Protein 1UND (pdb70)

Structure (mmCIF, N/CA/C/O backbone):
data_1UND
#
_entry.id   1UND
#
_cell.length_a   1.000
_cell.length_b   1.000
_cell.length_c   1.000
_cell.angle_alpha   90.00
_cell.angle_beta   90.00
_cell.angle_gamma   90.00
#
_symmetry.space_group_name_H-M   'P 1'
#
loop_
_atom_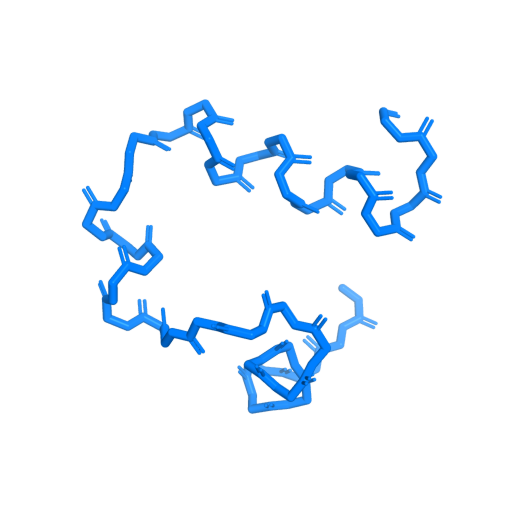site.group_PDB
_atom_site.id
_atom_site.type_symbol
_atom_site.label_atom_id
_atom_site.label_alt_id
_atom_site.label_comp_id
_atom_site.label_asym_id
_atom_site.label_entity_id
_atom_site.label_seq_id
_atom_site.pdbx_PDB_ins_code
_atom_site.Cartn_x
_atom_site.Cartn_y
_atom_site.Cartn_z
_atom_site.occupancy
_atom_site.B_iso_or_equiv
_atom_site.auth_seq_id
_atom_site.auth_comp_id
_atom_site.auth_asym_id
_atom_site.auth_atom_id
_atom_site.pdbx_PDB_model_num
ATOM 7 N N . TYR A 1 2 ? -0.770 -9.339 -3.157 1.00 0.00 1 TYR A N 1
ATOM 8 C CA . TYR A 1 2 ? -0.865 -10.747 -2.781 1.00 0.00 1 TYR A CA 1
ATOM 9 C C . TYR A 1 2 ? -1.684 -10.936 -1.494 1.00 0.00 1 TYR A C 1
ATOM 10 O O . TYR A 1 2 ? -1.349 -11.767 -0.652 1.00 0.00 1 TYR A O 1
ATOM 28 N N . LEU A 1 3 ? -2.773 -10.171 -1.350 1.00 0.00 2 LEU A N 1
ATOM 29 C CA . LEU A 1 3 ? -3.652 -10.145 -0.196 1.00 0.00 2 LEU A CA 1
ATOM 30 C C . LEU A 1 3 ? -4.858 -9.269 -0.537 1.00 0.00 2 LEU A C 1
ATOM 31 O O . LEU A 1 3 ? -4.694 -8.180 -1.090 1.00 0.00 2 LEU A O 1
ATOM 47 N N . SER A 1 4 ? -6.063 -9.796 -0.277 1.00 0.00 3 SER A N 1
ATOM 48 C CA . SER A 1 4 ? -7.359 -9.170 -0.540 1.00 0.00 3 SER A CA 1
ATOM 49 C C . SER A 1 4 ? -7.363 -7.707 -0.121 1.00 0.00 3 SER A C 1
ATOM 50 O O . SER A 1 4 ? -6.692 -7.348 0.835 1.00 0.00 3 SER A O 1
ATOM 58 N N . GLU A 1 5 ? -8.106 -6.863 -0.842 1.00 0.00 4 GLU A N 1
ATOM 59 C CA . GLU A 1 5 ? -8.132 -5.420 -0.628 1.00 0.00 4 GLU A CA 1
ATOM 60 C C . GLU A 1 5 ? -8.489 -5.061 0.821 1.00 0.00 4 GLU A C 1
ATOM 61 O O . GLU A 1 5 ? -8.077 -4.016 1.320 1.00 0.00 4 GLU A O 1
ATOM 74 N N . GLN A 1 6 ? -9.260 -5.917 1.497 1.00 0.00 5 GLN A N 1
ATOM 75 C CA . GLN A 1 6 ? -9.627 -5.737 2.891 1.00 0.00 5 GLN A CA 1
ATOM 76 C C . GLN A 1 6 ? -8.500 -6.187 3.835 1.00 0.00 5 GLN A C 1
ATOM 77 O O . GLN A 1 6 ? -8.154 -5.469 4.771 1.00 0.00 5 GLN A O 1
ATOM 91 N N . ASP A 1 7 ? -7.919 -7.369 3.586 1.00 0.00 6 ASP A N 1
ATOM 92 C CA . ASP A 1 7 ? -6.767 -7.895 4.324 1.00 0.00 6 ASP A CA 1
ATOM 93 C C . ASP A 1 7 ? -5.581 -6.929 4.217 1.00 0.00 6 ASP A C 1
ATOM 94 O O . ASP A 1 7 ? -4.839 -6.722 5.173 1.00 0.00 6 ASP A O 1
ATOM 104 N N . PHE A 1 8 ? -5.438 -6.324 3.038 1.00 0.00 7 PHE A N 1
ATOM 105 C CA . PHE A 1 8 ? -4.532 -5.246 2.705 1.00 0.00 7 PHE A CA 1
ATOM 106 C C . PHE A 1 8 ? -4.778 -4.127 3.691 1.00 0.00 7 PHE A C 1
ATOM 107 O O . PHE A 1 8 ? -3.880 -3.834 4.457 1.00 0.00 7 PHE A O 1
ATOM 124 N N . VAL A 1 9 ? -5.983 -3.559 3.747 1.00 0.00 8 VAL A N 1
ATOM 125 C CA . VAL A 1 9 ? -6.297 -2.508 4.708 1.00 0.00 8 VAL A CA 1
ATOM 126 C C . VAL A 1 9 ? -5.933 -2.898 6.143 1.00 0.00 8 VAL A C 1
ATOM 127 O O . VAL A 1 9 ? -5.411 -2.060 6.879 1.00 0.00 8 VAL A O 1
ATOM 140 N N . SER A 1 10 ? -6.155 -4.160 6.531 1.00 0.00 9 SER A N 1
ATOM 141 C CA . SER A 1 10 ? -5.815 -4.620 7.874 1.00 0.00 9 SER A CA 1
ATOM 142 C C . SER A 1 10 ? -4.304 -4.527 8.136 1.00 0.00 9 SER A C 1
ATOM 143 O O . SER A 1 10 ? -3.887 -4.124 9.219 1.00 0.00 9 SER A O 1
ATOM 151 N N . VAL A 1 11 ? -3.491 -4.905 7.144 1.00 0.00 10 VAL A N 1
ATOM 152 C CA . VAL A 1 11 ? -2.034 -4.974 7.222 1.00 0.00 10 VAL A CA 1
ATOM 153 C C . VAL A 1 11 ? -1.374 -3.614 6.941 1.00 0.00 10 VAL A C 1
ATOM 154 O O . VAL A 1 11 ? -0.298 -3.329 7.466 1.00 0.00 10 VAL A O 1
ATOM 167 N N . PHE A 1 12 ? -1.991 -2.791 6.086 1.00 0.00 11 PHE A N 1
ATOM 168 C CA . PHE A 1 12 ? -1.446 -1.556 5.549 1.00 0.00 11 PHE A CA 1
ATOM 169 C C . PHE A 1 12 ? -1.754 -0.402 6.498 1.00 0.00 11 PHE A C 1
ATOM 170 O O . PHE A 1 12 ? -0.960 0.532 6.597 1.00 0.00 11 PHE A O 1
ATOM 187 N N . GLY A 1 13 ? -2.891 -0.469 7.199 1.00 0.00 12 GLY A N 1
ATOM 188 C CA . GLY A 1 13 ? -3.242 0.503 8.217 1.00 0.00 12 GLY A CA 1
ATOM 189 C C . GLY A 1 13 ? -3.829 1.761 7.583 1.00 0.00 12 GLY A C 1
ATOM 190 O O . GLY A 1 13 ? -3.812 2.821 8.207 1.00 0.00 12 GLY A O 1
ATOM 194 N N . ILE A 1 14 ? -4.325 1.647 6.344 1.00 0.00 13 ILE A N 1
ATOM 195 C CA . ILE A 1 14 ? -4.950 2.749 5.620 1.00 0.00 13 ILE A CA 1
ATOM 196 C C . ILE A 1 14 ? -6.262 2.249 5.020 1.00 0.00 13 ILE A C 1
ATOM 197 O O . ILE A 1 14 ? -6.717 1.168 5.382 1.00 0.00 13 ILE A O 1
ATOM 213 N N . THR A 1 15 ? -6.872 3.024 4.118 1.00 0.00 14 THR A N 1
ATOM 214 C CA . THR A 1 15 ? -8.002 2.615 3.294 1.00 0.00 14 THR A CA 1
ATOM 215 C C . THR A 1 15 ? -7.651 2.566 1.825 1.00 0.00 14 THR A C 1
ATOM 216 O O . THR A 1 15 ? -6.729 3.227 1.360 1.00 0.00 14 THR A O 1
ATOM 227 N N . ARG A 1 16 ? -8.444 1.767 1.112 1.00 0.00 15 ARG A N 1
ATOM 228 C CA . ARG A 1 16 ? -8.443 1.655 -0.329 1.00 0.00 15 ARG A CA 1
ATOM 229 C C . ARG A 1 16 ? -8.626 3.037 -0.962 1.00 0.00 15 ARG A C 1
ATOM 230 O O . ARG A 1 16 ? -7.989 3.351 -1.967 1.00 0.00 15 ARG A O 1
ATOM 251 N N . GLY A 1 17 ? -9.488 3.858 -0.348 1.00 0.00 16 GLY A N 1
ATOM 252 C CA . GLY A 1 17 ? -9.772 5.207 -0.806 1.00 0.00 16 GLY A CA 1
ATOM 253 C C . GLY A 1 17 ? -8.543 6.101 -0.657 1.00 0.00 16 GLY A C 1
ATOM 254 O O . GLY A 1 17 ? -8.095 6.710 -1.626 1.00 0.00 16 GLY A O 1
ATOM 258 N N . GLN A 1 18 ? -7.993 6.166 0.563 1.00 0.00 17 GLN A N 1
ATOM 259 C CA . GLN A 1 18 ? -6.828 6.988 0.866 1.00 0.00 17 GLN A CA 1
ATOM 260 C C . GLN A 1 18 ? -5.609 6.531 0.064 1.00 0.00 17 GLN A C 1
ATOM 261 O O . GLN A 1 18 ? -4.828 7.360 -0.392 1.00 0.00 17 GLN A O 1
ATOM 275 N N . PHE A 1 19 ? -5.452 5.218 -0.125 1.00 0.00 18 PHE A N 1
ATOM 276 C CA . PHE A 1 19 ? -4.362 4.643 -0.890 1.00 0.00 18 PHE A CA 1
ATOM 277 C C . PHE A 1 19 ? -4.436 5.109 -2.342 1.00 0.00 18 PHE A C 1
ATOM 278 O O . PHE A 1 19 ? -3.435 5.562 -2.888 1.00 0.00 18 PHE A O 1
ATOM 295 N N . ALA A 1 20 ? -5.624 5.029 -2.955 1.00 0.00 19 ALA A N 1
ATOM 296 C CA . ALA A 1 20 ? -5.825 5.495 -4.320 1.00 0.00 19 ALA A CA 1
ATOM 297 C C . ALA A 1 20 ? -5.633 7.013 -4.451 1.00 0.00 19 ALA A C 1
ATOM 298 O O . ALA A 1 20 ? -5.372 7.493 -5.553 1.00 0.00 19 ALA A O 1
ATOM 305 N N . ALA A 1 21 ? -5.708 7.761 -3.340 1.00 0.00 20 ALA A N 1
ATOM 306 C CA . ALA A 1 21 ? -5.446 9.194 -3.306 1.00 0.00 20 ALA A CA 1
ATOM 307 C C . ALA A 1 21 ? -3.948 9.480 -3.143 1.00 0.00 20 ALA A C 1
ATOM 308 O O . ALA A 1 21 ? -3.451 10.453 -3.707 1.00 0.00 20 ALA A O 1
ATOM 315 N N . LEU A 1 22 ? -3.230 8.646 -2.375 1.00 0.00 21 LEU A N 1
ATOM 316 C CA . LEU A 1 22 ? -1.797 8.796 -2.144 1.00 0.00 21 LEU A CA 1
ATOM 317 C C . LEU A 1 22 ? -1.035 8.707 -3.474 1.00 0.00 21 LEU A C 1
ATOM 318 O O . LEU A 1 22 ? -1.509 8.036 -4.390 1.00 0.00 21 LEU A O 1
ATOM 334 N N . PRO A 1 23 ? 0.138 9.356 -3.603 1.00 0.00 22 PRO A N 1
ATOM 335 C CA . PRO A 1 23 ? 0.961 9.287 -4.804 1.00 0.00 22 PRO A CA 1
ATOM 336 C C . PRO A 1 23 ? 1.247 7.849 -5.236 1.00 0.00 22 PRO A C 1
ATOM 337 O O . PRO A 1 23 ? 1.451 6.982 -4.389 1.00 0.00 22 PRO A O 1
ATOM 348 N N . GLY A 1 24 ? 1.306 7.615 -6.552 1.00 0.00 23 GLY A N 1
ATOM 349 C CA . GLY A 1 24 ? 1.608 6.313 -7.132 1.00 0.00 23 GLY A CA 1
ATOM 350 C C . GLY A 1 24 ? 2.914 5.721 -6.598 1.00 0.00 23 GLY A C 1
ATOM 351 O O . GLY A 1 24 ? 3.030 4.504 -6.471 1.00 0.00 23 GLY A O 1
ATOM 355 N N . TRP A 1 25 ? 3.893 6.572 -6.261 1.00 0.00 24 TRP A N 1
ATOM 356 C CA . TRP A 1 25 ? 5.120 6.107 -5.642 1.00 0.00 24 TRP A CA 1
ATOM 357 C C . TRP A 1 25 ? 4.852 5.584 -4.241 1.00 0.00 24 TRP A C 1
ATOM 358 O O . TRP A 1 25 ? 5.319 4.503 -3.907 1.00 0.00 24 TRP A O 1
ATOM 379 N N . LYS A 1 26 ? 4.149 6.347 -3.401 1.00 0.00 25 LYS A N 1
ATOM 380 C CA . LYS A 1 26 ? 3.897 5.924 -2.037 1.00 0.00 25 LYS A CA 1
ATOM 381 C C . LYS A 1 26 ? 3.085 4.619 -2.100 1.00 0.00 25 LYS A C 1
ATOM 382 O O . LYS A 1 26 ? 3.284 3.727 -1.282 1.00 0.00 25 LYS A O 1
ATOM 401 N N . GLN A 1 27 ? 2.203 4.487 -3.103 1.00 0.00 26 GLN A N 1
ATOM 402 C CA . GLN A 1 27 ? 1.413 3.277 -3.304 1.00 0.00 26 GLN A CA 1
ATOM 403 C C . GLN A 1 27 ? 2.326 2.073 -3.535 1.00 0.00 26 GLN A C 1
ATOM 404 O O . GLN A 1 27 ? 2.253 1.088 -2.799 1.00 0.00 26 GLN A O 1
ATOM 418 N N . LEU A 1 28 ? 3.180 2.153 -4.563 1.00 0.00 27 LEU A N 1
ATOM 419 C CA . LEU A 1 28 ? 4.064 1.059 -4.944 1.00 0.00 27 LEU A CA 1
ATOM 420 C C . LEU A 1 28 ? 5.073 0.760 -3.834 1.00 0.00 27 LEU A C 1
ATOM 421 O O . LEU A 1 28 ? 5.382 -0.399 -3.573 1.00 0.00 27 LEU A O 1
ATOM 437 N N . GLN A 1 29 ? 5.543 1.810 -3.153 1.00 0.00 28 GLN A N 1
ATOM 438 C CA . GLN A 1 29 ? 6.424 1.725 -2.000 1.00 0.00 28 GLN A CA 1
ATOM 439 C C . GLN A 1 29 ? 5.788 0.828 -0.936 1.00 0.00 28 GLN A C 1
ATOM 440 O O . GLN A 1 29 ? 6.423 -0.132 -0.517 1.00 0.00 28 GLN A O 1
ATOM 454 N N . MET A 1 30 ? 4.545 1.104 -0.515 1.00 0.00 29 MET A N 1
ATOM 455 C CA . MET A 1 30 ? 3.857 0.291 0.481 1.00 0.00 29 MET A CA 1
ATOM 456 C C . MET A 1 30 ? 3.704 -1.165 0.035 1.00 0.00 29 MET A C 1
ATOM 457 O O . MET A 1 30 ? 3.981 -2.069 0.824 1.00 0.00 29 MET A O 1
ATOM 471 N N . LYS A 1 31 ? 3.279 -1.400 -1.215 1.00 0.00 30 LYS A N 1
ATOM 472 C CA . LYS A 1 31 ? 3.157 -2.748 -1.765 1.00 0.00 30 LYS A CA 1
ATOM 473 C C . LYS A 1 31 ? 4.468 -3.520 -1.592 1.00 0.00 30 LYS A C 1
ATOM 474 O O . LYS A 1 31 ? 4.473 -4.615 -1.033 1.00 0.00 30 LYS A O 1
ATOM 493 N N . LYS A 1 32 ? 5.581 -2.938 -2.053 1.00 0.00 31 LYS A N 1
ATOM 494 C CA . LYS A 1 32 ? 6.897 -3.541 -1.975 1.00 0.00 31 LYS A CA 1
ATOM 495 C C . LYS A 1 32 ? 7.393 -3.688 -0.536 1.00 0.00 31 LYS A C 1
ATOM 496 O O . LYS A 1 32 ? 8.043 -4.680 -0.227 1.00 0.00 31 LYS A O 1
ATOM 515 N N . GLU A 1 33 ? 7.111 -2.713 0.335 1.00 0.00 32 GLU A N 1
ATOM 516 C CA . GLU A 1 33 ? 7.573 -2.684 1.719 1.00 0.00 32 GLU A CA 1
ATOM 517 C C . GLU A 1 33 ? 7.065 -3.891 2.505 1.00 0.00 32 GLU A C 1
ATOM 518 O O . GLU A 1 33 ? 7.841 -4.501 3.240 1.00 0.00 32 GLU A O 1
ATOM 531 N N . LYS A 1 34 ? 5.786 -4.254 2.341 1.00 0.00 33 LYS A N 1
ATOM 532 C CA . LYS A 1 34 ? 5.243 -5.475 2.931 1.00 0.00 33 LYS A CA 1
ATOM 533 C C . LYS A 1 34 ? 6.000 -6.714 2.435 1.00 0.00 33 LYS A C 1
ATOM 534 O O . LYS A 1 34 ? 6.107 -7.696 3.166 1.00 0.00 33 LYS A O 1
ATOM 553 N N . GLY A 1 35 ? 6.540 -6.657 1.212 1.00 0.00 34 GLY A N 1
ATOM 554 C CA . GLY A 1 35 ? 7.462 -7.644 0.682 1.00 0.00 34 GLY A CA 1
ATOM 555 C C . GLY A 1 35 ? 8.829 -7.483 1.349 1.00 0.00 34 GLY A C 1
ATOM 556 O O . GLY A 1 35 ? 9.096 -8.107 2.374 1.00 0.00 34 GLY A O 1
ATOM 560 N N . LEU A 1 36 ? 9.705 -6.678 0.735 1.00 0.00 35 LEU A N 1
ATOM 561 C CA . LEU A 1 36 ? 11.082 -6.459 1.166 1.00 0.00 35 LEU A CA 1
ATOM 562 C C . LEU A 1 36 ? 11.686 -5.212 0.498 1.00 0.00 35 LEU A C 1
ATOM 563 O O . LEU A 1 36 ? 12.891 -5.176 0.251 1.00 0.00 35 LEU A O 1
ATOM 579 N N . PHE A 1 37 ? 10.849 -4.206 0.204 1.00 0.00 36 PHE A N 1
ATOM 580 C CA . PHE A 1 37 ? 11.157 -2.981 -0.531 1.00 0.00 36 PHE A CA 1
ATOM 581 C C . PHE A 1 37 ? 11.452 -3.245 -2.014 1.00 0.00 36 PHE A C 1
ATOM 582 O O . PHE A 1 37 ? 11.722 -4.410 -2.377 1.00 0.00 36 PHE A O 1
ATOM 606 N N . TYR A 1 2 ? -0.062 -9.314 -2.605 1.00 0.00 1 TYR A N 2
ATOM 607 C CA . TYR A 1 2 ? 0.000 -10.667 -2.056 1.00 0.00 1 TYR A CA 2
ATOM 608 C C . TYR A 1 2 ? -1.048 -10.890 -0.953 1.00 0.00 1 TYR A C 2
ATOM 609 O O . TYR A 1 2 ? -0.865 -11.747 -0.090 1.00 0.00 1 TYR A O 2
ATOM 627 N N . LEU A 1 3 ? -2.142 -10.120 -0.970 1.00 0.00 2 LEU A N 2
ATOM 628 C CA . LEU A 1 3 ? -3.131 -10.041 0.086 1.00 0.00 2 LEU A CA 2
ATOM 629 C C . LEU A 1 3 ? -4.340 -9.278 -0.451 1.00 0.00 2 LEU A C 2
ATOM 630 O O . LEU A 1 3 ? -4.178 -8.222 -1.063 1.00 0.00 2 LEU A O 2
ATOM 646 N N . SER A 1 4 ? -5.535 -9.857 -0.278 1.00 0.00 3 SER A N 2
ATOM 647 C CA . SER A 1 4 ? -6.812 -9.289 -0.707 1.00 0.00 3 SER A CA 2
ATOM 648 C C . SER A 1 4 ? -6.933 -7.831 -0.282 1.00 0.00 3 SER A C 2
ATOM 649 O O . SER A 1 4 ? -6.349 -7.429 0.720 1.00 0.00 3 SER A O 2
ATOM 657 N N . GLU A 1 5 ? -7.690 -7.036 -1.043 1.00 0.00 4 GLU A N 2
ATOM 658 C CA . GLU A 1 5 ? -7.850 -5.615 -0.781 1.00 0.00 4 GLU A CA 2
ATOM 659 C C . GLU A 1 5 ? -8.380 -5.327 0.629 1.00 0.00 4 GLU A C 2
ATOM 660 O O . GLU A 1 5 ? -8.199 -4.221 1.138 1.00 0.00 4 GLU A O 2
ATOM 673 N N . GLN A 1 6 ? -9.062 -6.300 1.243 1.00 0.00 5 GLN A N 2
ATOM 674 C CA . GLN A 1 6 ? -9.522 -6.232 2.618 1.00 0.00 5 GLN A CA 2
ATOM 675 C C . GLN A 1 6 ? -8.417 -6.619 3.613 1.00 0.00 5 GLN A C 2
ATOM 676 O O . GLN A 1 6 ? -8.194 -5.904 4.587 1.00 0.00 5 GLN A O 2
ATOM 690 N N . ASP A 1 7 ? -7.716 -7.740 3.381 1.00 0.00 6 ASP A N 2
ATOM 691 C CA . ASP A 1 7 ? -6.595 -8.182 4.221 1.00 0.00 6 ASP A CA 2
ATOM 692 C C . ASP A 1 7 ? -5.487 -7.120 4.226 1.00 0.00 6 ASP A C 2
ATOM 693 O O . ASP A 1 7 ? -4.793 -6.925 5.223 1.00 0.00 6 ASP A O 2
ATOM 703 N N . PHE A 1 8 ? -5.351 -6.423 3.097 1.00 0.00 7 PHE A N 2
ATOM 704 C CA . PHE A 1 8 ? -4.522 -5.260 2.872 1.00 0.00 7 PHE A CA 2
ATOM 705 C C . PHE A 1 8 ? -4.832 -4.246 3.949 1.00 0.00 7 PHE A C 2
ATOM 706 O O . PHE A 1 8 ? -3.925 -3.885 4.673 1.00 0.00 7 PHE A O 2
ATOM 723 N N . VAL A 1 9 ? -6.091 -3.825 4.104 1.00 0.00 8 VAL A N 2
ATOM 724 C CA . VAL A 1 9 ? -6.466 -2.843 5.114 1.00 0.00 8 VAL A CA 2
ATOM 725 C C . VAL A 1 9 ? -6.027 -3.277 6.516 1.00 0.00 8 VAL A C 2
ATOM 726 O O . VAL A 1 9 ? -5.700 -2.416 7.330 1.00 0.00 8 VAL A O 2
ATOM 739 N N . SER A 1 10 ? -5.966 -4.587 6.793 1.00 0.00 9 SER A N 2
ATOM 740 C CA . SER A 1 10 ? -5.486 -5.056 8.091 1.00 0.00 9 SER A CA 2
ATOM 741 C C . SER A 1 10 ? -3.985 -4.771 8.256 1.00 0.00 9 SER A C 2
ATOM 742 O O . SER A 1 10 ? -3.562 -4.248 9.284 1.00 0.00 9 SER A O 2
ATOM 750 N N . VAL A 1 11 ? -3.189 -5.109 7.235 1.00 0.00 10 VAL A N 2
ATOM 751 C CA . VAL A 1 11 ? -1.731 -4.999 7.234 1.00 0.00 10 VAL A CA 2
ATOM 752 C C . VAL A 1 11 ? -1.259 -3.550 7.022 1.00 0.00 10 VAL A C 2
ATOM 753 O O . VAL A 1 11 ? -0.210 -3.157 7.531 1.00 0.00 10 VAL A O 2
ATOM 766 N N . PHE A 1 12 ? -2.017 -2.770 6.247 1.00 0.00 11 PHE A N 2
ATOM 767 C CA . PHE A 1 12 ? -1.694 -1.429 5.798 1.00 0.00 11 PHE A CA 2
ATOM 768 C C . PHE A 1 12 ? -2.168 -0.438 6.849 1.00 0.00 11 PHE A C 2
ATOM 769 O O . PHE A 1 12 ? -1.461 0.521 7.153 1.00 0.00 11 PHE A O 2
ATOM 786 N N . GLY A 1 13 ? -3.373 -0.667 7.381 1.00 0.00 12 GLY A N 2
ATOM 787 C CA . GLY A 1 13 ? -3.991 0.221 8.344 1.00 0.00 12 GLY A CA 2
ATOM 788 C C . GLY A 1 13 ? -4.659 1.402 7.644 1.00 0.00 12 GLY A C 2
ATOM 789 O O . GLY A 1 13 ? -5.081 2.335 8.327 1.00 0.00 12 GLY A O 2
ATOM 793 N N . ILE A 1 14 ? -4.736 1.387 6.301 1.00 0.00 13 ILE A N 2
ATOM 794 C CA . ILE A 1 14 ? -5.292 2.491 5.529 1.00 0.00 13 ILE A CA 2
ATOM 795 C C . ILE A 1 14 ? -6.194 1.973 4.412 1.00 0.00 13 ILE A C 2
ATOM 796 O O . ILE A 1 14 ? -5.914 0.948 3.792 1.00 0.00 13 ILE A O 2
ATOM 812 N N . THR A 1 15 ? -7.282 2.713 4.185 1.00 0.00 14 THR A N 2
ATOM 813 C CA . THR A 1 15 ? -8.350 2.410 3.245 1.00 0.00 14 THR A CA 2
ATOM 814 C C . THR A 1 15 ? -7.960 2.534 1.783 1.00 0.00 14 THR A C 2
ATOM 815 O O . THR A 1 15 ? -6.970 3.164 1.426 1.00 0.00 14 THR A O 2
ATOM 826 N N . ARG A 1 16 ? -8.807 1.911 0.960 1.00 0.00 15 ARG A N 2
ATOM 827 C CA . ARG A 1 16 ? -8.864 2.005 -0.482 1.00 0.00 15 ARG A CA 2
ATOM 828 C C . ARG A 1 16 ? -8.883 3.474 -0.891 1.00 0.00 15 ARG A C 2
ATOM 829 O O . ARG A 1 16 ? -8.169 3.877 -1.808 1.00 0.00 15 ARG A O 2
ATOM 850 N N . GLY A 1 17 ? -9.707 4.262 -0.193 1.00 0.00 16 GLY A N 2
ATOM 851 C CA . GLY A 1 17 ? -9.871 5.682 -0.441 1.00 0.00 16 GLY A CA 2
ATOM 852 C C . GLY A 1 17 ? -8.558 6.420 -0.203 1.00 0.00 16 GLY A C 2
ATOM 853 O O . GLY A 1 17 ? -8.074 7.122 -1.091 1.00 0.00 16 GLY A O 2
ATOM 857 N N . GLN A 1 18 ? -7.976 6.255 0.991 1.00 0.00 17 GLN A N 2
ATOM 858 C CA . GLN A 1 18 ? -6.759 6.969 1.351 1.00 0.00 17 GLN A CA 2
ATOM 859 C C . GLN A 1 18 ? -5.563 6.494 0.522 1.00 0.00 17 GLN A C 2
ATOM 860 O O . GLN A 1 18 ? -4.704 7.299 0.169 1.00 0.00 17 GLN A O 2
ATOM 874 N N . PHE A 1 19 ? -5.508 5.200 0.180 1.00 0.00 18 PHE A N 2
ATOM 875 C CA . PHE A 1 19 ? -4.442 4.649 -0.639 1.00 0.00 18 PHE A CA 2
ATOM 876 C C . PHE A 1 19 ? -4.513 5.238 -2.046 1.00 0.00 18 PHE A C 2
ATOM 877 O O . PHE A 1 19 ? -3.497 5.673 -2.576 1.00 0.00 18 PHE A O 2
ATOM 894 N N . ALA A 1 20 ? -5.714 5.288 -2.638 1.00 0.00 19 ALA A N 2
ATOM 895 C CA . ALA A 1 20 ? -5.914 5.892 -3.948 1.00 0.00 19 ALA A CA 2
ATOM 896 C C . ALA A 1 20 ? -5.647 7.404 -3.937 1.00 0.00 19 ALA A C 2
ATOM 897 O O . ALA A 1 20 ? -5.376 7.973 -4.994 1.00 0.00 19 ALA A O 2
ATOM 904 N N . ALA A 1 21 ? -5.670 8.045 -2.759 1.00 0.00 20 ALA A N 2
ATOM 905 C CA . ALA A 1 21 ? -5.333 9.455 -2.601 1.00 0.00 20 ALA A CA 2
ATOM 906 C C . ALA A 1 21 ? -3.817 9.645 -2.500 1.00 0.00 20 ALA A C 2
ATOM 907 O O . ALA A 1 21 ? -3.290 10.627 -3.021 1.00 0.00 20 ALA A O 2
ATOM 914 N N . LEU A 1 22 ? -3.117 8.715 -1.835 1.00 0.00 21 LEU A N 2
ATOM 915 C CA . LEU A 1 22 ? -1.666 8.758 -1.684 1.00 0.00 21 LEU A CA 2
ATOM 916 C C . LEU A 1 22 ? -0.995 8.714 -3.066 1.00 0.00 21 LEU A C 2
ATOM 917 O O . LEU A 1 22 ? -1.544 8.095 -3.976 1.00 0.00 21 LEU A O 2
ATOM 933 N N . PRO A 1 23 ? 0.181 9.347 -3.251 1.00 0.00 22 PRO A N 2
ATOM 934 C CA . PRO A 1 23 ? 0.918 9.318 -4.509 1.00 0.00 22 PRO A CA 2
ATOM 935 C C . PRO A 1 23 ? 1.151 7.901 -5.030 1.00 0.00 22 PRO A C 2
ATOM 936 O O . PRO A 1 23 ? 1.361 6.982 -4.241 1.00 0.00 22 PRO A O 2
ATOM 947 N N . GLY A 1 24 ? 1.155 7.739 -6.358 1.00 0.00 23 GLY A N 2
ATOM 948 C CA . GLY A 1 24 ? 1.395 6.465 -7.024 1.00 0.00 23 GLY A CA 2
ATOM 949 C C . GLY A 1 24 ? 2.700 5.802 -6.577 1.00 0.00 23 GLY A C 2
ATOM 950 O O . GLY A 1 24 ? 2.767 4.577 -6.494 1.00 0.00 23 GLY A O 2
ATOM 954 N N . TRP A 1 25 ? 3.733 6.598 -6.262 1.00 0.00 24 TRP A N 2
ATOM 955 C CA . TRP A 1 25 ? 4.960 6.062 -5.696 1.00 0.00 24 TRP A CA 2
ATOM 956 C C . TRP A 1 25 ? 4.687 5.472 -4.331 1.00 0.00 24 TRP A C 2
ATOM 957 O O . TRP A 1 25 ? 5.061 4.334 -4.087 1.00 0.00 24 TRP A O 2
ATOM 978 N N . LYS A 1 26 ? 4.070 6.229 -3.424 1.00 0.00 25 LYS A N 2
ATOM 979 C CA . LYS A 1 26 ? 3.886 5.756 -2.070 1.00 0.00 25 LYS A CA 2
ATOM 980 C C . LYS A 1 26 ? 3.000 4.501 -2.137 1.00 0.00 25 LYS A C 2
ATOM 981 O O . LYS A 1 26 ? 3.192 3.576 -1.357 1.00 0.00 25 LYS A O 2
ATOM 1000 N N . GLN A 1 27 ? 2.074 4.438 -3.107 1.00 0.00 26 GLN A N 2
ATOM 1001 C CA . GLN A 1 27 ? 1.213 3.276 -3.309 1.00 0.00 26 GLN A CA 2
ATOM 1002 C C . GLN A 1 27 ? 2.037 2.039 -3.648 1.00 0.00 26 GLN A C 2
ATOM 1003 O O . GLN A 1 27 ? 1.953 1.024 -2.955 1.00 0.00 26 GLN A O 2
ATOM 1017 N N . LEU A 1 28 ? 2.819 2.122 -4.730 1.00 0.00 27 LEU A N 2
ATOM 1018 C CA . LEU A 1 28 ? 3.625 1.009 -5.209 1.00 0.00 27 LEU A CA 2
ATOM 1019 C C . LEU A 1 28 ? 4.655 0.607 -4.152 1.00 0.00 27 LEU A C 2
ATOM 1020 O O . LEU A 1 28 ? 4.935 -0.575 -3.957 1.00 0.00 27 LEU A O 2
ATOM 1036 N N . GLN A 1 29 ? 5.181 1.609 -3.447 1.00 0.00 28 GLN A N 2
ATOM 1037 C CA . GLN A 1 29 ? 6.192 1.483 -2.419 1.00 0.00 28 GLN A CA 2
ATOM 1038 C C . GLN A 1 29 ? 5.659 0.700 -1.221 1.00 0.00 28 GLN A C 2
ATOM 1039 O O . GLN A 1 29 ? 6.307 -0.261 -0.819 1.00 0.00 28 GLN A O 2
ATOM 1053 N N . MET A 1 30 ? 4.497 1.075 -0.662 1.00 0.00 29 MET A N 2
ATOM 1054 C CA . MET A 1 30 ? 3.864 0.337 0.425 1.00 0.00 29 MET A CA 2
ATOM 1055 C C . MET A 1 30 ? 3.764 -1.149 0.106 1.00 0.00 29 MET A C 2
ATOM 1056 O O . MET A 1 30 ? 4.149 -1.965 0.936 1.00 0.00 29 MET A O 2
ATOM 1070 N N . LYS A 1 31 ? 3.255 -1.507 -1.077 1.00 0.00 30 LYS A N 2
ATOM 1071 C CA . LYS A 1 31 ? 3.108 -2.909 -1.450 1.00 0.00 30 LYS A CA 2
ATOM 1072 C C . LYS A 1 31 ? 4.433 -3.668 -1.309 1.00 0.00 30 LYS A C 2
ATOM 1073 O O . LYS A 1 31 ? 4.468 -4.728 -0.686 1.00 0.00 30 LYS A O 2
ATOM 1092 N N . LYS A 1 32 ? 5.526 -3.107 -1.842 1.00 0.00 31 LYS A N 2
ATOM 1093 C CA . LYS A 1 32 ? 6.859 -3.669 -1.682 1.00 0.00 31 LYS A CA 2
ATOM 1094 C C . LYS A 1 32 ? 7.291 -3.709 -0.211 1.00 0.00 31 LYS A C 2
ATOM 1095 O O . LYS A 1 32 ? 7.861 -4.706 0.224 1.00 0.00 31 LYS A O 2
ATOM 1114 N N . GLU A 1 33 ? 7.064 -2.624 0.540 1.00 0.00 32 GLU A N 2
ATOM 1115 C CA . GLU A 1 33 ? 7.603 -2.437 1.882 1.00 0.00 32 GLU A CA 2
ATOM 1116 C C . GLU A 1 33 ? 6.941 -3.398 2.870 1.00 0.00 32 GLU A C 2
ATOM 1117 O O . GLU A 1 33 ? 7.639 -4.135 3.564 1.00 0.00 32 GLU A O 2
ATOM 1130 N N . LYS A 1 34 ? 5.603 -3.427 2.901 1.00 0.00 33 LYS A N 2
ATOM 1131 C CA . LYS A 1 34 ? 4.820 -4.418 3.621 1.00 0.00 33 LYS A CA 2
ATOM 1132 C C . LYS A 1 34 ? 5.260 -5.836 3.244 1.00 0.00 33 LYS A C 2
ATOM 1133 O O . LYS A 1 34 ? 5.318 -6.707 4.109 1.00 0.00 33 LYS A O 2
ATOM 1152 N N . GLY A 1 35 ? 5.586 -6.045 1.962 1.00 0.00 34 GLY A N 2
ATOM 1153 C CA . GLY A 1 35 ? 6.228 -7.249 1.458 1.00 0.00 34 GLY A CA 2
ATOM 1154 C C . GLY A 1 35 ? 7.551 -7.515 2.185 1.00 0.00 34 GLY A C 2
ATOM 1155 O O . GLY A 1 35 ? 7.572 -8.234 3.182 1.00 0.00 34 GLY A O 2
ATOM 1159 N N . LEU A 1 36 ? 8.663 -6.987 1.652 1.00 0.00 35 LEU A N 2
ATOM 1160 C CA . LEU A 1 36 ? 10.003 -7.219 2.178 1.00 0.00 35 LEU A CA 2
ATOM 1161 C C . LEU A 1 36 ? 11.005 -6.131 1.751 1.00 0.00 35 LEU A C 2
ATOM 1162 O O . LEU A 1 36 ? 12.197 -6.414 1.636 1.00 0.00 35 LEU A O 2
ATOM 1178 N N . PHE A 1 37 ? 10.534 -4.900 1.516 1.00 0.00 36 PHE A N 2
ATOM 1179 C CA . PHE A 1 37 ? 11.354 -3.758 1.101 1.00 0.00 36 PHE A CA 2
ATOM 1180 C C . PHE A 1 37 ? 11.314 -2.654 2.169 1.00 0.00 36 PHE A C 2
ATOM 1181 O O . PHE A 1 37 ? 11.797 -1.539 1.871 1.00 0.00 36 PHE A O 2
ATOM 1205 N N . TYR A 1 2 ? -2.153 -11.324 -3.650 1.00 0.00 1 TYR A N 3
ATOM 1206 C CA . TYR A 1 2 ? -1.107 -11.475 -2.641 1.00 0.00 1 TYR A CA 3
ATOM 1207 C C . TYR A 1 2 ? -1.636 -11.362 -1.213 1.00 0.00 1 TYR A C 3
ATOM 1208 O O . TYR A 1 2 ? -1.177 -12.036 -0.295 1.00 0.00 1 TYR A O 3
ATOM 1226 N N . LEU A 1 3 ? -2.645 -10.516 -1.089 1.00 0.00 2 LEU A N 3
ATOM 1227 C CA . LEU A 1 3 ? -3.491 -10.289 0.066 1.00 0.00 2 LEU A CA 3
ATOM 1228 C C . LEU A 1 3 ? -4.681 -9.447 -0.393 1.00 0.00 2 LEU A C 3
ATOM 1229 O O . LEU A 1 3 ? -4.495 -8.455 -1.099 1.00 0.00 2 LEU A O 3
ATOM 1245 N N . SER A 1 4 ? -5.901 -9.892 -0.058 1.00 0.00 3 SER A N 3
ATOM 1246 C CA . SER A 1 4 ? -7.155 -9.241 -0.432 1.00 0.00 3 SER A CA 3
ATOM 1247 C C . SER A 1 4 ? -7.127 -7.752 -0.110 1.00 0.00 3 SER A C 3
ATOM 1248 O O . SER A 1 4 ? -6.398 -7.327 0.778 1.00 0.00 3 SER A O 3
ATOM 1256 N N . GLU A 1 5 ? -7.930 -6.960 -0.824 1.00 0.00 4 GLU A N 3
ATOM 1257 C CA . GLU A 1 5 ? -7.988 -5.514 -0.649 1.00 0.00 4 GLU A CA 3
ATOM 1258 C C . GLU A 1 5 ? -8.346 -5.131 0.792 1.00 0.00 4 GLU A C 3
ATOM 1259 O O . GLU A 1 5 ? -8.026 -4.034 1.241 1.00 0.00 4 GLU A O 3
ATOM 1272 N N . GLN A 1 6 ? -9.030 -6.027 1.508 1.00 0.00 5 GLN A N 3
ATOM 1273 C CA . GLN A 1 6 ? -9.358 -5.873 2.913 1.00 0.00 5 GLN A CA 3
ATOM 1274 C C . GLN A 1 6 ? -8.175 -6.250 3.820 1.00 0.00 5 GLN A C 3
ATOM 1275 O O . GLN A 1 6 ? -7.821 -5.480 4.711 1.00 0.00 5 GLN A O 3
ATOM 1289 N N . ASP A 1 7 ? -7.558 -7.422 3.603 1.00 0.00 6 ASP A N 3
ATOM 1290 C CA . ASP A 1 7 ? -6.374 -7.864 4.350 1.00 0.00 6 ASP A CA 3
ATOM 1291 C C . ASP A 1 7 ? -5.239 -6.845 4.193 1.00 0.00 6 ASP A C 3
ATOM 1292 O O . ASP A 1 7 ? -4.482 -6.587 5.126 1.00 0.00 6 ASP A O 3
ATOM 1302 N N . PHE A 1 8 ? -5.152 -6.268 2.994 1.00 0.00 7 PHE A N 3
ATOM 1303 C CA . PHE A 1 8 ? -4.293 -5.172 2.601 1.00 0.00 7 PHE A CA 3
ATOM 1304 C C . PHE A 1 8 ? -4.488 -4.063 3.603 1.00 0.00 7 PHE A C 3
ATOM 1305 O O . PHE A 1 8 ? -3.527 -3.699 4.252 1.00 0.00 7 PHE A O 3
ATOM 1322 N N . VAL A 1 9 ? -5.710 -3.564 3.788 1.00 0.00 8 VAL A N 3
ATOM 1323 C CA . VAL A 1 9 ? -5.942 -2.445 4.689 1.00 0.00 8 VAL A CA 3
ATOM 1324 C C . VAL A 1 9 ? -5.499 -2.780 6.112 1.00 0.00 8 VAL A C 3
ATOM 1325 O O . VAL A 1 9 ? -5.039 -1.887 6.822 1.00 0.00 8 VAL A O 3
ATOM 1338 N N . SER A 1 10 ? -5.596 -4.052 6.521 1.00 0.00 9 SER A N 3
ATOM 1339 C CA . SER A 1 10 ? -5.140 -4.446 7.847 1.00 0.00 9 SER A CA 3
ATOM 1340 C C . SER A 1 10 ? -3.614 -4.307 7.955 1.00 0.00 9 SER A C 3
ATOM 1341 O O . SER A 1 10 ? -3.106 -3.714 8.905 1.00 0.00 9 SER A O 3
ATOM 1349 N N . VAL A 1 11 ? -2.891 -4.842 6.964 1.00 0.00 10 VAL A N 3
ATOM 1350 C CA . VAL A 1 11 ? -1.432 -4.872 6.904 1.00 0.00 10 VAL A CA 3
ATOM 1351 C C . VAL A 1 11 ? -0.838 -3.490 6.578 1.00 0.00 10 VAL A C 3
ATOM 1352 O O . VAL A 1 11 ? 0.259 -3.162 7.030 1.00 0.00 10 VAL A O 3
ATOM 1365 N N . PHE A 1 12 ? -1.547 -2.690 5.776 1.00 0.00 11 PHE A N 3
ATOM 1366 C CA . PHE A 1 12 ? -1.116 -1.404 5.258 1.00 0.00 11 PHE A CA 3
ATOM 1367 C C . PHE A 1 12 ? -1.399 -0.345 6.313 1.00 0.00 11 PHE A C 3
ATOM 1368 O O . PHE A 1 12 ? -0.591 0.562 6.510 1.00 0.00 11 PHE A O 3
ATOM 1385 N N . GLY A 1 13 ? -2.541 -0.480 6.996 1.00 0.00 12 GLY A N 3
ATOM 1386 C CA . GLY A 1 13 ? -2.962 0.422 8.047 1.00 0.00 12 GLY A CA 3
ATOM 1387 C C . GLY A 1 13 ? -3.623 1.660 7.452 1.00 0.00 12 GLY A C 3
ATOM 1388 O O . GLY A 1 13 ? -3.731 2.671 8.142 1.00 0.00 12 GLY A O 3
ATOM 1392 N N . ILE A 1 14 ? -4.048 1.595 6.180 1.00 0.00 13 ILE A N 3
ATOM 1393 C CA . ILE A 1 14 ? -4.677 2.712 5.498 1.00 0.00 13 ILE A CA 3
ATOM 1394 C C . ILE A 1 14 ? -5.638 2.129 4.482 1.00 0.00 13 ILE A C 3
ATOM 1395 O O . ILE A 1 14 ? -5.335 1.095 3.894 1.00 0.00 13 ILE A O 3
ATOM 1411 N N . THR A 1 15 ? -6.785 2.785 4.292 1.00 0.00 14 THR A N 3
ATOM 1412 C CA . THR A 1 15 ? -7.846 2.298 3.426 1.00 0.00 14 THR A CA 3
ATOM 1413 C C . THR A 1 15 ? -7.460 2.257 1.961 1.00 0.00 14 THR A C 3
ATOM 1414 O O . THR A 1 15 ? -6.541 2.933 1.512 1.00 0.00 14 THR A O 3
ATOM 1425 N N . ARG A 1 16 ? -8.214 1.428 1.238 1.00 0.00 15 ARG A N 3
ATOM 1426 C CA . ARG A 1 16 ? -8.241 1.317 -0.198 1.00 0.00 15 ARG A CA 3
ATOM 1427 C C . ARG A 1 16 ? -8.469 2.692 -0.827 1.00 0.00 15 ARG A C 3
ATOM 1428 O O . ARG A 1 16 ? -7.823 3.048 -1.811 1.00 0.00 15 ARG A O 3
ATOM 1449 N N . GLY A 1 17 ? -9.382 3.461 -0.223 1.00 0.00 16 GLY A N 3
ATOM 1450 C CA . GLY A 1 17 ? -9.712 4.811 -0.643 1.00 0.00 16 GLY A CA 3
ATOM 1451 C C . GLY A 1 17 ? -8.517 5.742 -0.464 1.00 0.00 16 GLY A C 3
ATOM 1452 O O . GLY A 1 17 ? -8.104 6.402 -1.416 1.00 0.00 16 GLY A O 3
ATOM 1456 N N . GLN A 1 18 ? -7.955 5.794 0.752 1.00 0.00 17 GLN A N 3
ATOM 1457 C CA . GLN A 1 18 ? -6.842 6.684 1.048 1.00 0.00 17 GLN A CA 3
ATOM 1458 C C . GLN A 1 18 ? -5.597 6.293 0.249 1.00 0.00 17 GLN A C 3
ATOM 1459 O O . GLN A 1 18 ? -4.863 7.167 -0.204 1.00 0.00 17 GLN A O 3
ATOM 1473 N N . PHE A 1 19 ? -5.369 4.991 0.047 1.00 0.00 18 PHE A N 3
ATOM 1474 C CA . PHE A 1 19 ? -4.254 4.495 -0.739 1.00 0.00 18 PHE A CA 3
ATOM 1475 C C . PHE A 1 19 ? -4.381 4.986 -2.179 1.00 0.00 18 PHE A C 3
ATOM 1476 O O . PHE A 1 19 ? -3.422 5.520 -2.727 1.00 0.00 18 PHE A O 3
ATOM 1493 N N . ALA A 1 20 ? -5.567 4.834 -2.782 1.00 0.00 19 ALA A N 3
ATOM 1494 C CA . ALA A 1 20 ? -5.811 5.296 -4.142 1.00 0.00 19 ALA A CA 3
ATOM 1495 C C . ALA A 1 20 ? -5.720 6.824 -4.264 1.00 0.00 19 ALA A C 3
ATOM 1496 O O . ALA A 1 20 ? -5.498 7.326 -5.365 1.00 0.00 19 ALA A O 3
ATOM 1503 N N . ALA A 1 21 ? -5.834 7.559 -3.148 1.00 0.00 20 ALA A N 3
ATOM 1504 C CA . ALA A 1 21 ? -5.665 9.005 -3.107 1.00 0.00 20 ALA A CA 3
ATOM 1505 C C . ALA A 1 21 ? -4.188 9.389 -2.972 1.00 0.00 20 ALA A C 3
ATOM 1506 O O . ALA A 1 21 ? -3.768 10.399 -3.535 1.00 0.00 20 ALA A O 3
ATOM 1513 N N . LEU A 1 22 ? -3.403 8.598 -2.225 1.00 0.00 21 LEU A N 3
ATOM 1514 C CA . LEU A 1 22 ? -1.982 8.850 -2.002 1.00 0.00 21 LEU A CA 3
ATOM 1515 C C . LEU A 1 22 ? -1.223 8.825 -3.337 1.00 0.00 21 LEU A C 3
ATOM 1516 O O . LEU A 1 22 ? -1.655 8.133 -4.257 1.00 0.00 21 LEU A O 3
ATOM 1532 N N . PRO A 1 23 ? -0.097 9.554 -3.468 1.00 0.00 22 PRO A N 3
ATOM 1533 C CA . PRO A 1 23 ? 0.718 9.554 -4.677 1.00 0.00 22 PRO A CA 3
ATOM 1534 C C . PRO A 1 23 ? 1.126 8.149 -5.118 1.00 0.00 22 PRO A C 3
ATOM 1535 O O . PRO A 1 23 ? 1.386 7.289 -4.279 1.00 0.00 22 PRO A O 3
ATOM 1546 N N . GLY A 1 24 ? 1.224 7.942 -6.436 1.00 0.00 23 GLY A N 3
ATOM 1547 C CA . GLY A 1 24 ? 1.648 6.687 -7.044 1.00 0.00 23 GLY A CA 3
ATOM 1548 C C . GLY A 1 24 ? 2.964 6.164 -6.465 1.00 0.00 23 GLY A C 3
ATOM 1549 O O . GLY A 1 24 ? 3.145 4.953 -6.346 1.00 0.00 23 GLY A O 3
ATOM 1553 N N . TRP A 1 25 ? 3.881 7.064 -6.088 1.00 0.00 24 TRP A N 3
ATOM 1554 C CA . TRP A 1 25 ? 5.133 6.676 -5.462 1.00 0.00 24 TRP A CA 3
ATOM 1555 C C . TRP A 1 25 ? 4.892 6.093 -4.077 1.00 0.00 24 TRP A C 3
ATOM 1556 O O . TRP A 1 25 ? 5.401 5.022 -3.769 1.00 0.00 24 TRP A O 3
ATOM 1577 N N . LYS A 1 26 ? 4.147 6.797 -3.222 1.00 0.00 25 LYS A N 3
ATOM 1578 C CA . LYS A 1 26 ? 3.895 6.334 -1.870 1.00 0.00 25 LYS A CA 3
ATOM 1579 C C . LYS A 1 26 ? 3.136 5.001 -1.958 1.00 0.00 25 LYS A C 3
ATOM 1580 O O . LYS A 1 26 ? 3.352 4.116 -1.132 1.00 0.00 25 LYS A O 3
ATOM 1599 N N . GLN A 1 27 ? 2.277 4.848 -2.977 1.00 0.00 26 GLN A N 3
ATOM 1600 C CA . GLN A 1 27 ? 1.525 3.619 -3.212 1.00 0.00 26 GLN A CA 3
ATOM 1601 C C . GLN A 1 27 ? 2.478 2.457 -3.482 1.00 0.00 26 GLN A C 3
ATOM 1602 O O . GLN A 1 27 ? 2.433 1.440 -2.791 1.00 0.00 26 GLN A O 3
ATOM 1616 N N . LEU A 1 28 ? 3.322 2.606 -4.509 1.00 0.00 27 LEU A N 3
ATOM 1617 C CA . LEU A 1 28 ? 4.230 1.554 -4.939 1.00 0.00 27 LEU A CA 3
ATOM 1618 C C . LEU A 1 28 ? 5.222 1.220 -3.828 1.00 0.00 27 LEU A C 3
ATOM 1619 O O . LEU A 1 28 ? 5.511 0.049 -3.592 1.00 0.00 27 LEU A O 3
ATOM 1635 N N . GLN A 1 29 ? 5.700 2.246 -3.114 1.00 0.00 28 GLN A N 3
ATOM 1636 C CA . GLN A 1 29 ? 6.596 2.074 -1.983 1.00 0.00 28 GLN A CA 3
ATOM 1637 C C . GLN A 1 29 ? 5.933 1.208 -0.912 1.00 0.00 28 GLN A C 3
ATOM 1638 O O . GLN A 1 29 ? 6.518 0.214 -0.498 1.00 0.00 28 GLN A O 3
ATOM 1652 N N . MET A 1 30 ? 4.717 1.569 -0.478 1.00 0.00 29 MET A N 3
ATOM 1653 C CA . MET A 1 30 ? 3.969 0.821 0.523 1.00 0.00 29 MET A CA 3
ATOM 1654 C C . MET A 1 30 ? 3.785 -0.645 0.134 1.00 0.00 29 MET A C 3
ATOM 1655 O O . MET A 1 30 ? 3.977 -1.515 0.978 1.00 0.00 29 MET A O 3
ATOM 1669 N N . LYS A 1 31 ? 3.436 -0.930 -1.128 1.00 0.00 30 LYS A N 3
ATOM 1670 C CA . LYS A 1 31 ? 3.297 -2.303 -1.600 1.00 0.00 30 LYS A CA 3
ATOM 1671 C C . LYS A 1 31 ? 4.586 -3.099 -1.368 1.00 0.00 30 LYS A C 3
ATOM 1672 O O . LYS A 1 31 ? 4.541 -4.171 -0.768 1.00 0.00 30 LYS A O 3
ATOM 1691 N N . LYS A 1 32 ? 5.730 -2.567 -1.816 1.00 0.00 31 LYS A N 3
ATOM 1692 C CA . LYS A 1 32 ? 7.026 -3.197 -1.614 1.00 0.00 31 LYS A CA 3
ATOM 1693 C C . LYS A 1 32 ? 7.349 -3.359 -0.126 1.00 0.00 31 LYS A C 3
ATOM 1694 O O . LYS A 1 32 ? 7.816 -4.416 0.284 1.00 0.00 31 LYS A O 3
ATOM 1713 N N . GLU A 1 33 ? 7.118 -2.311 0.670 1.00 0.00 32 GLU A N 3
ATOM 1714 C CA . GLU A 1 33 ? 7.501 -2.245 2.073 1.00 0.00 32 GLU A CA 3
ATOM 1715 C C . GLU A 1 33 ? 6.742 -3.286 2.893 1.00 0.00 32 GLU A C 3
ATOM 1716 O O . GLU A 1 33 ? 7.361 -4.119 3.554 1.00 0.00 32 GLU A O 3
ATOM 1729 N N . LYS A 1 34 ? 5.407 -3.259 2.822 1.00 0.00 33 LYS A N 3
ATOM 1730 C CA . LYS A 1 34 ? 4.545 -4.263 3.439 1.00 0.00 33 LYS A CA 3
ATOM 1731 C C . LYS A 1 34 ? 4.883 -5.660 2.906 1.00 0.00 33 LYS A C 3
ATOM 1732 O O . LYS A 1 34 ? 4.736 -6.641 3.632 1.00 0.00 33 LYS A O 3
ATOM 1751 N N . GLY A 1 35 ? 5.355 -5.735 1.655 1.00 0.00 34 GLY A N 3
ATOM 1752 C CA . GLY A 1 35 ? 5.939 -6.924 1.062 1.00 0.00 34 GLY A CA 3
ATOM 1753 C C . GLY A 1 35 ? 7.143 -7.391 1.885 1.00 0.00 34 GLY A C 3
ATOM 1754 O O . GLY A 1 35 ? 7.003 -8.254 2.749 1.00 0.00 34 GLY A O 3
ATOM 1758 N N . LEU A 1 36 ? 8.336 -6.874 1.561 1.00 0.00 35 LEU A N 3
ATOM 1759 C CA . LEU A 1 36 ? 9.594 -7.310 2.158 1.00 0.00 35 LEU A CA 3
ATOM 1760 C C . LEU A 1 36 ? 10.698 -6.252 2.005 1.00 0.00 35 LEU A C 3
ATOM 1761 O O . LEU A 1 36 ? 11.861 -6.606 1.809 1.00 0.00 35 LEU A O 3
ATOM 1777 N N . PHE A 1 37 ? 10.350 -4.962 2.091 1.00 0.00 36 PHE A N 3
ATOM 1778 C CA . PHE A 1 37 ? 11.293 -3.856 1.965 1.00 0.00 36 PHE A CA 3
ATOM 1779 C C . PHE A 1 37 ? 11.070 -2.841 3.095 1.00 0.00 36 PHE A C 3
ATOM 1780 O O . PHE A 1 37 ? 10.264 -3.140 4.003 1.00 0.00 36 PHE A O 3
ATOM 1804 N N . TYR A 1 2 ? -1.233 -8.467 -3.563 1.00 0.00 1 TYR A N 4
ATOM 1805 C CA . TYR A 1 2 ? -0.813 -9.811 -3.173 1.00 0.00 1 TYR A CA 4
ATOM 1806 C C . TYR A 1 2 ? -1.506 -10.269 -1.878 1.00 0.00 1 TYR A C 4
ATOM 1807 O O . TYR A 1 2 ? -0.975 -11.111 -1.156 1.00 0.00 1 TYR A O 4
ATOM 1825 N N . LEU A 1 3 ? -2.689 -9.710 -1.583 1.00 0.00 2 LEU A N 4
ATOM 1826 C CA . LEU A 1 3 ? -3.457 -9.884 -0.365 1.00 0.00 2 LEU A CA 4
ATOM 1827 C C . LEU A 1 3 ? -4.783 -9.145 -0.555 1.00 0.00 2 LEU A C 4
ATOM 1828 O O . LEU A 1 3 ? -4.780 -8.010 -1.034 1.00 0.00 2 LEU A O 4
ATOM 1844 N N . SER A 1 4 ? -5.907 -9.818 -0.266 1.00 0.00 3 SER A N 4
ATOM 1845 C CA . SER A 1 4 ? -7.267 -9.308 -0.439 1.00 0.00 3 SER A CA 4
ATOM 1846 C C . SER A 1 4 ? -7.390 -7.887 0.089 1.00 0.00 3 SER A C 4
ATOM 1847 O O . SER A 1 4 ? -6.785 -7.564 1.103 1.00 0.00 3 SER A O 4
ATOM 1855 N N . GLU A 1 5 ? -8.144 -7.041 -0.619 1.00 0.00 4 GLU A N 4
ATOM 1856 C CA . GLU A 1 5 ? -8.216 -5.602 -0.392 1.00 0.00 4 GLU A CA 4
ATOM 1857 C C . GLU A 1 5 ? -8.547 -5.243 1.058 1.00 0.00 4 GLU A C 4
ATOM 1858 O O . GLU A 1 5 ? -8.224 -4.152 1.520 1.00 0.00 4 GLU A O 4
ATOM 1871 N N . GLN A 1 6 ? -9.231 -6.141 1.766 1.00 0.00 5 GLN A N 4
ATOM 1872 C CA . GLN A 1 6 ? -9.531 -5.998 3.179 1.00 0.00 5 GLN A CA 4
ATOM 1873 C C . GLN A 1 6 ? -8.336 -6.402 4.058 1.00 0.00 5 GLN A C 4
ATOM 1874 O O . GLN A 1 6 ? -7.941 -5.647 4.947 1.00 0.00 5 GLN A O 4
ATOM 1888 N N . ASP A 1 7 ? -7.746 -7.578 3.799 1.00 0.00 6 ASP A N 4
ATOM 1889 C CA . ASP A 1 7 ? -6.507 -8.045 4.432 1.00 0.00 6 ASP A CA 4
ATOM 1890 C C . ASP A 1 7 ? -5.383 -7.013 4.309 1.00 0.00 6 ASP A C 4
ATOM 1891 O O . ASP A 1 7 ? -4.611 -6.784 5.235 1.00 0.00 6 ASP A O 4
ATOM 1901 N N . PHE A 1 8 ? -5.331 -6.396 3.130 1.00 0.00 7 PHE A N 4
ATOM 1902 C CA . PHE A 1 8 ? -4.472 -5.306 2.733 1.00 0.00 7 PHE A CA 4
ATOM 1903 C C . PHE A 1 8 ? -4.612 -4.211 3.756 1.00 0.00 7 PHE A C 4
ATOM 1904 O O . PHE A 1 8 ? -3.624 -3.872 4.378 1.00 0.00 7 PHE A O 4
ATOM 1921 N N . VAL A 1 9 ? -5.820 -3.694 3.978 1.00 0.00 8 VAL A N 4
ATOM 1922 C CA . VAL A 1 9 ? -6.020 -2.591 4.901 1.00 0.00 8 VAL A CA 4
ATOM 1923 C C . VAL A 1 9 ? -5.554 -2.963 6.308 1.00 0.00 8 VAL A C 4
ATOM 1924 O O . VAL A 1 9 ? -5.056 -2.097 7.025 1.00 0.00 8 VAL A O 4
ATOM 1937 N N . SER A 1 10 ? -5.672 -4.241 6.695 1.00 0.00 9 SER A N 4
ATOM 1938 C CA . SER A 1 10 ? -5.205 -4.674 8.005 1.00 0.00 9 SER A CA 4
ATOM 1939 C C . SER A 1 10 ? -3.676 -4.559 8.101 1.00 0.00 9 SER A C 4
ATOM 1940 O O . SER A 1 10 ? -3.152 -4.066 9.097 1.00 0.00 9 SER A O 4
ATOM 1948 N N . VAL A 1 11 ? -2.968 -5.011 7.060 1.00 0.00 10 VAL A N 4
ATOM 1949 C CA . VAL A 1 11 ? -1.510 -5.041 6.982 1.00 0.00 10 VAL A CA 4
ATOM 1950 C C . VAL A 1 11 ? -0.921 -3.654 6.670 1.00 0.00 10 VAL A C 4
ATOM 1951 O O . VAL A 1 11 ? 0.178 -3.329 7.117 1.00 0.00 10 VAL A O 4
ATOM 1964 N N . PHE A 1 12 ? -1.634 -2.844 5.881 1.00 0.00 11 PHE A N 4
ATOM 1965 C CA . PHE A 1 12 ? -1.192 -1.565 5.357 1.00 0.00 11 PHE A CA 4
ATOM 1966 C C . PHE A 1 12 ? -1.454 -0.493 6.405 1.00 0.00 11 PHE A C 4
ATOM 1967 O O . PHE A 1 12 ? -0.632 0.404 6.587 1.00 0.00 11 PHE A O 4
ATOM 1984 N N . GLY A 1 13 ? -2.590 -0.606 7.100 1.00 0.00 12 GLY A N 4
ATOM 1985 C CA . GLY A 1 13 ? -2.991 0.315 8.144 1.00 0.00 12 GLY A CA 4
ATOM 1986 C C . GLY A 1 13 ? -3.647 1.552 7.542 1.00 0.00 12 GLY A C 4
ATOM 1987 O O . GLY A 1 13 ? -3.748 2.569 8.226 1.00 0.00 12 GLY A O 4
ATOM 1991 N N . ILE A 1 14 ? -4.073 1.480 6.271 1.00 0.00 13 ILE A N 4
ATOM 1992 C CA . ILE A 1 14 ? -4.696 2.597 5.579 1.00 0.00 13 ILE A CA 4
ATOM 1993 C C . ILE A 1 14 ? -5.673 2.019 4.573 1.00 0.00 13 ILE A C 4
ATOM 1994 O O . ILE A 1 14 ? -5.384 0.983 3.982 1.00 0.00 13 ILE A O 4
ATOM 2010 N N . THR A 1 15 ? -6.819 2.683 4.398 1.00 0.00 14 THR A N 4
ATOM 2011 C CA . THR A 1 15 ? -7.903 2.195 3.560 1.00 0.00 14 THR A CA 4
ATOM 2012 C C . THR A 1 15 ? -7.542 2.114 2.090 1.00 0.00 14 THR A C 4
ATOM 2013 O O . THR A 1 15 ? -6.622 2.768 1.614 1.00 0.00 14 THR A O 4
ATOM 2024 N N . ARG A 1 16 ? -8.317 1.280 1.395 1.00 0.00 15 ARG A N 4
ATOM 2025 C CA . ARG A 1 16 ? -8.345 1.140 -0.040 1.00 0.00 15 ARG A CA 4
ATOM 2026 C C . ARG A 1 16 ? -8.571 2.503 -0.696 1.00 0.00 15 ARG A C 4
ATOM 2027 O O . ARG A 1 16 ? -7.938 2.831 -1.698 1.00 0.00 15 ARG A O 4
ATOM 2048 N N . GLY A 1 17 ? -9.469 3.295 -0.098 1.00 0.00 16 GLY A N 4
ATOM 2049 C CA . GLY A 1 17 ? -9.795 4.636 -0.548 1.00 0.00 16 GLY A CA 4
ATOM 2050 C C . GLY A 1 17 ? -8.599 5.572 -0.384 1.00 0.00 16 GLY A C 4
ATOM 2051 O O . GLY A 1 17 ? -8.187 6.219 -1.346 1.00 0.00 16 GLY A O 4
ATOM 2055 N N . GLN A 1 18 ? -8.036 5.637 0.831 1.00 0.00 17 GLN A N 4
ATOM 2056 C CA . GLN A 1 18 ? -6.902 6.504 1.120 1.00 0.00 17 GLN A CA 4
ATOM 2057 C C . GLN A 1 18 ? -5.680 6.103 0.292 1.00 0.00 17 GLN A C 4
ATOM 2058 O O . GLN A 1 18 ? -4.949 6.967 -0.184 1.00 0.00 17 GLN A O 4
ATOM 2072 N N . PHE A 1 19 ? -5.467 4.799 0.104 1.00 0.00 18 PHE A N 4
ATOM 2073 C CA . PHE A 1 19 ? -4.361 4.275 -0.672 1.00 0.00 18 PHE A CA 4
ATOM 2074 C C . PHE A 1 19 ? -4.476 4.743 -2.122 1.00 0.00 18 PHE A C 4
ATOM 2075 O O . PHE A 1 19 ? -3.500 5.229 -2.687 1.00 0.00 18 PHE A O 4
ATOM 2092 N N . ALA A 1 20 ? -5.670 4.622 -2.715 1.00 0.00 19 ALA A N 4
ATOM 2093 C CA . ALA A 1 20 ? -5.913 5.077 -4.077 1.00 0.00 19 ALA A CA 4
ATOM 2094 C C . ALA A 1 20 ? -5.794 6.602 -4.214 1.00 0.00 19 ALA A C 4
ATOM 2095 O O . ALA A 1 20 ? -5.570 7.089 -5.321 1.00 0.00 19 ALA A O 4
ATOM 2102 N N . ALA A 1 21 ? -5.889 7.349 -3.104 1.00 0.00 20 ALA A N 4
ATOM 2103 C CA . ALA A 1 21 ? -5.702 8.795 -3.082 1.00 0.00 20 ALA A CA 4
ATOM 2104 C C . ALA A 1 21 ? -4.218 9.159 -2.964 1.00 0.00 20 ALA A C 4
ATOM 2105 O O . ALA A 1 21 ? -3.785 10.148 -3.552 1.00 0.00 20 ALA A O 4
ATOM 2112 N N . LEU A 1 22 ? -3.440 8.367 -2.211 1.00 0.00 21 LEU A N 4
ATOM 2113 C CA . LEU A 1 22 ? -2.006 8.572 -2.028 1.00 0.00 21 LEU A CA 4
ATOM 2114 C C . LEU A 1 22 ? -1.287 8.483 -3.381 1.00 0.00 21 LEU A C 4
ATOM 2115 O O . LEU A 1 22 ? -1.784 7.816 -4.288 1.00 0.00 21 LEU A O 4
ATOM 2131 N N . PRO A 1 23 ? -0.131 9.149 -3.548 1.00 0.00 22 PRO A N 4
ATOM 2132 C CA . PRO A 1 23 ? 0.581 9.177 -4.814 1.00 0.00 22 PRO A CA 4
ATOM 2133 C C . PRO A 1 23 ? 1.096 7.790 -5.190 1.00 0.00 22 PRO A C 4
ATOM 2134 O O . PRO A 1 23 ? 1.411 6.984 -4.317 1.00 0.00 22 PRO A O 4
ATOM 2145 N N . GLY A 1 24 ? 1.196 7.540 -6.500 1.00 0.00 23 GLY A N 4
ATOM 2146 C CA . GLY A 1 24 ? 1.639 6.278 -7.077 1.00 0.00 23 GLY A CA 4
ATOM 2147 C C . GLY A 1 24 ? 2.953 5.780 -6.477 1.00 0.00 23 GLY A C 4
ATOM 2148 O O . GLY A 1 24 ? 3.138 4.574 -6.322 1.00 0.00 23 GLY A O 4
ATOM 2152 N N . TRP A 1 25 ? 3.863 6.696 -6.122 1.00 0.00 24 TRP A N 4
ATOM 2153 C CA . TRP A 1 25 ? 5.113 6.325 -5.485 1.00 0.00 24 TRP A CA 4
ATOM 2154 C C . TRP A 1 25 ? 4.876 5.804 -4.073 1.00 0.00 24 TRP A C 4
ATOM 2155 O O . TRP A 1 25 ? 5.406 4.753 -3.725 1.00 0.00 24 TRP A O 4
ATOM 2176 N N . LYS A 1 26 ? 4.112 6.523 -3.242 1.00 0.00 25 LYS A N 4
ATOM 2177 C CA . LYS A 1 26 ? 3.858 6.062 -1.884 1.00 0.00 25 LYS A CA 4
ATOM 2178 C C . LYS A 1 26 ? 3.123 4.716 -1.972 1.00 0.00 25 LYS A C 4
ATOM 2179 O O . LYS A 1 26 ? 3.363 3.828 -1.158 1.00 0.00 25 LYS A O 4
ATOM 2198 N N . GLN A 1 27 ? 2.250 4.556 -2.979 1.00 0.00 26 GLN A N 4
ATOM 2199 C CA . GLN A 1 27 ? 1.505 3.321 -3.190 1.00 0.00 26 GLN A CA 4
ATOM 2200 C C . GLN A 1 27 ? 2.466 2.161 -3.434 1.00 0.00 26 GLN A C 4
ATOM 2201 O O . GLN A 1 27 ? 2.436 1.169 -2.708 1.00 0.00 26 GLN A O 4
ATOM 2215 N N . LEU A 1 28 ? 3.306 2.284 -4.467 1.00 0.00 27 LEU A N 4
ATOM 2216 C CA . LEU A 1 28 ? 4.219 1.225 -4.871 1.00 0.00 27 LEU A CA 4
ATOM 2217 C C . LEU A 1 28 ? 5.213 0.918 -3.754 1.00 0.00 27 LEU A C 4
ATOM 2218 O O . LEU A 1 28 ? 5.500 -0.249 -3.493 1.00 0.00 27 LEU A O 4
ATOM 2234 N N . GLN A 1 29 ? 5.692 1.960 -3.064 1.00 0.00 28 GLN A N 4
ATOM 2235 C CA . GLN A 1 29 ? 6.571 1.811 -1.915 1.00 0.00 28 GLN A CA 4
ATOM 2236 C C . GLN A 1 29 ? 5.904 0.924 -0.863 1.00 0.00 28 GLN A C 4
ATOM 2237 O O . GLN A 1 29 ? 6.496 -0.065 -0.443 1.00 0.00 28 GLN A O 4
ATOM 2251 N N . MET A 1 30 ? 4.679 1.268 -0.448 1.00 0.00 29 MET A N 4
ATOM 2252 C CA . MET A 1 30 ? 3.933 0.534 0.563 1.00 0.00 29 MET A CA 4
ATOM 2253 C C . MET A 1 30 ? 3.746 -0.938 0.190 1.00 0.00 29 MET A C 4
ATOM 2254 O O . MET A 1 30 ? 3.903 -1.790 1.060 1.00 0.00 29 MET A O 4
ATOM 2268 N N . LYS A 1 31 ? 3.446 -1.251 -1.078 1.00 0.00 30 LYS A N 4
ATOM 2269 C CA . LYS A 1 31 ? 3.346 -2.640 -1.521 1.00 0.00 30 LYS A CA 4
ATOM 2270 C C . LYS A 1 31 ? 4.643 -3.401 -1.226 1.00 0.00 30 LYS A C 4
ATOM 2271 O O . LYS A 1 31 ? 4.608 -4.450 -0.586 1.00 0.00 30 LYS A O 4
ATOM 2290 N N . LYS A 1 32 ? 5.783 -2.865 -1.680 1.00 0.00 31 LYS A N 4
ATOM 2291 C CA . LYS A 1 32 ? 7.090 -3.464 -1.455 1.00 0.00 31 LYS A CA 4
ATOM 2292 C C . LYS A 1 32 ? 7.400 -3.590 0.041 1.00 0.00 31 LYS A C 4
ATOM 2293 O O . LYS A 1 32 ? 7.899 -4.623 0.475 1.00 0.00 31 LYS A O 4
ATOM 2312 N N . GLU A 1 33 ? 7.132 -2.532 0.813 1.00 0.00 32 GLU A N 4
ATOM 2313 C CA . GLU A 1 33 ? 7.512 -2.413 2.215 1.00 0.00 32 GLU A CA 4
ATOM 2314 C C . GLU A 1 33 ? 6.742 -3.421 3.069 1.00 0.00 32 GLU A C 4
ATOM 2315 O O . GLU A 1 33 ? 7.353 -4.199 3.799 1.00 0.00 32 GLU A O 4
ATOM 2328 N N . LYS A 1 34 ? 5.408 -3.427 2.958 1.00 0.00 33 LYS A N 4
ATOM 2329 C CA . LYS A 1 34 ? 4.559 -4.425 3.602 1.00 0.00 33 LYS A CA 4
ATOM 2330 C C . LYS A 1 34 ? 4.902 -5.829 3.096 1.00 0.00 33 LYS A C 4
ATOM 2331 O O . LYS A 1 34 ? 4.732 -6.800 3.830 1.00 0.00 33 LYS A O 4
ATOM 2350 N N . GLY A 1 35 ? 5.393 -5.926 1.854 1.00 0.00 34 GLY A N 4
ATOM 2351 C CA . GLY A 1 35 ? 5.972 -7.128 1.285 1.00 0.00 34 GLY A CA 4
ATOM 2352 C C . GLY A 1 35 ? 7.173 -7.587 2.116 1.00 0.00 34 GLY A C 4
ATOM 2353 O O . GLY A 1 35 ? 7.021 -8.414 3.012 1.00 0.00 34 GLY A O 4
ATOM 2357 N N . LEU A 1 36 ? 8.373 -7.100 1.770 1.00 0.00 35 LEU A N 4
ATOM 2358 C CA . LEU A 1 36 ? 9.629 -7.530 2.374 1.00 0.00 35 LEU A CA 4
ATOM 2359 C C . LEU A 1 36 ? 10.778 -6.562 2.053 1.00 0.00 35 LEU A C 4
ATOM 2360 O O . LEU A 1 36 ? 11.930 -6.984 1.964 1.00 0.00 35 LEU A O 4
ATOM 2376 N N . PHE A 1 37 ? 10.469 -5.273 1.863 1.00 0.00 36 PHE A N 4
ATOM 2377 C CA . PHE A 1 37 ? 11.426 -4.235 1.490 1.00 0.00 36 PHE A CA 4
ATOM 2378 C C . PHE A 1 37 ? 11.597 -3.236 2.638 1.00 0.00 36 PHE A C 4
ATOM 2379 O O . PHE A 1 37 ? 12.549 -2.430 2.557 1.00 0.00 36 PHE A O 4
ATOM 2403 N N . TYR A 1 2 ? -1.211 -8.776 -3.439 1.00 0.00 1 TYR A N 5
ATOM 2404 C CA . TYR A 1 2 ? -0.801 -10.089 -2.943 1.00 0.00 1 TYR A CA 5
ATOM 2405 C C . TYR A 1 2 ? -1.522 -10.456 -1.637 1.00 0.00 1 TYR A C 5
ATOM 2406 O O . TYR A 1 2 ? -1.019 -11.266 -0.859 1.00 0.00 1 TYR A O 5
ATOM 2424 N N . LEU A 1 3 ? -2.699 -9.861 -1.398 1.00 0.00 2 LEU A N 5
ATOM 2425 C CA . LEU A 1 3 ? -3.483 -9.952 -0.182 1.00 0.00 2 LEU A CA 5
ATOM 2426 C C . LEU A 1 3 ? -4.807 -9.227 -0.432 1.00 0.00 2 LEU A C 5
ATOM 2427 O O . LEU A 1 3 ? -4.803 -8.127 -0.986 1.00 0.00 2 LEU A O 5
ATOM 2443 N N . SER A 1 4 ? -5.930 -9.881 -0.101 1.00 0.00 3 SER A N 5
ATOM 2444 C CA . SER A 1 4 ? -7.291 -9.369 -0.276 1.00 0.00 3 SER A CA 5
ATOM 2445 C C . SER A 1 4 ? -7.390 -7.916 0.170 1.00 0.00 3 SER A C 5
ATOM 2446 O O . SER A 1 4 ? -6.750 -7.535 1.141 1.00 0.00 3 SER A O 5
ATOM 2454 N N . GLU A 1 5 ? -8.166 -7.104 -0.554 1.00 0.00 4 GLU A N 5
ATOM 2455 C CA . GLU A 1 5 ? -8.208 -5.652 -0.396 1.00 0.00 4 GLU A CA 5
ATOM 2456 C C . GLU A 1 5 ? -8.537 -5.215 1.034 1.00 0.00 4 GLU A C 5
ATOM 2457 O O . GLU A 1 5 ? -8.225 -4.094 1.430 1.00 0.00 4 GLU A O 5
ATOM 2470 N N . GLN A 1 6 ? -9.201 -6.083 1.797 1.00 0.00 5 GLN A N 5
ATOM 2471 C CA . GLN A 1 6 ? -9.478 -5.877 3.209 1.00 0.00 5 GLN A CA 5
ATOM 2472 C C . GLN A 1 6 ? -8.267 -6.240 4.085 1.00 0.00 5 GLN A C 5
ATOM 2473 O O . GLN A 1 6 ? -7.854 -5.449 4.930 1.00 0.00 5 GLN A O 5
ATOM 2487 N N . ASP A 1 7 ? -7.688 -7.431 3.875 1.00 0.00 6 ASP A N 5
ATOM 2488 C CA . ASP A 1 7 ? -6.460 -7.891 4.532 1.00 0.00 6 ASP A CA 5
ATOM 2489 C C . ASP A 1 7 ? -5.305 -6.911 4.283 1.00 0.00 6 ASP A C 5
ATOM 2490 O O . ASP A 1 7 ? -4.452 -6.702 5.141 1.00 0.00 6 ASP A O 5
ATOM 2500 N N . PHE A 1 8 ? -5.312 -6.298 3.097 1.00 0.00 7 PHE A N 5
ATOM 2501 C CA . PHE A 1 8 ? -4.445 -5.229 2.657 1.00 0.00 7 PHE A CA 5
ATOM 2502 C C . PHE A 1 8 ? -4.547 -4.112 3.661 1.00 0.00 7 PHE A C 5
ATOM 2503 O O . PHE A 1 8 ? -3.535 -3.766 4.238 1.00 0.00 7 PHE A O 5
ATOM 2520 N N . VAL A 1 9 ? -5.746 -3.586 3.918 1.00 0.00 8 VAL A N 5
ATOM 2521 C CA . VAL A 1 9 ? -5.913 -2.465 4.826 1.00 0.00 8 VAL A CA 5
ATOM 2522 C C . VAL A 1 9 ? -5.414 -2.823 6.225 1.00 0.00 8 VAL A C 5
ATOM 2523 O O . VAL A 1 9 ? -4.879 -1.956 6.912 1.00 0.00 8 VAL A O 5
ATOM 2536 N N . SER A 1 10 ? -5.554 -4.090 6.638 1.00 0.00 9 SER A N 5
ATOM 2537 C CA . SER A 1 10 ? -5.058 -4.515 7.941 1.00 0.00 9 SER A CA 5
ATOM 2538 C C . SER A 1 10 ? -3.530 -4.372 8.006 1.00 0.00 9 SER A C 5
ATOM 2539 O O . SER A 1 10 ? -3.000 -3.793 8.953 1.00 0.00 9 SER A O 5
ATOM 2547 N N . VAL A 1 11 ? -2.829 -4.879 6.985 1.00 0.00 10 VAL A N 5
ATOM 2548 C CA . VAL A 1 11 ? -1.371 -4.882 6.901 1.00 0.00 10 VAL A CA 5
ATOM 2549 C C . VAL A 1 11 ? -0.814 -3.491 6.545 1.00 0.00 10 VAL A C 5
ATOM 2550 O O . VAL A 1 11 ? 0.281 -3.129 6.976 1.00 0.00 10 VAL A O 5
ATOM 2563 N N . PHE A 1 12 ? -1.554 -2.718 5.745 1.00 0.00 11 PHE A N 5
ATOM 2564 C CA . PHE A 1 12 ? -1.156 -1.435 5.190 1.00 0.00 11 PHE A CA 5
ATOM 2565 C C . PHE A 1 12 ? -1.447 -0.326 6.197 1.00 0.00 11 PHE A C 5
ATOM 2566 O O . PHE A 1 12 ? -0.781 0.707 6.169 1.00 0.00 11 PHE A O 5
ATOM 2583 N N . GLY A 1 13 ? -2.408 -0.555 7.103 1.00 0.00 12 GLY A N 5
ATOM 2584 C CA . GLY A 1 13 ? -2.942 0.445 8.011 1.00 0.00 12 GLY A CA 5
ATOM 2585 C C . GLY A 1 13 ? -3.382 1.720 7.294 1.00 0.00 12 GLY A C 5
ATOM 2586 O O . GLY A 1 13 ? -3.354 2.789 7.900 1.00 0.00 12 GLY A O 5
ATOM 2590 N N . ILE A 1 14 ? -3.792 1.613 6.020 1.00 0.00 13 ILE A N 5
ATOM 2591 C CA . ILE A 1 14 ? -4.386 2.718 5.287 1.00 0.00 13 ILE A CA 5
ATOM 2592 C C . ILE A 1 14 ? -5.441 2.125 4.373 1.00 0.00 13 ILE A C 5
ATOM 2593 O O . ILE A 1 14 ? -5.231 1.043 3.834 1.00 0.00 13 ILE A O 5
ATOM 2609 N N . THR A 1 15 ? -6.568 2.827 4.220 1.00 0.00 14 THR A N 5
ATOM 2610 C CA . THR A 1 15 ? -7.698 2.348 3.440 1.00 0.00 14 THR A CA 5
ATOM 2611 C C . THR A 1 15 ? -7.400 2.237 1.956 1.00 0.00 14 THR A C 5
ATOM 2612 O O . THR A 1 15 ? -6.477 2.853 1.437 1.00 0.00 14 THR A O 5
ATOM 2623 N N . ARG A 1 16 ? -8.225 1.420 1.303 1.00 0.00 15 ARG A N 5
ATOM 2624 C CA . ARG A 1 16 ? -8.326 1.267 -0.127 1.00 0.00 15 ARG A CA 5
ATOM 2625 C C . ARG A 1 16 ? -8.559 2.626 -0.788 1.00 0.00 15 ARG A C 5
ATOM 2626 O O . ARG A 1 16 ? -7.953 2.939 -1.811 1.00 0.00 15 ARG A O 5
ATOM 2647 N N . GLY A 1 17 ? -9.429 3.433 -0.168 1.00 0.00 16 GLY A N 5
ATOM 2648 C CA . GLY A 1 17 ? -9.759 4.770 -0.628 1.00 0.00 16 GLY A CA 5
ATOM 2649 C C . GLY A 1 17 ? -8.548 5.692 -0.515 1.00 0.00 16 GLY A C 5
ATOM 2650 O O . GLY A 1 17 ? -8.167 6.332 -1.494 1.00 0.00 16 GLY A O 5
ATOM 2654 N N . GLN A 1 18 ? -7.940 5.753 0.677 1.00 0.00 17 GLN A N 5
ATOM 2655 C CA . GLN A 1 18 ? -6.786 6.607 0.923 1.00 0.00 17 GLN A CA 5
ATOM 2656 C C . GLN A 1 18 ? -5.604 6.192 0.049 1.00 0.00 17 GLN A C 5
ATOM 2657 O O . GLN A 1 18 ? -4.909 7.050 -0.485 1.00 0.00 17 GLN A O 5
ATOM 2671 N N . PHE A 1 19 ? -5.384 4.883 -0.115 1.00 0.00 18 PHE A N 5
ATOM 2672 C CA . PHE A 1 19 ? -4.303 4.351 -0.923 1.00 0.00 18 PHE A CA 5
ATOM 2673 C C . PHE A 1 19 ? -4.454 4.836 -2.364 1.00 0.00 18 PHE A C 5
ATOM 2674 O O . PHE A 1 19 ? -3.500 5.357 -2.935 1.00 0.00 18 PHE A O 5
ATOM 2691 N N . ALA A 1 20 ? -5.655 4.695 -2.938 1.00 0.00 19 ALA A N 5
ATOM 2692 C CA . ALA A 1 20 ? -5.922 5.131 -4.302 1.00 0.00 19 ALA A CA 5
ATOM 2693 C C . ALA A 1 20 ? -5.798 6.652 -4.468 1.00 0.00 19 ALA A C 5
ATOM 2694 O O . ALA A 1 20 ? -5.603 7.120 -5.588 1.00 0.00 19 ALA A O 5
ATOM 2701 N N . ALA A 1 21 ? -5.859 7.417 -3.369 1.00 0.00 20 ALA A N 5
ATOM 2702 C CA . ALA A 1 21 ? -5.668 8.863 -3.370 1.00 0.00 20 ALA A CA 5
ATOM 2703 C C . ALA A 1 21 ? -4.187 9.232 -3.237 1.00 0.00 20 ALA A C 5
ATOM 2704 O O . ALA A 1 21 ? -3.758 10.239 -3.798 1.00 0.00 20 ALA A O 5
ATOM 2711 N N . LEU A 1 22 ? -3.408 8.435 -2.490 1.00 0.00 21 LEU A N 5
ATOM 2712 C CA . LEU A 1 22 ? -1.992 8.689 -2.236 1.00 0.00 21 LEU A CA 5
ATOM 2713 C C . LEU A 1 22 ? -1.196 8.673 -3.551 1.00 0.00 21 LEU A C 5
ATOM 2714 O O . LEU A 1 22 ? -1.622 8.020 -4.502 1.00 0.00 21 LEU A O 5
ATOM 2730 N N . PRO A 1 23 ? -0.044 9.369 -3.625 1.00 0.00 22 PRO A N 5
ATOM 2731 C CA . PRO A 1 23 ? 0.818 9.368 -4.802 1.00 0.00 22 PRO A CA 5
ATOM 2732 C C . PRO A 1 23 ? 1.173 7.958 -5.270 1.00 0.00 22 PRO A C 5
ATOM 2733 O O . PRO A 1 23 ? 1.359 7.066 -4.446 1.00 0.00 22 PRO A O 5
ATOM 2744 N N . GLY A 1 24 ? 1.307 7.777 -6.589 1.00 0.00 23 GLY A N 5
ATOM 2745 C CA . GLY A 1 24 ? 1.681 6.511 -7.205 1.00 0.00 23 GLY A CA 5
ATOM 2746 C C . GLY A 1 24 ? 2.961 5.920 -6.608 1.00 0.00 23 GLY A C 5
ATOM 2747 O O . GLY A 1 24 ? 3.080 4.701 -6.496 1.00 0.00 23 GLY A O 5
ATOM 2751 N N . TRP A 1 25 ? 3.911 6.773 -6.202 1.00 0.00 24 TRP A N 5
ATOM 2752 C CA . TRP A 1 25 ? 5.116 6.313 -5.533 1.00 0.00 24 TRP A CA 5
ATOM 2753 C C . TRP A 1 25 ? 4.785 5.740 -4.166 1.00 0.00 24 TRP A C 5
ATOM 2754 O O . TRP A 1 25 ? 5.226 4.642 -3.857 1.00 0.00 24 TRP A O 5
ATOM 2775 N N . LYS A 1 26 ? 4.047 6.469 -3.328 1.00 0.00 25 LYS A N 5
ATOM 2776 C CA . LYS A 1 26 ? 3.727 5.994 -1.995 1.00 0.00 25 LYS A CA 5
ATOM 2777 C C . LYS A 1 26 ? 2.902 4.700 -2.131 1.00 0.00 25 LYS A C 5
ATOM 2778 O O . LYS A 1 26 ? 3.039 3.788 -1.319 1.00 0.00 25 LYS A O 5
ATOM 2797 N N . GLN A 1 27 ? 2.083 4.593 -3.186 1.00 0.00 26 GLN A N 5
ATOM 2798 C CA . GLN A 1 27 ? 1.308 3.387 -3.458 1.00 0.00 26 GLN A CA 5
ATOM 2799 C C . GLN A 1 27 ? 2.234 2.196 -3.689 1.00 0.00 26 GLN A C 5
ATOM 2800 O O . GLN A 1 27 ? 2.150 1.192 -2.981 1.00 0.00 26 GLN A O 5
ATOM 2814 N N . LEU A 1 28 ? 3.111 2.306 -4.693 1.00 0.00 27 LEU A N 5
ATOM 2815 C CA . LEU A 1 28 ? 4.013 1.226 -5.071 1.00 0.00 27 LEU A CA 5
ATOM 2816 C C . LEU A 1 28 ? 4.959 0.887 -3.919 1.00 0.00 27 LEU A C 5
ATOM 2817 O O . LEU A 1 28 ? 5.231 -0.283 -3.657 1.00 0.00 27 LEU A O 5
ATOM 2833 N N . GLN A 1 29 ? 5.411 1.923 -3.208 1.00 0.00 28 GLN A N 5
ATOM 2834 C CA . GLN A 1 29 ? 6.285 1.838 -2.055 1.00 0.00 28 GLN A CA 5
ATOM 2835 C C . GLN A 1 29 ? 5.657 0.968 -0.972 1.00 0.00 28 GLN A C 5
ATOM 2836 O O . GLN A 1 29 ? 6.278 -0.006 -0.566 1.00 0.00 28 GLN A O 5
ATOM 2850 N N . MET A 1 30 ? 4.436 1.285 -0.522 1.00 0.00 29 MET A N 5
ATOM 2851 C CA . MET A 1 30 ? 3.744 0.509 0.498 1.00 0.00 29 MET A CA 5
ATOM 2852 C C . MET A 1 30 ? 3.589 -0.954 0.093 1.00 0.00 29 MET A C 5
ATOM 2853 O O . MET A 1 30 ? 3.836 -1.831 0.917 1.00 0.00 29 MET A O 5
ATOM 2867 N N . LYS A 1 31 ? 3.203 -1.221 -1.162 1.00 0.00 30 LYS A N 5
ATOM 2868 C CA . LYS A 1 31 ? 3.068 -2.585 -1.654 1.00 0.00 30 LYS A CA 5
ATOM 2869 C C . LYS A 1 31 ? 4.371 -3.368 -1.490 1.00 0.00 30 LYS A C 5
ATOM 2870 O O . LYS A 1 31 ? 4.353 -4.451 -0.906 1.00 0.00 30 LYS A O 5
ATOM 2889 N N . LYS A 1 32 ? 5.496 -2.827 -1.975 1.00 0.00 31 LYS A N 5
ATOM 2890 C CA . LYS A 1 32 ? 6.774 -3.512 -1.837 1.00 0.00 31 LYS A CA 5
ATOM 2891 C C . LYS A 1 32 ? 7.190 -3.628 -0.372 1.00 0.00 31 LYS A C 5
ATOM 2892 O O . LYS A 1 32 ? 7.679 -4.672 0.038 1.00 0.00 31 LYS A O 5
ATOM 2911 N N . GLU A 1 33 ? 7.028 -2.554 0.407 1.00 0.00 32 GLU A N 5
ATOM 2912 C CA . GLU A 1 33 ? 7.581 -2.451 1.747 1.00 0.00 32 GLU A CA 5
ATOM 2913 C C . GLU A 1 33 ? 6.875 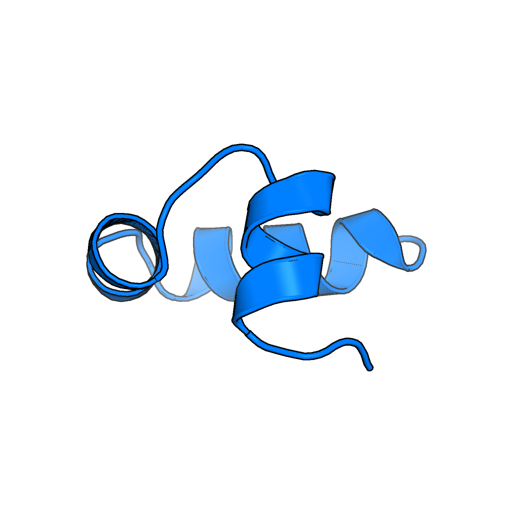-3.406 2.706 1.00 0.00 32 GLU A C 5
ATOM 2914 O O . GLU A 1 33 ? 7.543 -4.130 3.442 1.00 0.00 32 GLU A O 5
ATOM 2927 N N . LYS A 1 34 ? 5.536 -3.438 2.679 1.00 0.00 33 LYS A N 5
ATOM 2928 C CA . LYS A 1 34 ? 4.764 -4.405 3.450 1.00 0.00 33 LYS A CA 5
ATOM 2929 C C . LYS A 1 34 ? 5.027 -5.828 2.938 1.00 0.00 33 LYS A C 5
ATOM 2930 O O . LYS A 1 34 ? 4.944 -6.781 3.709 1.00 0.00 33 LYS A O 5
ATOM 2949 N N . GLY A 1 35 ? 5.377 -5.959 1.653 1.00 0.00 34 GLY A N 5
ATOM 2950 C CA . GLY A 1 35 ? 5.859 -7.185 1.041 1.00 0.00 34 GLY A CA 5
ATOM 2951 C C . GLY A 1 35 ? 7.195 -7.624 1.647 1.00 0.00 34 GLY A C 5
ATOM 2952 O O . GLY A 1 35 ? 7.223 -8.432 2.573 1.00 0.00 34 GLY A O 5
ATOM 2956 N N . LEU A 1 36 ? 8.301 -7.151 1.060 1.00 0.00 35 LEU A N 5
ATOM 2957 C CA . LEU A 1 36 ? 9.659 -7.597 1.338 1.00 0.00 35 LEU A CA 5
ATOM 2958 C C . LEU A 1 36 ? 10.674 -6.503 0.971 1.00 0.00 35 LEU A C 5
ATOM 2959 O O . LEU A 1 36 ? 11.721 -6.800 0.400 1.00 0.00 35 LEU A O 5
ATOM 2975 N N . PHE A 1 37 ? 10.343 -5.248 1.307 1.00 0.00 36 PHE A N 5
ATOM 2976 C CA . PHE A 1 37 ? 11.076 -4.014 1.068 1.00 0.00 36 PHE A CA 5
ATOM 2977 C C . PHE A 1 37 ? 10.825 -3.490 -0.350 1.00 0.00 36 PHE A C 5
ATOM 2978 O O . PHE A 1 37 ? 10.228 -2.396 -0.462 1.00 0.00 36 PHE A O 5
ATOM 3002 N N . TYR A 1 2 ? -1.508 -8.765 -3.825 1.00 0.00 1 TYR A N 6
ATOM 3003 C CA . TYR A 1 2 ? -1.246 -10.153 -3.447 1.00 0.00 1 TYR A CA 6
ATOM 3004 C C . TYR A 1 2 ? -1.818 -10.488 -2.059 1.00 0.00 1 TYR A C 6
ATOM 3005 O O . TYR A 1 2 ? -1.275 -11.328 -1.343 1.00 0.00 1 TYR A O 6
ATOM 3023 N N . LEU A 1 3 ? -2.926 -9.839 -1.685 1.00 0.00 2 LEU A N 6
ATOM 3024 C CA . LEU A 1 3 ? -3.610 -9.950 -0.413 1.00 0.00 2 LEU A CA 6
ATOM 3025 C C . LEU A 1 3 ? -4.939 -9.215 -0.569 1.00 0.00 2 LEU A C 6
ATOM 3026 O O . LEU A 1 3 ? -4.965 -8.117 -1.127 1.00 0.00 2 LEU A O 6
ATOM 3042 N N . SER A 1 4 ? -6.041 -9.870 -0.172 1.00 0.00 3 SER A N 6
ATOM 3043 C CA . SER A 1 4 ? -7.409 -9.375 -0.329 1.00 0.00 3 SER A CA 6
ATOM 3044 C C . SER A 1 4 ? -7.487 -7.911 0.077 1.00 0.00 3 SER A C 6
ATOM 3045 O O . SER A 1 4 ? -6.860 -7.510 1.049 1.00 0.00 3 SER A O 6
ATOM 3053 N N . GLU A 1 5 ? -8.219 -7.103 -0.694 1.00 0.00 4 GLU A N 6
ATOM 3054 C CA . GLU A 1 5 ? -8.213 -5.653 -0.566 1.00 0.00 4 GLU A CA 6
ATOM 3055 C C . GLU A 1 5 ? -8.643 -5.173 0.825 1.00 0.00 4 GLU A C 6
ATOM 3056 O O . GLU A 1 5 ? -8.356 -4.039 1.196 1.00 0.00 4 GLU A O 6
ATOM 3069 N N . GLN A 1 6 ? -9.344 -6.016 1.591 1.00 0.00 5 GLN A N 6
ATOM 3070 C CA . GLN A 1 6 ? -9.679 -5.759 2.981 1.00 0.00 5 GLN A CA 6
ATOM 3071 C C . GLN A 1 6 ? -8.508 -6.113 3.915 1.00 0.00 5 GLN A C 6
ATOM 3072 O O . GLN A 1 6 ? -8.123 -5.304 4.758 1.00 0.00 5 GLN A O 6
ATOM 3086 N N . ASP A 1 7 ? -7.930 -7.313 3.757 1.00 0.00 6 ASP A N 6
ATOM 3087 C CA . ASP A 1 7 ? -6.726 -7.768 4.463 1.00 0.00 6 ASP A CA 6
ATOM 3088 C C . ASP A 1 7 ? -5.570 -6.779 4.271 1.00 0.00 6 ASP A C 6
ATOM 3089 O O . ASP A 1 7 ? -4.798 -6.516 5.190 1.00 0.00 6 ASP A O 6
ATOM 3099 N N . PHE A 1 8 ? -5.485 -6.226 3.063 1.00 0.00 7 PHE A N 6
ATOM 3100 C CA . PHE A 1 8 ? -4.599 -5.163 2.644 1.00 0.00 7 PHE A CA 6
ATOM 3101 C C . PHE A 1 8 ? -4.752 -4.017 3.610 1.00 0.00 7 PHE A C 6
ATOM 3102 O O . PHE A 1 8 ? -3.775 -3.643 4.230 1.00 0.00 7 PHE A O 6
ATOM 3119 N N . VAL A 1 9 ? -5.964 -3.488 3.778 1.00 0.00 8 VAL A N 6
ATOM 3120 C CA . VAL A 1 9 ? -6.186 -2.335 4.632 1.00 0.00 8 VAL A CA 6
ATOM 3121 C C . VAL A 1 9 ? -5.792 -2.647 6.073 1.00 0.00 8 VAL A C 6
ATOM 3122 O O . VAL A 1 9 ? -5.324 -1.753 6.775 1.00 0.00 8 VAL A O 6
ATOM 3135 N N . SER A 1 10 ? -5.943 -3.905 6.507 1.00 0.00 9 SER A N 6
ATOM 3136 C CA . SER A 1 10 ? -5.543 -4.287 7.853 1.00 0.00 9 SER A CA 6
ATOM 3137 C C . SER A 1 10 ? -4.023 -4.153 8.025 1.00 0.00 9 SER A C 6
ATOM 3138 O O . SER A 1 10 ? -3.562 -3.622 9.033 1.00 0.00 9 SER A O 6
ATOM 3146 N N . VAL A 1 11 ? -3.250 -4.629 7.040 1.00 0.00 10 VAL A N 6
ATOM 3147 C CA . VAL A 1 11 ? -1.789 -4.640 7.067 1.00 0.00 10 VAL A CA 6
ATOM 3148 C C . VAL A 1 11 ? -1.201 -3.265 6.707 1.00 0.00 10 VAL A C 6
ATOM 3149 O O . VAL A 1 11 ? -0.160 -2.882 7.236 1.00 0.00 10 VAL A O 6
ATOM 3162 N N . PHE A 1 12 ? -1.851 -2.532 5.796 1.00 0.00 11 PHE A N 6
ATOM 3163 C CA . PHE A 1 12 ? -1.413 -1.251 5.264 1.00 0.00 11 PHE A CA 6
ATOM 3164 C C . PHE A 1 12 ? -1.756 -0.159 6.270 1.00 0.00 11 PHE A C 6
ATOM 3165 O O . PHE A 1 12 ? -1.020 0.819 6.390 1.00 0.00 11 PHE A O 6
ATOM 3182 N N . GLY A 1 13 ? -2.863 -0.339 6.998 1.00 0.00 12 GLY A N 6
ATOM 3183 C CA . GLY A 1 13 ? -3.290 0.558 8.052 1.00 0.00 12 GLY A CA 6
ATOM 3184 C C . GLY A 1 13 ? -4.025 1.759 7.469 1.00 0.00 12 GLY A C 6
ATOM 3185 O O . GLY A 1 13 ? -4.185 2.760 8.164 1.00 0.00 12 GLY A O 6
ATOM 3189 N N . ILE A 1 14 ? -4.445 1.679 6.198 1.00 0.00 13 ILE A N 6
ATOM 3190 C CA . ILE A 1 14 ? -5.070 2.786 5.496 1.00 0.00 13 ILE A CA 6
ATOM 3191 C C . ILE A 1 14 ? -5.989 2.175 4.459 1.00 0.00 13 ILE A C 6
ATOM 3192 O O . ILE A 1 14 ? -5.667 1.114 3.932 1.00 0.00 13 ILE A O 6
ATOM 3208 N N . THR A 1 15 ? -7.116 2.831 4.174 1.00 0.00 14 THR A N 6
ATOM 3209 C CA . THR A 1 15 ? -8.110 2.312 3.250 1.00 0.00 14 THR A CA 6
ATOM 3210 C C . THR A 1 15 ? -7.623 2.230 1.816 1.00 0.00 14 THR A C 6
ATOM 3211 O O . THR A 1 15 ? -6.689 2.911 1.406 1.00 0.00 14 THR A O 6
ATOM 3222 N N . ARG A 1 16 ? -8.315 1.361 1.077 1.00 0.00 15 ARG A N 6
ATOM 3223 C CA . ARG A 1 16 ? -8.224 1.192 -0.353 1.00 0.00 15 ARG A CA 6
ATOM 3224 C C . ARG A 1 16 ? -8.432 2.538 -1.050 1.00 0.00 15 ARG A C 6
ATOM 3225 O O . ARG A 1 16 ? -7.745 2.858 -2.018 1.00 0.00 15 ARG A O 6
ATOM 3246 N N . GLY A 1 17 ? -9.379 3.323 -0.523 1.00 0.00 16 GLY A N 6
ATOM 3247 C CA . GLY A 1 17 ? -9.693 4.657 -1.003 1.00 0.00 16 GLY A CA 6
ATOM 3248 C C . GLY A 1 17 ? -8.512 5.605 -0.803 1.00 0.00 16 GLY A C 6
ATOM 3249 O O . GLY A 1 17 ? -8.063 6.234 -1.760 1.00 0.00 16 GLY A O 6
ATOM 3253 N N . GLN A 1 18 ? -8.002 5.707 0.433 1.00 0.00 17 GLN A N 6
ATOM 3254 C CA . GLN A 1 18 ? -6.898 6.610 0.737 1.00 0.00 17 GLN A CA 6
ATOM 3255 C C . GLN A 1 18 ? -5.625 6.186 0.001 1.00 0.00 17 GLN A C 6
ATOM 3256 O O . GLN A 1 18 ? -4.868 7.037 -0.457 1.00 0.00 17 GLN A O 6
ATOM 3270 N N . PHE A 1 19 ? -5.403 4.876 -0.143 1.00 0.00 18 PHE A N 6
ATOM 3271 C CA . PHE A 1 19 ? -4.292 4.332 -0.903 1.00 0.00 18 PHE A CA 6
ATOM 3272 C C . PHE A 1 19 ? -4.380 4.783 -2.359 1.00 0.00 18 PHE A C 6
ATOM 3273 O O . PHE A 1 19 ? -3.396 5.276 -2.903 1.00 0.00 18 PHE A O 6
ATOM 3290 N N . ALA A 1 20 ? -5.556 4.644 -2.983 1.00 0.00 19 ALA A N 6
ATOM 3291 C CA . ALA A 1 20 ? -5.760 5.076 -4.359 1.00 0.00 19 ALA A CA 6
ATOM 3292 C C . ALA A 1 20 ? -5.626 6.598 -4.517 1.00 0.00 19 ALA A C 6
ATOM 3293 O O . ALA A 1 20 ? -5.369 7.065 -5.625 1.00 0.00 19 ALA A O 6
ATOM 3300 N N . ALA A 1 21 ? -5.744 7.362 -3.422 1.00 0.00 20 ALA A N 6
ATOM 3301 C CA . ALA A 1 21 ? -5.540 8.806 -3.413 1.00 0.00 20 ALA A CA 6
ATOM 3302 C C . ALA A 1 21 ? -4.058 9.159 -3.250 1.00 0.00 20 ALA A C 6
ATOM 3303 O O . ALA A 1 21 ? -3.604 10.148 -3.824 1.00 0.00 20 ALA A O 6
ATOM 3310 N N . LEU A 1 22 ? -3.304 8.366 -2.474 1.00 0.00 21 LEU A N 6
ATOM 3311 C CA . LEU A 1 22 ? -1.879 8.581 -2.243 1.00 0.00 21 LEU A CA 6
ATOM 3312 C C . LEU A 1 22 ? -1.107 8.521 -3.570 1.00 0.00 21 LEU A C 6
ATOM 3313 O O . LEU A 1 22 ? -1.558 7.845 -4.493 1.00 0.00 21 LEU A O 6
ATOM 3329 N N . PRO A 1 23 ? 0.051 9.200 -3.690 1.00 0.00 22 PRO A N 6
ATOM 3330 C CA . PRO A 1 23 ? 0.878 9.161 -4.887 1.00 0.00 22 PRO A CA 6
ATOM 3331 C C . PRO A 1 23 ? 1.213 7.737 -5.327 1.00 0.00 22 PRO A C 6
ATOM 3332 O O . PRO A 1 23 ? 1.433 6.869 -4.485 1.00 0.00 22 PRO A O 6
ATOM 3343 N N . GLY A 1 24 ? 1.289 7.517 -6.645 1.00 0.00 23 GLY A N 6
ATOM 3344 C CA . GLY A 1 24 ? 1.641 6.234 -7.240 1.00 0.00 23 GLY A CA 6
ATOM 3345 C C . GLY A 1 24 ? 2.948 5.665 -6.682 1.00 0.00 23 GLY A C 6
ATOM 3346 O O . GLY A 1 24 ? 3.084 4.449 -6.557 1.00 0.00 23 GLY A O 6
ATOM 3350 N N . TRP A 1 25 ? 3.903 6.532 -6.324 1.00 0.00 24 TRP A N 6
ATOM 3351 C CA . TRP A 1 25 ? 5.139 6.091 -5.703 1.00 0.00 24 TRP A CA 6
ATOM 3352 C C . TRP A 1 25 ? 4.879 5.546 -4.308 1.00 0.00 24 TRP A C 6
ATOM 3353 O O . TRP A 1 25 ? 5.353 4.465 -3.986 1.00 0.00 24 TRP A O 6
ATOM 3374 N N . LYS A 1 26 ? 4.164 6.290 -3.460 1.00 0.00 25 LYS A N 6
ATOM 3375 C CA . LYS A 1 26 ? 3.900 5.850 -2.103 1.00 0.00 25 LYS A CA 6
ATOM 3376 C C . LYS A 1 26 ? 3.112 4.533 -2.184 1.00 0.00 25 LYS A C 6
ATOM 3377 O O . LYS A 1 26 ? 3.326 3.634 -1.377 1.00 0.00 25 LYS A O 6
ATOM 3396 N N . GLN A 1 27 ? 2.236 4.402 -3.191 1.00 0.00 26 GLN A N 6
ATOM 3397 C CA . GLN A 1 27 ? 1.459 3.187 -3.406 1.00 0.00 26 GLN A CA 6
ATOM 3398 C C . GLN A 1 27 ? 2.382 1.995 -3.643 1.00 0.00 26 GLN A C 6
ATOM 3399 O O . GLN A 1 27 ? 2.318 1.001 -2.917 1.00 0.00 26 GLN A O 6
ATOM 3413 N N . LEU A 1 28 ? 3.232 2.095 -4.669 1.00 0.00 27 LEU A N 6
ATOM 3414 C CA . LEU A 1 28 ? 4.126 1.016 -5.063 1.00 0.00 27 LEU A CA 6
ATOM 3415 C C . LEU A 1 28 ? 5.126 0.710 -3.948 1.00 0.00 27 LEU A C 6
ATOM 3416 O O . LEU A 1 28 ? 5.438 -0.453 -3.703 1.00 0.00 27 LEU A O 6
ATOM 3432 N N . GLN A 1 29 ? 5.587 1.757 -3.254 1.00 0.00 28 GLN A N 6
ATOM 3433 C CA . GLN A 1 29 ? 6.504 1.676 -2.128 1.00 0.00 28 GLN A CA 6
ATOM 3434 C C . GLN A 1 29 ? 5.921 0.783 -1.033 1.00 0.00 28 GLN A C 6
ATOM 3435 O O . GLN A 1 29 ? 6.570 -0.178 -0.629 1.00 0.00 28 GLN A O 6
ATOM 3449 N N . MET A 1 30 ? 4.700 1.073 -0.564 1.00 0.00 29 MET A N 6
ATOM 3450 C CA . MET A 1 30 ? 4.027 0.250 0.432 1.00 0.00 29 MET A CA 6
ATOM 3451 C C . MET A 1 30 ? 3.917 -1.206 -0.022 1.00 0.00 29 MET A C 6
ATOM 3452 O O . MET A 1 30 ? 4.207 -2.106 0.762 1.00 0.00 29 MET A O 6
ATOM 3466 N N . LYS A 1 31 ? 3.517 -1.445 -1.277 1.00 0.00 30 LYS A N 6
ATOM 3467 C CA . LYS A 1 31 ? 3.396 -2.795 -1.809 1.00 0.00 30 LYS A CA 6
ATOM 3468 C C . LYS A 1 31 ? 4.727 -3.553 -1.735 1.00 0.00 30 LYS A C 6
ATOM 3469 O O . LYS A 1 31 ? 4.750 -4.681 -1.247 1.00 0.00 30 LYS A O 6
ATOM 3488 N N . LYS A 1 32 ? 5.833 -2.952 -2.197 1.00 0.00 31 LYS A N 6
ATOM 3489 C CA . LYS A 1 32 ? 7.132 -3.620 -2.181 1.00 0.00 31 LYS A CA 6
ATOM 3490 C C . LYS A 1 32 ? 7.685 -3.767 -0.756 1.00 0.00 31 LYS A C 6
ATOM 3491 O O . LYS A 1 32 ? 8.408 -4.722 -0.483 1.00 0.00 31 LYS A O 6
ATOM 3510 N N . GLU A 1 33 ? 7.334 -2.845 0.151 1.00 0.00 32 GLU A N 6
ATOM 3511 C CA . GLU A 1 33 ? 7.743 -2.882 1.548 1.00 0.00 32 GLU A CA 6
ATOM 3512 C C . GLU A 1 33 ? 7.071 -4.044 2.275 1.00 0.00 32 GLU A C 6
ATOM 3513 O O . GLU A 1 33 ? 7.758 -4.845 2.908 1.00 0.00 32 GLU A O 6
ATOM 3526 N N . LYS A 1 34 ? 5.742 -4.170 2.156 1.00 0.00 33 LYS A N 6
ATOM 3527 C CA . LYS A 1 34 ? 5.019 -5.350 2.620 1.00 0.00 33 LYS A CA 6
ATOM 3528 C C . LYS A 1 34 ? 5.549 -6.616 1.937 1.00 0.00 33 LYS A C 6
ATOM 3529 O O . LYS A 1 34 ? 5.512 -7.689 2.535 1.00 0.00 33 LYS A O 6
ATOM 3548 N N . GLY A 1 35 ? 6.060 -6.482 0.705 1.00 0.00 34 GLY A N 6
ATOM 3549 C CA . GLY A 1 35 ? 6.787 -7.522 0.002 1.00 0.00 34 GLY A CA 6
ATOM 3550 C C . GLY A 1 35 ? 8.045 -7.919 0.778 1.00 0.00 34 GLY A C 6
ATOM 3551 O O . GLY A 1 35 ? 7.997 -8.830 1.602 1.00 0.00 34 GLY A O 6
ATOM 3555 N N . LEU A 1 36 ? 9.179 -7.273 0.477 1.00 0.00 35 LEU A N 6
ATOM 3556 C CA . LEU A 1 36 ? 10.473 -7.610 1.057 1.00 0.00 35 LEU A CA 6
ATOM 3557 C C . LEU A 1 36 ? 11.528 -6.519 0.811 1.00 0.00 35 LEU A C 6
ATOM 3558 O O . LEU A 1 36 ? 12.721 -6.822 0.796 1.00 0.00 35 LEU A O 6
ATOM 3574 N N . PHE A 1 37 ? 11.117 -5.262 0.600 1.00 0.00 36 PHE A N 6
ATOM 3575 C CA . PHE A 1 37 ? 12.034 -4.182 0.257 1.00 0.00 36 PHE A CA 6
ATOM 3576 C C . PHE A 1 37 ? 11.391 -2.840 0.603 1.00 0.00 36 PHE A C 6
ATOM 3577 O O . PHE A 1 37 ? 11.767 -2.275 1.651 1.00 0.00 36 PHE A O 6
ATOM 3601 N N . TYR A 1 2 ? -3.264 -13.520 -2.531 1.00 0.00 1 TYR A N 7
ATOM 3602 C CA . TYR A 1 2 ? -2.246 -12.534 -2.203 1.00 0.00 1 TYR A CA 7
ATOM 3603 C C . TYR A 1 2 ? -2.926 -11.186 -1.966 1.00 0.00 1 TYR A C 7
ATOM 3604 O O . TYR A 1 2 ? -3.440 -10.587 -2.908 1.00 0.00 1 TYR A O 7
ATOM 3622 N N . LEU A 1 3 ? -2.910 -10.717 -0.710 1.00 0.00 2 LEU A N 7
ATOM 3623 C CA . LEU A 1 3 ? -3.362 -9.398 -0.291 1.00 0.00 2 LEU A CA 7
ATOM 3624 C C . LEU A 1 3 ? -4.783 -9.078 -0.759 1.00 0.00 2 LEU A C 7
ATOM 3625 O O . LEU A 1 3 ? -4.976 -8.417 -1.778 1.00 0.00 2 LEU A O 7
ATOM 3641 N N . SER A 1 4 ? -5.777 -9.507 0.028 1.00 0.00 3 SER A N 7
ATOM 3642 C CA . SER A 1 4 ? -7.151 -9.062 -0.173 1.00 0.00 3 SER A CA 7
ATOM 3643 C C . SER A 1 4 ? -7.189 -7.584 0.185 1.00 0.00 3 SER A C 7
ATOM 3644 O O . SER A 1 4 ? -6.408 -7.139 1.022 1.00 0.00 3 SER A O 7
ATOM 3652 N N . GLU A 1 5 ? -8.070 -6.815 -0.453 1.00 0.00 4 GLU A N 7
ATOM 3653 C CA . GLU A 1 5 ? -8.120 -5.373 -0.269 1.00 0.00 4 GLU A CA 7
ATOM 3654 C C . GLU A 1 5 ? -8.349 -5.001 1.202 1.00 0.00 4 GLU A C 7
ATOM 3655 O O . GLU A 1 5 ? -7.979 -3.909 1.623 1.00 0.00 4 GLU A O 7
ATOM 3668 N N . GLN A 1 6 ? -8.965 -5.899 1.977 1.00 0.00 5 GLN A N 7
ATOM 3669 C CA . GLN A 1 6 ? -9.190 -5.731 3.401 1.00 0.00 5 GLN A CA 7
ATOM 3670 C C . GLN A 1 6 ? -7.952 -6.091 4.239 1.00 0.00 5 GLN A C 7
ATOM 3671 O O . GLN A 1 6 ? -7.542 -5.298 5.086 1.00 0.00 5 GLN A O 7
ATOM 3685 N N . ASP A 1 7 ? -7.349 -7.271 4.023 1.00 0.00 6 ASP A N 7
ATOM 3686 C CA . ASP A 1 7 ? -6.120 -7.673 4.722 1.00 0.00 6 ASP A CA 7
ATOM 3687 C C . ASP A 1 7 ? -4.980 -6.692 4.458 1.00 0.00 6 ASP A C 7
ATOM 3688 O O . ASP A 1 7 ? -4.180 -6.389 5.337 1.00 0.00 6 ASP A O 7
ATOM 3698 N N . PHE A 1 8 ? -4.950 -6.200 3.221 1.00 0.00 7 PHE A N 7
ATOM 3699 C CA . PHE A 1 8 ? -4.127 -5.109 2.741 1.00 0.00 7 PHE A CA 7
ATOM 3700 C C . PHE A 1 8 ? -4.245 -3.970 3.725 1.00 0.00 7 PHE A C 7
ATOM 3701 O O . PHE A 1 8 ? -3.238 -3.585 4.286 1.00 0.00 7 PHE A O 7
ATOM 3718 N N . VAL A 1 9 ? -5.450 -3.466 3.995 1.00 0.00 8 VAL A N 7
ATOM 3719 C CA . VAL A 1 9 ? -5.611 -2.336 4.896 1.00 0.00 8 VAL A CA 7
ATOM 3720 C C . VAL A 1 9 ? -5.084 -2.666 6.292 1.00 0.00 8 VAL A C 7
ATOM 3721 O O . VAL A 1 9 ? -4.572 -1.774 6.967 1.00 0.00 8 VAL A O 7
ATOM 3734 N N . SER A 1 10 ? -5.168 -3.934 6.716 1.00 0.00 9 SER A N 7
ATOM 3735 C CA . SER A 1 10 ? -4.649 -4.320 8.024 1.00 0.00 9 SER A CA 7
ATOM 3736 C C . SER A 1 10 ? -3.118 -4.198 8.054 1.00 0.00 9 SER A C 7
ATOM 3737 O O . SER A 1 10 ? -2.557 -3.656 9.003 1.00 0.00 9 SER A O 7
ATOM 3745 N N . VAL A 1 11 ? -2.453 -4.699 7.008 1.00 0.00 10 VAL A N 7
ATOM 3746 C CA . VAL A 1 11 ? -1.000 -4.723 6.866 1.00 0.00 10 VAL A CA 7
ATOM 3747 C C . VAL A 1 11 ? -0.440 -3.338 6.502 1.00 0.00 10 VAL A C 7
ATOM 3748 O O . VAL A 1 11 ? 0.674 -2.994 6.898 1.00 0.00 10 VAL A O 7
ATOM 3761 N N . PHE A 1 12 ? -1.194 -2.552 5.727 1.00 0.00 11 PHE A N 7
ATOM 3762 C CA . PHE A 1 12 ? -0.787 -1.271 5.179 1.00 0.00 11 PHE A CA 7
ATOM 3763 C C . PHE A 1 12 ? -0.997 -0.201 6.240 1.00 0.00 11 PHE A C 7
ATOM 3764 O O . PHE A 1 12 ? -0.173 0.703 6.375 1.00 0.00 11 PHE A O 7
ATOM 3781 N N . GLY A 1 13 ? -2.089 -0.324 7.000 1.00 0.00 12 GLY A N 7
ATOM 3782 C CA . GLY A 1 13 ? -2.437 0.589 8.067 1.00 0.00 12 GLY A CA 7
ATOM 3783 C C . GLY A 1 13 ? -3.135 1.821 7.502 1.00 0.00 12 GLY A C 7
ATOM 3784 O O . GLY A 1 13 ? -3.187 2.845 8.180 1.00 0.00 12 GLY A O 7
ATOM 3788 N N . ILE A 1 14 ? -3.652 1.736 6.266 1.00 0.00 13 ILE A N 7
ATOM 3789 C CA . ILE A 1 14 ? -4.322 2.845 5.609 1.00 0.00 13 ILE A CA 7
ATOM 3790 C C . ILE A 1 14 ? -5.349 2.242 4.674 1.00 0.00 13 ILE A C 7
ATOM 3791 O O . ILE A 1 14 ? -5.085 1.196 4.091 1.00 0.00 13 ILE A O 7
ATOM 3807 N N . THR A 1 15 ? -6.510 2.893 4.548 1.00 0.00 14 THR A N 7
ATOM 3808 C CA . THR A 1 15 ? -7.621 2.381 3.765 1.00 0.00 14 THR A CA 7
ATOM 3809 C C . THR A 1 15 ? -7.333 2.319 2.278 1.00 0.00 14 THR A C 7
ATOM 3810 O O . THR A 1 15 ? -6.446 2.991 1.766 1.00 0.00 14 THR A O 7
ATOM 3821 N N . ARG A 1 16 ? -8.128 1.481 1.612 1.00 0.00 15 ARG A N 7
ATOM 3822 C CA . ARG A 1 16 ? -8.220 1.365 0.177 1.00 0.00 15 ARG A CA 7
ATOM 3823 C C . ARG A 1 16 ? -8.500 2.733 -0.445 1.00 0.00 15 ARG A C 7
ATOM 3824 O O . ARG A 1 16 ? -7.918 3.088 -1.468 1.00 0.00 15 ARG A O 7
ATOM 3845 N N . GLY A 1 17 ? -9.388 3.496 0.204 1.00 0.00 16 GLY A N 7
ATOM 3846 C CA . GLY A 1 17 ? -9.767 4.833 -0.219 1.00 0.00 16 GLY A CA 7
ATOM 3847 C C . GLY A 1 17 ? -8.583 5.790 -0.116 1.00 0.00 16 GLY A C 7
ATOM 3848 O O . GLY A 1 17 ? -8.233 6.447 -1.095 1.00 0.00 16 GLY A O 7
ATOM 3852 N N . GLN A 1 18 ? -7.959 5.861 1.067 1.00 0.00 17 GLN A N 7
ATOM 3853 C CA . GLN A 1 18 ? -6.823 6.741 1.304 1.00 0.00 17 GLN A CA 7
ATOM 3854 C C . GLN A 1 18 ? -5.642 6.361 0.410 1.00 0.00 17 GLN A C 7
ATOM 3855 O O . GLN A 1 18 ? -4.962 7.238 -0.115 1.00 0.00 17 GLN A O 7
ATOM 3869 N N . PHE A 1 19 ? -5.411 5.060 0.219 1.00 0.00 18 PHE A N 7
ATOM 3870 C CA . PHE A 1 19 ? -4.345 4.548 -0.620 1.00 0.00 18 PHE A CA 7
ATOM 3871 C C . PHE A 1 19 ? -4.547 5.018 -2.059 1.00 0.00 18 PHE A C 7
ATOM 3872 O O . PHE A 1 19 ? -3.619 5.543 -2.666 1.00 0.00 18 PHE A O 7
ATOM 3889 N N . ALA A 1 20 ? -5.763 4.855 -2.597 1.00 0.00 19 ALA A N 7
ATOM 3890 C CA . ALA A 1 20 ? -6.081 5.295 -3.948 1.00 0.00 19 ALA A CA 7
ATOM 3891 C C . ALA A 1 20 ? -6.002 6.820 -4.101 1.00 0.00 19 ALA A C 7
ATOM 3892 O O . ALA A 1 20 ? -5.842 7.304 -5.220 1.00 0.00 19 ALA A O 7
ATOM 3899 N N . ALA A 1 21 ? -6.061 7.574 -2.993 1.00 0.00 20 ALA A N 7
ATOM 3900 C CA . ALA A 1 21 ? -5.903 9.022 -2.987 1.00 0.00 20 ALA A CA 7
ATOM 3901 C C . ALA A 1 21 ? -4.425 9.422 -2.925 1.00 0.00 20 ALA A C 7
ATOM 3902 O O . ALA A 1 21 ? -4.043 10.430 -3.516 1.00 0.00 20 ALA A O 7
ATOM 3909 N N . LEU A 1 22 ? -3.597 8.644 -2.212 1.00 0.00 21 LEU A N 7
ATOM 3910 C CA . LEU A 1 22 ? -2.169 8.907 -2.060 1.00 0.00 21 LEU A CA 7
ATOM 3911 C C . LEU A 1 22 ? -1.474 8.884 -3.431 1.00 0.00 21 LEU A C 7
ATOM 3912 O O . LEU A 1 22 ? -1.949 8.194 -4.331 1.00 0.00 21 LEU A O 7
ATOM 3928 N N . PRO A 1 23 ? -0.354 9.611 -3.610 1.00 0.00 22 PRO A N 7
ATOM 3929 C CA . PRO A 1 23 ? 0.411 9.609 -4.851 1.00 0.00 22 PRO A CA 7
ATOM 3930 C C . PRO A 1 23 ? 0.773 8.199 -5.315 1.00 0.00 22 PRO A C 7
ATOM 3931 O O . PRO A 1 23 ? 1.070 7.339 -4.489 1.00 0.00 22 PRO A O 7
ATOM 3942 N N . GLY A 1 24 ? 0.787 7.982 -6.636 1.00 0.00 23 GLY A N 7
ATOM 3943 C CA . GLY A 1 24 ? 1.151 6.711 -7.249 1.00 0.00 23 GLY A CA 7
ATOM 3944 C C . GLY A 1 24 ? 2.506 6.190 -6.766 1.00 0.00 23 GLY A C 7
ATOM 3945 O O . GLY A 1 24 ? 2.694 4.980 -6.651 1.00 0.00 23 GLY A O 7
ATOM 3949 N N . TRP A 1 25 ? 3.447 7.093 -6.461 1.00 0.00 24 TRP A N 7
ATOM 3950 C CA . TRP A 1 25 ? 4.722 6.697 -5.894 1.00 0.00 24 TRP A CA 7
ATOM 3951 C C . TRP A 1 25 ? 4.540 6.152 -4.487 1.00 0.00 24 TRP A C 7
ATOM 3952 O O . TRP A 1 25 ? 5.068 5.091 -4.182 1.00 0.00 24 TRP A O 7
ATOM 3973 N N . LYS A 1 26 ? 3.843 6.876 -3.608 1.00 0.00 25 LYS A N 7
ATOM 3974 C CA . LYS A 1 26 ? 3.676 6.433 -2.237 1.00 0.00 25 LYS A CA 7
ATOM 3975 C C . LYS A 1 26 ? 2.915 5.095 -2.261 1.00 0.00 25 LYS A C 7
ATOM 3976 O O . LYS A 1 26 ? 3.171 4.224 -1.436 1.00 0.00 25 LYS A O 7
ATOM 3995 N N . GLN A 1 27 ? 2.012 4.913 -3.238 1.00 0.00 26 GLN A N 7
ATOM 3996 C CA . GLN A 1 27 ? 1.275 3.665 -3.415 1.00 0.00 26 GLN A CA 7
ATOM 3997 C C . GLN A 1 27 ? 2.235 2.510 -3.699 1.00 0.00 26 GLN A C 7
ATOM 3998 O O . GLN A 1 27 ? 2.224 1.504 -2.988 1.00 0.00 26 GLN A O 7
ATOM 4012 N N . LEU A 1 28 ? 3.051 2.648 -4.750 1.00 0.00 27 LEU A N 7
ATOM 4013 C CA . LEU A 1 28 ? 3.969 1.597 -5.170 1.00 0.00 27 LEU A CA 7
ATOM 4014 C C . LEU A 1 28 ? 5.022 1.338 -4.090 1.00 0.00 27 LEU A C 7
ATOM 4015 O O . LEU A 1 28 ? 5.346 0.188 -3.806 1.00 0.00 27 LEU A O 7
ATOM 4031 N N . GLN A 1 29 ? 5.510 2.408 -3.455 1.00 0.00 28 GLN A N 7
ATOM 4032 C CA . GLN A 1 29 ? 6.434 2.369 -2.332 1.00 0.00 28 GLN A CA 7
ATOM 4033 C C . GLN A 1 29 ? 5.864 1.484 -1.222 1.00 0.00 28 GLN A C 7
ATOM 4034 O O . GLN A 1 29 ? 6.551 0.582 -0.755 1.00 0.00 28 GLN A O 7
ATOM 4048 N N . MET A 1 30 ? 4.612 1.724 -0.808 1.00 0.00 29 MET A N 7
ATOM 4049 C CA . MET A 1 30 ? 3.958 0.944 0.231 1.00 0.00 29 MET A CA 7
ATOM 4050 C C . MET A 1 30 ? 3.815 -0.522 -0.171 1.00 0.00 29 MET A C 7
ATOM 4051 O O . MET A 1 30 ? 4.100 -1.390 0.648 1.00 0.00 29 MET A O 7
ATOM 4065 N N . LYS A 1 31 ? 3.406 -0.810 -1.413 1.00 0.00 30 LYS A N 7
ATOM 4066 C CA . LYS A 1 31 ? 3.326 -2.184 -1.902 1.00 0.00 30 LYS A CA 7
ATOM 4067 C C . LYS A 1 31 ? 4.667 -2.907 -1.739 1.00 0.00 30 LYS A C 7
ATOM 4068 O O . LYS A 1 31 ? 4.709 -3.985 -1.147 1.00 0.00 30 LYS A O 7
ATOM 4087 N N . LYS A 1 32 ? 5.759 -2.312 -2.236 1.00 0.00 31 LYS A N 7
ATOM 4088 C CA . LYS A 1 32 ? 7.094 -2.872 -2.103 1.00 0.00 31 LYS A CA 7
ATOM 4089 C C . LYS A 1 32 ? 7.483 -3.062 -0.635 1.00 0.00 31 LYS A C 7
ATOM 4090 O O . LYS A 1 32 ? 7.962 -4.130 -0.268 1.00 0.00 31 LYS A O 7
ATOM 4109 N N . GLU A 1 33 ? 7.289 -2.037 0.199 1.00 0.00 32 GLU A N 7
ATOM 4110 C CA . GLU A 1 33 ? 7.740 -2.036 1.582 1.00 0.00 32 GLU A CA 7
ATOM 4111 C C . GLU A 1 33 ? 6.999 -3.089 2.400 1.00 0.00 32 GLU A C 7
ATOM 4112 O O . GLU A 1 33 ? 7.644 -3.928 3.018 1.00 0.00 32 GLU A O 7
ATOM 4125 N N . LYS A 1 34 ? 5.661 -3.072 2.395 1.00 0.00 33 LYS A N 7
ATOM 4126 C CA . LYS A 1 34 ? 4.854 -4.093 3.058 1.00 0.00 33 LYS A CA 7
ATOM 4127 C C . LYS A 1 34 ? 5.181 -5.485 2.509 1.00 0.00 33 LYS A C 7
ATOM 4128 O O . LYS A 1 34 ? 5.117 -6.463 3.250 1.00 0.00 33 LYS A O 7
ATOM 4147 N N . GLY A 1 35 ? 5.562 -5.564 1.227 1.00 0.00 34 GLY A N 7
ATOM 4148 C CA . GLY A 1 35 ? 6.117 -6.750 0.600 1.00 0.00 34 GLY A CA 7
ATOM 4149 C C . GLY A 1 35 ? 7.405 -7.189 1.303 1.00 0.00 34 GLY A C 7
ATOM 4150 O O . GLY A 1 35 ? 7.369 -8.032 2.197 1.00 0.00 34 GLY A O 7
ATOM 4154 N N . LEU A 1 36 ? 8.548 -6.663 0.848 1.00 0.00 35 LEU A N 7
ATOM 4155 C CA . LEU A 1 36 ? 9.884 -7.093 1.248 1.00 0.00 35 LEU A CA 7
ATOM 4156 C C . LEU A 1 36 ? 10.448 -6.268 2.415 1.00 0.00 35 LEU A C 7
ATOM 4157 O O . LEU A 1 36 ? 11.628 -5.920 2.413 1.00 0.00 35 LEU A O 7
ATOM 4173 N N . PHE A 1 37 ? 9.612 -5.978 3.419 1.00 0.00 36 PHE A N 7
ATOM 4174 C CA . PHE A 1 37 ? 10.018 -5.395 4.695 1.00 0.00 36 PHE A CA 7
ATOM 4175 C C . PHE A 1 37 ? 11.222 -6.106 5.325 1.00 0.00 36 PHE A C 7
ATOM 4176 O O . PHE A 1 37 ? 11.331 -7.340 5.150 1.00 0.00 36 PHE A O 7
ATOM 4200 N N . TYR A 1 2 ? 0.138 -12.510 -2.582 1.00 0.00 1 TYR A N 8
ATOM 4201 C CA . TYR A 1 2 ? -0.425 -11.191 -2.311 1.00 0.00 1 TYR A CA 8
ATOM 4202 C C . TYR A 1 2 ? -1.429 -11.264 -1.144 1.00 0.00 1 TYR A C 8
ATOM 4203 O O . TYR A 1 2 ? -1.305 -12.131 -0.280 1.00 0.00 1 TYR A O 8
ATOM 4221 N N . LEU A 1 3 ? -2.399 -10.345 -1.093 1.00 0.00 2 LEU A N 8
ATOM 4222 C CA . LEU A 1 3 ? -3.366 -10.195 -0.025 1.00 0.00 2 LEU A CA 8
ATOM 4223 C C . LEU A 1 3 ? -4.495 -9.301 -0.539 1.00 0.00 2 LEU A C 8
ATOM 4224 O O . LEU A 1 3 ? -4.238 -8.234 -1.095 1.00 0.00 2 LEU A O 8
ATOM 4240 N N . SER A 1 4 ? -5.738 -9.778 -0.398 1.00 0.00 3 SER A N 8
ATOM 4241 C CA . SER A 1 4 ? -6.958 -9.089 -0.811 1.00 0.00 3 SER A CA 8
ATOM 4242 C C . SER A 1 4 ? -6.976 -7.664 -0.272 1.00 0.00 3 SER A C 8
ATOM 4243 O O . SER A 1 4 ? -6.432 -7.415 0.795 1.00 0.00 3 SER A O 8
ATOM 4251 N N . GLU A 1 5 ? -7.592 -6.727 -1.002 1.00 0.00 4 GLU A N 8
ATOM 4252 C CA . GLU A 1 5 ? -7.570 -5.309 -0.654 1.00 0.00 4 GLU A CA 8
ATOM 4253 C C . GLU A 1 5 ? -8.191 -5.015 0.719 1.00 0.00 4 GLU A C 8
ATOM 4254 O O . GLU A 1 5 ? -7.982 -3.936 1.270 1.00 0.00 4 GLU A O 8
ATOM 4267 N N . GLN A 1 6 ? -8.950 -5.962 1.273 1.00 0.00 5 GLN A N 8
ATOM 4268 C CA . GLN A 1 6 ? -9.441 -5.919 2.641 1.00 0.00 5 GLN A CA 8
ATOM 4269 C C . GLN A 1 6 ? -8.361 -6.368 3.640 1.00 0.00 5 GLN A C 8
ATOM 4270 O O . GLN A 1 6 ? -8.095 -5.675 4.618 1.00 0.00 5 GLN A O 8
ATOM 4284 N N . ASP A 1 7 ? -7.733 -7.526 3.399 1.00 0.00 6 ASP A N 8
ATOM 4285 C CA . ASP A 1 7 ? -6.629 -8.056 4.208 1.00 0.00 6 ASP A CA 8
ATOM 4286 C C . ASP A 1 7 ? -5.435 -7.088 4.200 1.00 0.00 6 ASP A C 8
ATOM 4287 O O . ASP A 1 7 ? -4.721 -6.946 5.190 1.00 0.00 6 ASP A O 8
ATOM 4297 N N . PHE A 1 8 ? -5.255 -6.411 3.067 1.00 0.00 7 PHE A N 8
ATOM 4298 C CA . PHE A 1 8 ? -4.341 -5.321 2.792 1.00 0.00 7 PHE A CA 8
ATOM 4299 C C . PHE A 1 8 ? -4.560 -4.250 3.833 1.00 0.00 7 PHE A C 8
ATOM 4300 O O . PHE A 1 8 ? -3.604 -3.881 4.489 1.00 0.00 7 PHE A O 8
ATOM 4317 N N . VAL A 1 9 ? -5.792 -3.779 4.039 1.00 0.00 8 VAL A N 8
ATOM 4318 C CA . VAL A 1 9 ? -6.056 -2.736 5.020 1.00 0.00 8 VAL A CA 8
ATOM 4319 C C . VAL A 1 9 ? -5.583 -3.159 6.413 1.00 0.00 8 VAL A C 8
ATOM 4320 O O . VAL A 1 9 ? -5.113 -2.313 7.172 1.00 0.00 8 VAL A O 8
ATOM 4333 N N . SER A 1 10 ? -5.656 -4.459 6.732 1.00 0.00 9 SER A N 8
ATOM 4334 C CA . SER A 1 10 ? -5.203 -4.950 8.031 1.00 0.00 9 SER A CA 8
ATOM 4335 C C . SER A 1 10 ? -3.676 -4.854 8.199 1.00 0.00 9 SER A C 8
ATOM 4336 O O . SER A 1 10 ? -3.194 -4.815 9.328 1.00 0.00 9 SER A O 8
ATOM 4344 N N . VAL A 1 11 ? -2.926 -4.838 7.089 1.00 0.00 10 VAL A N 8
ATOM 4345 C CA . VAL A 1 11 ? -1.465 -4.876 7.041 1.00 0.00 10 VAL A CA 8
ATOM 4346 C C . VAL A 1 11 ? -0.878 -3.497 6.692 1.00 0.00 10 VAL A C 8
ATOM 4347 O O . VAL A 1 11 ? 0.215 -3.158 7.142 1.00 0.00 10 VAL A O 8
ATOM 4360 N N . PHE A 1 12 ? -1.591 -2.712 5.878 1.00 0.00 11 PHE A N 8
ATOM 4361 C CA . PHE A 1 12 ? -1.197 -1.420 5.346 1.00 0.00 11 PHE A CA 8
ATOM 4362 C C . PHE A 1 12 ? -1.566 -0.342 6.356 1.00 0.00 11 PHE A C 8
ATOM 4363 O O . PHE A 1 12 ? -0.818 0.618 6.533 1.00 0.00 11 PHE A O 8
ATOM 4380 N N . GLY A 1 13 ? -2.728 -0.496 7.002 1.00 0.00 12 GLY A N 8
ATOM 4381 C CA . GLY A 1 13 ? -3.210 0.439 8.001 1.00 0.00 12 GLY A CA 8
ATOM 4382 C C . GLY A 1 13 ? -3.885 1.642 7.349 1.00 0.00 12 GLY A C 8
ATOM 4383 O O . GLY A 1 13 ? -4.143 2.628 8.037 1.00 0.00 12 GLY A O 8
ATOM 4387 N N . ILE A 1 14 ? -4.158 1.577 6.036 1.00 0.00 13 ILE A N 8
ATOM 4388 C CA . ILE A 1 14 ? -4.794 2.663 5.301 1.00 0.00 13 ILE A CA 8
ATOM 4389 C C . ILE A 1 14 ? -5.754 2.084 4.271 1.00 0.00 13 ILE A C 8
ATOM 4390 O O . ILE A 1 14 ? -5.458 1.058 3.661 1.00 0.00 13 ILE A O 8
ATOM 4406 N N . THR A 1 15 ? -6.897 2.755 4.090 1.00 0.00 14 THR A N 8
ATOM 4407 C CA . THR A 1 15 ? -7.962 2.309 3.205 1.00 0.00 14 THR A CA 8
ATOM 4408 C C . THR A 1 15 ? -7.561 2.313 1.744 1.00 0.00 14 THR A C 8
ATOM 4409 O O . THR A 1 15 ? -6.649 3.015 1.323 1.00 0.00 14 THR A O 8
ATOM 4420 N N . ARG A 1 16 ? -8.305 1.501 0.995 1.00 0.00 15 ARG A N 8
ATOM 4421 C CA . ARG A 1 16 ? -8.311 1.425 -0.445 1.00 0.00 15 ARG A CA 8
ATOM 4422 C C . ARG A 1 16 ? -8.534 2.813 -1.042 1.00 0.00 15 ARG A C 8
ATOM 4423 O O . ARG A 1 16 ? -7.894 3.183 -2.025 1.00 0.00 15 ARG A O 8
ATOM 4444 N N . GLY A 1 17 ? -9.432 3.581 -0.411 1.00 0.00 16 GLY A N 8
ATOM 4445 C CA . GLY A 1 17 ? -9.745 4.945 -0.799 1.00 0.00 16 GLY A CA 8
ATOM 4446 C C . GLY A 1 17 ? -8.527 5.855 -0.650 1.00 0.00 16 GLY A C 8
ATOM 4447 O O . GLY A 1 17 ? -8.130 6.513 -1.610 1.00 0.00 16 GLY A O 8
ATOM 4451 N N . GLN A 1 18 ? -7.932 5.894 0.551 1.00 0.00 17 GLN A N 8
ATOM 4452 C CA . GLN A 1 18 ? -6.799 6.765 0.827 1.00 0.00 17 GLN A CA 8
ATOM 4453 C C . GLN A 1 18 ? -5.578 6.337 0.014 1.00 0.00 17 GLN A C 8
ATOM 4454 O O . GLN A 1 18 ? -4.842 7.187 -0.479 1.00 0.00 17 GLN A O 8
ATOM 4468 N N . PHE A 1 19 ? -5.376 5.027 -0.155 1.00 0.00 18 PHE A N 8
ATOM 4469 C CA . PHE A 1 19 ? -4.288 4.477 -0.941 1.00 0.00 18 PHE A CA 8
ATOM 4470 C C . PHE A 1 19 ? -4.397 4.956 -2.388 1.00 0.00 18 PHE A C 8
ATOM 4471 O O . PHE A 1 19 ? -3.419 5.452 -2.941 1.00 0.00 18 PHE A O 8
ATOM 4488 N N . ALA A 1 20 ? -5.586 4.841 -2.992 1.00 0.00 19 ALA A N 8
ATOM 4489 C CA . ALA A 1 20 ? -5.812 5.292 -4.359 1.00 0.00 19 ALA A CA 8
ATOM 4490 C C . ALA A 1 20 ? -5.667 6.814 -4.504 1.00 0.00 19 ALA A C 8
ATOM 4491 O O . ALA A 1 20 ? -5.432 7.291 -5.614 1.00 0.00 19 ALA A O 8
ATOM 4498 N N . ALA A 1 21 ? -5.756 7.570 -3.400 1.00 0.00 20 ALA A N 8
ATOM 4499 C CA . ALA A 1 21 ? -5.549 9.012 -3.384 1.00 0.00 20 ALA A CA 8
ATOM 4500 C C . ALA A 1 21 ? -4.064 9.360 -3.236 1.00 0.00 20 ALA A C 8
ATOM 4501 O O . ALA A 1 21 ? -3.613 10.355 -3.800 1.00 0.00 20 ALA A O 8
ATOM 4508 N N . LEU A 1 22 ? -3.307 8.553 -2.478 1.00 0.00 21 LEU A N 8
ATOM 4509 C CA . LEU A 1 22 ? -1.884 8.767 -2.234 1.00 0.00 21 LEU A CA 8
ATOM 4510 C C . LEU A 1 22 ? -1.104 8.719 -3.558 1.00 0.00 21 LEU A C 8
ATOM 4511 O O . LEU A 1 22 ? -1.546 8.046 -4.488 1.00 0.00 21 LEU A O 8
ATOM 4527 N N . PRO A 1 23 ? 0.051 9.407 -3.665 1.00 0.00 22 PRO A N 8
ATOM 4528 C CA . PRO A 1 23 ? 0.895 9.375 -4.853 1.00 0.00 22 PRO A CA 8
ATOM 4529 C C . PRO A 1 23 ? 1.227 7.952 -5.300 1.00 0.00 22 PRO A C 8
ATOM 4530 O O . PRO A 1 23 ? 1.428 7.077 -4.462 1.00 0.00 22 PRO A O 8
ATOM 4541 N N . GLY A 1 24 ? 1.325 7.738 -6.618 1.00 0.00 23 GLY A N 8
ATOM 4542 C CA . GLY A 1 24 ? 1.680 6.454 -7.210 1.00 0.00 23 GLY A CA 8
ATOM 4543 C C . GLY A 1 24 ? 2.978 5.881 -6.636 1.00 0.00 23 GLY A C 8
ATOM 4544 O O . GLY A 1 24 ? 3.108 4.665 -6.505 1.00 0.00 23 GLY A O 8
ATOM 4548 N N . TRP A 1 25 ? 3.934 6.745 -6.274 1.00 0.00 24 TRP A N 8
ATOM 4549 C CA . TRP A 1 25 ? 5.157 6.302 -5.627 1.00 0.00 24 TRP A CA 8
ATOM 4550 C C . TRP A 1 25 ? 4.869 5.787 -4.225 1.00 0.00 24 TRP A C 8
ATOM 4551 O O . TRP A 1 25 ? 5.359 4.726 -3.864 1.00 0.00 24 TRP A O 8
ATOM 4572 N N . LYS A 1 26 ? 4.122 6.538 -3.410 1.00 0.00 25 LYS A N 8
ATOM 4573 C CA . LYS A 1 26 ? 3.826 6.118 -2.051 1.00 0.00 25 LYS A CA 8
ATOM 4574 C C . LYS A 1 26 ? 3.029 4.802 -2.116 1.00 0.00 25 LYS A C 8
ATOM 4575 O O . LYS A 1 26 ? 3.176 3.942 -1.251 1.00 0.00 25 LYS A O 8
ATOM 4594 N N . GLN A 1 27 ? 2.200 4.636 -3.158 1.00 0.00 26 GLN A N 8
ATOM 4595 C CA . GLN A 1 27 ? 1.433 3.415 -3.378 1.00 0.00 26 GLN A CA 8
ATOM 4596 C C . GLN A 1 27 ? 2.368 2.226 -3.591 1.00 0.00 26 GLN A C 8
ATOM 4597 O O . GLN A 1 27 ? 2.290 1.235 -2.865 1.00 0.00 26 GLN A O 8
ATOM 4611 N N . LEU A 1 28 ? 3.242 2.323 -4.600 1.00 0.00 27 LEU A N 8
ATOM 4612 C CA . LEU A 1 28 ? 4.153 1.243 -4.955 1.00 0.00 27 LEU A CA 8
ATOM 4613 C C . LEU A 1 28 ? 5.132 0.962 -3.812 1.00 0.00 27 LEU A C 8
ATOM 4614 O O . LEU A 1 28 ? 5.414 -0.196 -3.513 1.00 0.00 27 LEU A O 8
ATOM 4630 N N . GLN A 1 29 ? 5.597 2.026 -3.147 1.00 0.00 28 GLN A N 8
ATOM 4631 C CA . GLN A 1 29 ? 6.435 1.974 -1.958 1.00 0.00 28 GLN A CA 8
ATOM 4632 C C . GLN A 1 29 ? 5.789 1.062 -0.922 1.00 0.00 28 GLN A C 8
ATOM 4633 O O . GLN A 1 29 ? 6.421 0.103 -0.492 1.00 0.00 28 GLN A O 8
ATOM 4647 N N . MET A 1 30 ? 4.546 1.359 -0.524 1.00 0.00 29 MET A N 8
ATOM 4648 C CA . MET A 1 30 ? 3.818 0.582 0.465 1.00 0.00 29 MET A CA 8
ATOM 4649 C C . MET A 1 30 ? 3.649 -0.872 0.028 1.00 0.00 29 MET A C 8
ATOM 4650 O O . MET A 1 30 ? 3.913 -1.767 0.824 1.00 0.00 29 MET A O 8
ATOM 4664 N N . LYS A 1 31 ? 3.233 -1.119 -1.221 1.00 0.00 30 LYS A N 8
ATOM 4665 C CA . LYS A 1 31 ? 3.063 -2.478 -1.726 1.00 0.00 30 LYS A CA 8
ATOM 4666 C C . LYS A 1 31 ? 4.337 -3.306 -1.549 1.00 0.00 30 LYS A C 8
ATOM 4667 O O . LYS A 1 31 ? 4.278 -4.405 -0.998 1.00 0.00 30 LYS A O 8
ATOM 4686 N N . LYS A 1 32 ? 5.484 -2.772 -1.982 1.00 0.00 31 LYS A N 8
ATOM 4687 C CA . LYS A 1 32 ? 6.770 -3.419 -1.786 1.00 0.00 31 LYS A CA 8
ATOM 4688 C C . LYS A 1 32 ? 7.078 -3.602 -0.300 1.00 0.00 31 LYS A C 8
ATOM 4689 O O . LYS A 1 32 ? 7.364 -4.714 0.129 1.00 0.00 31 LYS A O 8
ATOM 4708 N N . GLU A 1 33 ? 7.032 -2.513 0.474 1.00 0.00 32 GLU A N 8
ATOM 4709 C CA . GLU A 1 33 ? 7.494 -2.450 1.854 1.00 0.00 32 GLU A CA 8
ATOM 4710 C C . GLU A 1 33 ? 6.734 -3.419 2.760 1.00 0.00 32 GLU A C 8
ATOM 4711 O O . GLU A 1 33 ? 7.360 -4.144 3.530 1.00 0.00 32 GLU A O 8
ATOM 4724 N N . LYS A 1 34 ? 5.397 -3.443 2.669 1.00 0.00 33 LYS A N 8
ATOM 4725 C CA . LYS A 1 34 ? 4.573 -4.395 3.410 1.00 0.00 33 LYS A CA 8
ATOM 4726 C C . LYS A 1 34 ? 4.930 -5.835 3.019 1.00 0.00 33 LYS A C 8
ATOM 4727 O O . LYS A 1 34 ? 4.823 -6.736 3.848 1.00 0.00 33 LYS A O 8
ATOM 4746 N N . GLY A 1 35 ? 5.380 -6.041 1.774 1.00 0.00 34 GLY A N 8
ATOM 4747 C CA . GLY A 1 35 ? 5.971 -7.287 1.318 1.00 0.00 34 GLY A CA 8
ATOM 4748 C C . GLY A 1 35 ? 7.318 -7.498 2.016 1.00 0.00 34 GLY A C 8
ATOM 4749 O O . GLY A 1 35 ? 7.384 -8.148 3.057 1.00 0.00 34 GLY A O 8
ATOM 4753 N N . LEU A 1 36 ? 8.394 -6.989 1.404 1.00 0.00 35 LEU A N 8
ATOM 4754 C CA . LEU A 1 36 ? 9.767 -7.127 1.877 1.00 0.00 35 LEU A CA 8
ATOM 4755 C C . LEU A 1 36 ? 10.664 -6.022 1.298 1.00 0.00 35 LEU A C 8
ATOM 4756 O O . LEU A 1 36 ? 11.873 -6.210 1.174 1.00 0.00 35 LEU A O 8
ATOM 4772 N N . PHE A 1 37 ? 10.066 -4.883 0.930 1.00 0.00 36 PHE A N 8
ATOM 4773 C CA . PHE A 1 37 ? 10.679 -3.804 0.171 1.00 0.00 36 PHE A CA 8
ATOM 4774 C C . PHE A 1 37 ? 11.229 -4.345 -1.157 1.00 0.00 36 PHE A C 8
ATOM 4775 O O . PHE A 1 37 ? 10.439 -5.012 -1.861 1.00 0.00 36 PHE A O 8
ATOM 4799 N N . TYR A 1 2 ? -0.821 -9.199 -3.965 1.00 0.00 1 TYR A N 9
ATOM 4800 C CA . TYR A 1 2 ? -0.516 -10.480 -3.330 1.00 0.00 1 TYR A CA 9
ATOM 4801 C C . TYR A 1 2 ? -1.324 -10.687 -2.038 1.00 0.00 1 TYR A C 9
ATOM 4802 O O . TYR A 1 2 ? -0.920 -11.464 -1.174 1.00 0.00 1 TYR A O 9
ATOM 4820 N N . LEU A 1 3 ? -2.465 -9.998 -1.912 1.00 0.00 2 LEU A N 9
ATOM 4821 C CA . LEU A 1 3 ? -3.330 -9.966 -0.750 1.00 0.00 2 LEU A CA 9
ATOM 4822 C C . LEU A 1 3 ? -4.598 -9.207 -1.140 1.00 0.00 2 LEU A C 9
ATOM 4823 O O . LEU A 1 3 ? -4.503 -8.140 -1.746 1.00 0.00 2 LEU A O 9
ATOM 4839 N N . SER A 1 4 ? -5.774 -9.787 -0.858 1.00 0.00 3 SER A N 9
ATOM 4840 C CA . SER A 1 4 ? -7.071 -9.178 -1.151 1.00 0.00 3 SER A CA 9
ATOM 4841 C C . SER A 1 4 ? -7.114 -7.743 -0.637 1.00 0.00 3 SER A C 9
ATOM 4842 O O . SER A 1 4 ? -6.464 -7.433 0.355 1.00 0.00 3 SER A O 9
ATOM 4850 N N . GLU A 1 5 ? -7.861 -6.861 -1.306 1.00 0.00 4 GLU A N 9
ATOM 4851 C CA . GLU A 1 5 ? -7.879 -5.443 -0.969 1.00 0.00 4 GLU A CA 9
ATOM 4852 C C . GLU A 1 5 ? -8.400 -5.183 0.454 1.00 0.00 4 GLU A C 9
ATOM 4853 O O . GLU A 1 5 ? -8.209 -4.091 0.988 1.00 0.00 4 GLU A O 9
ATOM 4866 N N . GLN A 1 6 ? -9.053 -6.171 1.078 1.00 0.00 5 GLN A N 9
ATOM 4867 C CA . GLN A 1 6 ? -9.415 -6.156 2.484 1.00 0.00 5 GLN A CA 9
ATOM 4868 C C . GLN A 1 6 ? -8.237 -6.573 3.381 1.00 0.00 5 GLN A C 9
ATOM 4869 O O . GLN A 1 6 ? -7.914 -5.867 4.335 1.00 0.00 5 GLN A O 9
ATOM 4883 N N . ASP A 1 7 ? -7.588 -7.709 3.083 1.00 0.00 6 ASP A N 9
ATOM 4884 C CA . ASP A 1 7 ? -6.389 -8.174 3.794 1.00 0.00 6 ASP A CA 9
ATOM 4885 C C . ASP A 1 7 ? -5.286 -7.107 3.726 1.00 0.00 6 ASP A C 9
ATOM 4886 O O . ASP A 1 7 ? -4.517 -6.921 4.665 1.00 0.00 6 ASP A O 9
ATOM 4896 N N . PHE A 1 8 ? -5.242 -6.407 2.594 1.00 0.00 7 PHE A N 9
ATOM 4897 C CA . PHE A 1 8 ? -4.411 -5.265 2.288 1.00 0.00 7 PHE A CA 9
ATOM 4898 C C . PHE A 1 8 ? -4.614 -4.239 3.375 1.00 0.00 7 PHE A C 9
ATOM 4899 O O . PHE A 1 8 ? -3.653 -3.916 4.046 1.00 0.00 7 PHE A O 9
ATOM 4916 N N . VAL A 1 9 ? -5.845 -3.771 3.594 1.00 0.00 8 VAL A N 9
ATOM 4917 C CA . VAL A 1 9 ? -6.136 -2.770 4.612 1.00 0.00 8 VAL A CA 9
ATOM 4918 C C . VAL A 1 9 ? -5.619 -3.192 5.989 1.00 0.00 8 VAL A C 9
ATOM 4919 O O . VAL A 1 9 ? -5.193 -2.329 6.757 1.00 0.00 8 VAL A O 9
ATOM 4932 N N . SER A 1 10 ? -5.607 -4.496 6.295 1.00 0.00 9 SER A N 9
ATOM 4933 C CA . SER A 1 10 ? -5.069 -4.965 7.569 1.00 0.00 9 SER A CA 9
ATOM 4934 C C . SER A 1 10 ? -3.554 -4.725 7.646 1.00 0.00 9 SER A C 9
ATOM 4935 O O . SER A 1 10 ? -3.052 -4.239 8.657 1.00 0.00 9 SER A O 9
ATOM 4943 N N . VAL A 1 11 ? -2.833 -5.061 6.570 1.00 0.00 10 VAL A N 9
ATOM 4944 C CA . VAL A 1 11 ? -1.376 -5.012 6.477 1.00 0.00 10 VAL A CA 9
ATOM 4945 C C . VAL A 1 11 ? -0.855 -3.591 6.189 1.00 0.00 10 VAL A C 9
ATOM 4946 O O . VAL A 1 11 ? 0.238 -3.233 6.626 1.00 0.00 10 VAL A O 9
ATOM 4959 N N . PHE A 1 12 ? -1.618 -2.794 5.435 1.00 0.00 11 PHE A N 9
ATOM 4960 C CA . PHE A 1 12 ? -1.267 -1.479 4.923 1.00 0.00 11 PHE A CA 9
ATOM 4961 C C . PHE A 1 12 ? -1.665 -0.428 5.951 1.00 0.00 11 PHE A C 9
ATOM 4962 O O . PHE A 1 12 ? -0.952 0.557 6.132 1.00 0.00 11 PHE A O 9
ATOM 4979 N N . GLY A 1 13 ? -2.811 -0.635 6.610 1.00 0.00 12 GLY A N 9
ATOM 4980 C CA . GLY A 1 13 ? -3.320 0.267 7.626 1.00 0.00 12 GLY A CA 9
ATOM 4981 C C . GLY A 1 13 ? -4.060 1.446 6.999 1.00 0.00 12 GLY A C 9
ATOM 4982 O O . GLY A 1 13 ? -4.392 2.389 7.716 1.00 0.00 12 GLY A O 9
ATOM 4986 N N . ILE A 1 14 ? -4.297 1.415 5.677 1.00 0.00 13 ILE A N 9
ATOM 4987 C CA . ILE A 1 14 ? -4.917 2.520 4.956 1.00 0.00 13 ILE A CA 9
ATOM 4988 C C . ILE A 1 14 ? -5.865 1.993 3.884 1.00 0.00 13 ILE A C 9
ATOM 4989 O O . ILE A 1 14 ? -5.589 0.976 3.249 1.00 0.00 13 ILE A O 9
ATOM 5005 N N . THR A 1 15 ? -6.985 2.704 3.708 1.00 0.00 14 THR A N 9
ATOM 5006 C CA . THR A 1 15 ? -8.087 2.333 2.833 1.00 0.00 14 THR A CA 9
ATOM 5007 C C . THR A 1 15 ? -7.732 2.344 1.357 1.00 0.00 14 THR A C 9
ATOM 5008 O O . THR A 1 15 ? -6.772 2.969 0.924 1.00 0.00 14 THR A O 9
ATOM 5019 N N . ARG A 1 16 ? -8.573 1.623 0.614 1.00 0.00 15 ARG A N 9
ATOM 5020 C CA . ARG A 1 16 ? -8.646 1.593 -0.837 1.00 0.00 15 ARG A CA 9
ATOM 5021 C C . ARG A 1 16 ? -8.732 3.026 -1.362 1.00 0.00 15 ARG A C 9
ATOM 5022 O O . ARG A 1 16 ? -8.051 3.386 -2.321 1.00 0.00 15 ARG A O 9
ATOM 5043 N N . GLY A 1 17 ? -9.573 3.836 -0.706 1.00 0.00 16 GLY A N 9
ATOM 5044 C CA . GLY A 1 17 ? -9.806 5.222 -1.070 1.00 0.00 16 GLY A CA 9
ATOM 5045 C C . GLY A 1 17 ? -8.541 6.052 -0.874 1.00 0.00 16 GLY A C 9
ATOM 5046 O O . GLY A 1 17 ? -8.093 6.724 -1.802 1.00 0.00 16 GLY A O 9
ATOM 5050 N N . GLN A 1 18 ? -7.960 5.996 0.332 1.00 0.00 17 GLN A N 9
ATOM 5051 C CA . GLN A 1 18 ? -6.766 6.760 0.656 1.00 0.00 17 GLN A CA 9
ATOM 5052 C C . GLN A 1 18 ? -5.579 6.311 -0.199 1.00 0.00 17 GLN A C 9
ATOM 5053 O O . GLN A 1 18 ? -4.778 7.142 -0.619 1.00 0.00 17 GLN A O 9
ATOM 5067 N N . PHE A 1 19 ? -5.466 5.008 -0.468 1.00 0.00 18 PHE A N 9
ATOM 5068 C CA . PHE A 1 19 ? -4.369 4.466 -1.247 1.00 0.00 18 PHE A CA 9
ATOM 5069 C C . PHE A 1 19 ? -4.455 4.957 -2.689 1.00 0.00 18 PHE A C 9
ATOM 5070 O O . PHE A 1 19 ? -3.455 5.405 -3.241 1.00 0.00 18 PHE A O 9
ATOM 5087 N N . ALA A 1 20 ? -5.652 4.905 -3.288 1.00 0.00 19 ALA A N 9
ATOM 5088 C CA . ALA A 1 20 ? -5.871 5.410 -4.636 1.00 0.00 19 ALA A CA 9
ATOM 5089 C C . ALA A 1 20 ? -5.679 6.930 -4.724 1.00 0.00 19 ALA A C 9
ATOM 5090 O O . ALA A 1 20 ? -5.426 7.441 -5.813 1.00 0.00 19 ALA A O 9
ATOM 5097 N N . ALA A 1 21 ? -5.744 7.644 -3.591 1.00 0.00 20 ALA A N 9
ATOM 5098 C CA . ALA A 1 21 ? -5.472 9.074 -3.521 1.00 0.00 20 ALA A CA 9
ATOM 5099 C C . ALA A 1 21 ? -3.969 9.342 -3.411 1.00 0.00 20 ALA A C 9
ATOM 5100 O O . ALA A 1 21 ? -3.482 10.317 -3.982 1.00 0.00 20 ALA A O 9
ATOM 5107 N N . LEU A 1 22 ? -3.233 8.491 -2.682 1.00 0.00 21 LEU A N 9
ATOM 5108 C CA . LEU A 1 22 ? -1.791 8.628 -2.502 1.00 0.00 21 LEU A CA 9
ATOM 5109 C C . LEU A 1 22 ? -1.080 8.536 -3.860 1.00 0.00 21 LEU A C 9
ATOM 5110 O O . LEU A 1 22 ? -1.568 7.828 -4.742 1.00 0.00 21 LEU A O 9
ATOM 5126 N N . PRO A 1 23 ? 0.063 9.221 -4.055 1.00 0.00 22 PRO A N 9
ATOM 5127 C CA . PRO A 1 23 ? 0.834 9.155 -5.290 1.00 0.00 22 PRO A CA 9
ATOM 5128 C C . PRO A 1 23 ? 1.182 7.724 -5.700 1.00 0.00 22 PRO A C 9
ATOM 5129 O O . PRO A 1 23 ? 1.461 6.888 -4.844 1.00 0.00 22 PRO A O 9
ATOM 5140 N N . GLY A 1 24 ? 1.209 7.468 -7.014 1.00 0.00 23 GLY A N 9
ATOM 5141 C CA . GLY A 1 24 ? 1.562 6.178 -7.592 1.00 0.00 23 GLY A CA 9
ATOM 5142 C C . GLY A 1 24 ? 2.892 5.631 -7.065 1.00 0.00 23 GLY A C 9
ATOM 5143 O O . GLY A 1 24 ? 3.045 4.420 -6.927 1.00 0.00 23 GLY A O 9
ATOM 5147 N N . TRP A 1 25 ? 3.851 6.512 -6.756 1.00 0.00 24 TRP A N 9
ATOM 5148 C CA . TRP A 1 25 ? 5.122 6.102 -6.184 1.00 0.00 24 TRP A CA 9
ATOM 5149 C C . TRP A 1 25 ? 4.938 5.569 -4.770 1.00 0.00 24 TRP A C 9
ATOM 5150 O O . TRP A 1 25 ? 5.444 4.498 -4.452 1.00 0.00 24 TRP A O 9
ATOM 5171 N N . LYS A 1 26 ? 4.235 6.308 -3.908 1.00 0.00 25 LYS A N 9
ATOM 5172 C CA . LYS A 1 26 ? 4.005 5.877 -2.542 1.00 0.00 25 LYS A CA 9
ATOM 5173 C C . LYS A 1 26 ? 3.238 4.549 -2.607 1.00 0.00 25 LYS A C 9
ATOM 5174 O O . LYS A 1 26 ? 3.509 3.645 -1.820 1.00 0.00 25 LYS A O 9
ATOM 5193 N N . GLN A 1 27 ? 2.312 4.419 -3.569 1.00 0.00 26 GLN A N 9
ATOM 5194 C CA . GLN A 1 27 ? 1.523 3.206 -3.739 1.00 0.00 26 GLN A CA 9
ATOM 5195 C C . GLN A 1 27 ? 2.439 2.015 -4.003 1.00 0.00 26 GLN A C 9
ATOM 5196 O O . GLN A 1 27 ? 2.413 1.033 -3.262 1.00 0.00 26 GLN A O 9
ATOM 5210 N N . LEU A 1 28 ? 3.243 2.104 -5.070 1.00 0.00 27 LEU A N 9
ATOM 5211 C CA . LEU A 1 28 ? 4.107 1.015 -5.498 1.00 0.00 27 LEU A CA 9
ATOM 5212 C C . LEU A 1 28 ? 5.126 0.678 -4.412 1.00 0.00 27 LEU A C 9
ATOM 5213 O O . LEU A 1 28 ? 5.405 -0.497 -4.179 1.00 0.00 27 LEU A O 9
ATOM 5229 N N . GLN A 1 29 ? 5.642 1.703 -3.723 1.00 0.00 28 GLN A N 9
ATOM 5230 C CA . GLN A 1 29 ? 6.588 1.530 -2.633 1.00 0.00 28 GLN A CA 9
ATOM 5231 C C . GLN A 1 29 ? 5.973 0.686 -1.515 1.00 0.00 28 GLN A C 9
ATOM 5232 O O . GLN A 1 29 ? 6.579 -0.298 -1.101 1.00 0.00 28 GLN A O 9
ATOM 5246 N N . MET A 1 30 ? 4.774 1.042 -1.033 1.00 0.00 29 MET A N 9
ATOM 5247 C CA . MET A 1 30 ? 4.079 0.252 -0.027 1.00 0.00 29 MET A CA 9
ATOM 5248 C C . MET A 1 30 ? 3.906 -1.206 -0.452 1.00 0.00 29 MET A C 9
ATOM 5249 O O . MET A 1 30 ? 4.114 -2.088 0.375 1.00 0.00 29 MET A O 9
ATOM 5263 N N . LYS A 1 31 ? 3.553 -1.477 -1.716 1.00 0.00 30 LYS A N 9
ATOM 5264 C CA . LYS A 1 31 ? 3.415 -2.851 -2.190 1.00 0.00 30 LYS A CA 9
ATOM 5265 C C . LYS A 1 31 ? 4.708 -3.644 -1.976 1.00 0.00 30 LYS A C 9
ATOM 5266 O O . LYS A 1 31 ? 4.668 -4.714 -1.371 1.00 0.00 30 LYS A O 9
ATOM 5285 N N . LYS A 1 32 ? 5.849 -3.125 -2.449 1.00 0.00 31 LYS A N 9
ATOM 5286 C CA . LYS A 1 32 ? 7.129 -3.818 -2.319 1.00 0.00 31 LYS A CA 9
ATOM 5287 C C . LYS A 1 32 ? 7.608 -3.885 -0.862 1.00 0.00 31 LYS A C 9
ATOM 5288 O O . LYS A 1 32 ? 8.255 -4.856 -0.480 1.00 0.00 31 LYS A O 9
ATOM 5307 N N . GLU A 1 33 ? 7.293 -2.867 -0.050 1.00 0.00 32 GLU A N 9
ATOM 5308 C CA . GLU A 1 33 ? 7.731 -2.768 1.336 1.00 0.00 32 GLU A CA 9
ATOM 5309 C C . GLU A 1 33 ? 6.986 -3.773 2.212 1.00 0.00 32 GLU A C 9
ATOM 5310 O O . GLU A 1 33 ? 7.618 -4.588 2.882 1.00 0.00 32 GLU A O 9
ATOM 5323 N N . LYS A 1 34 ? 5.648 -3.736 2.183 1.00 0.00 33 LYS A N 9
ATOM 5324 C CA . LYS A 1 34 ? 4.808 -4.735 2.836 1.00 0.00 33 LYS A CA 9
ATOM 5325 C C . LYS A 1 34 ? 5.100 -6.125 2.260 1.00 0.00 33 LYS A C 9
ATOM 5326 O O . LYS A 1 34 ? 4.963 -7.122 2.967 1.00 0.00 33 LYS A O 9
ATOM 5345 N N . GLY A 1 35 ? 5.528 -6.175 0.992 1.00 0.00 34 GLY A N 9
ATOM 5346 C CA . GLY A 1 35 ? 6.061 -7.350 0.331 1.00 0.00 34 GLY A CA 9
ATOM 5347 C C . GLY A 1 35 ? 7.260 -7.903 1.101 1.00 0.00 34 GLY A C 9
ATOM 5348 O O . GLY A 1 35 ? 7.094 -8.787 1.940 1.00 0.00 34 GLY A O 9
ATOM 5352 N N . LEU A 1 36 ? 8.472 -7.437 0.770 1.00 0.00 35 LEU A N 9
ATOM 5353 C CA . LEU A 1 36 ? 9.707 -7.981 1.322 1.00 0.00 35 LEU A CA 9
ATOM 5354 C C . LEU A 1 36 ? 10.907 -7.038 1.141 1.00 0.00 35 LEU A C 9
ATOM 5355 O O . LEU A 1 36 ? 12.039 -7.514 1.064 1.00 0.00 35 LEU A O 9
ATOM 5371 N N . PHE A 1 37 ? 10.677 -5.718 1.073 1.00 0.00 36 PHE A N 9
ATOM 5372 C CA . PHE A 1 37 ? 11.736 -4.725 0.916 1.00 0.00 36 PHE A CA 9
ATOM 5373 C C . PHE A 1 37 ? 11.906 -3.939 2.217 1.00 0.00 36 PHE A C 9
ATOM 5374 O O . PHE A 1 37 ? 12.988 -4.075 2.828 1.00 0.00 36 PHE A O 9
ATOM 5398 N N . TYR A 1 2 ? -1.841 -11.231 -4.347 1.00 0.00 1 TYR A N 10
ATOM 5399 C CA . TYR A 1 2 ? -0.837 -10.505 -3.582 1.00 0.00 1 TYR A CA 10
ATOM 5400 C C . TYR A 1 2 ? -1.395 -9.147 -3.158 1.00 0.00 1 TYR A C 10
ATOM 5401 O O . TYR A 1 2 ? -1.681 -8.305 -4.007 1.00 0.00 1 TYR A O 10
ATOM 5419 N N . LEU A 1 3 ? -1.558 -8.958 -1.844 1.00 0.00 2 LEU A N 10
ATOM 5420 C CA . LEU A 1 3 ? -2.168 -7.788 -1.238 1.00 0.00 2 LEU A CA 10
ATOM 5421 C C . LEU A 1 3 ? -3.520 -7.488 -1.879 1.00 0.00 2 LEU A C 10
ATOM 5422 O O . LEU A 1 3 ? -3.713 -6.482 -2.563 1.00 0.00 2 LEU A O 10
ATOM 5438 N N . SER A 1 4 ? -4.466 -8.387 -1.594 1.00 0.00 3 SER A N 10
ATOM 5439 C CA . SER A 1 4 ? -5.878 -8.204 -1.891 1.00 0.00 3 SER A CA 10
ATOM 5440 C C . SER A 1 4 ? -6.321 -6.974 -1.122 1.00 0.00 3 SER A C 10
ATOM 5441 O O . SER A 1 4 ? -5.935 -6.820 0.029 1.00 0.00 3 SER A O 10
ATOM 5449 N N . GLU A 1 5 ? -7.070 -6.082 -1.776 1.00 0.00 4 GLU A N 10
ATOM 5450 C CA . GLU A 1 5 ? -7.412 -4.752 -1.287 1.00 0.00 4 GLU A CA 10
ATOM 5451 C C . GLU A 1 5 ? -7.896 -4.763 0.167 1.00 0.00 4 GLU A C 10
ATOM 5452 O O . GLU A 1 5 ? -7.652 -3.815 0.911 1.00 0.00 4 GLU A O 10
ATOM 5465 N N . GLN A 1 6 ? -8.580 -5.835 0.573 1.00 0.00 5 GLN A N 10
ATOM 5466 C CA . GLN A 1 6 ? -9.085 -5.994 1.926 1.00 0.00 5 GLN A CA 10
ATOM 5467 C C . GLN A 1 6 ? -7.991 -6.450 2.901 1.00 0.00 5 GLN A C 10
ATOM 5468 O O . GLN A 1 6 ? -7.864 -5.887 3.986 1.00 0.00 5 GLN A O 10
ATOM 5482 N N . ASP A 1 7 ? -7.193 -7.457 2.519 1.00 0.00 6 ASP A N 10
ATOM 5483 C CA . ASP A 1 7 ? -6.026 -7.908 3.285 1.00 0.00 6 ASP A CA 10
ATOM 5484 C C . ASP A 1 7 ? -5.034 -6.766 3.501 1.00 0.00 6 ASP A C 10
ATOM 5485 O O . ASP A 1 7 ? -4.471 -6.599 4.578 1.00 0.00 6 ASP A O 10
ATOM 5495 N N . PHE A 1 8 ? -4.855 -5.979 2.443 1.00 0.00 7 PHE A N 10
ATOM 5496 C CA . PHE A 1 8 ? -4.117 -4.738 2.398 1.00 0.00 7 PHE A CA 10
ATOM 5497 C C . PHE A 1 8 ? -4.653 -3.839 3.496 1.00 0.00 7 PHE A C 10
ATOM 5498 O O . PHE A 1 8 ? -3.887 -3.490 4.377 1.00 0.00 7 PHE A O 10
ATOM 5515 N N . VAL A 1 9 ? -5.949 -3.515 3.509 1.00 0.00 8 VAL A N 10
ATOM 5516 C CA . VAL A 1 9 ? -6.510 -2.670 4.557 1.00 0.00 8 VAL A CA 10
ATOM 5517 C C . VAL A 1 9 ? -6.288 -3.272 5.949 1.00 0.00 8 VAL A C 10
ATOM 5518 O O . VAL A 1 9 ? -6.053 -2.523 6.895 1.00 0.00 8 VAL A O 10
ATOM 5531 N N . SER A 1 10 ? -6.321 -4.604 6.082 1.00 0.00 9 SER A N 10
ATOM 5532 C CA . SER A 1 10 ? -6.085 -5.254 7.367 1.00 0.00 9 SER A CA 10
ATOM 5533 C C . SER A 1 10 ? -4.652 -5.006 7.861 1.00 0.00 9 SER A C 10
ATOM 5534 O O . SER A 1 10 ? -4.440 -4.732 9.040 1.00 0.00 9 SER A O 10
ATOM 5542 N N . VAL A 1 11 ? -3.672 -5.093 6.953 1.00 0.00 10 VAL A N 10
ATOM 5543 C CA . VAL A 1 11 ? -2.247 -4.961 7.246 1.00 0.00 10 VAL A CA 10
ATOM 5544 C C . VAL A 1 11 ? -1.831 -3.489 7.353 1.00 0.00 10 VAL A C 10
ATOM 5545 O O . VAL A 1 11 ? -0.954 -3.152 8.146 1.00 0.00 10 VAL A O 10
ATOM 5558 N N . PHE A 1 12 ? -2.430 -2.617 6.535 1.00 0.00 11 PHE A N 10
ATOM 5559 C CA . PHE A 1 12 ? -2.061 -1.223 6.385 1.00 0.00 11 PHE A CA 10
ATOM 5560 C C . PHE A 1 12 ? -2.729 -0.396 7.473 1.00 0.00 11 PHE A C 10
ATOM 5561 O O . PHE A 1 12 ? -2.097 0.480 8.060 1.00 0.00 11 PHE A O 10
ATOM 5578 N N . GLY A 1 13 ? -4.020 -0.650 7.699 1.00 0.00 12 GLY A N 10
ATOM 5579 C CA . GLY A 1 13 ? -4.829 0.138 8.608 1.00 0.00 12 GLY A CA 10
ATOM 5580 C C . GLY A 1 13 ? -5.323 1.417 7.934 1.00 0.00 12 GLY A C 10
ATOM 5581 O O . GLY A 1 13 ? -5.771 2.322 8.636 1.00 0.00 12 GLY A O 10
ATOM 5585 N N . ILE A 1 14 ? -5.242 1.504 6.594 1.00 0.00 13 ILE A N 10
ATOM 5586 C CA . ILE A 1 14 ? -5.802 2.633 5.845 1.00 0.00 13 ILE A CA 10
ATOM 5587 C C . ILE A 1 14 ? -7.007 2.132 5.052 1.00 0.00 13 ILE A C 10
ATOM 5588 O O . ILE A 1 14 ? -7.587 1.109 5.405 1.00 0.00 13 ILE A O 10
ATOM 5604 N N . THR A 1 15 ? -7.407 2.868 4.014 1.00 0.00 14 THR A N 10
ATOM 5605 C CA . THR A 1 15 ? -8.470 2.505 3.087 1.00 0.00 14 THR A CA 10
ATOM 5606 C C . THR A 1 15 ? -8.003 2.457 1.645 1.00 0.00 14 THR A C 10
ATOM 5607 O O . THR A 1 15 ? -7.013 3.072 1.260 1.00 0.00 14 THR A O 10
ATOM 5618 N N . ARG A 1 16 ? -8.784 1.706 0.866 1.00 0.00 15 ARG A N 10
ATOM 5619 C CA . ARG A 1 16 ? -8.718 1.621 -0.572 1.00 0.00 15 ARG A CA 10
ATOM 5620 C C . ARG A 1 16 ? -8.839 3.008 -1.197 1.00 0.00 15 ARG A C 10
ATOM 5621 O O . ARG A 1 16 ? -8.161 3.315 -2.174 1.00 0.00 15 ARG A O 10
ATOM 5642 N N . GLY A 1 17 ? -9.713 3.836 -0.614 1.00 0.00 16 GLY A N 10
ATOM 5643 C CA . GLY A 1 17 ? -9.937 5.207 -1.039 1.00 0.00 16 GLY A CA 10
ATOM 5644 C C . GLY A 1 17 ? -8.664 6.035 -0.890 1.00 0.00 16 GLY A C 10
ATOM 5645 O O . GLY A 1 17 ? -8.198 6.631 -1.860 1.00 0.00 16 GLY A O 10
ATOM 5649 N N . GLN A 1 18 ? -8.092 6.061 0.322 1.00 0.00 17 GLN A N 10
ATOM 5650 C CA . GLN A 1 18 ? -6.877 6.818 0.594 1.00 0.00 17 GLN A CA 10
ATOM 5651 C C . GLN A 1 18 ? -5.709 6.282 -0.235 1.00 0.00 17 GLN A C 10
ATOM 5652 O O . GLN A 1 18 ? -4.949 7.061 -0.799 1.00 0.00 17 GLN A O 10
ATOM 5666 N N . PHE A 1 19 ? -5.581 4.954 -0.333 1.00 0.00 18 PHE A N 10
ATOM 5667 C CA . PHE A 1 19 ? -4.569 4.291 -1.140 1.00 0.00 18 PHE A CA 10
ATOM 5668 C C . PHE A 1 19 ? -4.659 4.729 -2.602 1.00 0.00 18 PHE A C 10
ATOM 5669 O O . PHE A 1 19 ? -3.638 5.042 -3.208 1.00 0.00 18 PHE A O 10
ATOM 5686 N N . ALA A 1 20 ? -5.869 4.772 -3.171 1.00 0.00 19 ALA A N 10
ATOM 5687 C CA . ALA A 1 20 ? -6.065 5.222 -4.542 1.00 0.00 19 ALA A CA 10
ATOM 5688 C C . ALA A 1 20 ? -5.763 6.718 -4.709 1.00 0.00 19 ALA A C 10
ATOM 5689 O O . ALA A 1 20 ? -5.490 7.155 -5.825 1.00 0.00 19 ALA A O 10
ATOM 5696 N N . ALA A 1 21 ? -5.756 7.487 -3.610 1.00 0.00 20 ALA A N 10
ATOM 5697 C CA . ALA A 1 21 ? -5.375 8.895 -3.604 1.00 0.00 20 ALA A CA 10
ATOM 5698 C C . ALA A 1 21 ? -3.863 9.065 -3.425 1.00 0.00 20 ALA A C 10
ATOM 5699 O O . ALA A 1 21 ? -3.308 10.054 -3.902 1.00 0.00 20 ALA A O 10
ATOM 5706 N N . LEU A 1 22 ? -3.189 8.118 -2.752 1.00 0.00 21 LEU A N 10
ATOM 5707 C CA . LEU A 1 22 ? -1.742 8.149 -2.568 1.00 0.00 21 LEU A CA 10
ATOM 5708 C C . LEU A 1 22 ? -1.084 8.102 -3.955 1.00 0.00 21 LEU A C 10
ATOM 5709 O O . LEU A 1 22 ? -1.617 7.433 -4.839 1.00 0.00 21 LEU A O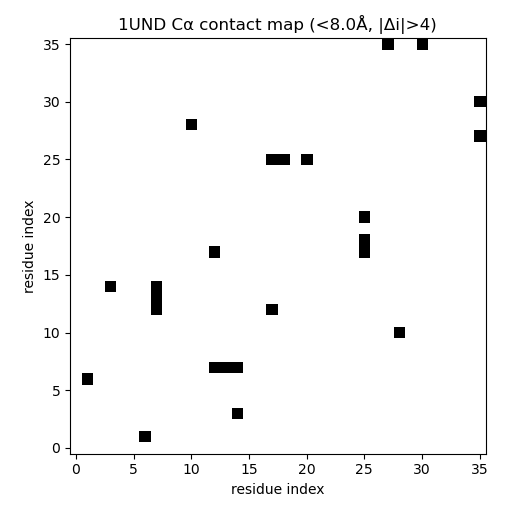 10
ATOM 5725 N N . PRO A 1 23 ? 0.056 8.783 -4.179 1.00 0.00 22 PRO A N 10
ATOM 5726 C CA . PRO A 1 23 ? 0.756 8.732 -5.458 1.00 0.00 22 PRO A CA 10
ATOM 5727 C C . PRO A 1 23 ? 1.056 7.294 -5.880 1.00 0.00 22 PRO A C 10
ATOM 5728 O O . PRO A 1 23 ? 1.378 6.467 -5.032 1.00 0.00 22 PRO A O 10
ATOM 5739 N N . GLY A 1 24 ? 0.983 7.003 -7.183 1.00 0.00 23 GLY A N 10
ATOM 5740 C CA . GLY A 1 24 ? 1.235 5.673 -7.723 1.00 0.00 23 GLY A CA 10
ATOM 5741 C C . GLY A 1 24 ? 2.596 5.114 -7.297 1.00 0.00 23 GLY A C 10
ATOM 5742 O O . GLY A 1 24 ? 2.732 3.906 -7.108 1.00 0.00 23 GLY A O 10
ATOM 5746 N N . TRP A 1 25 ? 3.596 5.985 -7.116 1.00 0.00 24 TRP A N 10
ATOM 5747 C CA . TRP A 1 25 ? 4.887 5.571 -6.596 1.00 0.00 24 TRP A CA 10
ATOM 5748 C C . TRP A 1 25 ? 4.759 5.096 -5.157 1.00 0.00 24 TRP A C 10
ATOM 5749 O O . TRP A 1 25 ? 5.255 4.030 -4.818 1.00 0.00 24 TRP A O 10
ATOM 5770 N N . LYS A 1 26 ? 4.123 5.890 -4.293 1.00 0.00 25 LYS A N 10
ATOM 5771 C CA . LYS A 1 26 ? 3.971 5.540 -2.895 1.00 0.00 25 LYS A CA 10
ATOM 5772 C C . LYS A 1 26 ? 3.175 4.230 -2.828 1.00 0.00 25 LYS A C 10
ATOM 5773 O O . LYS A 1 26 ? 3.441 3.395 -1.968 1.00 0.00 25 LYS A O 10
ATOM 5792 N N . GLN A 1 27 ? 2.216 4.039 -3.747 1.00 0.00 26 GLN A N 10
ATOM 5793 C CA . GLN A 1 27 ? 1.405 2.830 -3.804 1.00 0.00 26 GLN A CA 10
ATOM 5794 C C . GLN A 1 27 ? 2.283 1.607 -4.069 1.00 0.00 26 GLN A C 10
ATOM 5795 O O . GLN A 1 27 ? 2.217 0.625 -3.331 1.00 0.00 26 GLN A O 10
ATOM 5809 N N . LEU A 1 28 ? 3.076 1.650 -5.147 1.00 0.00 27 LEU A N 10
ATOM 5810 C CA . LEU A 1 28 ? 3.931 0.541 -5.549 1.00 0.00 27 LEU A CA 10
ATOM 5811 C C . LEU A 1 28 ? 5.001 0.273 -4.490 1.00 0.00 27 LEU A C 10
ATOM 5812 O O . LEU A 1 28 ? 5.262 -0.884 -4.162 1.00 0.00 27 LEU A O 10
ATOM 5828 N N . GLN A 1 29 ? 5.569 1.345 -3.927 1.00 0.00 28 GLN A N 10
ATOM 5829 C CA . GLN A 1 29 ? 6.572 1.296 -2.874 1.00 0.00 28 GLN A CA 10
ATOM 5830 C C . GLN A 1 29 ? 6.027 0.565 -1.648 1.00 0.00 28 GLN A C 10
ATOM 5831 O O . GLN A 1 29 ? 6.652 -0.375 -1.170 1.00 0.00 28 GLN A O 10
ATOM 5845 N N . MET A 1 30 ? 4.869 0.996 -1.135 1.00 0.00 29 MET A N 10
ATOM 5846 C CA . MET A 1 30 ? 4.269 0.423 0.061 1.00 0.00 29 MET A CA 10
ATOM 5847 C C . MET A 1 30 ? 3.990 -1.069 -0.120 1.00 0.00 29 MET A C 10
ATOM 5848 O O . MET A 1 30 ? 4.277 -1.852 0.782 1.00 0.00 29 MET A O 10
ATOM 5862 N N . LYS A 1 31 ? 3.451 -1.465 -1.280 1.00 0.00 30 LYS A N 10
ATOM 5863 C CA . LYS A 1 31 ? 3.207 -2.868 -1.579 1.00 0.00 30 LYS A CA 10
ATOM 5864 C C . LYS A 1 31 ? 4.499 -3.688 -1.485 1.00 0.00 30 LYS A C 10
ATOM 5865 O O . LYS A 1 31 ? 4.509 -4.717 -0.812 1.00 0.00 30 LYS A O 10
ATOM 5884 N N . LYS A 1 32 ? 5.585 -3.244 -2.133 1.00 0.00 31 LYS A N 10
ATOM 5885 C CA . LYS A 1 32 ? 6.843 -3.986 -2.104 1.00 0.00 31 LYS A CA 10
ATOM 5886 C C . LYS A 1 32 ? 7.526 -3.927 -0.730 1.00 0.00 31 LYS A C 10
ATOM 5887 O O . LYS A 1 32 ? 8.221 -4.871 -0.367 1.00 0.00 31 LYS A O 10
ATOM 5906 N N . GLU A 1 33 ? 7.319 -2.850 0.041 1.00 0.00 32 GLU A N 10
ATOM 5907 C CA . GLU A 1 33 ? 7.841 -2.714 1.396 1.00 0.00 32 GLU A CA 10
ATOM 5908 C C . GLU A 1 33 ? 7.192 -3.745 2.316 1.00 0.00 32 GLU A C 10
ATOM 5909 O O . GLU A 1 33 ? 7.900 -4.485 2.998 1.00 0.00 32 GLU A O 10
ATOM 5922 N N . LYS A 1 34 ? 5.853 -3.815 2.317 1.00 0.00 33 LYS A N 10
ATOM 5923 C CA . LYS A 1 34 ? 5.117 -4.855 3.029 1.00 0.00 33 LYS A CA 10
ATOM 5924 C C . LYS A 1 34 ? 5.532 -6.245 2.531 1.00 0.00 33 LYS A C 10
ATOM 5925 O O . LYS A 1 34 ? 5.490 -7.202 3.300 1.00 0.00 33 LYS A O 10
ATOM 5944 N N . GLY A 1 35 ? 5.955 -6.342 1.263 1.00 0.00 34 GLY A N 10
ATOM 5945 C CA . GLY A 1 35 ? 6.594 -7.518 0.702 1.00 0.00 34 GLY A CA 10
ATOM 5946 C C . GLY A 1 35 ? 7.899 -7.811 1.446 1.00 0.00 34 GLY A C 10
ATOM 5947 O O . GLY A 1 35 ? 7.898 -8.563 2.419 1.00 0.00 34 GLY A O 10
ATOM 5951 N N . LEU A 1 36 ? 9.017 -7.256 0.957 1.00 0.00 35 LEU A N 10
ATOM 5952 C CA . LEU A 1 36 ? 10.345 -7.497 1.510 1.00 0.00 35 LEU A CA 10
ATOM 5953 C C . LEU A 1 36 ? 11.377 -6.467 1.023 1.00 0.00 35 LEU A C 10
ATOM 5954 O O . LEU A 1 36 ? 12.570 -6.765 1.006 1.00 0.00 35 LEU A O 10
ATOM 5970 N N . PHE A 1 37 ? 10.938 -5.265 0.623 1.00 0.00 36 PHE A N 10
ATOM 5971 C CA . PHE A 1 37 ? 11.820 -4.218 0.119 1.00 0.00 36 PHE A CA 10
ATOM 5972 C C . PHE A 1 37 ? 12.328 -3.343 1.267 1.00 0.00 36 PHE A C 10
ATOM 5973 O O . PHE A 1 37 ? 13.413 -2.748 1.090 1.00 0.00 36 PHE A O 10
ATOM 5997 N N . TYR A 1 2 ? -1.186 -7.904 -3.711 1.00 0.00 1 TYR A N 11
ATOM 5998 C CA . TYR A 1 2 ? -0.782 -9.285 -3.447 1.00 0.00 1 TYR A CA 11
ATOM 5999 C C . TYR A 1 2 ? -1.487 -9.851 -2.202 1.00 0.00 1 TYR A C 11
ATOM 6000 O O . TYR A 1 2 ? -0.976 -10.766 -1.561 1.00 0.00 1 TYR A O 11
ATOM 6018 N N . LEU A 1 3 ? -2.662 -9.301 -1.864 1.00 0.00 2 LEU A N 11
ATOM 6019 C CA . LEU A 1 3 ? -3.451 -9.575 -0.678 1.00 0.00 2 LEU A CA 11
ATOM 6020 C C . LEU A 1 3 ? -4.758 -8.798 -0.825 1.00 0.00 2 LEU A C 11
ATOM 6021 O O . LEU A 1 3 ? -4.727 -7.624 -1.196 1.00 0.00 2 LEU A O 11
ATOM 6037 N N . SER A 1 4 ? -5.897 -9.475 -0.623 1.00 0.00 3 SER A N 11
ATOM 6038 C CA . SER A 1 4 ? -7.238 -8.915 -0.779 1.00 0.00 3 SER A CA 11
ATOM 6039 C C . SER A 1 4 ? -7.328 -7.569 -0.073 1.00 0.00 3 SER A C 11
ATOM 6040 O O . SER A 1 4 ? -6.794 -7.427 1.019 1.00 0.00 3 SER A O 11
ATOM 6048 N N . GLU A 1 5 ? -7.969 -6.576 -0.697 1.00 0.00 4 GLU A N 11
ATOM 6049 C CA . GLU A 1 5 ? -7.935 -5.193 -0.235 1.00 0.00 4 GLU A CA 11
ATOM 6050 C C . GLU A 1 5 ? -8.491 -4.995 1.179 1.00 0.00 4 GLU A C 11
ATOM 6051 O O . GLU A 1 5 ? -8.249 -3.963 1.802 1.00 0.00 4 GLU A O 11
ATOM 6064 N N . GLN A 1 6 ? -9.236 -5.974 1.691 1.00 0.00 5 GLN A N 11
ATOM 6065 C CA . GLN A 1 6 ? -9.667 -6.012 3.078 1.00 0.00 5 GLN A CA 11
ATOM 6066 C C . GLN A 1 6 ? -8.544 -6.538 3.992 1.00 0.00 5 GLN A C 11
ATOM 6067 O O . GLN A 1 6 ? -8.225 -5.917 5.003 1.00 0.00 5 GLN A O 11
ATOM 6081 N N . ASP A 1 7 ? -7.927 -7.669 3.625 1.00 0.00 6 ASP A N 11
ATOM 6082 C CA . ASP A 1 7 ? -6.747 -8.238 4.289 1.00 0.00 6 ASP A CA 11
ATOM 6083 C C . ASP A 1 7 ? -5.573 -7.246 4.282 1.00 0.00 6 ASP A C 11
ATOM 6084 O O . ASP A 1 7 ? -4.769 -7.201 5.209 1.00 0.00 6 ASP A O 11
ATOM 6094 N N . PHE A 1 8 ? -5.501 -6.448 3.219 1.00 0.00 7 PHE A N 11
ATOM 6095 C CA . PHE A 1 8 ? -4.565 -5.374 2.961 1.00 0.00 7 PHE A CA 11
ATOM 6096 C C . PHE A 1 8 ? -4.694 -4.360 4.070 1.00 0.00 7 PHE A C 11
ATOM 6097 O O . PHE A 1 8 ? -3.696 -4.070 4.703 1.00 0.00 7 PHE A O 11
ATOM 6114 N N . VAL A 1 9 ? -5.900 -3.860 4.347 1.00 0.00 8 VAL A N 11
ATOM 6115 C CA . VAL A 1 9 ? -6.123 -2.889 5.408 1.00 0.00 8 VAL A CA 11
ATOM 6116 C C . VAL A 1 9 ? -5.569 -3.385 6.748 1.00 0.00 8 VAL A C 11
ATOM 6117 O O . VAL A 1 9 ? -5.058 -2.578 7.523 1.00 0.00 8 VAL A O 11
ATOM 6130 N N . SER A 1 10 ? -5.622 -4.700 7.003 1.00 0.00 9 SER A N 11
ATOM 6131 C CA . SER A 1 10 ? -5.091 -5.259 8.244 1.00 0.00 9 SER A CA 11
ATOM 6132 C C . SER A 1 10 ? -3.564 -5.104 8.339 1.00 0.00 9 SER A C 11
ATOM 6133 O O . SER A 1 10 ? -3.032 -4.963 9.438 1.00 0.00 9 SER A O 11
ATOM 6141 N N . VAL A 1 11 ? -2.867 -5.147 7.196 1.00 0.00 10 VAL A N 11
ATOM 6142 C CA . VAL A 1 11 ? -1.412 -5.129 7.086 1.00 0.00 10 VAL A CA 11
ATOM 6143 C C . VAL A 1 11 ? -0.885 -3.711 6.797 1.00 0.00 10 VAL A C 11
ATOM 6144 O O . VAL A 1 11 ? 0.216 -3.359 7.219 1.00 0.00 10 VAL A O 11
ATOM 6157 N N . PHE A 1 12 ? -1.656 -2.905 6.059 1.00 0.00 11 PHE A N 11
ATOM 6158 C CA . PHE A 1 12 ? -1.289 -1.594 5.561 1.00 0.00 11 PHE A CA 11
ATOM 6159 C C . PHE A 1 12 ? -1.617 -0.549 6.616 1.00 0.00 11 PHE A C 11
ATOM 6160 O O . PHE A 1 12 ? -0.834 0.375 6.828 1.00 0.00 11 PHE A O 11
ATOM 6177 N N . GLY A 1 13 ? -2.774 -0.701 7.272 1.00 0.00 12 GLY A N 11
ATOM 6178 C CA . GLY A 1 13 ? -3.244 0.227 8.281 1.00 0.00 12 GLY A CA 11
ATOM 6179 C C . GLY A 1 13 ? -3.933 1.432 7.644 1.00 0.00 12 GLY A C 11
ATOM 6180 O O . GLY A 1 13 ? -4.224 2.396 8.351 1.00 0.00 12 GLY A O 11
ATOM 6184 N N . ILE A 1 14 ? -4.184 1.393 6.324 1.00 0.00 13 ILE A N 11
ATOM 6185 C CA . ILE A 1 14 ? -4.843 2.476 5.606 1.00 0.00 13 ILE A CA 11
ATOM 6186 C C . ILE A 1 14 ? -5.829 1.907 4.592 1.00 0.00 13 ILE A C 11
ATOM 6187 O O . ILE A 1 14 ? -5.573 0.864 3.992 1.00 0.00 13 ILE A O 11
ATOM 6203 N N . THR A 1 15 ? -6.957 2.608 4.416 1.00 0.00 14 THR A N 11
ATOM 6204 C CA . THR A 1 15 ? -8.041 2.202 3.536 1.00 0.00 14 THR A CA 11
ATOM 6205 C C . THR A 1 15 ? -7.660 2.202 2.068 1.00 0.00 14 THR A C 11
ATOM 6206 O O . THR A 1 15 ? -6.718 2.858 1.635 1.00 0.00 14 THR A O 11
ATOM 6217 N N . ARG A 1 16 ? -8.457 1.433 1.326 1.00 0.00 15 ARG A N 11
ATOM 6218 C CA . ARG A 1 16 ? -8.508 1.363 -0.113 1.00 0.00 15 ARG A CA 11
ATOM 6219 C C . ARG A 1 16 ? -8.671 2.765 -0.700 1.00 0.00 15 ARG A C 11
ATOM 6220 O O . ARG A 1 16 ? -8.033 3.106 -1.694 1.00 0.00 15 ARG A O 11
ATOM 6241 N N . GLY A 1 17 ? -9.517 3.575 -0.050 1.00 0.00 16 GLY A N 11
ATOM 6242 C CA . GLY A 1 17 ? -9.772 4.957 -0.420 1.00 0.00 16 GLY A CA 11
ATOM 6243 C C . GLY A 1 17 ? -8.513 5.808 -0.272 1.00 0.00 16 GLY A C 11
ATOM 6244 O O . GLY A 1 17 ? -8.097 6.459 -1.230 1.00 0.00 16 GLY A O 11
ATOM 6248 N N . GLN A 1 18 ? -7.898 5.792 0.920 1.00 0.00 17 GLN A N 11
ATOM 6249 C CA . GLN A 1 18 ? -6.675 6.542 1.180 1.00 0.00 17 GLN A CA 11
ATOM 6250 C C . GLN A 1 18 ? -5.562 6.109 0.230 1.00 0.00 17 GLN A C 11
ATOM 6251 O O . GLN A 1 18 ? -4.870 6.951 -0.333 1.00 0.00 17 GLN A O 11
ATOM 6265 N N . PHE A 1 19 ? -5.384 4.797 0.060 1.00 0.00 18 PHE A N 11
ATOM 6266 C CA . PHE A 1 19 ? -4.321 4.243 -0.752 1.00 0.00 18 PHE A CA 11
ATOM 6267 C C . PHE A 1 19 ? -4.469 4.695 -2.204 1.00 0.00 18 PHE A C 11
ATOM 6268 O O . PHE A 1 19 ? -3.499 5.149 -2.801 1.00 0.00 18 PHE A O 11
ATOM 6285 N N . ALA A 1 20 ? -5.685 4.607 -2.759 1.00 0.00 19 ALA A N 11
ATOM 6286 C CA . ALA A 1 20 ? -5.951 5.049 -4.122 1.00 0.00 19 ALA A CA 11
ATOM 6287 C C . ALA A 1 20 ? -5.793 6.567 -4.286 1.00 0.00 19 ALA A C 11
ATOM 6288 O O . ALA A 1 20 ? -5.590 7.031 -5.407 1.00 0.00 19 ALA A O 11
ATOM 6295 N N . ALA A 1 21 ? -5.837 7.335 -3.188 1.00 0.00 20 ALA A N 11
ATOM 6296 C CA . ALA A 1 21 ? -5.620 8.776 -3.195 1.00 0.00 20 ALA A CA 11
ATOM 6297 C C . ALA A 1 21 ? -4.128 9.113 -3.091 1.00 0.00 20 ALA A C 11
ATOM 6298 O O . ALA A 1 21 ? -3.684 10.096 -3.681 1.00 0.00 20 ALA A O 11
ATOM 6305 N N . LEU A 1 22 ? -3.357 8.311 -2.341 1.00 0.00 21 LEU A N 11
ATOM 6306 C CA . LEU A 1 22 ? -1.927 8.516 -2.142 1.00 0.00 21 LEU A CA 11
ATOM 6307 C C . LEU A 1 22 ? -1.194 8.436 -3.491 1.00 0.00 21 LEU A C 11
ATOM 6308 O O . LEU A 1 22 ? -1.655 7.718 -4.378 1.00 0.00 21 LEU A O 11
ATOM 6324 N N . PRO A 1 23 ? -0.062 9.145 -3.670 1.00 0.00 22 PRO A N 11
ATOM 6325 C CA . PRO A 1 23 ? 0.735 9.087 -4.889 1.00 0.00 22 PRO A CA 11
ATOM 6326 C C . PRO A 1 23 ? 1.088 7.656 -5.293 1.00 0.00 22 PRO A C 11
ATOM 6327 O O . PRO A 1 23 ? 1.347 6.823 -4.428 1.00 0.00 22 PRO A O 11
ATOM 6338 N N . GLY A 1 24 ? 1.138 7.388 -6.604 1.00 0.00 23 GLY A N 11
ATOM 6339 C CA . GLY A 1 24 ? 1.498 6.088 -7.154 1.00 0.00 23 GLY A CA 11
ATOM 6340 C C . GLY A 1 24 ? 2.833 5.568 -6.616 1.00 0.00 23 GLY A C 11
ATOM 6341 O O . GLY A 1 24 ? 3.000 4.362 -6.443 1.00 0.00 23 GLY A O 11
ATOM 6345 N N . TRP A 1 25 ? 3.781 6.470 -6.331 1.00 0.00 24 TRP A N 11
ATOM 6346 C CA . TRP A 1 25 ? 5.034 6.080 -5.710 1.00 0.00 24 TRP A CA 11
ATOM 6347 C C . TRP A 1 25 ? 4.802 5.607 -4.285 1.00 0.00 24 TRP A C 11
ATOM 6348 O O . TRP A 1 25 ? 5.308 4.557 -3.910 1.00 0.00 24 TRP A O 11
ATOM 6369 N N . LYS A 1 26 ? 4.086 6.383 -3.469 1.00 0.00 25 LYS A N 11
ATOM 6370 C CA . LYS A 1 26 ? 3.877 6.020 -2.081 1.00 0.00 25 LYS A CA 11
ATOM 6371 C C . LYS A 1 26 ? 3.104 4.689 -2.063 1.00 0.00 25 LYS A C 11
ATOM 6372 O O . LYS A 1 26 ? 3.333 3.854 -1.194 1.00 0.00 25 LYS A O 11
ATOM 6391 N N . GLN A 1 27 ? 2.223 4.468 -3.052 1.00 0.00 26 GLN A N 11
ATOM 6392 C CA . GLN A 1 27 ? 1.476 3.223 -3.186 1.00 0.00 26 GLN A CA 11
ATOM 6393 C C . GLN A 1 27 ? 2.432 2.046 -3.372 1.00 0.00 26 GLN A C 11
ATOM 6394 O O . GLN A 1 27 ? 2.403 1.092 -2.594 1.00 0.00 26 GLN A O 11
ATOM 6408 N N . LEU A 1 28 ? 3.269 2.111 -4.416 1.00 0.00 27 LEU A N 11
ATOM 6409 C CA . LEU A 1 28 ? 4.186 1.029 -4.755 1.00 0.00 27 LEU A CA 11
ATOM 6410 C C . LEU A 1 28 ? 5.205 0.807 -3.634 1.00 0.00 27 LEU A C 11
ATOM 6411 O O . LEU A 1 28 ? 5.519 -0.333 -3.301 1.00 0.00 27 LEU A O 11
ATOM 6427 N N . GLN A 1 29 ? 5.672 1.900 -3.023 1.00 0.00 28 GLN A N 11
ATOM 6428 C CA . GLN A 1 29 ? 6.555 1.903 -1.867 1.00 0.00 28 GLN A CA 11
ATOM 6429 C C . GLN A 1 29 ? 5.941 1.069 -0.740 1.00 0.00 28 GLN A C 11
ATOM 6430 O O . GLN A 1 29 ? 6.583 0.139 -0.259 1.00 0.00 28 GLN A O 11
ATOM 6444 N N . MET A 1 30 ? 4.699 1.373 -0.331 1.00 0.00 29 MET A N 11
ATOM 6445 C CA . MET A 1 30 ? 4.006 0.624 0.705 1.00 0.00 29 MET A CA 11
ATOM 6446 C C . MET A 1 30 ? 3.838 -0.848 0.340 1.00 0.00 29 MET A C 11
ATOM 6447 O O . MET A 1 30 ? 4.036 -1.696 1.202 1.00 0.00 29 MET A O 11
ATOM 6461 N N . LYS A 1 31 ? 3.495 -1.170 -0.914 1.00 0.00 30 LYS A N 11
ATOM 6462 C CA . LYS A 1 31 ? 3.373 -2.560 -1.340 1.00 0.00 30 LYS A CA 11
ATOM 6463 C C . LYS A 1 31 ? 4.681 -3.323 -1.107 1.00 0.00 30 LYS A C 11
ATOM 6464 O O . LYS A 1 31 ? 4.666 -4.384 -0.483 1.00 0.00 30 LYS A O 11
ATOM 6483 N N . LYS A 1 32 ? 5.809 -2.778 -1.574 1.00 0.00 31 LYS A N 11
ATOM 6484 C CA . LYS A 1 32 ? 7.121 -3.363 -1.347 1.00 0.00 31 LYS A CA 11
ATOM 6485 C C . LYS A 1 32 ? 7.449 -3.475 0.145 1.00 0.00 31 LYS A C 11
ATOM 6486 O O . LYS A 1 32 ? 7.952 -4.508 0.575 1.00 0.00 31 LYS A O 11
ATOM 6505 N N . GLU A 1 33 ? 7.172 -2.428 0.930 1.00 0.00 32 GLU A N 11
ATOM 6506 C CA . GLU A 1 33 ? 7.543 -2.348 2.338 1.00 0.00 32 GLU A CA 11
ATOM 6507 C C . GLU A 1 33 ? 6.772 -3.364 3.180 1.00 0.00 32 GLU A C 11
ATOM 6508 O O . GLU A 1 33 ? 7.385 -4.166 3.883 1.00 0.00 32 GLU A O 11
ATOM 6521 N N . LYS A 1 34 ? 5.438 -3.347 3.094 1.00 0.00 33 LYS A N 11
ATOM 6522 C CA . LYS A 1 34 ? 4.576 -4.350 3.711 1.00 0.00 33 LYS A CA 11
ATOM 6523 C C . LYS A 1 34 ? 4.935 -5.751 3.202 1.00 0.00 33 LYS A C 11
ATOM 6524 O O . LYS A 1 34 ? 4.755 -6.726 3.928 1.00 0.00 33 LYS A O 11
ATOM 6543 N N . GLY A 1 35 ? 5.453 -5.842 1.971 1.00 0.00 34 GLY A N 11
ATOM 6544 C CA . GLY A 1 35 ? 6.052 -7.043 1.420 1.00 0.00 34 GLY A CA 11
ATOM 6545 C C . GLY A 1 35 ? 7.284 -7.433 2.241 1.00 0.00 34 GLY A C 11
ATOM 6546 O O . GLY A 1 35 ? 7.168 -8.205 3.192 1.00 0.00 34 GLY A O 11
ATOM 6550 N N . LEU A 1 36 ? 8.465 -6.943 1.842 1.00 0.00 35 LEU A N 11
ATOM 6551 C CA . LEU A 1 36 ? 9.739 -7.281 2.465 1.00 0.00 35 LEU A CA 11
ATOM 6552 C C . LEU A 1 36 ? 10.872 -6.337 2.024 1.00 0.00 35 LEU A C 11
ATOM 6553 O O . LEU A 1 36 ? 12.034 -6.744 2.019 1.00 0.00 35 LEU A O 11
ATOM 6569 N N . PHE A 1 37 ? 10.560 -5.092 1.640 1.00 0.00 36 PHE A N 11
ATOM 6570 C CA . PHE A 1 37 ? 11.550 -4.150 1.129 1.00 0.00 36 PHE A CA 11
ATOM 6571 C C . PHE A 1 37 ? 11.049 -2.718 1.318 1.00 0.00 36 PHE A C 11
ATOM 6572 O O . PHE A 1 37 ? 11.421 -2.119 2.351 1.00 0.00 36 PHE A O 11
ATOM 6596 N N . TYR A 1 2 ? -2.448 -12.498 -4.849 1.00 0.00 1 TYR A N 12
ATOM 6597 C CA . TYR A 1 2 ? -2.350 -12.309 -3.407 1.00 0.00 1 TYR A CA 12
ATOM 6598 C C . TYR A 1 2 ? -2.851 -10.923 -2.976 1.00 0.00 1 TYR A C 12
ATOM 6599 O O . TYR A 1 2 ? -3.205 -10.099 -3.819 1.00 0.00 1 TYR A O 12
ATOM 6617 N N . LEU A 1 3 ? -2.879 -10.673 -1.659 1.00 0.00 2 LEU A N 12
ATOM 6618 C CA . LEU A 1 3 ? -3.311 -9.423 -1.050 1.00 0.00 2 LEU A CA 12
ATOM 6619 C C . LEU A 1 3 ? -4.721 -9.024 -1.487 1.00 0.00 2 LEU A C 12
ATOM 6620 O O . LEU A 1 3 ? -4.895 -8.214 -2.398 1.00 0.00 2 LEU A O 12
ATOM 6636 N N . SER A 1 4 ? -5.735 -9.558 -0.793 1.00 0.00 3 SER A N 12
ATOM 6637 C CA . SER A 1 4 ? -7.103 -9.081 -0.949 1.00 0.00 3 SER A CA 12
ATOM 6638 C C . SER A 1 4 ? -7.139 -7.643 -0.455 1.00 0.00 3 SER A C 12
ATOM 6639 O O . SER A 1 4 ? -6.385 -7.284 0.444 1.00 0.00 3 SER A O 12
ATOM 6647 N N . GLU A 1 5 ? -7.981 -6.812 -1.071 1.00 0.00 4 GLU A N 12
ATOM 6648 C CA . GLU A 1 5 ? -8.028 -5.379 -0.817 1.00 0.00 4 GLU A CA 12
ATOM 6649 C C . GLU A 1 5 ? -8.242 -5.076 0.671 1.00 0.00 4 GLU A C 12
ATOM 6650 O O . GLU A 1 5 ? -7.814 -4.032 1.159 1.00 0.00 4 GLU A O 12
ATOM 6663 N N . GLN A 1 6 ? -8.908 -5.985 1.389 1.00 0.00 5 GLN A N 12
ATOM 6664 C CA . GLN A 1 6 ? -9.169 -5.862 2.811 1.00 0.00 5 GLN A CA 12
ATOM 6665 C C . GLN A 1 6 ? -7.961 -6.279 3.669 1.00 0.00 5 GLN A C 12
ATOM 6666 O O . GLN A 1 6 ? -7.581 -5.545 4.580 1.00 0.00 5 GLN A O 12
ATOM 6680 N N . ASP A 1 7 ? -7.347 -7.440 3.391 1.00 0.00 6 ASP A N 12
ATOM 6681 C CA . ASP A 1 7 ? -6.122 -7.869 4.079 1.00 0.00 6 ASP A CA 12
ATOM 6682 C C . ASP A 1 7 ? -4.983 -6.875 3.866 1.00 0.00 6 ASP A C 12
ATOM 6683 O O . ASP A 1 7 ? -4.207 -6.591 4.771 1.00 0.00 6 ASP A O 12
ATOM 6693 N N . PHE A 1 8 ? -4.927 -6.350 2.645 1.00 0.00 7 PHE A N 12
ATOM 6694 C CA . PHE A 1 8 ? -4.099 -5.239 2.217 1.00 0.00 7 PHE A CA 12
ATOM 6695 C C . PHE A 1 8 ? -4.294 -4.118 3.212 1.00 0.00 7 PHE A C 12
ATOM 6696 O O . PHE A 1 8 ? -3.338 -3.768 3.878 1.00 0.00 7 PHE A O 12
ATOM 6713 N N . VAL A 1 9 ? -5.515 -3.612 3.394 1.00 0.00 8 VAL A N 12
ATOM 6714 C CA . VAL A 1 9 ? -5.776 -2.570 4.375 1.00 0.00 8 VAL A CA 12
ATOM 6715 C C . VAL A 1 9 ? -5.297 -2.949 5.780 1.00 0.00 8 VAL A C 12
ATOM 6716 O O . VAL A 1 9 ? -4.761 -2.091 6.481 1.00 0.00 8 VAL A O 12
ATOM 6729 N N . SER A 1 10 ? -5.441 -4.219 6.177 1.00 0.00 9 SER A N 12
ATOM 6730 C CA . SER A 1 10 ? -4.997 -4.659 7.497 1.00 0.00 9 SER A CA 12
ATOM 6731 C C . SER A 1 10 ? -3.473 -4.531 7.649 1.00 0.00 9 SER A C 12
ATOM 6732 O O . SER A 1 10 ? -2.986 -4.101 8.692 1.00 0.00 9 SER A O 12
ATOM 6740 N N . VAL A 1 11 ? -2.731 -4.897 6.599 1.00 0.00 10 VAL A N 12
ATOM 6741 C CA . VAL A 1 11 ? -1.272 -4.934 6.555 1.00 0.00 10 VAL A CA 12
ATOM 6742 C C . VAL A 1 11 ? -0.683 -3.552 6.235 1.00 0.00 10 VAL A C 12
ATOM 6743 O O . VAL A 1 11 ? 0.425 -3.231 6.666 1.00 0.00 10 VAL A O 12
ATOM 6756 N N . PHE A 1 12 ? -1.402 -2.743 5.450 1.00 0.00 11 PHE A N 12
ATOM 6757 C CA . PHE A 1 12 ? -0.928 -1.492 4.895 1.00 0.00 11 PHE A CA 12
ATOM 6758 C C . PHE A 1 12 ? -1.131 -0.388 5.923 1.00 0.00 11 PHE A C 12
ATOM 6759 O O . PHE A 1 12 ? -0.268 0.477 6.071 1.00 0.00 11 PHE A O 12
ATOM 6776 N N . GLY A 1 13 ? -2.257 -0.437 6.641 1.00 0.00 12 GLY A N 12
ATOM 6777 C CA . GLY A 1 13 ? -2.581 0.532 7.672 1.00 0.00 12 GLY A CA 12
ATOM 6778 C C . GLY A 1 13 ? -3.179 1.789 7.049 1.00 0.00 12 GLY A C 12
ATOM 6779 O O . GLY A 1 13 ? -3.105 2.860 7.649 1.00 0.00 12 GLY A O 12
ATOM 6783 N N . ILE A 1 14 ? -3.763 1.660 5.849 1.00 0.00 13 ILE A N 12
ATOM 6784 C CA . ILE A 1 14 ? -4.482 2.743 5.184 1.00 0.00 13 ILE A CA 12
ATOM 6785 C C . ILE A 1 14 ? -5.801 2.178 4.662 1.00 0.00 13 ILE A C 12
ATOM 6786 O O . ILE A 1 14 ? -6.153 1.056 5.011 1.00 0.00 13 ILE A O 12
ATOM 6802 N N . THR A 1 15 ? -6.529 2.940 3.839 1.00 0.00 14 THR A N 12
ATOM 6803 C CA . THR A 1 15 ? -7.691 2.476 3.093 1.00 0.00 14 THR A CA 12
ATOM 6804 C C . THR A 1 15 ? -7.453 2.459 1.599 1.00 0.00 14 THR A C 12
ATOM 6805 O O . THR A 1 15 ? -6.595 3.158 1.074 1.00 0.00 14 THR A O 12
ATOM 6816 N N . ARG A 1 16 ? -8.274 1.639 0.942 1.00 0.00 15 ARG A N 12
ATOM 6817 C CA . ARG A 1 16 ? -8.411 1.549 -0.493 1.00 0.00 15 ARG A CA 12
ATOM 6818 C C . ARG A 1 16 ? -8.650 2.940 -1.087 1.00 0.00 15 ARG A C 12
ATOM 6819 O O . ARG A 1 16 ? -8.103 3.274 -2.138 1.00 0.00 15 ARG A O 12
ATOM 6840 N N . GLY A 1 17 ? -9.456 3.749 -0.387 1.00 0.00 16 GLY A N 12
ATOM 6841 C CA . GLY A 1 17 ? -9.783 5.110 -0.784 1.00 0.00 16 GLY A CA 12
ATOM 6842 C C . GLY A 1 17 ? -8.544 6.003 -0.751 1.00 0.00 16 GLY A C 12
ATOM 6843 O O . GLY A 1 17 ? -8.213 6.637 -1.752 1.00 0.00 16 GLY A O 12
ATOM 6847 N N . GLN A 1 18 ? -7.857 6.040 0.398 1.00 0.00 17 GLN A N 12
ATOM 6848 C CA . GLN A 1 18 ? -6.631 6.815 0.568 1.00 0.00 17 GLN A CA 12
ATOM 6849 C C . GLN A 1 18 ? -5.574 6.383 -0.444 1.00 0.00 17 GLN A C 12
ATOM 6850 O O . GLN A 1 18 ? -4.926 7.226 -1.055 1.00 0.00 17 GLN A O 12
ATOM 6864 N N . PHE A 1 19 ? -5.395 5.070 -0.614 1.00 0.00 18 PHE A N 12
ATOM 6865 C CA . PHE A 1 19 ? -4.380 4.504 -1.480 1.00 0.00 18 PHE A CA 12
ATOM 6866 C C . PHE A 1 19 ? -4.578 4.981 -2.915 1.00 0.00 18 PHE A C 12
ATOM 6867 O O . PHE A 1 19 ? -3.623 5.420 -3.551 1.00 0.00 18 PHE A O 12
ATOM 6884 N N . ALA A 1 20 ? -5.821 4.924 -3.411 1.00 0.00 19 ALA A N 12
ATOM 6885 C CA . ALA A 1 20 ? -6.150 5.371 -4.757 1.00 0.00 19 ALA A CA 12
ATOM 6886 C C . ALA A 1 20 ? -5.955 6.883 -4.939 1.00 0.00 19 ALA A C 12
ATOM 6887 O O . ALA A 1 20 ? -5.819 7.338 -6.072 1.00 0.00 19 ALA A O 12
ATOM 6894 N N . ALA A 1 21 ? -5.899 7.653 -3.841 1.00 0.00 20 ALA A N 12
ATOM 6895 C CA . ALA A 1 21 ? -5.634 9.086 -3.864 1.00 0.00 20 ALA A CA 12
ATOM 6896 C C . ALA A 1 21 ? -4.130 9.374 -3.778 1.00 0.00 20 ALA A C 12
ATOM 6897 O O . ALA A 1 21 ? -3.663 10.348 -4.366 1.00 0.00 20 ALA A O 12
ATOM 6904 N N . LEU A 1 22 ? -3.375 8.544 -3.044 1.00 0.00 21 LEU A N 12
ATOM 6905 C CA . LEU A 1 22 ? -1.943 8.729 -2.832 1.00 0.00 21 LEU A CA 12
ATOM 6906 C C . LEU A 1 22 ? -1.196 8.633 -4.171 1.00 0.00 21 LEU A C 12
ATOM 6907 O O . LEU A 1 22 ? -1.659 7.926 -5.064 1.00 0.00 21 LEU A O 12
ATOM 6923 N N . PRO A 1 23 ? -0.044 9.314 -4.328 1.00 0.00 22 PRO A N 12
ATOM 6924 C CA . PRO A 1 23 ? 0.776 9.228 -5.529 1.00 0.00 22 PRO A CA 12
ATOM 6925 C C . PRO A 1 23 ? 1.113 7.786 -5.907 1.00 0.00 22 PRO A C 12
ATOM 6926 O O . PRO A 1 23 ? 1.352 6.960 -5.028 1.00 0.00 22 PRO A O 12
ATOM 6937 N N . GLY A 1 24 ? 1.176 7.503 -7.213 1.00 0.00 23 GLY A N 12
ATOM 6938 C CA . GLY A 1 24 ? 1.529 6.194 -7.747 1.00 0.00 23 GLY A CA 12
ATOM 6939 C C . GLY A 1 24 ? 2.854 5.670 -7.192 1.00 0.00 23 GLY A C 12
ATOM 6940 O O . GLY A 1 24 ? 3.015 4.462 -7.021 1.00 0.00 23 GLY A O 12
ATOM 6944 N N . TRP A 1 25 ? 3.801 6.567 -6.886 1.00 0.00 24 TRP A N 12
ATOM 6945 C CA . TRP A 1 25 ? 5.046 6.172 -6.256 1.00 0.00 24 TRP A CA 12
ATOM 6946 C C . TRP A 1 25 ? 4.799 5.696 -4.832 1.00 0.00 24 TRP A C 12
ATOM 6947 O O . TRP A 1 25 ? 5.299 4.644 -4.459 1.00 0.00 24 TRP A O 12
ATOM 6968 N N . LYS A 1 26 ? 4.079 6.469 -4.016 1.00 0.00 25 LYS A N 12
ATOM 6969 C CA . LYS A 1 26 ? 3.852 6.095 -2.632 1.00 0.00 25 LYS A CA 12
ATOM 6970 C C . LYS A 1 26 ? 3.074 4.766 -2.623 1.00 0.00 25 LYS A C 12
ATOM 6971 O O . LYS A 1 26 ? 3.287 3.929 -1.749 1.00 0.00 25 LYS A O 12
ATOM 6990 N N . GLN A 1 27 ? 2.201 4.556 -3.622 1.00 0.00 26 GLN A N 12
ATOM 6991 C CA . GLN A 1 27 ? 1.448 3.316 -3.772 1.00 0.00 26 GLN A CA 12
ATOM 6992 C C . GLN A 1 27 ? 2.401 2.136 -3.963 1.00 0.00 26 GLN A C 12
ATOM 6993 O O . GLN A 1 27 ? 2.359 1.174 -3.195 1.00 0.00 26 GLN A O 12
ATOM 7007 N N . LEU A 1 28 ? 3.250 2.208 -4.997 1.00 0.00 27 LEU A N 12
ATOM 7008 C CA . LEU A 1 28 ? 4.164 1.128 -5.344 1.00 0.00 27 LEU A CA 12
ATOM 7009 C C . LEU A 1 28 ? 5.190 0.902 -4.232 1.00 0.00 27 LEU A C 12
ATOM 7010 O O . LEU A 1 28 ? 5.520 -0.238 -3.919 1.00 0.00 27 LEU A O 12
ATOM 7026 N N . GLN A 1 29 ? 5.648 1.992 -3.608 1.00 0.00 28 GLN A N 12
ATOM 7027 C CA . GLN A 1 29 ? 6.543 1.989 -2.462 1.00 0.00 28 GLN A CA 12
ATOM 7028 C C . GLN A 1 29 ? 5.946 1.127 -1.349 1.00 0.00 28 GLN A C 12
ATOM 7029 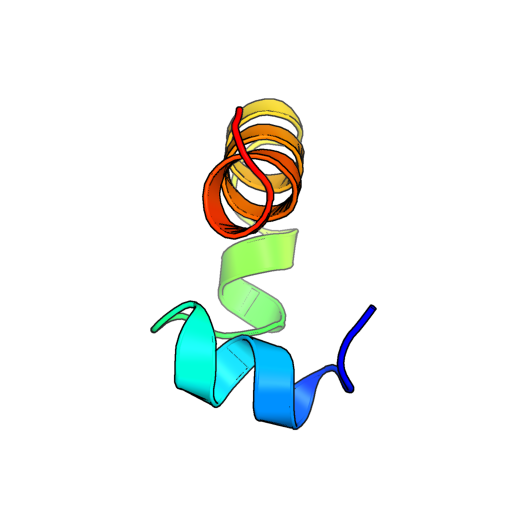O O . GLN A 1 29 ? 6.609 0.207 -0.883 1.00 0.00 28 GLN A O 12
ATOM 7043 N N . MET A 1 30 ? 4.699 1.396 -0.934 1.00 0.00 29 MET A N 12
ATOM 7044 C CA . MET A 1 30 ? 4.043 0.608 0.099 1.00 0.00 29 MET A CA 12
ATOM 7045 C C . MET A 1 30 ? 3.860 -0.852 -0.317 1.00 0.00 29 MET A C 12
ATOM 7046 O O . MET A 1 30 ? 4.070 -1.733 0.512 1.00 0.00 29 MET A O 12
ATOM 7060 N N . LYS A 1 31 ? 3.503 -1.126 -1.580 1.00 0.00 30 LYS A N 12
ATOM 7061 C CA . LYS A 1 31 ? 3.394 -2.499 -2.063 1.00 0.00 30 LYS A CA 12
ATOM 7062 C C . LYS A 1 31 ? 4.709 -3.259 -1.863 1.00 0.00 30 LYS A C 12
ATOM 7063 O O . LYS A 1 31 ? 4.704 -4.330 -1.256 1.00 0.00 30 LYS A O 12
ATOM 7082 N N . LYS A 1 32 ? 5.831 -2.702 -2.335 1.00 0.00 31 LYS A N 12
ATOM 7083 C CA . LYS A 1 32 ? 7.143 -3.286 -2.114 1.00 0.00 31 LYS A CA 12
ATOM 7084 C C . LYS A 1 32 ? 7.455 -3.438 -0.626 1.00 0.00 31 LYS A C 12
ATOM 7085 O O . LYS A 1 32 ? 7.931 -4.488 -0.214 1.00 0.00 31 LYS A O 12
ATOM 7104 N N . GLU A 1 33 ? 7.224 -2.392 0.169 1.00 0.00 32 GLU A N 12
ATOM 7105 C CA . GLU A 1 33 ? 7.669 -2.327 1.552 1.00 0.00 32 GLU A CA 12
ATOM 7106 C C . GLU A 1 33 ? 6.950 -3.367 2.411 1.00 0.00 32 GLU A C 12
ATOM 7107 O O . GLU A 1 33 ? 7.606 -4.158 3.087 1.00 0.00 32 GLU A O 12
ATOM 7120 N N . LYS A 1 34 ? 5.613 -3.379 2.366 1.00 0.00 33 LYS A N 12
ATOM 7121 C CA . LYS A 1 34 ? 4.797 -4.390 3.033 1.00 0.00 33 LYS A CA 12
ATOM 7122 C C . LYS A 1 34 ? 5.122 -5.784 2.483 1.00 0.00 33 LYS A C 12
ATOM 7123 O O . LYS A 1 34 ? 5.069 -6.760 3.229 1.00 0.00 33 LYS A O 12
ATOM 7142 N N . GLY A 1 35 ? 5.482 -5.864 1.196 1.00 0.00 34 GLY A N 12
ATOM 7143 C CA . GLY A 1 35 ? 6.021 -7.051 0.556 1.00 0.00 34 GLY A CA 12
ATOM 7144 C C . GLY A 1 35 ? 7.301 -7.535 1.244 1.00 0.00 34 GLY A C 12
ATOM 7145 O O . GLY A 1 35 ? 7.254 -8.417 2.099 1.00 0.00 34 GLY A O 12
ATOM 7149 N N . LEU A 1 36 ? 8.451 -7.020 0.793 1.00 0.00 35 LEU A N 12
ATOM 7150 C CA . LEU A 1 36 ? 9.779 -7.492 1.158 1.00 0.00 35 LEU A CA 12
ATOM 7151 C C . LEU A 1 36 ? 10.827 -6.404 0.880 1.00 0.00 35 LEU A C 12
ATOM 7152 O O . LEU A 1 36 ? 11.903 -6.703 0.366 1.00 0.00 35 LEU A O 12
ATOM 7168 N N . PHE A 1 37 ? 10.485 -5.156 1.226 1.00 0.00 36 PHE A N 12
ATOM 7169 C CA . PHE A 1 37 ? 11.232 -3.916 1.056 1.00 0.00 36 PHE A CA 12
ATOM 7170 C C . PHE A 1 37 ? 11.037 -3.346 -0.353 1.00 0.00 36 PHE A C 12
ATOM 7171 O O . PHE A 1 37 ? 10.634 -2.164 -0.444 1.00 0.00 36 PHE A O 12
ATOM 7195 N N . TYR A 1 2 ? -1.166 -10.035 -5.327 1.00 0.00 1 TYR A N 13
ATOM 7196 C CA . TYR A 1 2 ? -0.329 -9.617 -4.212 1.00 0.00 1 TYR A CA 13
ATOM 7197 C C . TYR A 1 2 ? -1.099 -8.625 -3.336 1.00 0.00 1 TYR A C 13
ATOM 7198 O O . TYR A 1 2 ? -1.296 -7.476 -3.734 1.00 0.00 1 TYR A O 13
ATOM 7216 N N . LEU A 1 3 ? -1.521 -9.079 -2.147 1.00 0.00 2 LEU A N 13
ATOM 7217 C CA . LEU A 1 3 ? -2.239 -8.307 -1.149 1.00 0.00 2 LEU A CA 13
ATOM 7218 C C . LEU A 1 3 ? -3.558 -7.758 -1.696 1.00 0.00 2 LEU A C 13
ATOM 7219 O O . LEU A 1 3 ? -3.593 -6.669 -2.271 1.00 0.00 2 LEU A O 13
ATOM 7235 N N . SER A 1 4 ? -4.653 -8.499 -1.464 1.00 0.00 3 SER A N 13
ATOM 7236 C CA . SER A 1 4 ? -5.999 -7.999 -1.725 1.00 0.00 3 SER A CA 13
ATOM 7237 C C . SER A 1 4 ? -6.207 -6.740 -0.895 1.00 0.00 3 SER A C 13
ATOM 7238 O O . SER A 1 4 ? -5.645 -6.624 0.190 1.00 0.00 3 SER A O 13
ATOM 7246 N N . GLU A 1 5 ? -6.988 -5.789 -1.409 1.00 0.00 4 GLU A N 13
ATOM 7247 C CA . GLU A 1 5 ? -7.188 -4.507 -0.753 1.00 0.00 4 GLU A CA 13
ATOM 7248 C C . GLU A 1 5 ? -7.766 -4.667 0.658 1.00 0.00 4 GLU A C 13
ATOM 7249 O O . GLU A 1 5 ? -7.565 -3.802 1.508 1.00 0.00 4 GLU A O 13
ATOM 7262 N N . GLN A 1 6 ? -8.473 -5.770 0.918 1.00 0.00 5 GLN A N 13
ATOM 7263 C CA . GLN A 1 6 ? -9.035 -6.065 2.224 1.00 0.00 5 GLN A CA 13
ATOM 7264 C C . GLN A 1 6 ? -7.967 -6.625 3.174 1.00 0.00 5 GLN A C 13
ATOM 7265 O O . GLN A 1 6 ? -7.840 -6.144 4.300 1.00 0.00 5 GLN A O 13
ATOM 7279 N N . ASP A 1 7 ? -7.184 -7.619 2.726 1.00 0.00 6 ASP A N 13
ATOM 7280 C CA . ASP A 1 7 ? -6.060 -8.170 3.492 1.00 0.00 6 ASP A CA 13
ATOM 7281 C C . ASP A 1 7 ? -5.061 -7.054 3.814 1.00 0.00 6 ASP A C 13
ATOM 7282 O O . ASP A 1 7 ? -4.491 -6.999 4.900 1.00 0.00 6 ASP A O 13
ATOM 7292 N N . PHE A 1 8 ? -4.872 -6.163 2.838 1.00 0.00 7 PHE A N 13
ATOM 7293 C CA . PHE A 1 8 ? -4.089 -4.950 2.911 1.00 0.00 7 PHE A CA 13
ATOM 7294 C C . PHE A 1 8 ? -4.653 -4.111 4.042 1.00 0.00 7 PHE A C 13
ATOM 7295 O O . PHE A 1 8 ? -3.945 -3.916 5.012 1.00 0.00 7 PHE A O 13
ATOM 7312 N N . VAL A 1 9 ? -5.919 -3.686 3.994 1.00 0.00 8 VAL A N 13
ATOM 7313 C CA . VAL A 1 9 ? -6.517 -2.883 5.060 1.00 0.00 8 VAL A CA 13
ATOM 7314 C C . VAL A 1 9 ? -6.302 -3.506 6.441 1.00 0.00 8 VAL A C 13
ATOM 7315 O O . VAL A 1 9 ? -6.041 -2.775 7.397 1.00 0.00 8 VAL A O 13
ATOM 7328 N N . SER A 1 10 ? -6.375 -4.839 6.544 1.00 0.00 9 SER A N 13
ATOM 7329 C CA . SER A 1 10 ? -6.187 -5.528 7.818 1.00 0.00 9 SER A CA 13
ATOM 7330 C C . SER A 1 10 ? -4.789 -5.272 8.410 1.00 0.00 9 SER A C 13
ATOM 7331 O O . SER A 1 10 ? -4.641 -5.178 9.627 1.00 0.00 9 SER A O 13
ATOM 7339 N N . VAL A 1 11 ? -3.774 -5.158 7.546 1.00 0.00 10 VAL A N 13
ATOM 7340 C CA . VAL A 1 11 ? -2.360 -5.051 7.894 1.00 0.00 10 VAL A CA 13
ATOM 7341 C C . VAL A 1 11 ? -1.867 -3.594 7.860 1.00 0.00 10 VAL A C 13
ATOM 7342 O O . VAL A 1 11 ? -0.974 -3.228 8.623 1.00 0.00 10 VAL A O 13
ATOM 7355 N N . PHE A 1 12 ? -2.418 -2.774 6.960 1.00 0.00 11 PHE A N 13
ATOM 7356 C CA . PHE A 1 12 ? -1.963 -1.440 6.613 1.00 0.00 11 PHE A CA 13
ATOM 7357 C C . PHE A 1 12 ? -2.664 -0.422 7.499 1.00 0.00 11 PHE A C 13
ATOM 7358 O O . PHE A 1 12 ? -2.049 0.560 7.912 1.00 0.00 11 PHE A O 13
ATOM 7375 N N . GLY A 1 13 ? -3.955 -0.646 7.770 1.00 0.00 12 GLY A N 13
ATOM 7376 C CA . GLY A 1 13 ? -4.737 0.239 8.608 1.00 0.00 12 GLY A CA 13
ATOM 7377 C C . GLY A 1 13 ? -5.236 1.451 7.825 1.00 0.00 12 GLY A C 13
ATOM 7378 O O . GLY A 1 13 ? -5.808 2.351 8.437 1.00 0.00 12 GLY A O 13
ATOM 7382 N N . ILE A 1 14 ? -5.018 1.488 6.498 1.00 0.00 13 ILE A N 13
ATOM 7383 C CA . ILE A 1 14 ? -5.510 2.577 5.655 1.00 0.00 13 ILE A CA 13
ATOM 7384 C C . ILE A 1 14 ? -6.379 2.027 4.534 1.00 0.00 13 ILE A C 13
ATOM 7385 O O . ILE A 1 14 ? -6.079 0.978 3.969 1.00 0.00 13 ILE A O 13
ATOM 7401 N N . THR A 1 15 ? -7.460 2.755 4.236 1.00 0.00 14 THR A N 13
ATOM 7402 C CA . THR A 1 15 ? -8.477 2.370 3.273 1.00 0.00 14 THR A CA 13
ATOM 7403 C C . THR A 1 15 ? -7.975 2.349 1.839 1.00 0.00 14 THR A C 13
ATOM 7404 O O . THR A 1 15 ? -6.982 2.979 1.485 1.00 0.00 14 THR A O 13
ATOM 7415 N N . ARG A 1 16 ? -8.725 1.597 1.031 1.00 0.00 15 ARG A N 13
ATOM 7416 C CA . ARG A 1 16 ? -8.644 1.537 -0.408 1.00 0.00 15 ARG A CA 13
ATOM 7417 C C . ARG A 1 16 ? -8.759 2.935 -1.007 1.00 0.00 15 ARG A C 13
ATOM 7418 O O . ARG A 1 16 ? -8.060 3.267 -1.961 1.00 0.00 15 ARG A O 13
ATOM 7439 N N . GLY A 1 17 ? -9.650 3.744 -0.423 1.00 0.00 16 GLY A N 13
ATOM 7440 C CA . GLY A 1 17 ? -9.856 5.132 -0.793 1.00 0.00 16 GLY A CA 13
ATOM 7441 C C . GLY A 1 17 ? -8.581 5.947 -0.583 1.00 0.00 16 GLY A C 13
ATOM 7442 O O . GLY A 1 17 ? -8.107 6.590 -1.517 1.00 0.00 16 GLY A O 13
ATOM 7446 N N . GLN A 1 18 ? -8.021 5.917 0.636 1.00 0.00 17 GLN A N 13
ATOM 7447 C CA . GLN A 1 18 ? -6.830 6.697 0.947 1.00 0.00 17 GLN A CA 13
ATOM 7448 C C . GLN A 1 18 ? -5.630 6.204 0.136 1.00 0.00 17 GLN A C 13
ATOM 7449 O O . GLN A 1 18 ? -4.859 7.015 -0.366 1.00 0.00 17 GLN A O 13
ATOM 7463 N N . PHE A 1 19 ? -5.486 4.885 -0.022 1.00 0.00 18 PHE A N 13
ATOM 7464 C CA . PHE A 1 19 ? -4.459 4.280 -0.855 1.00 0.00 18 PHE A CA 13
ATOM 7465 C C . PHE A 1 19 ? -4.557 4.789 -2.293 1.00 0.00 18 PHE A C 13
ATOM 7466 O O . PHE A 1 19 ? -3.556 5.223 -2.853 1.00 0.00 18 PHE A O 13
ATOM 7483 N N . ALA A 1 20 ? -5.759 4.772 -2.882 1.00 0.00 19 ALA A N 13
ATOM 7484 C CA . ALA A 1 20 ? -5.969 5.260 -4.239 1.00 0.00 19 ALA A CA 13
ATOM 7485 C C . ALA A 1 20 ? -5.756 6.776 -4.355 1.00 0.00 19 ALA A C 13
ATOM 7486 O O . ALA A 1 20 ? -5.494 7.263 -5.453 1.00 0.00 19 ALA A O 13
ATOM 7493 N N . ALA A 1 21 ? -5.816 7.513 -3.235 1.00 0.00 20 ALA A N 13
ATOM 7494 C CA . ALA A 1 21 ? -5.526 8.941 -3.192 1.00 0.00 20 ALA A CA 13
ATOM 7495 C C . ALA A 1 21 ? -4.019 9.192 -3.078 1.00 0.00 20 ALA A C 13
ATOM 7496 O O . ALA A 1 21 ? -3.517 10.156 -3.653 1.00 0.00 20 ALA A O 13
ATOM 7503 N N . LEU A 1 22 ? -3.298 8.331 -2.345 1.00 0.00 21 LEU A N 13
ATOM 7504 C CA . LEU A 1 22 ? -1.851 8.419 -2.188 1.00 0.00 21 LEU A CA 13
ATOM 7505 C C . LEU A 1 22 ? -1.197 8.256 -3.569 1.00 0.00 21 LEU A C 13
ATOM 7506 O O . LEU A 1 22 ? -1.737 7.525 -4.398 1.00 0.00 21 LEU A O 13
ATOM 7522 N N . PRO A 1 23 ? -0.051 8.907 -3.845 1.00 0.00 22 PRO A N 13
ATOM 7523 C CA . PRO A 1 23 ? 0.650 8.765 -5.116 1.00 0.00 22 PRO A CA 13
ATOM 7524 C C . PRO A 1 23 ? 0.943 7.307 -5.467 1.00 0.00 22 PRO A C 13
ATOM 7525 O O . PRO A 1 23 ? 1.247 6.511 -4.583 1.00 0.00 22 PRO A O 13
ATOM 7536 N N . GLY A 1 24 ? 0.894 6.976 -6.764 1.00 0.00 23 GLY A N 13
ATOM 7537 C CA . GLY A 1 24 ? 1.192 5.647 -7.281 1.00 0.00 23 GLY A CA 13
ATOM 7538 C C . GLY A 1 24 ? 2.542 5.111 -6.793 1.00 0.00 23 GLY A C 13
ATOM 7539 O O . GLY A 1 24 ? 2.687 3.909 -6.578 1.00 0.00 23 GLY A O 13
ATOM 7543 N N . TRP A 1 25 ? 3.527 5.996 -6.593 1.00 0.00 24 TRP A N 13
ATOM 7544 C CA . TRP A 1 25 ? 4.813 5.607 -6.044 1.00 0.00 24 TRP A CA 13
ATOM 7545 C C . TRP A 1 25 ? 4.677 5.176 -4.589 1.00 0.00 24 TRP A C 13
ATOM 7546 O O . TRP A 1 25 ? 5.178 4.123 -4.213 1.00 0.00 24 TRP A O 13
ATOM 7567 N N . LYS A 1 26 ? 4.031 5.993 -3.755 1.00 0.00 25 LYS A N 13
ATOM 7568 C CA . LYS A 1 26 ? 3.891 5.692 -2.343 1.00 0.00 25 LYS A CA 13
ATOM 7569 C C . LYS A 1 26 ? 3.087 4.388 -2.221 1.00 0.00 25 LYS A C 13
ATOM 7570 O O . LYS A 1 26 ? 3.346 3.589 -1.325 1.00 0.00 25 LYS A O 13
ATOM 7589 N N . GLN A 1 27 ? 2.130 4.169 -3.139 1.00 0.00 26 GLN A N 13
ATOM 7590 C CA . GLN A 1 27 ? 1.310 2.964 -3.175 1.00 0.00 26 GLN A CA 13
ATOM 7591 C C . GLN A 1 27 ? 2.190 1.734 -3.386 1.00 0.00 26 GLN A C 13
ATOM 7592 O O . GLN A 1 27 ? 2.173 0.805 -2.579 1.00 0.00 26 GLN A O 13
ATOM 7606 N N . LEU A 1 28 ? 2.938 1.731 -4.496 1.00 0.00 27 LEU A N 13
ATOM 7607 C CA . LEU A 1 28 ? 3.767 0.606 -4.899 1.00 0.00 27 LEU A CA 13
ATOM 7608 C C . LEU A 1 28 ? 4.854 0.341 -3.862 1.00 0.00 27 LEU A C 13
ATOM 7609 O O . LEU A 1 28 ? 5.132 -0.812 -3.543 1.00 0.00 27 LEU A O 13
ATOM 7625 N N . GLN A 1 29 ? 5.427 1.410 -3.298 1.00 0.00 28 GLN A N 13
ATOM 7626 C CA . GLN A 1 29 ? 6.414 1.306 -2.237 1.00 0.00 28 GLN A CA 13
ATOM 7627 C C . GLN A 1 29 ? 5.814 0.576 -1.034 1.00 0.00 28 GLN A C 13
ATOM 7628 O O . GLN A 1 29 ? 6.371 -0.423 -0.592 1.00 0.00 28 GLN A O 13
ATOM 7642 N N . MET A 1 30 ? 4.680 1.064 -0.518 1.00 0.00 29 MET A N 13
ATOM 7643 C CA . MET A 1 30 ? 4.020 0.510 0.658 1.00 0.00 29 MET A CA 13
ATOM 7644 C C . MET A 1 30 ? 3.697 -0.977 0.499 1.00 0.00 29 MET A C 13
ATOM 7645 O O . MET A 1 30 ? 3.924 -1.748 1.431 1.00 0.00 29 MET A O 13
ATOM 7659 N N . LYS A 1 31 ? 3.196 -1.385 -0.675 1.00 0.00 30 LYS A N 13
ATOM 7660 C CA . LYS A 1 31 ? 2.968 -2.791 -0.985 1.00 0.00 30 LYS A CA 13
ATOM 7661 C C . LYS A 1 31 ? 4.248 -3.612 -0.777 1.00 0.00 30 LYS A C 13
ATOM 7662 O O . LYS A 1 31 ? 4.241 -4.582 -0.018 1.00 0.00 30 LYS A O 13
ATOM 7681 N N . LYS A 1 32 ? 5.346 -3.218 -1.428 1.00 0.00 31 LYS A N 13
ATOM 7682 C CA . LYS A 1 32 ? 6.627 -3.901 -1.340 1.00 0.00 31 LYS A CA 13
ATOM 7683 C C . LYS A 1 32 ? 7.227 -3.866 0.071 1.00 0.00 31 LYS A C 13
ATOM 7684 O O . LYS A 1 32 ? 7.905 -4.813 0.463 1.00 0.00 31 LYS A O 13
ATOM 7703 N N . GLU A 1 33 ? 7.003 -2.781 0.823 1.00 0.00 32 GLU A N 13
ATOM 7704 C CA . GLU A 1 33 ? 7.576 -2.569 2.145 1.00 0.00 32 GLU A CA 13
ATOM 7705 C C . GLU A 1 33 ? 7.038 -3.585 3.152 1.00 0.00 32 GLU A C 13
ATOM 7706 O O . GLU A 1 33 ? 7.830 -4.209 3.855 1.00 0.00 32 GLU A O 13
ATOM 7719 N N . LYS A 1 34 ? 5.713 -3.787 3.204 1.00 0.00 33 LYS A N 13
ATOM 7720 C CA . LYS A 1 34 ? 5.134 -4.875 3.994 1.00 0.00 33 LYS A CA 13
ATOM 7721 C C . LYS A 1 34 ? 5.667 -6.236 3.539 1.00 0.00 33 LYS A C 13
ATOM 7722 O O . LYS A 1 34 ? 5.761 -7.152 4.354 1.00 0.00 33 LYS A O 13
ATOM 7741 N N . GLY A 1 35 ? 6.029 -6.360 2.256 1.00 0.00 34 GLY A N 13
ATOM 7742 C CA . GLY A 1 35 ? 6.753 -7.504 1.730 1.00 0.00 34 GLY A CA 13
ATOM 7743 C C . GLY A 1 35 ? 8.126 -7.598 2.397 1.00 0.00 34 GLY A C 13
ATOM 7744 O O . GLY A 1 35 ? 8.266 -8.250 3.431 1.00 0.00 34 GLY A O 13
ATOM 7748 N N . LEU A 1 36 ? 9.143 -6.981 1.782 1.00 0.00 35 LEU A N 13
ATOM 7749 C CA . LEU A 1 36 ? 10.518 -7.006 2.268 1.00 0.00 35 LEU A CA 13
ATOM 7750 C C . LEU A 1 36 ? 11.403 -5.973 1.552 1.00 0.00 35 LEU A C 13
ATOM 7751 O O . LEU A 1 36 ? 12.616 -6.166 1.476 1.00 0.00 35 LEU A O 13
ATOM 7767 N N . PHE A 1 37 ? 10.824 -4.894 1.005 1.00 0.00 36 PHE A N 13
ATOM 7768 C CA . PHE A 1 37 ? 11.563 -3.946 0.179 1.00 0.00 36 PHE A CA 13
ATOM 7769 C C . PHE A 1 37 ? 10.819 -2.609 0.146 1.00 0.00 36 PHE A C 13
ATOM 7770 O O . PHE A 1 37 ? 10.036 -2.395 -0.806 1.00 0.00 36 PHE A O 13
ATOM 7794 N N . TYR A 1 2 ? -1.882 -11.827 -4.497 1.00 0.00 1 TYR A N 14
ATOM 7795 C CA . TYR A 1 2 ? -1.004 -10.949 -3.738 1.00 0.00 1 TYR A CA 14
ATOM 7796 C C . TYR A 1 2 ? -1.836 -9.860 -3.057 1.00 0.00 1 TYR A C 14
ATOM 7797 O O . TYR A 1 2 ? -2.272 -8.922 -3.720 1.00 0.00 1 TYR A O 14
ATOM 7815 N N . LEU A 1 3 ? -2.031 -9.988 -1.738 1.00 0.00 2 LEU A N 14
ATOM 7816 C CA . LEU A 1 3 ? -2.654 -8.997 -0.875 1.00 0.00 2 LEU A CA 14
ATOM 7817 C C . LEU A 1 3 ? -4.082 -8.653 -1.305 1.00 0.00 2 LEU A C 14
ATOM 7818 O O . LEU A 1 3 ? -4.292 -7.738 -2.100 1.00 0.00 2 LEU A O 14
ATOM 7834 N N . SER A 1 4 ? -5.069 -9.349 -0.728 1.00 0.00 3 SER A N 14
ATOM 7835 C CA . SER A 1 4 ? -6.467 -8.964 -0.873 1.00 0.00 3 SER A CA 14
ATOM 7836 C C . SER A 1 4 ? -6.637 -7.610 -0.194 1.00 0.00 3 SER A C 14
ATOM 7837 O O . SER A 1 4 ? -6.017 -7.362 0.836 1.00 0.00 3 SER A O 14
ATOM 7845 N N . GLU A 1 5 ? -7.431 -6.718 -0.789 1.00 0.00 4 GLU A N 14
ATOM 7846 C CA . GLU A 1 5 ? -7.513 -5.324 -0.370 1.00 0.00 4 GLU A CA 14
ATOM 7847 C C . GLU A 1 5 ? -7.968 -5.162 1.086 1.00 0.00 4 GLU A C 14
ATOM 7848 O O . GLU A 1 5 ? -7.748 -4.112 1.690 1.00 0.00 4 GLU A O 14
ATOM 7861 N N . GLN A 1 6 ? -8.601 -6.192 1.647 1.00 0.00 5 GLN A N 14
ATOM 7862 C CA . GLN A 1 6 ? -8.997 -6.225 3.043 1.00 0.00 5 GLN A CA 14
ATOM 7863 C C . GLN A 1 6 ? -7.810 -6.585 3.952 1.00 0.00 5 GLN A C 14
ATOM 7864 O O . GLN A 1 6 ? -7.574 -5.909 4.951 1.00 0.00 5 GLN A O 14
ATOM 7878 N N . ASP A 1 7 ? -7.053 -7.637 3.606 1.00 0.00 6 ASP A N 14
ATOM 7879 C CA . ASP A 1 7 ? -5.840 -8.039 4.327 1.00 0.00 6 ASP A CA 14
ATOM 7880 C C . ASP A 1 7 ? -4.808 -6.909 4.272 1.00 0.00 6 ASP A C 14
ATOM 7881 O O . ASP A 1 7 ? -4.135 -6.609 5.254 1.00 0.00 6 ASP A O 14
ATOM 7891 N N . PHE A 1 8 ? -4.723 -6.280 3.101 1.00 0.00 7 PHE A N 14
ATOM 7892 C CA . PHE A 1 8 ? -3.990 -5.069 2.797 1.00 0.00 7 PHE A CA 14
ATOM 7893 C C . PHE A 1 8 ? -4.373 -4.036 3.834 1.00 0.00 7 PHE A C 14
ATOM 7894 O O . PHE A 1 8 ? -3.513 -3.666 4.610 1.00 0.00 7 PHE A O 14
ATOM 7911 N N . VAL A 1 9 ? -5.644 -3.631 3.924 1.00 0.00 8 VAL A N 14
ATOM 7912 C CA . VAL A 1 9 ? -6.091 -2.672 4.930 1.00 0.00 8 VAL A CA 14
ATOM 7913 C C . VAL A 1 9 ? -5.651 -3.067 6.341 1.00 0.00 8 VAL A C 14
ATOM 7914 O O . VAL A 1 9 ? -5.246 -2.196 7.111 1.00 0.00 8 VAL A O 14
ATOM 7927 N N . SER A 1 10 ? -5.692 -4.365 6.671 1.00 0.00 9 SER A N 14
ATOM 7928 C CA . SER A 1 10 ? -5.322 -4.830 8.005 1.00 0.00 9 SER A CA 14
ATOM 7929 C C . SER A 1 10 ? -3.836 -4.587 8.316 1.00 0.00 9 SER A C 14
ATOM 7930 O O . SER A 1 10 ? -3.481 -4.378 9.474 1.00 0.00 9 SER A O 14
ATOM 7938 N N . VAL A 1 11 ? -2.977 -4.630 7.291 1.00 0.00 10 VAL A N 14
ATOM 7939 C CA . VAL A 1 11 ? -1.520 -4.559 7.392 1.00 0.00 10 VAL A CA 14
ATOM 7940 C C . VAL A 1 11 ? -0.997 -3.152 7.047 1.00 0.00 10 VAL A C 14
ATOM 7941 O O . VAL A 1 11 ? 0.069 -2.747 7.514 1.00 0.00 10 VAL A O 14
ATOM 7954 N N . PHE A 1 12 ? -1.732 -2.417 6.208 1.00 0.00 11 PHE A N 14
ATOM 7955 C CA . PHE A 1 12 ? -1.383 -1.115 5.669 1.00 0.00 11 PHE A CA 14
ATOM 7956 C C . PHE A 1 12 ? -1.805 -0.053 6.670 1.00 0.00 11 PHE A C 14
ATOM 7957 O O . PHE A 1 12 ? -1.049 0.880 6.937 1.00 0.00 11 PHE A O 14
ATOM 7974 N N . GLY A 1 13 ? -3.028 -0.189 7.194 1.00 0.00 12 GLY A N 14
ATOM 7975 C CA . GLY A 1 13 ? -3.622 0.789 8.082 1.00 0.00 12 GLY A CA 14
ATOM 7976 C C . GLY A 1 13 ? -4.225 1.942 7.283 1.00 0.00 12 GLY A C 14
ATOM 7977 O O . GLY A 1 13 ? -4.534 2.976 7.871 1.00 0.00 12 GLY A O 14
ATOM 7981 N N . ILE A 1 14 ? -4.379 1.782 5.956 1.00 0.00 13 ILE A N 14
ATOM 7982 C CA . ILE A 1 14 ? -4.963 2.803 5.099 1.00 0.00 13 ILE A CA 14
ATOM 7983 C C . ILE A 1 14 ? -5.909 2.158 4.093 1.00 0.00 13 ILE A C 14
ATOM 7984 O O . ILE A 1 14 ? -5.642 1.069 3.587 1.00 0.00 13 ILE A O 14
ATOM 8000 N N . THR A 1 15 ? -7.022 2.850 3.827 1.00 0.00 14 THR A N 14
ATOM 8001 C CA . THR A 1 15 ? -8.090 2.402 2.948 1.00 0.00 14 THR A CA 14
ATOM 8002 C C . THR A 1 15 ? -7.686 2.354 1.487 1.00 0.00 14 THR A C 14
ATOM 8003 O O . THR A 1 15 ? -6.706 2.957 1.063 1.00 0.00 14 THR A O 14
ATOM 8014 N N . ARG A 1 16 ? -8.497 1.602 0.741 1.00 0.00 15 ARG A N 14
ATOM 8015 C CA . ARG A 1 16 ? -8.475 1.479 -0.703 1.00 0.00 15 ARG A CA 14
ATOM 8016 C C . ARG A 1 16 ? -8.624 2.880 -1.303 1.00 0.00 15 ARG A C 14
ATOM 8017 O O . ARG A 1 16 ? -7.942 3.223 -2.267 1.00 0.00 15 ARG A O 14
ATOM 8038 N N . GLY A 1 17 ? -9.521 3.679 -0.711 1.00 0.00 16 GLY A N 14
ATOM 8039 C CA . GLY A 1 17 ? -9.809 5.032 -1.153 1.00 0.00 16 GLY A CA 14
ATOM 8040 C C . GLY A 1 17 ? -8.599 5.936 -0.940 1.00 0.00 16 GLY A C 14
ATOM 8041 O O . GLY A 1 17 ? -8.142 6.590 -1.876 1.00 0.00 16 GLY A O 14
ATOM 8045 N N . GLN A 1 18 ? -8.075 5.963 0.292 1.00 0.00 17 GLN A N 14
ATOM 8046 C CA . GLN A 1 18 ? -6.927 6.789 0.636 1.00 0.00 17 GLN A CA 14
ATOM 8047 C C . GLN A 1 18 ? -5.689 6.359 -0.151 1.00 0.00 17 GLN A C 14
ATOM 8048 O O . GLN A 1 18 ? -4.918 7.206 -0.592 1.00 0.00 17 GLN A O 14
ATOM 8062 N N . PHE A 1 19 ? -5.502 5.049 -0.344 1.00 0.00 18 PHE A N 14
ATOM 8063 C CA . PHE A 1 19 ? -4.386 4.515 -1.099 1.00 0.00 18 PHE A CA 14
ATOM 8064 C C . PHE A 1 19 ? -4.465 5.000 -2.547 1.00 0.00 18 PHE A C 14
ATOM 8065 O O . PHE A 1 19 ? -3.477 5.495 -3.079 1.00 0.00 18 PHE A O 14
ATOM 8082 N N . ALA A 1 20 ? -5.643 4.886 -3.175 1.00 0.00 19 ALA A N 14
ATOM 8083 C CA . ALA A 1 20 ? -5.845 5.349 -4.541 1.00 0.00 19 ALA A CA 14
ATOM 8084 C C . ALA A 1 20 ? -5.699 6.872 -4.669 1.00 0.00 19 ALA A C 14
ATOM 8085 O O . ALA A 1 20 ? -5.433 7.360 -5.765 1.00 0.00 19 ALA A O 14
ATOM 8092 N N . ALA A 1 21 ? -5.817 7.616 -3.559 1.00 0.00 20 ALA A N 14
ATOM 8093 C CA . ALA A 1 21 ? -5.598 9.056 -3.520 1.00 0.00 20 ALA A CA 14
ATOM 8094 C C . ALA A 1 21 ? -4.110 9.384 -3.363 1.00 0.00 20 ALA A C 14
ATOM 8095 O O . ALA A 1 21 ? -3.644 10.372 -3.928 1.00 0.00 20 ALA A O 14
ATOM 8102 N N . LEU A 1 22 ? -3.366 8.570 -2.600 1.00 0.00 21 LEU A N 14
ATOM 8103 C CA . LEU A 1 22 ? -1.937 8.759 -2.373 1.00 0.00 21 LEU A CA 14
ATOM 8104 C C . LEU A 1 22 ? -1.180 8.678 -3.708 1.00 0.00 21 LEU A C 14
ATOM 8105 O O . LEU A 1 22 ? -1.639 7.985 -4.615 1.00 0.00 21 LEU A O 14
ATOM 8121 N N . PRO A 1 23 ? -0.026 9.358 -3.854 1.00 0.00 22 PRO A N 14
ATOM 8122 C CA . PRO A 1 23 ? 0.785 9.301 -5.065 1.00 0.00 22 PRO A CA 14
ATOM 8123 C C . PRO A 1 23 ? 1.136 7.873 -5.480 1.00 0.00 22 PRO A C 14
ATOM 8124 O O . PRO A 1 23 ? 1.369 7.021 -4.625 1.00 0.00 22 PRO A O 14
ATOM 8135 N N . GLY A 1 24 ? 1.215 7.635 -6.794 1.00 0.00 23 GLY A N 14
ATOM 8136 C CA . GLY A 1 24 ? 1.586 6.353 -7.379 1.00 0.00 23 GLY A CA 14
ATOM 8137 C C . GLY A 1 24 ? 2.884 5.788 -6.798 1.00 0.00 23 GLY A C 14
ATOM 8138 O O . GLY A 1 24 ? 3.020 4.573 -6.660 1.00 0.00 23 GLY A O 14
ATOM 8142 N N . TRP A 1 25 ? 3.835 6.659 -6.439 1.00 0.00 24 TRP A N 14
ATOM 8143 C CA . TRP A 1 25 ? 5.078 6.237 -5.817 1.00 0.00 24 TRP A CA 14
ATOM 8144 C C . TRP A 1 25 ? 4.832 5.697 -4.414 1.00 0.00 24 TRP A C 14
ATOM 8145 O O . TRP A 1 25 ? 5.314 4.621 -4.081 1.00 0.00 24 TRP A O 14
ATOM 8166 N N . LYS A 1 26 ? 4.113 6.442 -3.574 1.00 0.00 25 LYS A N 14
ATOM 8167 C CA . LYS A 1 26 ? 3.844 6.018 -2.213 1.00 0.00 25 LYS A CA 14
ATOM 8168 C C . LYS A 1 26 ? 3.042 4.709 -2.271 1.00 0.00 25 LYS A C 14
ATOM 8169 O O . LYS A 1 26 ? 3.232 3.832 -1.432 1.00 0.00 25 LYS A O 14
ATOM 8188 N N . GLN A 1 27 ? 2.168 4.572 -3.281 1.00 0.00 26 GLN A N 14
ATOM 8189 C CA . GLN A 1 27 ? 1.365 3.371 -3.487 1.00 0.00 26 GLN A CA 14
ATOM 8190 C C . GLN A 1 27 ? 2.266 2.164 -3.728 1.00 0.00 26 GLN A C 14
ATOM 8191 O O . GLN A 1 27 ? 2.177 1.165 -3.014 1.00 0.00 26 GLN A O 14
ATOM 8205 N N . LEU A 1 28 ? 3.116 2.255 -4.757 1.00 0.00 27 LEU A N 14
ATOM 8206 C CA . LEU A 1 28 ? 3.983 1.159 -5.160 1.00 0.00 27 LEU A CA 14
ATOM 8207 C C . LEU A 1 28 ? 4.960 0.823 -4.035 1.00 0.00 27 LEU A C 14
ATOM 8208 O O . LEU A 1 28 ? 5.195 -0.351 -3.759 1.00 0.00 27 LEU A O 14
ATOM 8224 N N . GLN A 1 29 ? 5.482 1.852 -3.356 1.00 0.00 28 GLN A N 14
ATOM 8225 C CA . GLN A 1 29 ? 6.373 1.680 -2.220 1.00 0.00 28 GLN A CA 14
ATOM 8226 C C . GLN A 1 29 ? 5.691 0.839 -1.143 1.00 0.00 28 GLN A C 14
ATOM 8227 O O . GLN A 1 29 ? 6.248 -0.173 -0.736 1.00 0.00 28 GLN A O 14
ATOM 8241 N N . MET A 1 30 ? 4.495 1.243 -0.690 1.00 0.00 29 MET A N 14
ATOM 8242 C CA . MET A 1 30 ? 3.745 0.528 0.334 1.00 0.00 29 MET A CA 14
ATOM 8243 C C . MET A 1 30 ? 3.527 -0.941 -0.031 1.00 0.00 29 MET A C 14
ATOM 8244 O O . MET A 1 30 ? 3.722 -1.805 0.821 1.00 0.00 29 MET A O 14
ATOM 8258 N N . LYS A 1 31 ? 3.150 -1.231 -1.283 1.00 0.00 30 LYS A N 14
ATOM 8259 C CA . LYS A 1 31 ? 2.986 -2.605 -1.743 1.00 0.00 30 LYS A CA 14
ATOM 8260 C C . LYS A 1 31 ? 4.260 -3.426 -1.543 1.00 0.00 30 LYS A C 14
ATOM 8261 O O . LYS A 1 31 ? 4.193 -4.508 -0.962 1.00 0.00 30 LYS A O 14
ATOM 8280 N N . LYS A 1 32 ? 5.415 -2.921 -1.995 1.00 0.00 31 LYS A N 14
ATOM 8281 C CA . LYS A 1 32 ? 6.676 -3.614 -1.789 1.00 0.00 31 LYS A CA 14
ATOM 8282 C C . LYS A 1 32 ? 7.022 -3.743 -0.306 1.00 0.00 31 LYS A C 14
ATOM 8283 O O . LYS A 1 32 ? 7.460 -4.801 0.127 1.00 0.00 31 LYS A O 14
ATOM 8302 N N . GLU A 1 33 ? 6.861 -2.661 0.459 1.00 0.00 32 GLU A N 14
ATOM 8303 C CA . GLU A 1 33 ? 7.353 -2.557 1.822 1.00 0.00 32 GLU A CA 14
ATOM 8304 C C . GLU A 1 33 ? 6.598 -3.496 2.760 1.00 0.00 32 GLU A C 14
ATOM 8305 O O . GLU A 1 33 ? 7.227 -4.251 3.497 1.00 0.00 32 GLU A O 14
ATOM 8318 N N . LYS A 1 34 ? 5.261 -3.472 2.715 1.00 0.00 33 LYS A N 14
ATOM 8319 C CA . LYS A 1 34 ? 4.441 -4.420 3.459 1.00 0.00 33 LYS A CA 14
ATOM 8320 C C . LYS A 1 34 ? 4.677 -5.848 2.951 1.00 0.00 33 LYS A C 14
ATOM 8321 O O . LYS A 1 34 ? 4.579 -6.796 3.726 1.00 0.00 33 LYS A O 14
ATOM 8340 N N . GLY A 1 35 ? 5.017 -5.989 1.664 1.00 0.00 34 GLY A N 14
ATOM 8341 C CA . GLY A 1 35 ? 5.483 -7.224 1.059 1.00 0.00 34 GLY A CA 14
ATOM 8342 C C . GLY A 1 35 ? 6.761 -7.735 1.732 1.00 0.00 34 GLY A C 14
ATOM 8343 O O . GLY A 1 35 ? 6.701 -8.567 2.635 1.00 0.00 34 GLY A O 14
ATOM 8347 N N . LEU A 1 36 ? 7.918 -7.298 1.221 1.00 0.00 35 LEU A N 14
ATOM 8348 C CA . LEU A 1 36 ? 9.237 -7.810 1.566 1.00 0.00 35 LEU A CA 14
ATOM 8349 C C . LEU A 1 36 ? 10.321 -6.769 1.245 1.00 0.00 35 LEU A C 14
ATOM 8350 O O . LEU A 1 36 ? 11.381 -7.123 0.734 1.00 0.00 35 LEU A O 14
ATOM 8366 N N . PHE A 1 37 ? 10.032 -5.496 1.550 1.00 0.00 36 PHE A N 14
ATOM 8367 C CA . PHE A 1 37 ? 10.831 -4.301 1.316 1.00 0.00 36 PHE A CA 14
ATOM 8368 C C . PHE A 1 37 ? 10.704 -3.834 -0.138 1.00 0.00 36 PHE A C 14
ATOM 8369 O O . PHE A 1 37 ? 10.170 -2.722 -0.340 1.00 0.00 36 PHE A O 14
ATOM 8393 N N . TYR A 1 2 ? -0.805 -8.451 -3.578 1.00 0.00 1 TYR A N 15
ATOM 8394 C CA . TYR A 1 2 ? -0.420 -9.800 -3.165 1.00 0.00 1 TYR A CA 15
ATOM 8395 C C . TYR A 1 2 ? -1.166 -10.240 -1.894 1.00 0.00 1 TYR A C 15
ATOM 8396 O O . TYR A 1 2 ? -0.685 -11.101 -1.160 1.00 0.00 1 TYR A O 15
ATOM 8414 N N . LEU A 1 3 ? -2.340 -9.647 -1.638 1.00 0.00 2 LEU A N 15
ATOM 8415 C CA . LEU A 1 3 ? -3.155 -9.802 -0.450 1.00 0.00 2 LEU A CA 15
ATOM 8416 C C . LEU A 1 3 ? -4.456 -9.039 -0.699 1.00 0.00 2 LEU A C 15
ATOM 8417 O O . LEU A 1 3 ? -4.411 -7.905 -1.177 1.00 0.00 2 LEU A O 15
ATOM 8433 N N . SER A 1 4 ? -5.608 -9.686 -0.464 1.00 0.00 3 SER A N 15
ATOM 8434 C CA . SER A 1 4 ? -6.930 -9.118 -0.719 1.00 0.00 3 SER A CA 15
ATOM 8435 C C . SER A 1 4 ? -7.062 -7.743 -0.081 1.00 0.00 3 SER A C 15
ATOM 8436 O O . SER A 1 4 ? -6.445 -7.478 0.942 1.00 0.00 3 SER A O 15
ATOM 8444 N N . GLU A 1 5 ? -7.852 -6.867 -0.705 1.00 0.00 4 GLU A N 15
ATOM 8445 C CA . GLU A 1 5 ? -8.000 -5.457 -0.356 1.00 0.00 4 GLU A CA 15
ATOM 8446 C C . GLU A 1 5 ? -8.365 -5.266 1.120 1.00 0.00 4 GLU A C 15
ATOM 8447 O O . GLU A 1 5 ? -8.085 -4.227 1.715 1.00 0.00 4 GLU A O 15
ATOM 8460 N N . GLN A 1 6 ? -9.027 -6.269 1.690 1.00 0.00 5 GLN A N 15
ATOM 8461 C CA . GLN A 1 6 ? -9.398 -6.303 3.094 1.00 0.00 5 GLN A CA 15
ATOM 8462 C C . GLN A 1 6 ? -8.223 -6.725 3.995 1.00 0.00 5 GLN A C 15
ATOM 8463 O O . GLN A 1 6 ? -7.929 -6.043 4.975 1.00 0.00 5 GLN A O 15
ATOM 8477 N N . ASP A 1 7 ? -7.537 -7.832 3.671 1.00 0.00 6 ASP A N 15
ATOM 8478 C CA . ASP A 1 7 ? -6.316 -8.260 4.368 1.00 0.00 6 ASP A CA 15
ATOM 8479 C C . ASP A 1 7 ? -5.235 -7.176 4.328 1.00 0.00 6 ASP A C 15
ATOM 8480 O O . ASP A 1 7 ? -4.511 -6.945 5.293 1.00 0.00 6 ASP A O 15
ATOM 8490 N N . PHE A 1 8 ? -5.164 -6.516 3.175 1.00 0.00 7 PHE A N 15
ATOM 8491 C CA . PHE A 1 8 ? -4.362 -5.357 2.856 1.00 0.00 7 PHE A CA 15
ATOM 8492 C C . PHE A 1 8 ? -4.610 -4.318 3.922 1.00 0.00 7 PHE A C 15
ATOM 8493 O O . PHE A 1 8 ? -3.665 -3.947 4.590 1.00 0.00 7 PHE A O 15
ATOM 8510 N N . VAL A 1 9 ? -5.857 -3.896 4.140 1.00 0.00 8 VAL A N 15
ATOM 8511 C CA . VAL A 1 9 ? -6.175 -2.914 5.168 1.00 0.00 8 VAL A CA 15
ATOM 8512 C C . VAL A 1 9 ? -5.642 -3.324 6.544 1.00 0.00 8 VAL A C 15
ATOM 8513 O O . VAL A 1 9 ? -5.225 -2.454 7.307 1.00 0.00 8 VAL A O 15
ATOM 8526 N N . SER A 1 10 ? -5.605 -4.627 6.854 1.00 0.00 9 SER A N 15
ATOM 8527 C CA . SER A 1 10 ? -5.060 -5.082 8.131 1.00 0.00 9 SER A CA 15
ATOM 8528 C C . SER A 1 10 ? -3.544 -4.838 8.206 1.00 0.00 9 SER A C 15
ATOM 8529 O O . SER A 1 10 ? -3.035 -4.402 9.236 1.00 0.00 9 SER A O 15
ATOM 8537 N N . VAL A 1 11 ? -2.830 -5.127 7.112 1.00 0.00 10 VAL A N 15
ATOM 8538 C CA . VAL A 1 11 ? -1.374 -5.060 7.006 1.00 0.00 10 VAL A CA 15
ATOM 8539 C C . VAL A 1 11 ? -0.875 -3.629 6.734 1.00 0.00 10 VAL A C 15
ATOM 8540 O O . VAL A 1 11 ? 0.228 -3.266 7.142 1.00 0.00 10 VAL A O 15
ATOM 8553 N N . PHE A 1 12 ? -1.670 -2.827 6.020 1.00 0.00 11 PHE A N 15
ATOM 8554 C CA . PHE A 1 12 ? -1.341 -1.500 5.529 1.00 0.00 11 PHE A CA 15
ATOM 8555 C C . PHE A 1 12 ? -1.722 -0.478 6.590 1.00 0.00 11 PHE A C 15
ATOM 8556 O O . PHE A 1 12 ? -0.978 0.474 6.820 1.00 0.00 11 PHE A O 15
ATOM 8573 N N . GLY A 1 13 ? -2.879 -0.683 7.229 1.00 0.00 12 GLY A N 15
ATOM 8574 C CA . GLY A 1 13 ? -3.396 0.207 8.251 1.00 0.00 12 GLY A CA 15
ATOM 8575 C C . GLY A 1 13 ? -4.121 1.396 7.628 1.00 0.00 12 GLY A C 15
ATOM 8576 O O . GLY A 1 13 ? -4.437 2.344 8.345 1.00 0.00 12 GLY A O 15
ATOM 8580 N N . ILE A 1 14 ? -4.374 1.364 6.308 1.00 0.00 13 ILE A N 15
ATOM 8581 C CA . ILE A 1 14 ? -5.037 2.447 5.597 1.00 0.00 13 ILE A CA 15
ATOM 8582 C C . ILE A 1 14 ? -5.978 1.882 4.539 1.00 0.00 13 ILE A C 15
ATOM 8583 O O . ILE A 1 14 ? -5.684 0.855 3.927 1.00 0.00 13 ILE A O 15
ATOM 8599 N N . THR A 1 15 ? -7.108 2.570 4.344 1.00 0.00 14 THR A N 15
ATOM 8600 C CA . THR A 1 15 ? -8.184 2.165 3.455 1.00 0.00 14 THR A CA 15
ATOM 8601 C C . THR A 1 15 ? -7.797 2.166 1.988 1.00 0.00 14 THR A C 15
ATOM 8602 O O . THR A 1 15 ? -6.846 2.815 1.564 1.00 0.00 14 THR A O 15
ATOM 8613 N N . ARG A 1 16 ? -8.600 1.410 1.235 1.00 0.00 15 ARG A N 15
ATOM 8614 C CA . ARG A 1 16 ? -8.618 1.369 -0.216 1.00 0.00 15 ARG A CA 15
ATOM 8615 C C . ARG A 1 16 ? -8.772 2.790 -0.759 1.00 0.00 15 ARG A C 15
ATOM 8616 O O . ARG A 1 16 ? -8.109 3.168 -1.723 1.00 0.00 15 ARG A O 15
ATOM 8637 N N . GLY A 1 17 ? -9.655 3.566 -0.118 1.00 0.00 16 GLY A N 15
ATOM 8638 C CA . GLY A 1 17 ? -9.939 4.942 -0.478 1.00 0.00 16 GLY A CA 15
ATOM 8639 C C . GLY A 1 17 ? -8.703 5.815 -0.292 1.00 0.00 16 GLY A C 15
ATOM 8640 O O . GLY A 1 17 ? -8.277 6.485 -1.231 1.00 0.00 16 GLY A O 15
ATOM 8644 N N . GLN A 1 18 ? -8.119 5.803 0.915 1.00 0.00 17 GLN A N 15
ATOM 8645 C CA . GLN A 1 18 ? -6.963 6.637 1.212 1.00 0.00 17 GLN A CA 15
ATOM 8646 C C . GLN A 1 18 ? -5.751 6.207 0.384 1.00 0.00 17 GLN A C 15
ATOM 8647 O O . GLN A 1 18 ? -4.986 7.057 -0.063 1.00 0.00 17 GLN A O 15
ATOM 8661 N N . PHE A 1 19 ? -5.584 4.902 0.148 1.00 0.00 18 PHE A N 15
ATOM 8662 C CA . PHE A 1 19 ? -4.498 4.382 -0.664 1.00 0.00 18 PHE A CA 15
ATOM 8663 C C . PHE A 1 19 ? -4.621 4.891 -2.099 1.00 0.00 18 PHE A C 15
ATOM 8664 O O . PHE A 1 19 ? -3.646 5.386 -2.655 1.00 0.00 18 PHE A O 15
ATOM 8681 N N . ALA A 1 20 ? -5.821 4.800 -2.687 1.00 0.00 19 ALA A N 15
ATOM 8682 C CA . ALA A 1 20 ? -6.067 5.299 -4.034 1.00 0.00 19 ALA A CA 15
ATOM 8683 C C . ALA A 1 20 ? -5.929 6.825 -4.125 1.00 0.00 19 ALA A C 15
ATOM 8684 O O . ALA A 1 20 ? -5.701 7.344 -5.216 1.00 0.00 19 ALA A O 15
ATOM 8691 N N . ALA A 1 21 ? -6.013 7.538 -2.991 1.00 0.00 20 ALA A N 15
ATOM 8692 C CA . ALA A 1 21 ? -5.799 8.977 -2.924 1.00 0.00 20 ALA A CA 15
ATOM 8693 C C . ALA A 1 21 ? -4.306 9.307 -2.822 1.00 0.00 20 ALA A C 15
ATOM 8694 O O . ALA A 1 21 ? -3.861 10.300 -3.396 1.00 0.00 20 ALA A O 15
ATOM 8701 N N . LEU A 1 22 ? -3.534 8.486 -2.095 1.00 0.00 21 LEU A N 15
ATOM 8702 C CA . LEU A 1 22 ? -2.098 8.675 -1.917 1.00 0.00 21 LEU A CA 15
ATOM 8703 C C . LEU A 1 22 ? -1.396 8.610 -3.282 1.00 0.00 21 LEU A C 15
ATOM 8704 O O . LEU A 1 22 ? -1.863 7.885 -4.159 1.00 0.00 21 LEU A O 15
ATOM 8720 N N . PRO A 1 23 ? -0.283 9.342 -3.489 1.00 0.00 22 PRO A N 15
ATOM 8721 C CA . PRO A 1 23 ? 0.476 9.307 -4.734 1.00 0.00 22 PRO A CA 15
ATOM 8722 C C . PRO A 1 23 ? 0.864 7.889 -5.154 1.00 0.00 22 PRO A C 15
ATOM 8723 O O . PRO A 1 23 ? 1.164 7.055 -4.303 1.00 0.00 22 PRO A O 15
ATOM 8734 N N . GLY A 1 24 ? 0.899 7.641 -6.469 1.00 0.00 23 GLY A N 15
ATOM 8735 C CA . GLY A 1 24 ? 1.286 6.363 -7.054 1.00 0.00 23 GLY A CA 15
ATOM 8736 C C . GLY A 1 24 ? 2.631 5.853 -6.528 1.00 0.00 23 GLY A C 15
ATOM 8737 O O . GLY A 1 24 ? 2.816 4.646 -6.381 1.00 0.00 23 GLY A O 15
ATOM 8741 N N . TRP A 1 25 ? 3.567 6.760 -6.228 1.00 0.00 24 TRP A N 15
ATOM 8742 C CA . TRP A 1 25 ? 4.849 6.386 -5.655 1.00 0.00 24 TRP A CA 15
ATOM 8743 C C . TRP A 1 25 ? 4.680 5.865 -4.234 1.00 0.00 24 TRP A C 15
ATOM 8744 O O . TRP A 1 25 ? 5.220 4.816 -3.900 1.00 0.00 24 TRP A O 15
ATOM 8765 N N . LYS A 1 26 ? 3.959 6.598 -3.383 1.00 0.00 25 LYS A N 15
ATOM 8766 C CA . LYS A 1 26 ? 3.755 6.183 -2.009 1.00 0.00 25 LYS A CA 15
ATOM 8767 C C . LYS A 1 26 ? 3.022 4.834 -2.040 1.00 0.00 25 LYS A C 15
ATOM 8768 O O . LYS A 1 26 ? 3.322 3.955 -1.237 1.00 0.00 25 LYS A O 15
ATOM 8787 N N . GLN A 1 27 ? 2.097 4.658 -2.995 1.00 0.00 26 GLN A N 15
ATOM 8788 C CA . GLN A 1 27 ? 1.339 3.421 -3.148 1.00 0.00 26 GLN A CA 15
ATOM 8789 C C . GLN A 1 27 ? 2.287 2.252 -3.396 1.00 0.00 26 GLN A C 15
ATOM 8790 O O . GLN A 1 27 ? 2.280 1.276 -2.646 1.00 0.00 26 GLN A O 15
ATOM 8804 N N . LEU A 1 28 ? 3.091 2.351 -4.460 1.00 0.00 27 LEU A N 15
ATOM 8805 C CA . LEU A 1 28 ? 3.987 1.284 -4.875 1.00 0.00 27 LEU A CA 15
ATOM 8806 C C . LEU A 1 28 ? 5.021 1.001 -3.788 1.00 0.00 27 LEU A C 15
ATOM 8807 O O . LEU A 1 28 ? 5.338 -0.159 -3.530 1.00 0.00 27 LEU A O 15
ATOM 8823 N N . GLN A 1 29 ? 5.509 2.053 -3.119 1.00 0.00 28 GLN A N 15
ATOM 8824 C CA . GLN A 1 29 ? 6.444 1.916 -2.014 1.00 0.00 28 GLN A CA 15
ATOM 8825 C C . GLN A 1 29 ? 5.834 1.054 -0.905 1.00 0.00 28 GLN A C 15
ATOM 8826 O O . GLN A 1 29 ? 6.458 0.080 -0.492 1.00 0.00 28 GLN A O 15
ATOM 8840 N N . MET A 1 30 ? 4.625 1.393 -0.434 1.00 0.00 29 MET A N 15
ATOM 8841 C CA . MET A 1 30 ? 3.927 0.624 0.587 1.00 0.00 29 MET A CA 15
ATOM 8842 C C . MET A 1 30 ? 3.771 -0.850 0.212 1.00 0.00 29 MET A C 15
ATOM 8843 O O . MET A 1 30 ? 3.961 -1.695 1.082 1.00 0.00 29 MET A O 15
ATOM 8857 N N . LYS A 1 31 ? 3.454 -1.176 -1.049 1.00 0.00 30 LYS A N 15
ATOM 8858 C CA . LYS A 1 31 ? 3.374 -2.573 -1.476 1.00 0.00 30 LYS A CA 15
ATOM 8859 C C . LYS A 1 31 ? 4.686 -3.305 -1.179 1.00 0.00 30 LYS A C 15
ATOM 8860 O O . LYS A 1 31 ? 4.679 -4.339 -0.514 1.00 0.00 30 LYS A O 15
ATOM 8879 N N . LYS A 1 32 ? 5.811 -2.756 -1.654 1.00 0.00 31 LYS A N 15
ATOM 8880 C CA . LYS A 1 32 ? 7.131 -3.323 -1.431 1.00 0.00 31 LYS A CA 15
ATOM 8881 C C . LYS A 1 32 ? 7.451 -3.436 0.063 1.00 0.00 31 LYS A C 15
ATOM 8882 O O . LYS A 1 32 ? 7.919 -4.478 0.510 1.00 0.00 31 LYS A O 15
ATOM 8901 N N . GLU A 1 33 ? 7.214 -2.360 0.821 1.00 0.00 32 GLU A N 15
ATOM 8902 C CA . GLU A 1 33 ? 7.587 -2.220 2.224 1.00 0.00 32 GLU A CA 15
ATOM 8903 C C . GLU A 1 33 ? 6.833 -3.222 3.097 1.00 0.00 32 GLU A C 15
ATOM 8904 O O . GLU A 1 33 ? 7.459 -3.964 3.852 1.00 0.00 32 GLU A O 15
ATOM 8917 N N . LYS A 1 34 ? 5.498 -3.255 2.988 1.00 0.00 33 LYS A N 15
ATOM 8918 C CA . LYS A 1 34 ? 4.664 -4.243 3.666 1.00 0.00 33 LYS A CA 15
ATOM 8919 C C . LYS A 1 34 ? 5.058 -5.660 3.244 1.00 0.00 33 LYS A C 15
ATOM 8920 O O . LYS A 1 34 ? 4.893 -6.596 4.025 1.00 0.00 33 LYS A O 15
ATOM 8939 N N . GLY A 1 35 ? 5.588 -5.812 2.024 1.00 0.00 34 GLY A N 15
ATOM 8940 C CA . GLY A 1 35 ? 6.222 -7.032 1.560 1.00 0.00 34 GLY A CA 15
ATOM 8941 C C . GLY A 1 35 ? 7.468 -7.300 2.405 1.00 0.00 34 GLY A C 15
ATOM 8942 O O . GLY A 1 35 ? 7.384 -7.982 3.425 1.00 0.00 34 GLY A O 15
ATOM 8946 N N . LEU A 1 36 ? 8.625 -6.789 1.961 1.00 0.00 35 LEU A N 15
ATOM 8947 C CA . LEU A 1 36 ? 9.912 -6.943 2.636 1.00 0.00 35 LEU A CA 15
ATOM 8948 C C . LEU A 1 36 ? 10.996 -6.052 2.006 1.00 0.00 35 LEU A C 15
ATOM 8949 O O . LEU A 1 36 ? 12.175 -6.401 2.054 1.00 0.00 35 LEU A O 15
ATOM 8965 N N . PHE A 1 37 ? 10.616 -4.917 1.401 1.00 0.00 36 PHE A N 15
ATOM 8966 C CA . PHE A 1 37 ? 11.518 -4.063 0.651 1.00 0.00 36 PHE A CA 15
ATOM 8967 C C . PHE A 1 37 ? 11.072 -2.610 0.841 1.00 0.00 36 PHE A C 15
ATOM 8968 O O . PHE A 1 37 ? 11.277 -2.106 1.964 1.00 0.00 36 PHE A O 15
ATOM 8992 N N . TYR A 1 2 ? 0.056 -9.554 -5.474 1.00 0.00 1 TYR A N 16
ATOM 8993 C CA . TYR A 1 2 ? -0.368 -9.902 -4.123 1.00 0.00 1 TYR A CA 16
ATOM 8994 C C . TYR A 1 2 ? -0.999 -8.707 -3.395 1.00 0.00 1 TYR A C 16
ATOM 8995 O O . TYR A 1 2 ? -1.206 -7.651 -3.994 1.00 0.00 1 TYR A O 16
ATOM 9013 N N . LEU A 1 3 ? -1.310 -8.875 -2.101 1.00 0.00 2 LEU A N 16
ATOM 9014 C CA . LEU A 1 3 ? -1.987 -7.892 -1.275 1.00 0.00 2 LEU A CA 16
ATOM 9015 C C . LEU A 1 3 ? -3.313 -7.460 -1.903 1.00 0.00 2 LEU A C 16
ATOM 9016 O O . LEU A 1 3 ? -3.429 -6.373 -2.470 1.00 0.00 2 LEU A O 16
ATOM 9032 N N . SER A 1 4 ? -4.328 -8.321 -1.750 1.00 0.00 3 SER A N 16
ATOM 9033 C CA . SER A 1 4 ? -5.714 -7.995 -2.071 1.00 0.00 3 SER A CA 16
ATOM 9034 C C . SER A 1 4 ? -6.092 -6.774 -1.247 1.00 0.00 3 SER A C 16
ATOM 9035 O O . SER A 1 4 ? -5.698 -6.683 -0.090 1.00 0.00 3 SER A O 16
ATOM 9043 N N . GLU A 1 5 ? -6.806 -5.818 -1.846 1.00 0.00 4 GLU A N 16
ATOM 9044 C CA . GLU A 1 5 ? -7.039 -4.515 -1.240 1.00 0.00 4 GLU A CA 16
ATOM 9045 C C . GLU A 1 5 ? -7.737 -4.608 0.126 1.00 0.00 4 GLU A C 16
ATOM 9046 O O . GLU A 1 5 ? -7.614 -3.701 0.948 1.00 0.00 4 GLU A O 16
ATOM 9059 N N . GLN A 1 6 ? -8.450 -5.710 0.384 1.00 0.00 5 GLN A N 16
ATOM 9060 C CA . GLN A 1 6 ? -9.077 -5.991 1.664 1.00 0.00 5 GLN A CA 16
ATOM 9061 C C . GLN A 1 6 ? -8.064 -6.523 2.690 1.00 0.00 5 GLN A C 16
ATOM 9062 O O . GLN A 1 6 ? -8.015 -6.032 3.817 1.00 0.00 5 GLN A O 16
ATOM 9076 N N . ASP A 1 7 ? -7.249 -7.515 2.305 1.00 0.00 6 ASP A N 16
ATOM 9077 C CA . ASP A 1 7 ? -6.159 -8.046 3.132 1.00 0.00 6 ASP A CA 16
ATOM 9078 C C . ASP A 1 7 ? -5.182 -6.923 3.489 1.00 0.00 6 ASP A C 16
ATOM 9079 O O . ASP A 1 7 ? -4.674 -6.842 4.603 1.00 0.00 6 ASP A O 16
ATOM 9089 N N . PHE A 1 8 ? -4.947 -6.049 2.513 1.00 0.00 7 PHE A N 16
ATOM 9090 C CA . PHE A 1 8 ? -4.200 -4.816 2.612 1.00 0.00 7 PHE A CA 16
ATOM 9091 C C . PHE A 1 8 ? -4.820 -3.984 3.721 1.00 0.00 7 PHE A C 16
ATOM 9092 O O . PHE A 1 8 ? -4.123 -3.722 4.683 1.00 0.00 7 PHE A O 16
ATOM 9109 N N . VAL A 1 9 ? -6.111 -3.635 3.665 1.00 0.00 8 VAL A N 16
ATOM 9110 C CA . VAL A 1 9 ? -6.748 -2.876 4.744 1.00 0.00 8 VAL A CA 16
ATOM 9111 C C . VAL A 1 9 ? -6.542 -3.547 6.107 1.00 0.00 8 VAL A C 16
ATOM 9112 O O . VAL A 1 9 ? -6.349 -2.843 7.097 1.00 0.00 8 VAL A O 16
ATOM 9125 N N . SER A 1 10 ? -6.545 -4.885 6.169 1.00 0.00 9 SER A N 16
ATOM 9126 C CA . SER A 1 10 ? -6.331 -5.591 7.430 1.00 0.00 9 SER A CA 16
ATOM 9127 C C . SER A 1 10 ? -4.916 -5.350 7.982 1.00 0.00 9 SER A C 16
ATOM 9128 O O . SER A 1 10 ? -4.743 -5.187 9.189 1.00 0.00 9 SER A O 16
ATOM 9136 N N . VAL A 1 11 ? -3.911 -5.321 7.099 1.00 0.00 10 VAL A N 16
ATOM 9137 C CA . VAL A 1 11 ? -2.494 -5.183 7.429 1.00 0.00 10 VAL A CA 16
ATOM 9138 C C . VAL A 1 11 ? -2.087 -3.709 7.596 1.00 0.00 10 VAL A C 16
ATOM 9139 O O . VAL A 1 11 ? -1.188 -3.399 8.375 1.00 0.00 10 VAL A O 16
ATOM 9152 N N . PHE A 1 12 ? -2.719 -2.809 6.836 1.00 0.00 11 PHE A N 16
ATOM 9153 C CA . PHE A 1 12 ? -2.360 -1.412 6.677 1.00 0.00 11 PHE A CA 16
ATOM 9154 C C . PHE A 1 12 ? -3.137 -0.566 7.671 1.00 0.00 11 PHE A C 16
ATOM 9155 O O . PHE A 1 12 ? -2.566 0.298 8.332 1.00 0.00 11 PHE A O 16
ATOM 9172 N N . GLY A 1 13 ? -4.454 -0.780 7.715 1.00 0.00 12 GLY A N 16
ATOM 9173 C CA . GLY A 1 13 ? -5.364 0.071 8.454 1.00 0.00 12 GLY A CA 16
ATOM 9174 C C . GLY A 1 13 ? -5.735 1.317 7.648 1.00 0.00 12 GLY A C 16
ATOM 9175 O O . GLY A 1 13 ? -6.355 2.215 8.215 1.00 0.00 12 GLY A O 16
ATOM 9179 N N . ILE A 1 14 ? -5.370 1.385 6.352 1.00 0.00 13 ILE A N 16
ATOM 9180 C CA . ILE A 1 14 ? -5.767 2.492 5.481 1.00 0.00 13 ILE A CA 16
ATOM 9181 C C . ILE A 1 14 ? -6.626 1.981 4.339 1.00 0.00 13 ILE A C 16
ATOM 9182 O O . ILE A 1 14 ? -6.358 0.918 3.783 1.00 0.00 13 ILE A O 16
ATOM 9198 N N . THR A 1 15 ? -7.647 2.770 3.998 1.00 0.00 14 THR A N 16
ATOM 9199 C CA . THR A 1 15 ? -8.649 2.442 3.002 1.00 0.00 14 THR A CA 16
ATOM 9200 C C . THR A 1 15 ? -8.111 2.418 1.581 1.00 0.00 14 THR A C 16
ATOM 9201 O O . THR A 1 15 ? -7.093 3.023 1.249 1.00 0.00 14 THR A O 16
ATOM 9212 N N . ARG A 1 16 ? -8.871 1.693 0.758 1.00 0.00 15 ARG A N 16
ATOM 9213 C CA . ARG A 1 16 ? -8.784 1.618 -0.679 1.00 0.00 15 ARG A CA 16
ATOM 9214 C C . ARG A 1 16 ? -8.825 3.018 -1.286 1.00 0.00 15 ARG A C 16
ATOM 9215 O O . ARG A 1 16 ? -8.095 3.313 -2.229 1.00 0.00 15 ARG A O 16
ATOM 9236 N N . GLY A 1 17 ? -9.681 3.873 -0.715 1.00 0.00 16 GLY A N 16
ATOM 9237 C CA . GLY A 1 17 ? -9.811 5.268 -1.090 1.00 0.00 16 GLY A CA 16
ATOM 9238 C C . GLY A 1 17 ? -8.503 6.017 -0.855 1.00 0.00 16 GLY A C 16
ATOM 9239 O O . GLY A 1 17 ? -8.000 6.666 -1.771 1.00 0.00 16 GLY A O 16
ATOM 9243 N N . GLN A 1 18 ? -7.945 5.929 0.362 1.00 0.00 17 GLN A N 16
ATOM 9244 C CA . GLN A 1 18 ? -6.721 6.649 0.688 1.00 0.00 17 GLN A CA 16
ATOM 9245 C C . GLN A 1 18 ? -5.548 6.129 -0.146 1.00 0.00 17 GLN A C 16
ATOM 9246 O O . GLN A 1 18 ? -4.782 6.926 -0.675 1.00 0.00 17 GLN A O 16
ATOM 9260 N N . PHE A 1 19 ? -5.425 4.805 -0.298 1.00 0.00 18 PHE A N 16
ATOM 9261 C CA . PHE A 1 19 ? -4.430 4.195 -1.170 1.00 0.00 18 PHE A CA 16
ATOM 9262 C C . PHE A 1 19 ? -4.536 4.734 -2.597 1.00 0.00 18 PHE A C 16
ATOM 9263 O O . PHE A 1 19 ? -3.527 5.129 -3.173 1.00 0.00 18 PHE A O 16
ATOM 9280 N N . ALA A 1 20 ? -5.748 4.773 -3.164 1.00 0.00 19 ALA A N 16
ATOM 9281 C CA . ALA A 1 20 ? -5.958 5.284 -4.513 1.00 0.00 19 ALA A CA 16
ATOM 9282 C C . ALA A 1 20 ? -5.693 6.793 -4.612 1.00 0.00 19 ALA A C 16
ATOM 9283 O O . ALA A 1 20 ? -5.428 7.286 -5.707 1.00 0.00 19 ALA A O 16
ATOM 9290 N N . ALA A 1 21 ? -5.710 7.516 -3.483 1.00 0.00 20 ALA A N 16
ATOM 9291 C CA . ALA A 1 21 ? -5.371 8.932 -3.422 1.00 0.00 20 ALA A CA 16
ATOM 9292 C C . ALA A 1 21 ? -3.857 9.132 -3.305 1.00 0.00 20 ALA A C 16
ATOM 9293 O O . ALA A 1 21 ? -3.327 10.101 -3.846 1.00 0.00 20 ALA A O 16
ATOM 9300 N N . LEU A 1 22 ? -3.158 8.223 -2.607 1.00 0.00 21 LEU A N 16
ATOM 9301 C CA . LEU A 1 22 ? -1.711 8.272 -2.449 1.00 0.00 21 LEU A CA 16
ATOM 9302 C C . LEU A 1 22 ? -1.066 8.159 -3.839 1.00 0.00 21 LEU A C 16
ATOM 9303 O O . LEU A 1 22 ? -1.601 7.441 -4.682 1.00 0.00 21 LEU A O 16
ATOM 9319 N N . PRO A 1 23 ? 0.063 8.841 -4.110 1.00 0.00 22 PRO A N 16
ATOM 9320 C CA . PRO A 1 23 ? 0.754 8.748 -5.390 1.00 0.00 22 PRO A CA 16
ATOM 9321 C C . PRO A 1 23 ? 1.066 7.305 -5.782 1.00 0.00 22 PRO A C 16
ATOM 9322 O O . PRO A 1 23 ? 1.383 6.491 -4.918 1.00 0.00 22 PRO A O 16
ATOM 9333 N N . GLY A 1 24 ? 1.012 7.001 -7.084 1.00 0.00 23 GLY A N 16
ATOM 9334 C CA . GLY A 1 24 ? 1.312 5.681 -7.626 1.00 0.00 23 GLY A CA 16
ATOM 9335 C C . GLY A 1 24 ? 2.665 5.140 -7.157 1.00 0.00 23 GLY A C 16
ATOM 9336 O O . GLY A 1 24 ? 2.813 3.936 -6.960 1.00 0.00 23 GLY A O 16
ATOM 9340 N N . TRP A 1 25 ? 3.651 6.025 -6.957 1.00 0.00 24 TRP A N 16
ATOM 9341 C CA . TRP A 1 25 ? 4.943 5.631 -6.426 1.00 0.00 24 TRP A CA 16
ATOM 9342 C C . TRP A 1 25 ? 4.820 5.176 -4.979 1.00 0.00 24 TRP A C 16
ATOM 9343 O O . TRP A 1 25 ? 5.342 4.124 -4.624 1.00 0.00 24 TRP A O 16
ATOM 9364 N N . LYS A 1 26 ? 4.158 5.964 -4.130 1.00 0.00 25 LYS A N 16
ATOM 9365 C CA . LYS A 1 26 ? 4.001 5.612 -2.734 1.00 0.00 25 LYS A CA 16
ATOM 9366 C C . LYS A 1 26 ? 3.234 4.283 -2.683 1.00 0.00 25 LYS A C 16
ATOM 9367 O O . LYS A 1 26 ? 3.555 3.423 -1.870 1.00 0.00 25 LYS A O 16
ATOM 9386 N N . GLN A 1 27 ? 2.251 4.101 -3.580 1.00 0.00 26 GLN A N 16
ATOM 9387 C CA . GLN A 1 27 ? 1.434 2.892 -3.634 1.00 0.00 26 GLN A CA 16
ATOM 9388 C C . GLN A 1 27 ? 2.313 1.665 -3.869 1.00 0.00 26 GLN A C 16
ATOM 9389 O O . GLN A 1 27 ? 2.271 0.707 -3.095 1.00 0.00 26 GLN A O 16
ATOM 9403 N N . LEU A 1 28 ? 3.095 1.699 -4.955 1.00 0.00 27 LEU A N 16
ATOM 9404 C CA . LEU A 1 28 ? 3.942 0.589 -5.358 1.00 0.00 27 LEU A CA 16
ATOM 9405 C C . LEU A 1 28 ? 5.016 0.330 -4.305 1.00 0.00 27 LEU A C 16
ATOM 9406 O O . LEU A 1 28 ? 5.337 -0.823 -4.023 1.00 0.00 27 LEU A O 16
ATOM 9422 N N . GLN A 1 29 ? 5.545 1.396 -3.695 1.00 0.00 28 GLN A N 16
ATOM 9423 C CA . GLN A 1 29 ? 6.557 1.269 -2.662 1.00 0.00 28 GLN A CA 16
ATOM 9424 C C . GLN A 1 29 ? 5.996 0.513 -1.455 1.00 0.00 28 GLN A C 16
ATOM 9425 O O . GLN A 1 29 ? 6.611 -0.452 -1.017 1.00 0.00 28 GLN A O 16
ATOM 9439 N N . MET A 1 30 ? 4.843 0.930 -0.913 1.00 0.00 29 MET A N 16
ATOM 9440 C CA . MET A 1 30 ? 4.205 0.263 0.216 1.00 0.00 29 MET A CA 16
ATOM 9441 C C . MET A 1 30 ? 3.965 -1.226 -0.036 1.00 0.00 29 MET A C 16
ATOM 9442 O O . MET A 1 30 ? 4.247 -2.038 0.845 1.00 0.00 29 MET A O 16
ATOM 9456 N N . LYS A 1 31 ? 3.447 -1.580 -1.220 1.00 0.00 30 LYS A N 16
ATOM 9457 C CA . LYS A 1 31 ? 3.246 -2.969 -1.617 1.00 0.00 30 LYS A CA 16
ATOM 9458 C C . LYS A 1 31 ? 4.535 -3.771 -1.411 1.00 0.00 30 LYS A C 16
ATOM 9459 O O . LYS A 1 31 ? 4.528 -4.777 -0.706 1.00 0.00 30 LYS A O 16
ATOM 9478 N N . LYS A 1 32 ? 5.642 -3.315 -2.009 1.00 0.00 31 LYS A N 16
ATOM 9479 C CA . LYS A 1 32 ? 6.936 -3.978 -1.931 1.00 0.00 31 LYS A CA 16
ATOM 9480 C C . LYS A 1 32 ? 7.520 -3.970 -0.513 1.00 0.00 31 LYS A C 16
ATOM 9481 O O . LYS A 1 32 ? 8.151 -4.945 -0.115 1.00 0.00 31 LYS A O 16
ATOM 9500 N N . GLU A 1 33 ? 7.319 -2.883 0.243 1.00 0.00 32 GLU A N 16
ATOM 9501 C CA . GLU A 1 33 ? 7.866 -2.696 1.582 1.00 0.00 32 GLU A CA 16
ATOM 9502 C C . GLU A 1 33 ? 7.247 -3.687 2.565 1.00 0.00 32 GLU A C 16
ATOM 9503 O O . GLU A 1 33 ? 7.976 -4.315 3.330 1.00 0.00 32 GLU A O 16
ATOM 9516 N N . LYS A 1 34 ? 5.918 -3.858 2.527 1.00 0.00 33 LYS A N 16
ATOM 9517 C CA . LYS A 1 34 ? 5.247 -4.907 3.291 1.00 0.00 33 LYS A CA 16
ATOM 9518 C C . LYS A 1 34 ? 5.775 -6.292 2.898 1.00 0.00 33 LYS A C 16
ATOM 9519 O O . LYS A 1 34 ? 5.771 -7.200 3.727 1.00 0.00 33 LYS A O 16
ATOM 9538 N N . GLY A 1 35 ? 6.250 -6.446 1.655 1.00 0.00 34 GLY A N 16
ATOM 9539 C CA . GLY A 1 35 ? 6.984 -7.618 1.215 1.00 0.00 34 GLY A CA 16
ATOM 9540 C C . GLY A 1 35 ? 8.347 -7.657 1.907 1.00 0.00 34 GLY A C 16
ATOM 9541 O O . GLY A 1 35 ? 8.474 -8.230 2.988 1.00 0.00 34 GLY A O 16
ATOM 9545 N N . LEU A 1 36 ? 9.369 -7.080 1.260 1.00 0.00 35 LEU A N 16
ATOM 9546 C CA . LEU A 1 36 ? 10.745 -7.094 1.740 1.00 0.00 35 LEU A CA 16
ATOM 9547 C C . LEU A 1 36 ? 11.630 -6.086 0.986 1.00 0.00 35 LEU A C 16
ATOM 9548 O O . LEU A 1 36 ? 12.831 -6.316 0.851 1.00 0.00 35 LEU A O 16
ATOM 9564 N N . PHE A 1 37 ? 11.060 -4.980 0.485 1.00 0.00 36 PHE A N 16
ATOM 9565 C CA . PHE A 1 37 ? 11.808 -3.991 -0.284 1.00 0.00 36 PHE A CA 16
ATOM 9566 C C . PHE A 1 37 ? 11.128 -2.627 -0.177 1.00 0.00 36 PHE A C 16
ATOM 9567 O O . PHE A 1 37 ? 10.123 -2.422 -0.891 1.00 0.00 36 PHE A O 16
ATOM 9591 N N . TYR A 1 2 ? -2.247 -12.520 -4.721 1.00 0.00 1 TYR A N 17
ATOM 9592 C CA . TYR A 1 2 ? -1.760 -11.341 -4.022 1.00 0.00 1 TYR A CA 17
ATOM 9593 C C . TYR A 1 2 ? -2.077 -11.457 -2.530 1.00 0.00 1 TYR A C 17
ATOM 9594 O O . TYR A 1 2 ? -1.591 -12.358 -1.850 1.00 0.00 1 TYR A O 17
ATOM 9612 N N . LEU A 1 3 ? -2.889 -10.533 -2.033 1.00 0.00 2 LEU A N 17
ATOM 9613 C CA . LEU A 1 3 ? -3.173 -10.276 -0.648 1.00 0.00 2 LEU A CA 17
ATOM 9614 C C . LEU A 1 3 ? -4.482 -9.482 -0.694 1.00 0.00 2 LEU A C 17
ATOM 9615 O O . LEU A 1 3 ? -4.537 -8.426 -1.324 1.00 0.00 2 LEU A O 17
ATOM 9631 N N . SER A 1 4 ? -5.549 -10.041 -0.105 1.00 0.00 3 SER A N 17
ATOM 9632 C CA . SER A 1 4 ? -6.919 -9.540 -0.228 1.00 0.00 3 SER A CA 17
ATOM 9633 C C . SER A 1 4 ? -6.996 -8.066 0.138 1.00 0.00 3 SER A C 17
ATOM 9634 O O . SER A 1 4 ? -6.331 -7.628 1.068 1.00 0.00 3 SER A O 17
ATOM 9642 N N . GLU A 1 5 ? -7.786 -7.307 -0.624 1.00 0.00 4 GLU A N 17
ATOM 9643 C CA . GLU A 1 5 ? -7.913 -5.863 -0.510 1.00 0.00 4 GLU A CA 17
ATOM 9644 C C . GLU A 1 5 ? -8.208 -5.388 0.915 1.00 0.00 4 GLU A C 17
ATOM 9645 O O . GLU A 1 5 ? -7.848 -4.267 1.268 1.00 0.00 4 GLU A O 17
ATOM 9658 N N . GLN A 1 6 ? -8.901 -6.198 1.721 1.00 0.00 5 GLN A N 17
ATOM 9659 C CA . GLN A 1 6 ? -9.161 -5.882 3.120 1.00 0.00 5 GLN A CA 17
ATOM 9660 C C . GLN A 1 6 ? -8.001 -6.279 4.041 1.00 0.00 5 GLN A C 17
ATOM 9661 O O . GLN A 1 6 ? -7.607 -5.504 4.910 1.00 0.00 5 GLN A O 17
ATOM 9675 N N . ASP A 1 7 ? -7.452 -7.486 3.859 1.00 0.00 6 ASP A N 17
ATOM 9676 C CA . ASP A 1 7 ? -6.253 -7.955 4.560 1.00 0.00 6 ASP A CA 17
ATOM 9677 C C . ASP A 1 7 ? -5.093 -6.971 4.356 1.00 0.00 6 ASP A C 17
ATOM 9678 O O . ASP A 1 7 ? -4.313 -6.711 5.268 1.00 0.00 6 ASP A O 17
ATOM 9688 N N . PHE A 1 8 ? -5.021 -6.414 3.147 1.00 0.00 7 PHE A N 17
ATOM 9689 C CA . PHE A 1 8 ? -4.163 -5.325 2.732 1.00 0.00 7 PHE A CA 17
ATOM 9690 C C . PHE A 1 8 ? -4.383 -4.188 3.698 1.00 0.00 7 PHE A C 17
ATOM 9691 O O . PHE A 1 8 ? -3.439 -3.808 4.361 1.00 0.00 7 PHE A O 17
ATOM 9708 N N . VAL A 1 9 ? -5.611 -3.682 3.843 1.00 0.00 8 VAL A N 17
ATOM 9709 C CA . VAL A 1 9 ? -5.871 -2.543 4.711 1.00 0.00 8 VAL A CA 17
ATOM 9710 C C . VAL A 1 9 ? -5.453 -2.841 6.152 1.00 0.00 8 VAL A C 17
ATOM 9711 O O . VAL A 1 9 ? -4.995 -1.934 6.843 1.00 0.00 8 VAL A O 17
ATOM 9724 N N . SER A 1 10 ? -5.573 -4.098 6.595 1.00 0.00 9 SER A N 17
ATOM 9725 C CA . SER A 1 10 ? -5.151 -4.470 7.939 1.00 0.00 9 SER A CA 17
ATOM 9726 C C . SER A 1 10 ? -3.629 -4.322 8.089 1.00 0.00 9 SER A C 17
ATOM 9727 O O . SER A 1 10 ? -3.155 -3.728 9.055 1.00 0.00 9 SER A O 17
ATOM 9735 N N . VAL A 1 11 ? -2.872 -4.858 7.125 1.00 0.00 10 VAL A N 17
ATOM 9736 C CA . VAL A 1 11 ? -1.411 -4.871 7.112 1.00 0.00 10 VAL A CA 17
ATOM 9737 C C . VAL A 1 11 ? -0.829 -3.490 6.763 1.00 0.00 10 VAL A C 17
ATOM 9738 O O . VAL A 1 11 ? 0.252 -3.133 7.233 1.00 0.00 10 VAL A O 17
ATOM 9751 N N . PHE A 1 12 ? -1.527 -2.723 5.920 1.00 0.00 11 PHE A N 17
ATOM 9752 C CA . PHE A 1 12 ? -1.098 -1.450 5.372 1.00 0.00 11 PHE A CA 17
ATOM 9753 C C . PHE A 1 12 ? -1.402 -0.362 6.390 1.00 0.00 11 PHE A C 17
ATOM 9754 O O . PHE A 1 12 ? -0.608 0.561 6.566 1.00 0.00 11 PHE A O 17
ATOM 9771 N N . GLY A 1 13 ? -2.545 -0.495 7.069 1.00 0.00 12 GLY A N 17
ATOM 9772 C CA . GLY A 1 13 ? -2.996 0.424 8.091 1.00 0.00 12 GLY A CA 17
ATOM 9773 C C . GLY A 1 13 ? -3.685 1.626 7.458 1.00 0.00 12 GLY A C 17
ATOM 9774 O O . GLY A 1 13 ? -3.832 2.648 8.126 1.00 0.00 12 GLY A O 17
ATOM 9778 N N . ILE A 1 14 ? -4.090 1.525 6.181 1.00 0.00 13 ILE A N 17
ATOM 9779 C CA . ILE A 1 14 ? -4.725 2.620 5.470 1.00 0.00 13 ILE A CA 17
ATOM 9780 C C . ILE A 1 14 ? -5.654 2.013 4.436 1.00 0.00 13 ILE A C 17
ATOM 9781 O O . ILE A 1 14 ? -5.316 0.995 3.839 1.00 0.00 13 ILE A O 17
ATOM 9797 N N . THR A 1 15 ? -6.814 2.644 4.242 1.00 0.00 14 THR A N 17
ATOM 9798 C CA . THR A 1 15 ? -7.855 2.165 3.344 1.00 0.00 14 THR A CA 17
ATOM 9799 C C . THR A 1 15 ? -7.449 2.189 1.882 1.00 0.00 14 THR A C 17
ATOM 9800 O O . THR A 1 15 ? -6.519 2.879 1.479 1.00 0.00 14 THR A O 17
ATOM 9811 N N . ARG A 1 16 ? -8.198 1.403 1.106 1.00 0.00 15 ARG A N 17
ATOM 9812 C CA . ARG A 1 16 ? -8.178 1.381 -0.346 1.00 0.00 15 ARG A CA 17
ATOM 9813 C C . ARG A 1 16 ? -8.382 2.796 -0.890 1.00 0.00 15 ARG A C 17
ATOM 9814 O O . ARG A 1 16 ? -7.740 3.186 -1.862 1.00 0.00 15 ARG A O 17
ATOM 9835 N N . GLY A 1 17 ? -9.278 3.554 -0.245 1.00 0.00 16 GLY A N 17
ATOM 9836 C CA . GLY A 1 17 ? -9.586 4.928 -0.604 1.00 0.00 16 GLY A CA 17
ATOM 9837 C C . GLY A 1 17 ? -8.370 5.830 -0.408 1.00 0.00 16 GLY A C 17
ATOM 9838 O O . GLY A 1 17 ? -7.939 6.497 -1.348 1.00 0.00 16 GLY A O 17
ATOM 9842 N N . GLN A 1 18 ? -7.808 5.836 0.809 1.00 0.00 17 GLN A N 17
ATOM 9843 C CA . GLN A 1 18 ? -6.622 6.625 1.127 1.00 0.00 17 GLN A CA 17
ATOM 9844 C C . GLN A 1 18 ? -5.452 6.241 0.224 1.00 0.00 17 GLN A C 17
ATOM 9845 O O . GLN A 1 18 ? -4.758 7.110 -0.294 1.00 0.00 17 GLN A O 17
ATOM 9859 N N . PHE A 1 19 ? -5.233 4.937 0.041 1.00 0.00 18 PHE A N 17
ATOM 9860 C CA . PHE A 1 19 ? -4.145 4.407 -0.755 1.00 0.00 18 PHE A CA 17
ATOM 9861 C C . PHE A 1 19 ? -4.262 4.891 -2.199 1.00 0.00 18 PHE A C 17
ATOM 9862 O O . PHE A 1 19 ? -3.286 5.385 -2.756 1.00 0.00 18 PHE A O 17
ATOM 9879 N N . ALA A 1 20 ? -5.454 4.781 -2.797 1.00 0.00 19 ALA A N 17
ATOM 9880 C CA . ALA A 1 20 ? -5.688 5.240 -4.160 1.00 0.00 19 ALA A CA 17
ATOM 9881 C C . ALA A 1 20 ? -5.563 6.763 -4.295 1.00 0.00 19 ALA A C 17
ATOM 9882 O O . ALA A 1 20 ? -5.328 7.250 -5.399 1.00 0.00 19 ALA A O 17
ATOM 9889 N N . ALA A 1 21 ? -5.665 7.509 -3.186 1.00 0.00 20 ALA A N 17
ATOM 9890 C CA . ALA A 1 21 ? -5.468 8.953 -3.161 1.00 0.00 20 ALA A CA 17
ATOM 9891 C C . ALA A 1 21 ? -3.985 9.307 -3.021 1.00 0.00 20 ALA A C 17
ATOM 9892 O O . ALA A 1 21 ? -3.541 10.305 -3.586 1.00 0.00 20 ALA A O 17
ATOM 9899 N N . LEU A 1 22 ? -3.218 8.499 -2.273 1.00 0.00 21 LEU A N 17
ATOM 9900 C CA . LEU A 1 22 ? -1.790 8.711 -2.061 1.00 0.00 21 LEU A CA 17
ATOM 9901 C C . LEU A 1 22 ? -1.048 8.642 -3.405 1.00 0.00 21 LEU A C 17
ATOM 9902 O O . LEU A 1 22 ? -1.501 7.932 -4.300 1.00 0.00 21 LEU A O 17
ATOM 9918 N N . PRO A 1 23 ? 0.085 9.352 -3.569 1.00 0.00 22 PRO A N 17
ATOM 9919 C CA . PRO A 1 23 ? 0.885 9.304 -4.787 1.00 0.00 22 PRO A CA 17
ATOM 9920 C C . PRO A 1 23 ? 1.266 7.880 -5.192 1.00 0.00 22 PRO A C 17
ATOM 9921 O O . PRO A 1 23 ? 1.528 7.043 -4.330 1.00 0.00 22 PRO A O 17
ATOM 9932 N N . GLY A 1 24 ? 1.339 7.631 -6.505 1.00 0.00 23 GLY A N 17
ATOM 9933 C CA . GLY A 1 24 ? 1.734 6.351 -7.079 1.00 0.00 23 GLY A CA 17
ATOM 9934 C C . GLY A 1 24 ? 3.055 5.827 -6.506 1.00 0.00 23 GLY A C 17
ATOM 9935 O O . GLY A 1 24 ? 3.225 4.619 -6.358 1.00 0.00 23 GLY A O 17
ATOM 9939 N N . TRP A 1 25 ? 3.985 6.727 -6.167 1.00 0.00 24 TRP A N 17
ATOM 9940 C CA . TRP A 1 25 ? 5.241 6.343 -5.546 1.00 0.00 24 TRP A CA 17
ATOM 9941 C C . TRP A 1 25 ? 5.013 5.809 -4.139 1.00 0.00 24 TRP A C 17
ATOM 9942 O O . TRP A 1 25 ? 5.516 4.742 -3.803 1.00 0.00 24 TRP A O 17
ATOM 9963 N N . LYS A 1 26 ? 4.283 6.545 -3.299 1.00 0.00 25 LYS A N 17
ATOM 9964 C CA . LYS A 1 26 ? 4.041 6.127 -1.932 1.00 0.00 25 LYS A CA 17
ATOM 9965 C C . LYS A 1 26 ? 3.269 4.799 -1.969 1.00 0.00 25 LYS A C 17
ATOM 9966 O O . LYS A 1 26 ? 3.485 3.938 -1.120 1.00 0.00 25 LYS A O 17
ATOM 9985 N N . GLN A 1 27 ? 2.393 4.624 -2.972 1.00 0.00 26 GLN A N 17
ATOM 9986 C CA . GLN A 1 27 ? 1.627 3.396 -3.162 1.00 0.00 26 GLN A CA 17
ATOM 9987 C C . GLN A 1 27 ? 2.565 2.217 -3.401 1.00 0.00 26 GLN A C 17
ATOM 9988 O O . GLN A 1 27 ? 2.516 1.222 -2.678 1.00 0.00 26 GLN A O 17
ATOM 10002 N N . LEU A 1 28 ? 3.405 2.323 -4.438 1.00 0.00 27 LEU A N 17
ATOM 10003 C CA . LEU A 1 28 ? 4.297 1.247 -4.838 1.00 0.00 27 LEU A CA 17
ATOM 10004 C C . LEU A 1 28 ? 5.291 0.939 -3.721 1.00 0.00 27 LEU A C 17
ATOM 10005 O O . LEU A 1 28 ? 5.562 -0.229 -3.445 1.00 0.00 27 LEU A O 17
ATOM 10021 N N . GLN A 1 29 ? 5.789 1.982 -3.046 1.00 0.00 28 GLN A N 17
ATOM 10022 C CA . GLN A 1 29 ? 6.691 1.838 -1.917 1.00 0.00 28 GLN A CA 17
ATOM 10023 C C . GLN A 1 29 ? 6.028 1.021 -0.808 1.00 0.00 28 GLN A C 17
ATOM 10024 O O . GLN A 1 29 ? 6.610 0.044 -0.351 1.00 0.00 28 GLN A O 17
ATOM 10038 N N . MET A 1 30 ? 4.813 1.403 -0.387 1.00 0.00 29 MET A N 17
ATOM 10039 C CA . MET A 1 30 ? 4.064 0.697 0.644 1.00 0.00 29 MET A CA 17
ATOM 10040 C C . MET A 1 30 ? 3.882 -0.783 0.314 1.00 0.00 29 MET A C 17
ATOM 10041 O O . MET A 1 30 ? 4.079 -1.619 1.191 1.00 0.00 29 MET A O 17
ATOM 10055 N N . LYS A 1 31 ? 3.532 -1.119 -0.935 1.00 0.00 30 LYS A N 17
ATOM 10056 C CA . LYS A 1 31 ? 3.393 -2.510 -1.353 1.00 0.00 30 LYS A CA 17
ATOM 10057 C C . LYS A 1 31 ? 4.687 -3.290 -1.095 1.00 0.00 30 LYS A C 17
ATOM 10058 O O . LYS A 1 31 ? 4.649 -4.345 -0.462 1.00 0.00 30 LYS A O 17
ATOM 10077 N N . LYS A 1 32 ? 5.830 -2.765 -1.557 1.00 0.00 31 LYS A N 17
ATOM 10078 C CA . LYS A 1 32 ? 7.133 -3.369 -1.320 1.00 0.00 31 LYS A CA 17
ATOM 10079 C C . LYS A 1 32 ? 7.451 -3.475 0.175 1.00 0.00 31 LYS A C 17
ATOM 10080 O O . LYS A 1 32 ? 7.960 -4.500 0.617 1.00 0.00 31 LYS A O 17
ATOM 10099 N N . GLU A 1 33 ? 7.187 -2.411 0.941 1.00 0.00 32 GLU A N 17
ATOM 10100 C CA . GLU A 1 33 ? 7.586 -2.278 2.336 1.00 0.00 32 GLU A CA 17
ATOM 10101 C C . GLU A 1 33 ? 6.839 -3.276 3.216 1.00 0.00 32 GLU A C 17
ATOM 10102 O O . GLU A 1 33 ? 7.465 -4.045 3.945 1.00 0.00 32 GLU A O 17
ATOM 10115 N N . LYS A 1 34 ? 5.505 -3.286 3.122 1.00 0.00 33 LYS A N 17
ATOM 10116 C CA . LYS A 1 34 ? 4.658 -4.278 3.772 1.00 0.00 33 LYS A CA 17
ATOM 10117 C C . LYS A 1 34 ? 5.043 -5.691 3.321 1.00 0.00 33 LYS A C 17
ATOM 10118 O O . LYS A 1 34 ? 4.901 -6.636 4.095 1.00 0.00 33 LYS A O 17
ATOM 10137 N N . GLY A 1 35 ? 5.550 -5.823 2.089 1.00 0.00 34 GLY A N 17
ATOM 10138 C CA . GLY A 1 35 ? 6.176 -7.031 1.583 1.00 0.00 34 GLY A CA 17
ATOM 10139 C C . GLY A 1 35 ? 7.410 -7.371 2.427 1.00 0.00 34 GLY A C 17
ATOM 10140 O O . GLY A 1 35 ? 7.309 -8.134 3.386 1.00 0.00 34 GLY A O 17
ATOM 10144 N N . LEU A 1 36 ? 8.581 -6.850 2.034 1.00 0.00 35 LEU A N 17
ATOM 10145 C CA . LEU A 1 36 ? 9.855 -7.130 2.687 1.00 0.00 35 LEU A CA 17
ATOM 10146 C C . LEU A 1 36 ? 10.920 -6.066 2.368 1.00 0.00 35 LEU A C 17
ATOM 10147 O O . LEU A 1 36 ? 12.108 -6.381 2.351 1.00 0.00 35 LEU A O 17
ATOM 10163 N N . PHE A 1 37 ? 10.503 -4.820 2.112 1.00 0.00 36 PHE A N 17
ATOM 10164 C CA . PHE A 1 37 ? 11.382 -3.703 1.767 1.00 0.00 36 PHE A CA 17
ATOM 10165 C C . PHE A 1 37 ? 11.328 -2.620 2.855 1.00 0.00 36 PHE A C 17
ATOM 10166 O O . PHE A 1 37 ? 10.730 -2.894 3.920 1.00 0.00 36 PHE A O 17
ATOM 10190 N N . TYR A 1 2 ? 0.066 -12.007 -3.873 1.00 0.00 1 TYR A N 18
ATOM 10191 C CA . TYR A 1 2 ? -0.583 -10.757 -3.501 1.00 0.00 1 TYR A CA 18
ATOM 10192 C C . TYR A 1 2 ? -1.543 -11.025 -2.332 1.00 0.00 1 TYR A C 18
ATOM 10193 O O . TYR A 1 2 ? -1.393 -12.025 -1.631 1.00 0.00 1 TYR A O 18
ATOM 10211 N N . LEU A 1 3 ? -2.512 -10.133 -2.101 1.00 0.00 2 LEU A N 18
ATOM 10212 C CA . LEU A 1 3 ? -3.390 -10.122 -0.951 1.00 0.00 2 LEU A CA 18
ATOM 10213 C C . LEU A 1 3 ? -4.577 -9.211 -1.273 1.00 0.00 2 LEU A C 18
ATOM 10214 O O . LEU A 1 3 ? -4.392 -8.087 -1.738 1.00 0.00 2 LEU A O 18
ATOM 10230 N N . SER A 1 4 ? -5.790 -9.741 -1.083 1.00 0.00 3 SER A N 18
ATOM 10231 C CA . SER A 1 4 ? -7.062 -9.073 -1.353 1.00 0.00 3 SER A CA 18
ATOM 10232 C C . SER A 1 4 ? -7.093 -7.705 -0.686 1.00 0.00 3 SER A C 18
ATOM 10233 O O . SER A 1 4 ? -6.537 -7.550 0.394 1.00 0.00 3 SER A O 18
ATOM 10241 N N . GLU A 1 5 ? -7.729 -6.720 -1.330 1.00 0.00 4 GLU A N 18
ATOM 10242 C CA . GLU A 1 5 ? -7.704 -5.326 -0.899 1.00 0.00 4 GLU A CA 18
ATOM 10243 C C . GLU A 1 5 ? -8.215 -5.120 0.532 1.00 0.00 4 GLU A C 18
ATOM 10244 O O . GLU A 1 5 ? -7.923 -4.100 1.152 1.00 0.00 4 GLU A O 18
ATOM 10257 N N . GLN A 1 6 ? -8.982 -6.075 1.056 1.00 0.00 5 GLN A N 18
ATOM 10258 C CA . GLN A 1 6 ? -9.429 -6.073 2.439 1.00 0.00 5 GLN A CA 18
ATOM 10259 C C . GLN A 1 6 ? -8.323 -6.578 3.381 1.00 0.00 5 GLN A C 18
ATOM 10260 O O . GLN A 1 6 ? -8.031 -5.944 4.392 1.00 0.00 5 GLN A O 18
ATOM 10274 N N . ASP A 1 7 ? -7.691 -7.711 3.042 1.00 0.00 6 ASP A N 18
ATOM 10275 C CA . ASP A 1 7 ? -6.524 -8.252 3.746 1.00 0.00 6 ASP A CA 18
ATOM 10276 C C . ASP A 1 7 ? -5.355 -7.260 3.752 1.00 0.00 6 ASP A C 18
ATOM 10277 O O . ASP A 1 7 ? -4.638 -7.103 4.736 1.00 0.00 6 ASP A O 18
ATOM 10287 N N . PHE A 1 8 ? -5.200 -6.594 2.611 1.00 0.00 7 PHE A N 18
ATOM 10288 C CA . PHE A 1 8 ? -4.285 -5.518 2.299 1.00 0.00 7 PHE A CA 18
ATOM 10289 C C . PHE A 1 8 ? -4.468 -4.440 3.338 1.00 0.00 7 PHE A C 18
ATOM 10290 O O . PHE A 1 8 ? -3.496 -4.085 3.974 1.00 0.00 7 PHE A O 18
ATOM 10307 N N . VAL A 1 9 ? -5.691 -3.952 3.561 1.00 0.00 8 VAL A N 18
ATOM 10308 C CA . VAL A 1 9 ? -5.935 -2.912 4.551 1.00 0.00 8 VAL A CA 18
ATOM 10309 C C . VAL A 1 9 ? -5.397 -3.298 5.931 1.00 0.00 8 VAL A C 18
ATOM 10310 O O . VAL A 1 9 ? -4.934 -2.420 6.658 1.00 0.00 8 VAL A O 18
ATOM 10323 N N . SER A 1 10 ? -5.400 -4.593 6.275 1.00 0.00 9 SER A N 18
ATOM 10324 C CA . SER A 1 10 ? -4.830 -5.025 7.550 1.00 0.00 9 SER A CA 18
ATOM 10325 C C . SER A 1 10 ? -3.307 -4.823 7.568 1.00 0.00 9 SER A C 18
ATOM 10326 O O . SER A 1 10 ? -2.754 -4.338 8.553 1.00 0.00 9 SER A O 18
ATOM 10334 N N . VAL A 1 11 ? -2.640 -5.191 6.470 1.00 0.00 10 VAL A N 18
ATOM 10335 C CA . VAL A 1 11 ? -1.188 -5.186 6.309 1.00 0.00 10 VAL A CA 18
ATOM 10336 C C . VAL A 1 11 ? -0.638 -3.783 5.987 1.00 0.00 10 VAL A C 18
ATOM 10337 O O . VAL A 1 11 ? 0.482 -3.451 6.374 1.00 0.00 10 VAL A O 18
ATOM 10350 N N . PHE A 1 12 ? -1.409 -2.968 5.261 1.00 0.00 11 PHE A N 18
ATOM 10351 C CA . PHE A 1 12 ? -1.037 -1.673 4.720 1.00 0.00 11 PHE A CA 18
ATOM 10352 C C . PHE A 1 12 ? -1.338 -0.602 5.756 1.00 0.00 11 PHE A C 18
ATOM 10353 O O . PHE A 1 12 ? -0.535 0.312 5.938 1.00 0.00 11 PHE A O 18
ATOM 10370 N N . GLY A 1 13 ? -2.487 -0.726 6.431 1.00 0.00 12 GLY A N 18
ATOM 10371 C CA . GLY A 1 13 ? -2.927 0.219 7.439 1.00 0.00 12 GLY A CA 18
ATOM 10372 C C . GLY A 1 13 ? -3.606 1.428 6.800 1.00 0.00 12 GLY A C 18
ATOM 10373 O O . GLY A 1 13 ? -3.836 2.419 7.491 1.00 0.00 12 GLY A O 18
ATOM 10377 N N . ILE A 1 14 ? -3.916 1.359 5.495 1.00 0.00 13 ILE A N 18
ATOM 10378 C CA . ILE A 1 14 ? -4.557 2.446 4.768 1.00 0.00 13 ILE A CA 18
ATOM 10379 C C . ILE A 1 14 ? -5.551 1.878 3.762 1.00 0.00 13 ILE A C 18
ATOM 10380 O O . ILE A 1 14 ? -5.297 0.836 3.159 1.00 0.00 13 ILE A O 18
ATOM 10396 N N . THR A 1 15 ? -6.684 2.574 3.602 1.00 0.00 14 THR A N 18
ATOM 10397 C CA . THR A 1 15 ? -7.794 2.153 2.759 1.00 0.00 14 THR A CA 18
ATOM 10398 C C . THR A 1 15 ? -7.445 2.086 1.286 1.00 0.00 14 THR A C 18
ATOM 10399 O O . THR A 1 15 ? -6.498 2.704 0.817 1.00 0.00 14 THR A O 18
ATOM 10410 N N . ARG A 1 16 ? -8.264 1.305 0.581 1.00 0.00 15 ARG A N 18
ATOM 10411 C CA . ARG A 1 16 ? -8.314 1.201 -0.856 1.00 0.00 15 ARG A CA 18
ATOM 10412 C C . ARG A 1 16 ? -8.505 2.584 -1.478 1.00 0.00 15 ARG A C 18
ATOM 10413 O O . ARG A 1 16 ? -7.865 2.918 -2.473 1.00 0.00 15 ARG A O 18
ATOM 10434 N N . GLY A 1 17 ? -9.381 3.383 -0.858 1.00 0.00 16 GLY A N 18
ATOM 10435 C CA . GLY A 1 17 ? -9.667 4.745 -1.271 1.00 0.00 16 GLY A CA 18
ATOM 10436 C C . GLY A 1 17 ? -8.437 5.632 -1.100 1.00 0.00 16 GLY A C 18
ATOM 10437 O O . GLY A 1 17 ? -8.014 6.285 -2.054 1.00 0.00 16 GLY A O 18
ATOM 10441 N N . GLN A 1 18 ? -7.856 5.650 0.108 1.00 0.00 17 GLN A N 18
ATOM 10442 C CA . GLN A 1 18 ? -6.695 6.480 0.399 1.00 0.00 17 GLN A CA 18
ATOM 10443 C C . GLN A 1 18 ? -5.496 6.060 -0.450 1.00 0.00 17 GLN A C 18
ATOM 10444 O O . GLN A 1 18 ? -4.761 6.913 -0.936 1.00 0.00 17 GLN A O 18
ATOM 10458 N N . PHE A 1 19 ? -5.304 4.753 -0.645 1.00 0.00 18 PHE A N 18
ATOM 10459 C CA . PHE A 1 19 ? -4.210 4.217 -1.431 1.00 0.00 18 PHE A CA 18
ATOM 10460 C C . PHE A 1 19 ? -4.338 4.680 -2.881 1.00 0.00 18 PHE A C 18
ATOM 10461 O O . PHE A 1 19 ? -3.371 5.180 -3.447 1.00 0.00 18 PHE A O 18
ATOM 10478 N N . ALA A 1 20 ? -5.534 4.549 -3.470 1.00 0.00 19 ALA A N 18
ATOM 10479 C CA . ALA A 1 20 ? -5.783 5.002 -4.831 1.00 0.00 19 ALA A CA 18
ATOM 10480 C C . ALA A 1 20 ? -5.666 6.527 -4.972 1.00 0.00 19 ALA A C 18
ATOM 10481 O O . ALA A 1 20 ? -5.443 7.011 -6.080 1.00 0.00 19 ALA A O 18
ATOM 10488 N N . ALA A 1 21 ? -5.761 7.276 -3.864 1.00 0.00 20 ALA A N 18
ATOM 10489 C CA . ALA A 1 21 ? -5.573 8.721 -3.844 1.00 0.00 20 ALA A CA 18
ATOM 10490 C C . ALA A 1 21 ? -4.089 9.086 -3.727 1.00 0.00 20 ALA A C 18
ATOM 10491 O O . ALA A 1 21 ? -3.659 10.077 -4.313 1.00 0.00 20 ALA A O 18
ATOM 10498 N N . LEU A 1 22 ? -3.310 8.295 -2.974 1.00 0.00 21 LEU A N 18
ATOM 10499 C CA . LEU A 1 22 ? -1.881 8.517 -2.780 1.00 0.00 21 LEU A CA 18
ATOM 10500 C C . LEU A 1 22 ? -1.156 8.444 -4.131 1.00 0.00 21 LEU A C 18
ATOM 10501 O O . LEU A 1 22 ? -1.611 7.717 -5.014 1.00 0.00 21 LEU A O 18
ATOM 10517 N N . PRO A 1 23 ? -0.034 9.165 -4.319 1.00 0.00 22 PRO A N 18
ATOM 10518 C CA . PRO A 1 23 ? 0.752 9.113 -5.544 1.00 0.00 22 PRO A CA 18
ATOM 10519 C C . PRO A 1 23 ? 1.140 7.688 -5.939 1.00 0.00 22 PRO A C 18
ATOM 10520 O O . PRO A 1 23 ? 1.423 6.863 -5.073 1.00 0.00 22 PRO A O 18
ATOM 10531 N N . GLY A 1 24 ? 1.193 7.424 -7.251 1.00 0.00 23 GLY A N 18
ATOM 10532 C CA . GLY A 1 24 ? 1.590 6.141 -7.814 1.00 0.00 23 GLY A CA 18
ATOM 10533 C C . GLY A 1 24 ? 2.925 5.637 -7.259 1.00 0.00 23 GLY A C 18
ATOM 10534 O O . GLY A 1 24 ? 3.108 4.432 -7.099 1.00 0.00 23 GLY A O 18
ATOM 10538 N N . TRP A 1 25 ? 3.853 6.549 -6.946 1.00 0.00 24 TRP A N 18
ATOM 10539 C CA . TRP A 1 25 ? 5.122 6.185 -6.342 1.00 0.00 24 TRP A CA 18
ATOM 10540 C C . TRP A 1 25 ? 4.921 5.658 -4.927 1.00 0.00 24 TRP A C 18
ATOM 10541 O O . TRP A 1 25 ? 5.442 4.600 -4.591 1.00 0.00 24 TRP A O 18
ATOM 10562 N N . LYS A 1 26 ? 4.198 6.393 -4.082 1.00 0.00 25 LYS A N 18
ATOM 10563 C CA . LYS A 1 26 ? 3.981 5.984 -2.707 1.00 0.00 25 LYS A CA 18
ATOM 10564 C C . LYS A 1 26 ? 3.220 4.650 -2.722 1.00 0.00 25 LYS A C 18
ATOM 10565 O O . LYS A 1 26 ? 3.457 3.798 -1.870 1.00 0.00 25 LYS A O 18
ATOM 10584 N N . GLN A 1 27 ? 2.331 4.461 -3.711 1.00 0.00 26 GLN A N 18
ATOM 10585 C CA . GLN A 1 27 ? 1.576 3.225 -3.875 1.00 0.00 26 GLN A CA 18
ATOM 10586 C C . GLN A 1 27 ? 2.529 2.058 -4.117 1.00 0.00 26 GLN A C 18
ATOM 10587 O O . GLN A 1 27 ? 2.519 1.082 -3.369 1.00 0.00 26 GLN A O 18
ATOM 10601 N N . LEU A 1 28 ? 3.336 2.155 -5.180 1.00 0.00 27 LEU A N 18
ATOM 10602 C CA . LEU A 1 28 ? 4.231 1.086 -5.595 1.00 0.00 27 LEU A CA 18
ATOM 10603 C C . LEU A 1 28 ? 5.259 0.796 -4.503 1.00 0.00 27 LEU A C 18
ATOM 10604 O O . LEU A 1 28 ? 5.561 -0.366 -4.234 1.00 0.00 27 LEU A O 18
ATOM 10620 N N . GLN A 1 29 ? 5.750 1.849 -3.839 1.00 0.00 28 GLN A N 18
ATOM 10621 C CA . GLN A 1 29 ? 6.667 1.718 -2.720 1.00 0.00 28 GLN A CA 18
ATOM 10622 C C . GLN A 1 29 ? 6.023 0.896 -1.603 1.00 0.00 28 GLN A C 18
ATOM 10623 O O . GLN A 1 29 ? 6.628 -0.063 -1.137 1.00 0.00 28 GLN A O 18
ATOM 10637 N N . MET A 1 30 ? 4.801 1.252 -1.183 1.00 0.00 29 MET A N 18
ATOM 10638 C CA . MET A 1 30 ? 4.079 0.528 -0.149 1.00 0.00 29 MET A CA 18
ATOM 10639 C C . MET A 1 30 ? 3.882 -0.949 -0.484 1.00 0.00 29 MET A C 18
ATOM 10640 O O . MET A 1 30 ? 4.013 -1.775 0.415 1.00 0.00 29 MET A O 18
ATOM 10654 N N . LYS A 1 31 ? 3.598 -1.301 -1.747 1.00 0.00 30 LYS A N 18
ATOM 10655 C CA . LYS A 1 31 ? 3.505 -2.704 -2.143 1.00 0.00 30 LYS A CA 18
ATOM 10656 C C . LYS A 1 31 ? 4.814 -3.437 -1.833 1.00 0.00 30 LYS A C 18
ATOM 10657 O O . LYS A 1 31 ? 4.800 -4.455 -1.143 1.00 0.00 30 LYS A O 18
ATOM 10676 N N . LYS A 1 32 ? 5.942 -2.907 -2.322 1.00 0.00 31 LYS A N 18
ATOM 10677 C CA . LYS A 1 32 ? 7.264 -3.462 -2.077 1.00 0.00 31 LYS A CA 18
ATOM 10678 C C . LYS A 1 32 ? 7.566 -3.565 -0.579 1.00 0.00 31 LYS A C 18
ATOM 10679 O O . LYS A 1 32 ? 8.076 -4.586 -0.128 1.00 0.00 31 LYS A O 18
ATOM 10698 N N . GLU A 1 33 ? 7.278 -2.502 0.177 1.00 0.00 32 GLU A N 18
ATOM 10699 C CA . GLU A 1 33 ? 7.651 -2.360 1.577 1.00 0.00 32 GLU A CA 18
ATOM 10700 C C . GLU A 1 33 ? 6.878 -3.345 2.449 1.00 0.00 32 GLU A C 18
ATOM 10701 O O . GLU A 1 33 ? 7.486 -4.085 3.222 1.00 0.00 32 GLU A O 18
ATOM 10714 N N . LYS A 1 34 ? 5.548 -3.378 2.308 1.00 0.00 33 LYS A N 18
ATOM 10715 C CA . LYS A 1 34 ? 4.704 -4.362 2.976 1.00 0.00 33 LYS A CA 18
ATOM 10716 C C . LYS A 1 34 ? 5.099 -5.779 2.547 1.00 0.00 33 LYS A C 18
ATOM 10717 O O . LYS A 1 34 ? 4.952 -6.714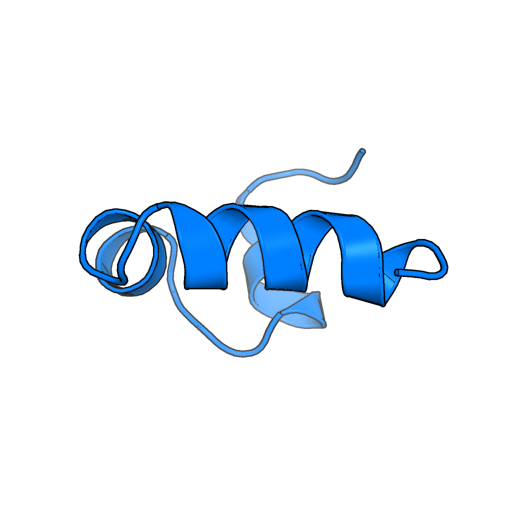 3.330 1.00 0.00 33 LYS A O 18
ATOM 10736 N N . GLY A 1 35 ? 5.624 -5.924 1.322 1.00 0.00 34 GLY A N 18
ATOM 10737 C CA . GLY A 1 35 ? 6.260 -7.136 0.839 1.00 0.00 34 GLY A CA 18
ATOM 10738 C C . GLY A 1 35 ? 7.478 -7.465 1.706 1.00 0.00 34 GLY A C 18
ATOM 10739 O O . GLY A 1 35 ? 7.365 -8.221 2.669 1.00 0.00 34 GLY A O 18
ATOM 10743 N N . LEU A 1 36 ? 8.654 -6.943 1.329 1.00 0.00 35 LEU A N 18
ATOM 10744 C CA . LEU A 1 36 ? 9.917 -7.219 2.005 1.00 0.00 35 LEU A CA 18
ATOM 10745 C C . LEU A 1 36 ? 10.988 -6.160 1.689 1.00 0.00 35 LEU A C 18
ATOM 10746 O O . LEU A 1 36 ? 12.176 -6.477 1.690 1.00 0.00 35 LEU A O 18
ATOM 10762 N N . PHE A 1 37 ? 10.575 -4.917 1.409 1.00 0.00 36 PHE A N 18
ATOM 10763 C CA . PHE A 1 37 ? 11.461 -3.813 1.041 1.00 0.00 36 PHE A CA 18
ATOM 10764 C C . PHE A 1 37 ? 11.452 -2.727 2.126 1.00 0.00 36 PHE A C 18
ATOM 10765 O O . PHE A 1 37 ? 12.106 -1.687 1.900 1.00 0.00 36 PHE A O 18
ATOM 10789 N N . TYR A 1 2 ? -1.214 -8.632 -3.668 1.00 0.00 1 TYR A N 19
ATOM 10790 C CA . TYR A 1 2 ? -0.743 -9.940 -3.220 1.00 0.00 1 TYR A CA 19
ATOM 10791 C C . TYR A 1 2 ? -1.422 -10.346 -1.902 1.00 0.00 1 TYR A C 19
ATOM 10792 O O . TYR A 1 2 ? -0.883 -11.158 -1.153 1.00 0.00 1 TYR A O 19
ATOM 10810 N N . LEU A 1 3 ? -2.606 -9.781 -1.628 1.00 0.00 2 LEU A N 19
ATOM 10811 C CA . LEU A 1 3 ? -3.392 -9.934 -0.418 1.00 0.00 2 LEU A CA 19
ATOM 10812 C C . LEU A 1 3 ? -4.709 -9.190 -0.651 1.00 0.00 2 LEU A C 19
ATOM 10813 O O . LEU A 1 3 ? -4.686 -8.068 -1.159 1.00 0.00 2 LEU A O 19
ATOM 10829 N N . SER A 1 4 ? -5.846 -9.843 -0.375 1.00 0.00 3 SER A N 19
ATOM 10830 C CA . SER A 1 4 ? -7.179 -9.292 -0.614 1.00 0.00 3 SER A CA 19
ATOM 10831 C C . SER A 1 4 ? -7.289 -7.901 -0.008 1.00 0.00 3 SER A C 19
ATOM 10832 O O . SER A 1 4 ? -6.730 -7.651 1.053 1.00 0.00 3 SER A O 19
ATOM 10840 N N . GLU A 1 5 ? -7.977 -6.996 -0.711 1.00 0.00 4 GLU A N 19
ATOM 10841 C CA . GLU A 1 5 ? -8.018 -5.569 -0.424 1.00 0.00 4 GLU A CA 19
ATOM 10842 C C . GLU A 1 5 ? -8.461 -5.242 1.004 1.00 0.00 4 GLU A C 19
ATOM 10843 O O . GLU A 1 5 ? -8.220 -4.137 1.483 1.00 0.00 4 GLU A O 19
ATOM 10856 N N . GLN A 1 6 ? -9.125 -6.178 1.685 1.00 0.00 5 GLN A N 19
ATOM 10857 C CA . GLN A 1 6 ? -9.462 -6.047 3.091 1.00 0.00 5 GLN A CA 19
ATOM 10858 C C . GLN A 1 6 ? -8.276 -6.429 3.993 1.00 0.00 5 GLN A C 19
ATOM 10859 O O . GLN A 1 6 ? -7.930 -5.683 4.908 1.00 0.00 5 GLN A O 19
ATOM 10873 N N . ASP A 1 7 ? -7.639 -7.579 3.723 1.00 0.00 6 ASP A N 19
ATOM 10874 C CA . ASP A 1 7 ? -6.402 -8.012 4.382 1.00 0.00 6 ASP A CA 19
ATOM 10875 C C . ASP A 1 7 ? -5.295 -6.967 4.236 1.00 0.00 6 ASP A C 19
ATOM 10876 O O . ASP A 1 7 ? -4.528 -6.708 5.158 1.00 0.00 6 ASP A O 19
ATOM 10886 N N . PHE A 1 8 ? -5.250 -6.375 3.043 1.00 0.00 7 PHE A N 19
ATOM 10887 C CA . PHE A 1 8 ? -4.418 -5.264 2.642 1.00 0.00 7 PHE A CA 19
ATOM 10888 C C . PHE A 1 8 ? -4.577 -4.176 3.670 1.00 0.00 7 PHE A C 19
ATOM 10889 O O . PHE A 1 8 ? -3.596 -3.829 4.298 1.00 0.00 7 PHE A O 19
ATOM 10906 N N . VAL A 1 9 ? -5.793 -3.678 3.894 1.00 0.00 8 VAL A N 19
ATOM 10907 C CA . VAL A 1 9 ? -6.010 -2.584 4.824 1.00 0.00 8 VAL A CA 19
ATOM 10908 C C . VAL A 1 9 ? -5.541 -2.953 6.230 1.00 0.00 8 VAL A C 19
ATOM 10909 O O . VAL A 1 9 ? -5.060 -2.080 6.950 1.00 0.00 8 VAL A O 19
ATOM 10922 N N . SER A 1 10 ? -5.640 -4.234 6.611 1.00 0.00 9 SER A N 19
ATOM 10923 C CA . SER A 1 10 ? -5.168 -4.662 7.923 1.00 0.00 9 SER A CA 19
ATOM 10924 C C . SER A 1 10 ? -3.641 -4.525 8.018 1.00 0.00 9 SER A C 19
ATOM 10925 O O . SER A 1 10 ? -3.122 -3.993 8.998 1.00 0.00 9 SER A O 19
ATOM 10933 N N . VAL A 1 11 ? -2.929 -4.991 6.986 1.00 0.00 10 VAL A N 19
ATOM 10934 C CA . VAL A 1 11 ? -1.471 -5.019 6.911 1.00 0.00 10 VAL A CA 19
ATOM 10935 C C . VAL A 1 11 ? -0.884 -3.633 6.591 1.00 0.00 10 VAL A C 19
ATOM 10936 O O . VAL A 1 11 ? 0.221 -3.310 7.025 1.00 0.00 10 VAL A O 19
ATOM 10949 N N . PHE A 1 12 ? -1.607 -2.822 5.812 1.00 0.00 11 PHE A N 19
ATOM 10950 C CA . PHE A 1 12 ? -1.177 -1.539 5.287 1.00 0.00 11 PHE A CA 19
ATOM 10951 C C . PHE A 1 12 ? -1.444 -0.474 6.340 1.00 0.00 11 PHE A C 19
ATOM 10952 O O . PHE A 1 12 ? -0.625 0.425 6.530 1.00 0.00 11 PHE A O 19
ATOM 10969 N N . GLY A 1 13 ? -2.585 -0.593 7.026 1.00 0.00 12 GLY A N 19
ATOM 10970 C CA . GLY A 1 13 ? -2.996 0.327 8.068 1.00 0.00 12 GLY A CA 19
ATOM 10971 C C . GLY A 1 13 ? -3.648 1.564 7.462 1.00 0.00 12 GLY A C 19
ATOM 10972 O O . GLY A 1 13 ? -3.762 2.578 8.149 1.00 0.00 12 GLY A O 19
ATOM 10976 N N . ILE A 1 14 ? -4.063 1.496 6.187 1.00 0.00 13 ILE A N 19
ATOM 10977 C CA . ILE A 1 14 ? -4.696 2.610 5.500 1.00 0.00 13 ILE A CA 19
ATOM 10978 C C . ILE A 1 14 ? -5.671 2.030 4.492 1.00 0.00 13 ILE A C 19
ATOM 10979 O O . ILE A 1 14 ? -5.377 0.999 3.895 1.00 0.00 13 ILE A O 19
ATOM 10995 N N . THR A 1 15 ? -6.819 2.692 4.321 1.00 0.00 14 THR A N 19
ATOM 10996 C CA . THR A 1 15 ? -7.897 2.213 3.471 1.00 0.00 14 THR A CA 19
ATOM 10997 C C . THR A 1 15 ? -7.524 2.146 2.003 1.00 0.00 14 THR A C 19
ATOM 10998 O O . THR A 1 15 ? -6.607 2.811 1.536 1.00 0.00 14 THR A O 19
ATOM 11009 N N . ARG A 1 16 ? -8.292 1.311 1.302 1.00 0.00 15 ARG A N 19
ATOM 11010 C CA . ARG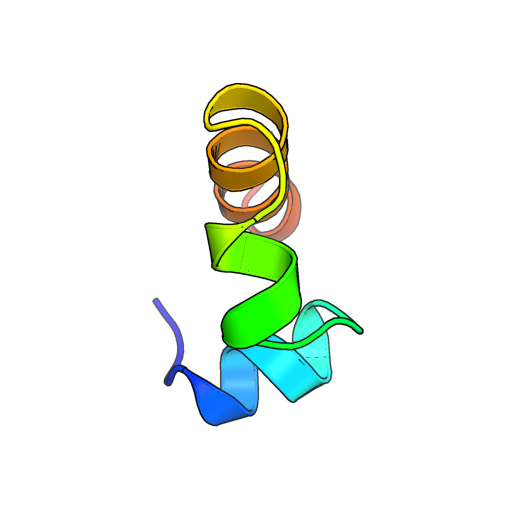 A 1 16 ? -8.323 1.184 -0.135 1.00 0.00 15 ARG A CA 19
ATOM 11011 C C . ARG A 1 16 ? -8.546 2.554 -0.777 1.00 0.00 15 ARG A C 19
ATOM 11012 O O . ARG A 1 16 ? -7.906 2.895 -1.771 1.00 0.00 15 ARG A O 19
ATOM 11033 N N . GLY A 1 17 ? -9.449 3.337 -0.175 1.00 0.00 16 GLY A N 19
ATOM 11034 C CA . GLY A 1 17 ? -9.777 4.683 -0.607 1.00 0.00 16 GLY A CA 19
ATOM 11035 C C . GLY A 1 17 ? -8.575 5.611 -0.455 1.00 0.00 16 GLY A C 19
ATOM 11036 O O . GLY A 1 17 ? -8.176 6.259 -1.422 1.00 0.00 16 GLY A O 19
ATOM 11040 N N . GLN A 1 18 ? -7.992 5.675 0.751 1.00 0.00 17 GLN A N 19
ATOM 11041 C CA . GLN A 1 18 ? -6.865 6.560 1.010 1.00 0.00 17 GLN A CA 19
ATOM 11042 C C . GLN A 1 18 ? -5.641 6.142 0.192 1.00 0.00 17 GLN A C 19
ATOM 11043 O O . GLN A 1 18 ? -4.906 6.998 -0.291 1.00 0.00 17 GLN A O 19
ATOM 11057 N N . PHE A 1 19 ? -5.435 4.834 0.007 1.00 0.00 18 PHE A N 19
ATOM 11058 C CA . PHE A 1 19 ? -4.344 4.308 -0.790 1.00 0.00 18 PHE A CA 19
ATOM 11059 C C . PHE A 1 19 ? -4.478 4.783 -2.237 1.00 0.00 18 PHE A C 19
ATOM 11060 O O . PHE A 1 19 ? -3.509 5.269 -2.814 1.00 0.00 18 PHE A O 19
ATOM 11077 N N . ALA A 1 20 ? -5.681 4.669 -2.815 1.00 0.00 19 ALA A N 19
ATOM 11078 C CA . ALA A 1 20 ? -5.937 5.124 -4.174 1.00 0.00 19 ALA A CA 19
ATOM 11079 C C . ALA A 1 20 ? -5.814 6.649 -4.313 1.00 0.00 19 ALA A C 19
ATOM 11080 O O . ALA A 1 20 ? -5.601 7.134 -5.423 1.00 0.00 19 ALA A O 19
ATOM 11087 N N . ALA A 1 21 ? -5.890 7.397 -3.202 1.00 0.00 20 ALA A N 19
ATOM 11088 C CA . ALA A 1 21 ? -5.690 8.841 -3.183 1.00 0.00 20 ALA A CA 19
ATOM 11089 C C . ALA A 1 21 ? -4.201 9.190 -3.091 1.00 0.00 20 ALA A C 19
ATOM 11090 O O . ALA A 1 21 ? -3.767 10.171 -3.692 1.00 0.00 20 ALA A O 19
ATOM 11097 N N . LEU A 1 22 ? -3.422 8.395 -2.344 1.00 0.00 21 LEU A N 19
ATOM 11098 C CA . LEU A 1 22 ? -1.984 8.590 -2.174 1.00 0.00 21 LEU A CA 19
ATOM 11099 C C . LEU A 1 22 ? -1.280 8.483 -3.535 1.00 0.00 21 LEU A C 19
ATOM 11100 O O . LEU A 1 22 ? -1.792 7.813 -4.430 1.00 0.00 21 LEU A O 19
ATOM 11116 N N . PRO A 1 23 ? -0.119 9.137 -3.720 1.00 0.00 22 PRO A N 19
ATOM 11117 C CA . PRO A 1 23 ? 0.580 9.147 -4.994 1.00 0.00 22 PRO A CA 19
ATOM 11118 C C . PRO A 1 23 ? 1.070 7.749 -5.366 1.00 0.00 22 PRO A C 19
ATOM 11119 O O . PRO A 1 23 ? 1.370 6.940 -4.490 1.00 0.00 22 PRO A O 19
ATOM 11130 N N . GLY A 1 24 ? 1.163 7.490 -6.675 1.00 0.00 23 GLY A N 19
ATOM 11131 C CA . GLY A 1 24 ? 1.587 6.219 -7.245 1.00 0.00 23 GLY A CA 19
ATOM 11132 C C . GLY A 1 24 ? 2.897 5.708 -6.645 1.00 0.00 23 GLY A C 19
ATOM 11133 O O . GLY A 1 24 ? 3.069 4.500 -6.487 1.00 0.00 23 GLY A O 19
ATOM 11137 N N . TRP A 1 25 ? 3.816 6.616 -6.291 1.00 0.00 24 TRP A N 19
ATOM 11138 C CA . TRP A 1 25 ? 5.051 6.227 -5.638 1.00 0.00 24 TRP A CA 19
ATOM 11139 C C . TRP A 1 25 ? 4.779 5.714 -4.233 1.00 0.00 24 TRP A C 19
ATOM 11140 O O . TRP A 1 25 ? 5.271 4.650 -3.881 1.00 0.00 24 TRP A O 19
ATOM 11161 N N . LYS A 1 26 ? 4.038 6.461 -3.407 1.00 0.00 25 LYS A N 19
ATOM 11162 C CA . LYS A 1 26 ? 3.803 6.038 -2.035 1.00 0.00 25 LYS A CA 19
ATOM 11163 C C . LYS A 1 26 ? 3.036 4.706 -2.074 1.00 0.00 25 LYS A C 19
ATOM 11164 O O . LYS A 1 26 ? 3.240 3.852 -1.215 1.00 0.00 25 LYS A O 19
ATOM 11183 N N . GLN A 1 27 ? 2.183 4.521 -3.093 1.00 0.00 26 GLN A N 19
ATOM 11184 C CA . GLN A 1 27 ? 1.433 3.288 -3.295 1.00 0.00 26 GLN A CA 19
ATOM 11185 C C . GLN A 1 27 ? 2.381 2.110 -3.514 1.00 0.00 26 GLN A C 19
ATOM 11186 O O . GLN A 1 27 ? 2.318 1.116 -2.790 1.00 0.00 26 GLN A O 19
ATOM 11200 N N . LEU A 1 28 ? 3.246 2.216 -4.530 1.00 0.00 27 LEU A N 19
ATOM 11201 C CA . LEU A 1 28 ? 4.164 1.146 -4.897 1.00 0.00 27 LEU A CA 19
ATOM 11202 C C . LEU A 1 28 ? 5.161 0.880 -3.769 1.00 0.00 27 LEU A C 19
ATOM 11203 O O . LEU A 1 28 ? 5.476 -0.271 -3.477 1.00 0.00 27 LEU A O 19
ATOM 11219 N N . GLN A 1 29 ? 5.618 1.950 -3.110 1.00 0.00 28 GLN A N 19
ATOM 11220 C CA . GLN A 1 29 ? 6.505 1.901 -1.960 1.00 0.00 28 GLN A CA 19
ATOM 11221 C C . GLN A 1 29 ? 5.877 1.054 -0.852 1.00 0.00 28 GLN A C 19
ATOM 11222 O O . GLN A 1 29 ? 6.520 0.135 -0.355 1.00 0.00 28 GLN A O 19
ATOM 11236 N N . MET A 1 30 ? 4.625 1.347 -0.473 1.00 0.00 29 MET A N 19
ATOM 11237 C CA . MET A 1 30 ? 3.896 0.590 0.536 1.00 0.00 29 MET A CA 19
ATOM 11238 C C . MET A 1 30 ? 3.750 -0.877 0.142 1.00 0.00 29 MET A C 19
ATOM 11239 O O . MET A 1 30 ? 4.012 -1.745 0.970 1.00 0.00 29 MET A O 19
ATOM 11253 N N . LYS A 1 31 ? 3.353 -1.168 -1.105 1.00 0.00 30 LYS A N 19
ATOM 11254 C CA . LYS A 1 31 ? 3.246 -2.541 -1.588 1.00 0.00 30 LYS A CA 19
ATOM 11255 C C . LYS A 1 31 ? 4.560 -3.303 -1.397 1.00 0.00 30 LYS A C 19
ATOM 11256 O O . LYS A 1 31 ? 4.551 -4.402 -0.845 1.00 0.00 30 LYS A O 19
ATOM 11275 N N . LYS A 1 32 ? 5.687 -2.723 -1.826 1.00 0.00 31 LYS A N 19
ATOM 11276 C CA . LYS A 1 32 ? 6.992 -3.335 -1.629 1.00 0.00 31 LYS A CA 19
ATOM 11277 C C . LYS A 1 32 ? 7.307 -3.516 -0.142 1.00 0.00 31 LYS A C 19
ATOM 11278 O O . LYS A 1 32 ? 7.765 -4.582 0.252 1.00 0.00 31 LYS A O 19
ATOM 11297 N N . GLU A 1 33 ? 7.096 -2.478 0.673 1.00 0.00 32 GLU A N 19
ATOM 11298 C CA . GLU A 1 33 ? 7.491 -2.461 2.076 1.00 0.00 32 GLU A CA 19
ATOM 11299 C C . GLU A 1 33 ? 6.733 -3.513 2.883 1.00 0.00 32 GLU A C 19
ATOM 11300 O O . GLU A 1 33 ? 7.351 -4.359 3.526 1.00 0.00 32 GLU A O 19
ATOM 11313 N N . LYS A 1 34 ? 5.397 -3.475 2.826 1.00 0.00 33 LYS A N 19
ATOM 11314 C CA . LYS A 1 34 ? 4.537 -4.485 3.432 1.00 0.00 33 LYS A CA 19
ATOM 11315 C C . LYS A 1 34 ? 4.860 -5.873 2.866 1.00 0.00 33 LYS A C 19
ATOM 11316 O O . LYS A 1 34 ? 4.696 -6.871 3.563 1.00 0.00 33 LYS A O 19
ATOM 11335 N N . GLY A 1 35 ? 5.332 -5.923 1.614 1.00 0.00 34 GLY A N 19
ATOM 11336 C CA . GLY A 1 35 ? 5.902 -7.102 0.988 1.00 0.00 34 GLY A CA 19
ATOM 11337 C C . GLY A 1 35 ? 7.132 -7.573 1.769 1.00 0.00 34 GLY A C 19
ATOM 11338 O O . GLY A 1 35 ? 7.016 -8.435 2.638 1.00 0.00 34 GLY A O 19
ATOM 11342 N N . LEU A 1 36 ? 8.318 -7.060 1.410 1.00 0.00 35 LEU A N 19
ATOM 11343 C CA . LEU A 1 36 ? 9.593 -7.502 1.961 1.00 0.00 35 LEU A CA 19
ATOM 11344 C C . LEU A 1 36 ? 10.703 -6.448 1.804 1.00 0.00 35 LEU A C 19
ATOM 11345 O O . LEU A 1 36 ? 11.875 -6.813 1.722 1.00 0.00 35 LEU A O 19
ATOM 11361 N N . PHE A 1 37 ? 10.351 -5.156 1.761 1.00 0.00 36 PHE A N 19
ATOM 11362 C CA . PHE A 1 37 ? 11.305 -4.053 1.638 1.00 0.00 36 PHE A CA 19
ATOM 11363 C C . PHE A 1 37 ? 11.227 -3.150 2.876 1.00 0.00 36 PHE A C 19
ATOM 11364 O O . PHE A 1 37 ? 10.406 -3.447 3.772 1.00 0.00 36 PHE A O 19
ATOM 11388 N N . TYR A 1 2 ? -3.080 -13.285 -3.593 1.00 0.00 1 TYR A N 20
ATOM 11389 C CA . TYR A 1 2 ? -2.059 -12.341 -3.164 1.00 0.00 1 TYR A CA 20
ATOM 11390 C C . TYR A 1 2 ? -2.712 -11.004 -2.812 1.00 0.00 1 TYR A C 20
ATOM 11391 O O . TYR A 1 2 ? -3.186 -10.298 -3.700 1.00 0.00 1 TYR A O 20
ATOM 11409 N N . LEU A 1 3 ? -2.714 -10.664 -1.517 1.00 0.00 2 LEU A N 20
ATOM 11410 C CA . LEU A 1 3 ? -3.184 -9.399 -0.976 1.00 0.00 2 LEU A CA 20
ATOM 11411 C C . LEU A 1 3 ? -4.617 -9.079 -1.398 1.00 0.00 2 LEU A C 20
ATOM 11412 O O . LEU A 1 3 ? -4.854 -8.290 -2.312 1.00 0.00 2 LEU A O 20
ATOM 11428 N N . SER A 1 4 ? -5.572 -9.669 -0.672 1.00 0.00 3 SER A N 20
ATOM 11429 C CA . SER A 1 4 ? -6.980 -9.305 -0.767 1.00 0.00 3 SER A CA 20
ATOM 11430 C C . SER A 1 4 ? -7.089 -7.851 -0.335 1.00 0.00 3 SER A C 20
ATOM 11431 O O . SER A 1 4 ? -6.422 -7.449 0.611 1.00 0.00 3 SER A O 20
ATOM 11439 N N . GLU A 1 5 ? -7.889 -7.056 -1.051 1.00 0.00 4 GLU A N 20
ATOM 11440 C CA . GLU A 1 5 ? -7.934 -5.608 -0.898 1.00 0.00 4 GLU A CA 20
ATOM 11441 C C . GLU A 1 5 ? -8.235 -5.176 0.543 1.00 0.00 4 GLU A C 20
ATOM 11442 O O . GLU A 1 5 ? -7.884 -4.067 0.938 1.00 0.00 4 GLU A O 20
ATOM 11455 N N . GLN A 1 6 ? -8.896 -6.036 1.322 1.00 0.00 5 GLN A N 20
ATOM 11456 C CA . GLN A 1 6 ? -9.171 -5.805 2.730 1.00 0.00 5 GLN A CA 20
ATOM 11457 C C . GLN A 1 6 ? -7.961 -6.152 3.614 1.00 0.00 5 GLN A C 20
ATOM 11458 O O . GLN A 1 6 ? -7.577 -5.356 4.469 1.00 0.00 5 GLN A O 20
ATOM 11472 N N . ASP A 1 7 ? -7.351 -7.330 3.412 1.00 0.00 6 ASP A N 20
ATOM 11473 C CA . ASP A 1 7 ? -6.122 -7.744 4.101 1.00 0.00 6 ASP A CA 20
ATOM 11474 C C . ASP A 1 7 ? -4.987 -6.748 3.873 1.00 0.00 6 ASP A C 20
ATOM 11475 O O . ASP A 1 7 ? -4.211 -6.440 4.773 1.00 0.00 6 ASP A O 20
ATOM 11485 N N . PHE A 1 8 ? -4.930 -6.248 2.640 1.00 0.00 7 PHE A N 20
ATOM 11486 C CA . PHE A 1 8 ? -4.093 -5.166 2.171 1.00 0.00 7 PHE A CA 20
ATOM 11487 C C . PHE A 1 8 ? -4.256 -4.010 3.128 1.00 0.00 7 PHE A C 20
ATOM 11488 O O . PHE A 1 8 ? -3.269 -3.588 3.696 1.00 0.00 7 PHE A O 20
ATOM 11505 N N . VAL A 1 9 ? -5.477 -3.527 3.363 1.00 0.00 8 VAL A N 20
ATOM 11506 C CA . VAL A 1 9 ? -5.676 -2.384 4.240 1.00 0.00 8 VAL A CA 20
ATOM 11507 C C . VAL A 1 9 ? -5.188 -2.683 5.658 1.00 0.00 8 VAL A C 20
ATOM 11508 O O . VAL A 1 9 ? -4.720 -1.768 6.333 1.00 0.00 8 VAL A O 20
ATOM 11521 N N . SER A 1 10 ? -5.257 -3.943 6.103 1.00 0.00 9 SER A N 20
ATOM 11522 C CA . SER A 1 10 ? -4.751 -4.290 7.426 1.00 0.00 9 SER A CA 20
ATOM 11523 C C . SER A 1 10 ? -3.225 -4.125 7.471 1.00 0.00 9 SER A C 20
ATOM 11524 O O . SER A 1 10 ? -2.694 -3.491 8.380 1.00 0.00 9 SER A O 20
ATOM 11532 N N . VAL A 1 11 ? -2.531 -4.681 6.472 1.00 0.00 10 VAL A N 20
ATOM 11533 C CA . VAL A 1 11 ? -1.075 -4.689 6.358 1.00 0.00 10 VAL A CA 20
ATOM 11534 C C . VAL A 1 11 ? -0.518 -3.305 5.973 1.00 0.00 10 VAL A C 20
ATOM 11535 O O . VAL A 1 11 ? 0.592 -2.950 6.369 1.00 0.00 10 VAL A O 20
ATOM 11548 N N . PHE A 1 12 ? -1.278 -2.532 5.191 1.00 0.00 11 PHE A N 20
ATOM 11549 C CA . PHE A 1 12 ? -0.915 -1.226 4.661 1.00 0.00 11 PHE A CA 20
ATOM 11550 C C . PHE A 1 12 ? -1.267 -0.144 5.679 1.00 0.00 11 PHE A C 20
ATOM 11551 O O . PHE A 1 12 ? -0.663 0.926 5.659 1.00 0.00 11 PHE A O 20
ATOM 11568 N N . GLY A 1 13 ? -2.216 -0.433 6.581 1.00 0.00 12 GLY A N 20
ATOM 11569 C CA . GLY A 1 13 ? -2.777 0.518 7.524 1.00 0.00 12 GLY A CA 20
ATOM 11570 C C . GLY A 1 13 ? -3.260 1.801 6.854 1.00 0.00 12 GLY A C 20
ATOM 11571 O O . GLY A 1 13 ? -3.268 2.850 7.496 1.00 0.00 12 GLY A O 20
ATOM 11575 N N . ILE A 1 14 ? -3.666 1.724 5.576 1.00 0.00 13 ILE A N 20
ATOM 11576 C CA . ILE A 1 14 ? -4.301 2.828 4.879 1.00 0.00 13 ILE A CA 20
ATOM 11577 C C . ILE A 1 14 ? -5.321 2.210 3.942 1.00 0.00 13 ILE A C 20
ATOM 11578 O O . ILE A 1 14 ? -5.065 1.137 3.403 1.00 0.00 13 ILE A O 20
ATOM 11594 N N . THR A 1 15 ? -6.465 2.875 3.766 1.00 0.00 14 THR A N 20
ATOM 11595 C CA . THR A 1 15 ? -7.554 2.359 2.954 1.00 0.00 14 THR A CA 20
ATOM 11596 C C . THR A 1 15 ? -7.209 2.262 1.481 1.00 0.00 14 THR A C 20
ATOM 11597 O O . THR A 1 15 ? -6.301 2.920 0.983 1.00 0.00 14 THR A O 20
ATOM 11608 N N . ARG A 1 16 ? -7.982 1.408 0.809 1.00 0.00 15 ARG A N 20
ATOM 11609 C CA . ARG A 1 16 ? -8.019 1.247 -0.623 1.00 0.00 15 ARG A CA 20
ATOM 11610 C C . ARG A 1 16 ? -8.293 2.596 -1.292 1.00 0.00 15 ARG A C 20
ATOM 11611 O O . ARG A 1 16 ? -7.689 2.927 -2.310 1.00 0.00 15 ARG A O 20
ATOM 11632 N N . GLY A 1 17 ? -9.200 3.370 -0.686 1.00 0.00 16 GLY A N 20
ATOM 11633 C CA . GLY A 1 17 ? -9.568 4.699 -1.137 1.00 0.00 16 GLY A CA 20
ATOM 11634 C C . GLY A 1 17 ? -8.385 5.657 -1.032 1.00 0.00 16 GLY A C 20
ATOM 11635 O O . GLY A 1 17 ? -8.016 6.289 -2.022 1.00 0.00 16 GLY A O 20
ATOM 11639 N N . GLN A 1 18 ? -7.781 5.762 0.161 1.00 0.00 17 GLN A N 20
ATOM 11640 C CA . GLN A 1 18 ? -6.664 6.671 0.380 1.00 0.00 17 GLN A CA 20
ATOM 11641 C C . GLN A 1 18 ? -5.456 6.262 -0.463 1.00 0.00 17 GLN A C 20
ATOM 11642 O O . GLN A 1 18 ? -4.769 7.121 -1.005 1.00 0.00 17 GLN A O 20
ATOM 11656 N N . PHE A 1 19 ? -5.212 4.955 -0.603 1.00 0.00 18 PHE A N 20
ATOM 11657 C CA . PHE A 1 19 ? -4.147 4.421 -1.431 1.00 0.00 18 PHE A CA 20
ATOM 11658 C C . PHE A 1 19 ? -4.335 4.874 -2.878 1.00 0.00 18 PHE A C 20
ATOM 11659 O O . PHE A 1 19 ? -3.399 5.392 -3.480 1.00 0.00 18 PHE A O 20
ATOM 11676 N N . ALA A 1 20 ? -5.543 4.705 -3.429 1.00 0.00 19 ALA A N 20
ATOM 11677 C CA . ALA A 1 20 ? -5.837 5.117 -4.796 1.00 0.00 19 ALA A CA 20
ATOM 11678 C C . ALA A 1 20 ? -5.745 6.638 -4.982 1.00 0.00 19 ALA A C 20
ATOM 11679 O O . ALA A 1 20 ? -5.568 7.095 -6.110 1.00 0.00 19 ALA A O 20
ATOM 11686 N N . ALA A 1 21 ? -5.812 7.416 -3.892 1.00 0.00 20 ALA A N 20
ATOM 11687 C CA . ALA A 1 21 ? -5.643 8.863 -3.914 1.00 0.00 20 ALA A CA 20
ATOM 11688 C C . ALA A 1 21 ? -4.164 9.255 -3.827 1.00 0.00 20 ALA A C 20
ATOM 11689 O O . ALA A 1 21 ? -3.766 10.258 -4.418 1.00 0.00 20 ALA A O 20
ATOM 11696 N N . LEU A 1 22 ? -3.353 8.481 -3.091 1.00 0.00 21 LEU A N 20
ATOM 11697 C CA . LEU A 1 22 ? -1.931 8.750 -2.900 1.00 0.00 21 LEU A CA 20
ATOM 11698 C C . LEU A 1 22 ? -1.192 8.714 -4.247 1.00 0.00 21 LEU A C 20
ATOM 11699 O O . LEU A 1 22 ? -1.651 8.035 -5.164 1.00 0.00 21 LEU A O 20
ATOM 11715 N N . PRO A 1 23 ? -0.053 9.421 -4.388 1.00 0.00 22 PRO A N 20
ATOM 11716 C CA . PRO A 1 23 ? 0.752 9.408 -5.603 1.00 0.00 22 PRO A CA 20
ATOM 11717 C C . PRO A 1 23 ? 1.098 7.994 -6.063 1.00 0.00 22 PRO A C 20
ATOM 11718 O O . PRO A 1 23 ? 1.349 7.120 -5.234 1.00 0.00 22 PRO A O 20
ATOM 11729 N N . GLY A 1 24 ? 1.152 7.786 -7.384 1.00 0.00 23 GLY A N 20
ATOM 11730 C CA . GLY A 1 24 ? 1.514 6.515 -7.994 1.00 0.00 23 GLY A CA 20
ATOM 11731 C C . GLY A 1 24 ? 2.842 5.967 -7.467 1.00 0.00 23 GLY A C 20
ATOM 11732 O O . GLY A 1 24 ? 3.004 4.753 -7.352 1.00 0.00 23 GLY A O 20
ATOM 11736 N N . TRP A 1 25 ? 3.788 6.851 -7.122 1.00 0.00 24 TRP A N 20
ATOM 11737 C CA . TRP A 1 25 ? 5.045 6.433 -6.527 1.00 0.00 24 TRP A CA 20
ATOM 11738 C C . TRP A 1 25 ? 4.822 5.874 -5.129 1.00 0.00 24 TRP A C 20
ATOM 11739 O O . TRP A 1 25 ? 5.312 4.796 -4.822 1.00 0.00 24 TRP A O 20
ATOM 11760 N N . LYS A 1 26 ? 4.123 6.608 -4.263 1.00 0.00 25 LYS A N 20
ATOM 11761 C CA . LYS A 1 26 ? 3.900 6.176 -2.896 1.00 0.00 25 LYS A CA 20
ATOM 11762 C C . LYS A 1 26 ? 3.112 4.858 -2.934 1.00 0.00 25 LYS A C 20
ATOM 11763 O O . LYS A 1 26 ? 3.322 3.991 -2.089 1.00 0.00 25 LYS A O 20
ATOM 11782 N N . GLN A 1 27 ? 2.233 4.695 -3.934 1.00 0.00 26 GLN A N 20
ATOM 11783 C CA . GLN A 1 27 ? 1.480 3.464 -4.140 1.00 0.00 26 GLN A CA 20
ATOM 11784 C C . GLN A 1 27 ? 2.426 2.298 -4.414 1.00 0.00 26 GLN A C 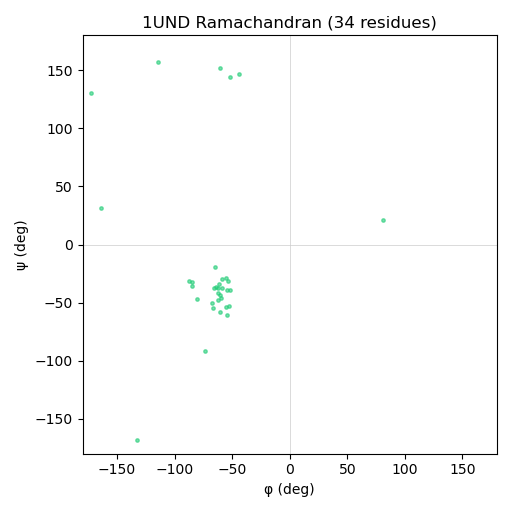20
ATOM 11785 O O . GLN A 1 27 ? 2.407 1.300 -3.696 1.00 0.00 26 GLN A O 20
ATOM 11799 N N . LEU A 1 28 ? 3.238 2.417 -5.472 1.00 0.00 27 LEU A N 20
ATOM 11800 C CA . LEU A 1 28 ? 4.137 1.352 -5.899 1.00 0.00 27 LEU A CA 20
ATOM 11801 C C . LEU A 1 28 ? 5.168 1.036 -4.816 1.00 0.00 27 LEU A C 20
ATOM 11802 O O . LEU A 1 28 ? 5.487 -0.130 -4.587 1.00 0.00 27 LEU A O 20
ATOM 11818 N N . GLN A 1 29 ? 5.640 2.077 -4.122 1.00 0.00 28 GLN A N 20
ATOM 11819 C CA . GLN A 1 29 ? 6.545 1.981 -2.990 1.00 0.00 28 GLN A CA 20
ATOM 11820 C C . GLN A 1 29 ? 5.917 1.124 -1.890 1.00 0.00 28 GLN A C 20
ATOM 11821 O O . GLN A 1 29 ? 6.527 0.149 -1.459 1.00 0.00 28 GLN A O 20
ATOM 11835 N N . MET A 1 30 ? 4.700 1.466 -1.442 1.00 0.00 29 MET A N 20
ATOM 11836 C CA . MET A 1 30 ? 3.988 0.700 -0.429 1.00 0.00 29 MET A CA 20
ATOM 11837 C C . MET A 1 30 ? 3.809 -0.757 -0.850 1.00 0.00 29 MET A C 20
ATOM 11838 O O . MET A 1 30 ? 4.025 -1.647 -0.032 1.00 0.00 29 MET A O 20
ATOM 11852 N N . LYS A 1 31 ? 3.441 -1.011 -2.112 1.00 0.00 30 LYS A N 20
ATOM 11853 C CA . LYS A 1 31 ? 3.279 -2.372 -2.607 1.00 0.00 30 LYS A CA 20
ATOM 11854 C C . LYS A 1 31 ? 4.575 -3.176 -2.497 1.00 0.00 30 LYS A C 20
ATOM 11855 O O . LYS A 1 31 ? 4.540 -4.293 -1.986 1.00 0.00 30 LYS A O 20
ATOM 11874 N N . LYS A 1 32 ? 5.714 -2.631 -2.946 1.00 0.00 31 LYS A N 20
ATOM 11875 C CA . LYS A 1 32 ? 6.980 -3.354 -2.850 1.00 0.00 31 LYS A CA 20
ATOM 11876 C C . LYS A 1 32 ? 7.450 -3.485 -1.396 1.00 0.00 31 LYS A C 20
ATOM 11877 O O . LYS A 1 32 ? 8.094 -4.474 -1.056 1.00 0.00 31 LYS A O 20
ATOM 11896 N N . GLU A 1 33 ? 7.133 -2.502 -0.544 1.00 0.00 32 GLU A N 20
ATOM 11897 C CA . GLU A 1 33 ? 7.566 -2.478 0.843 1.00 0.00 32 GLU A CA 20
ATOM 11898 C C . GLU A 1 33 ? 6.803 -3.537 1.639 1.00 0.00 32 GLU A C 20
ATOM 11899 O O . GLU A 1 33 ? 7.405 -4.489 2.126 1.00 0.00 32 GLU A O 20
ATOM 11912 N N . LYS A 1 34 ? 5.477 -3.397 1.742 1.00 0.00 33 LYS A N 20
ATOM 11913 C CA . LYS A 1 34 ? 4.619 -4.386 2.388 1.00 0.00 33 LYS A CA 20
ATOM 11914 C C . LYS A 1 34 ? 4.800 -5.762 1.734 1.00 0.00 33 LYS A C 20
ATOM 11915 O O . LYS A 1 34 ? 4.672 -6.784 2.405 1.00 0.00 33 LYS A O 20
ATOM 11934 N N . GLY A 1 35 ? 5.128 -5.769 0.437 1.00 0.00 34 GLY A N 20
ATOM 11935 C CA . GLY A 1 35 ? 5.561 -6.927 -0.321 1.00 0.00 34 GLY A CA 20
ATOM 11936 C C . GLY A 1 35 ? 6.751 -7.626 0.340 1.00 0.00 34 GLY A C 20
ATOM 11937 O O . GLY A 1 35 ? 6.568 -8.604 1.063 1.00 0.00 34 GLY A O 20
ATOM 11941 N N . LEU A 1 36 ? 7.971 -7.176 0.011 1.00 0.00 35 LEU A N 20
ATOM 11942 C CA . LEU A 1 36 ? 9.223 -7.849 0.347 1.00 0.00 35 LEU A CA 20
ATOM 11943 C C . LEU A 1 36 ? 10.159 -6.998 1.216 1.00 0.00 35 LEU A C 20
ATOM 11944 O O . LEU A 1 36 ? 11.375 -7.032 1.025 1.00 0.00 35 LEU A O 20
ATOM 11960 N N . PHE A 1 37 ? 9.614 -6.255 2.185 1.00 0.00 36 PHE A N 20
ATOM 11961 C CA . PHE A 1 37 ? 10.399 -5.514 3.167 1.00 0.00 36 PHE A CA 20
ATOM 11962 C C . PHE A 1 37 ? 9.670 -5.511 4.513 1.00 0.00 36 PHE A C 20
ATOM 11963 O O . PHE A 1 37 ? 8.783 -4.648 4.696 1.00 0.00 36 PHE A O 20
ATOM 11987 N N . TYR A 1 2 ? -0.920 -11.322 -5.261 1.00 0.00 1 TYR A N 21
ATOM 11988 C CA . TYR A 1 2 ? -0.757 -11.195 -3.819 1.00 0.00 1 TYR A CA 21
ATOM 11989 C C . TYR A 1 2 ? -1.536 -9.994 -3.268 1.00 0.00 1 TYR A C 21
ATOM 11990 O O . TYR A 1 2 ? -1.907 -9.096 -4.025 1.00 0.00 1 TYR A O 21
ATOM 12008 N N . LEU A 1 3 ? -1.766 -9.971 -1.948 1.00 0.00 2 LEU A N 21
ATOM 12009 C CA . LEU A 1 3 ? -2.392 -8.870 -1.235 1.00 0.00 2 LEU A CA 21
ATOM 12010 C C . LEU A 1 3 ? -3.748 -8.481 -1.826 1.00 0.00 2 LEU A C 21
ATOM 12011 O O . LEU A 1 3 ? -3.857 -7.521 -2.589 1.00 0.00 2 LEU A O 21
ATOM 12027 N N . SER A 1 4 ? -4.791 -9.209 -1.409 1.00 0.00 3 SER A N 21
ATOM 12028 C CA . SER A 1 4 ? -6.173 -8.850 -1.688 1.00 0.00 3 SER A CA 21
ATOM 12029 C C . SER A 1 4 ? -6.436 -7.524 -0.992 1.00 0.00 3 SER A C 21
ATOM 12030 O O . SER A 1 4 ? -6.038 -7.364 0.156 1.00 0.00 3 SER A O 21
ATOM 12038 N N . GLU A 1 5 ? -7.061 -6.571 -1.691 1.00 0.00 4 GLU A N 21
ATOM 12039 C CA . GLU A 1 5 ? -7.191 -5.190 -1.242 1.00 0.00 4 GLU A CA 21
ATOM 12040 C C . GLU A 1 5 ? -7.844 -5.065 0.142 1.00 0.00 4 GLU A C 21
ATOM 12041 O O . GLU A 1 5 ? -7.621 -4.079 0.842 1.00 0.00 4 GLU A O 21
ATOM 12054 N N . GLN A 1 6 ? -8.626 -6.067 0.548 1.00 0.00 5 GLN A N 21
ATOM 12055 C CA . GLN A 1 6 ? -9.231 -6.136 1.869 1.00 0.00 5 GLN A CA 21
ATOM 12056 C C . GLN A 1 6 ? -8.219 -6.602 2.931 1.00 0.00 5 GLN A C 21
ATOM 12057 O O . GLN A 1 6 ? -8.111 -5.983 3.988 1.00 0.00 5 GLN A O 21
ATOM 12071 N N . ASP A 1 7 ? -7.467 -7.676 2.654 1.00 0.00 6 ASP A N 21
ATOM 12072 C CA . ASP A 1 7 ? -6.381 -8.156 3.518 1.00 0.00 6 ASP A CA 21
ATOM 12073 C C . ASP A 1 7 ? -5.305 -7.081 3.700 1.00 0.00 6 ASP A C 21
ATOM 12074 O O . ASP A 1 7 ? -4.775 -6.863 4.785 1.00 0.00 6 ASP A O 21
ATOM 12084 N N . PHE A 1 8 ? -5.017 -6.412 2.588 1.00 0.00 7 PHE A N 21
ATOM 12085 C CA . PHE A 1 8 ? -4.148 -5.273 2.404 1.00 0.00 7 PHE A CA 21
ATOM 12086 C C . PHE A 1 8 ? -4.576 -4.188 3.369 1.00 0.00 7 PHE A C 21
ATOM 12087 O O . PHE A 1 8 ? -3.739 -3.750 4.134 1.00 0.00 7 PHE A O 21
ATOM 12104 N N . VAL A 1 9 ? -5.855 -3.796 3.407 1.00 0.00 8 VAL A N 21
ATOM 12105 C CA . VAL A 1 9 ? -6.321 -2.787 4.355 1.00 0.00 8 VAL A CA 21
ATOM 12106 C C . VAL A 1 9 ? -5.939 -3.134 5.799 1.00 0.00 8 VAL A C 21
ATOM 12107 O O . VAL A 1 9 ? -5.677 -2.222 6.581 1.00 0.00 8 VAL A O 21
ATOM 12120 N N . SER A 1 10 ? -5.850 -4.425 6.152 1.00 0.00 9 SER A N 21
ATOM 12121 C CA . SER A 1 10 ? -5.418 -4.797 7.499 1.00 0.00 9 SER A CA 21
ATOM 12122 C C . SER A 1 10 ? -3.933 -4.461 7.710 1.00 0.00 9 SER A C 21
ATOM 12123 O O . SER A 1 10 ? -3.562 -3.879 8.727 1.00 0.00 9 SER A O 21
ATOM 12131 N N . VAL A 1 11 ? -3.093 -4.829 6.737 1.00 0.00 10 VAL A N 21
ATOM 12132 C CA . VAL A 1 11 ? -1.638 -4.707 6.774 1.00 0.00 10 VAL A CA 21
ATOM 12133 C C . VAL A 1 11 ? -1.160 -3.267 6.497 1.00 0.00 10 VAL A C 21
ATOM 12134 O O . VAL A 1 11 ? -0.089 -2.868 6.955 1.00 0.00 10 VAL A O 21
ATOM 12147 N N . PHE A 1 12 ? -1.937 -2.501 5.724 1.00 0.00 11 PHE A N 21
ATOM 12148 C CA . PHE A 1 12 ? -1.630 -1.169 5.223 1.00 0.00 11 PHE A CA 21
ATOM 12149 C C . PHE A 1 12 ? -2.206 -0.112 6.156 1.00 0.00 11 PHE A C 21
ATOM 12150 O O . PHE A 1 12 ? -1.646 0.979 6.255 1.00 0.00 11 PHE A O 21
ATOM 12167 N N . GLY A 1 13 ? -3.321 -0.428 6.830 1.00 0.00 12 GLY A N 21
ATOM 12168 C CA . GLY A 1 13 ? -4.111 0.528 7.586 1.00 0.00 12 GLY A CA 21
ATOM 12169 C C . GLY A 1 13 ? -4.460 1.782 6.781 1.00 0.00 12 GLY A C 21
ATOM 12170 O O . GLY A 1 13 ? -4.682 2.834 7.377 1.00 0.00 12 GLY A O 21
ATOM 12174 N N . ILE A 1 14 ? -4.530 1.670 5.444 1.00 0.00 13 ILE A N 21
ATOM 12175 C CA . ILE A 1 14 ? -5.054 2.720 4.583 1.00 0.00 13 ILE A CA 21
ATOM 12176 C C . ILE A 1 14 ? -5.971 2.102 3.532 1.00 0.00 13 ILE A C 21
ATOM 12177 O O . ILE A 1 14 ? -5.704 1.013 3.023 1.00 0.00 13 ILE A O 21
ATOM 12193 N N . THR A 1 15 ? -7.066 2.810 3.237 1.00 0.00 14 THR A N 21
ATOM 12194 C CA . THR A 1 15 ? -8.112 2.386 2.318 1.00 0.00 14 THR A CA 21
ATOM 12195 C C . THR A 1 15 ? -7.667 2.364 0.866 1.00 0.00 14 THR A C 21
ATOM 12196 O O . THR A 1 15 ? -6.682 2.987 0.484 1.00 0.00 14 THR A O 21
ATOM 12207 N N . ARG A 1 16 ? -8.447 1.625 0.076 1.00 0.00 15 ARG A N 21
ATOM 12208 C CA . ARG A 1 16 ? -8.394 1.584 -1.374 1.00 0.00 15 ARG A CA 21
ATOM 12209 C C . ARG A 1 16 ? -8.519 3.000 -1.936 1.00 0.00 15 ARG A C 21
ATOM 12210 O O . ARG A 1 16 ? -7.816 3.359 -2.878 1.00 0.00 15 ARG A O 21
ATOM 12231 N N . GLY A 1 17 ? -9.416 3.796 -1.340 1.00 0.00 16 GLY A N 21
ATOM 12232 C CA . GLY A 1 17 ? -9.668 5.167 -1.747 1.00 0.00 16 GLY A CA 21
ATOM 12233 C C . GLY A 1 17 ? -8.442 6.039 -1.494 1.00 0.00 16 GLY A C 21
ATOM 12234 O O . GLY A 1 17 ? -7.949 6.695 -2.409 1.00 0.00 16 GLY A O 21
ATOM 12238 N N . GLN A 1 18 ? -7.945 6.035 -0.251 1.00 0.00 17 GLN A N 21
ATOM 12239 C CA . GLN A 1 18 ? -6.791 6.831 0.140 1.00 0.00 17 GLN A CA 21
ATOM 12240 C C . GLN A 1 18 ? -5.538 6.392 -0.619 1.00 0.00 17 GLN A C 21
ATOM 12241 O O . GLN A 1 18 ? -4.739 7.231 -1.025 1.00 0.00 17 GLN A O 21
ATOM 12255 N N . PHE A 1 19 ? -5.371 5.083 -0.829 1.00 0.00 18 PHE A N 21
ATOM 12256 C CA . PHE A 1 19 ? -4.254 4.532 -1.573 1.00 0.00 18 PHE A CA 21
ATOM 12257 C C . PHE A 1 19 ? -4.298 5.030 -3.017 1.00 0.00 18 PHE A C 21
ATOM 12258 O O . PHE A 1 19 ? -3.290 5.505 -3.528 1.00 0.00 18 PHE A O 21
ATOM 12275 N N . ALA A 1 20 ? -5.467 4.956 -3.665 1.00 0.00 19 ALA A N 21
ATOM 12276 C CA . ALA A 1 20 ? -5.635 5.450 -5.026 1.00 0.00 19 ALA A CA 21
ATOM 12277 C C . ALA A 1 20 ? -5.462 6.974 -5.118 1.00 0.00 19 ALA A C 21
ATOM 12278 O O . ALA A 1 20 ? -5.171 7.480 -6.201 1.00 0.00 19 ALA A O 21
ATOM 12285 N N . ALA A 1 21 ? -5.587 7.697 -3.996 1.00 0.00 20 ALA A N 21
ATOM 12286 C CA . ALA A 1 21 ? -5.353 9.135 -3.927 1.00 0.00 20 ALA A CA 21
ATOM 12287 C C . ALA A 1 21 ? -3.863 9.440 -3.748 1.00 0.00 20 ALA A C 21
ATOM 12288 O O . ALA A 1 21 ? -3.375 10.430 -4.292 1.00 0.00 20 ALA A O 21
ATOM 12295 N N . LEU A 1 22 ? -3.139 8.600 -2.994 1.00 0.00 21 LEU A N 21
ATOM 12296 C CA . LEU A 1 22 ? -1.703 8.744 -2.776 1.00 0.00 21 LEU A CA 21
ATOM 12297 C C . LEU A 1 22 ? -0.964 8.658 -4.121 1.00 0.00 21 LEU A C 21
ATOM 12298 O O . LEU A 1 22 ? -1.459 7.997 -5.032 1.00 0.00 21 LEU A O 21
ATOM 12314 N N . PRO A 1 23 ? 0.213 9.296 -4.268 1.00 0.00 22 PRO A N 21
ATOM 12315 C CA . PRO A 1 23 ? 1.011 9.218 -5.485 1.00 0.00 22 PRO A CA 21
ATOM 12316 C C . PRO A 1 23 ? 1.282 7.775 -5.913 1.00 0.00 22 PRO A C 21
ATOM 12317 O O . PRO A 1 23 ? 1.504 6.914 -5.065 1.00 0.00 22 PRO A O 21
ATOM 12328 N N . GLY A 1 24 ? 1.308 7.531 -7.229 1.00 0.00 23 GLY A N 21
ATOM 12329 C CA . GLY A 1 24 ? 1.596 6.225 -7.807 1.00 0.00 23 GLY A CA 21
ATOM 12330 C C . GLY A 1 24 ? 2.915 5.638 -7.300 1.00 0.00 23 GLY A C 21
ATOM 12331 O O . GLY A 1 24 ? 3.036 4.422 -7.168 1.00 0.00 23 GLY A O 21
ATOM 12335 N N . TRP A 1 25 ? 3.898 6.493 -6.991 1.00 0.00 24 TRP A N 21
ATOM 12336 C CA . TRP A 1 25 ? 5.143 6.038 -6.400 1.00 0.00 24 TRP A CA 21
ATOM 12337 C C . TRP A 1 25 ? 4.909 5.526 -4.987 1.00 0.00 24 TRP A C 21
ATOM 12338 O O . TRP A 1 25 ? 5.365 4.439 -4.658 1.00 0.00 24 TRP A O 21
ATOM 12359 N N . LYS A 1 26 ? 4.241 6.304 -4.131 1.00 0.00 25 LYS A N 21
ATOM 12360 C CA . LYS A 1 26 ? 4.037 5.916 -2.747 1.00 0.00 25 LYS A CA 21
ATOM 12361 C C . LYS A 1 26 ? 3.200 4.624 -2.738 1.00 0.00 25 LYS A C 21
ATOM 12362 O O . LYS A 1 26 ? 3.382 3.778 -1.867 1.00 0.00 25 LYS A O 21
ATOM 12381 N N . GLN A 1 27 ? 2.310 4.460 -3.731 1.00 0.00 26 GLN A N 21
ATOM 12382 C CA . GLN A 1 27 ? 1.507 3.252 -3.897 1.00 0.00 26 GLN A CA 21
ATOM 12383 C C . GLN A 1 27 ? 2.404 2.041 -4.146 1.00 0.00 26 GLN A C 21
ATOM 12384 O O . GLN A 1 27 ? 2.341 1.058 -3.407 1.00 0.00 26 GLN A O 21
ATOM 12398 N N . LEU A 1 28 ? 3.220 2.108 -5.205 1.00 0.00 27 LEU A N 21
ATOM 12399 C CA . LEU A 1 28 ? 4.075 1.001 -5.617 1.00 0.00 27 LEU A CA 21
ATOM 12400 C C . LEU A 1 28 ? 5.117 0.698 -4.540 1.00 0.00 27 LEU A C 21
ATOM 12401 O O . LEU A 1 28 ? 5.428 -0.463 -4.286 1.00 0.00 27 LEU A O 21
ATOM 12417 N N . GLN A 1 29 ? 5.617 1.748 -3.882 1.00 0.00 28 GLN A N 21
ATOM 12418 C CA . GLN A 1 29 ? 6.539 1.660 -2.764 1.00 0.00 28 GLN A CA 21
ATOM 12419 C C . GLN A 1 29 ? 5.906 0.841 -1.639 1.00 0.00 28 GLN A C 21
ATOM 12420 O O . GLN A 1 29 ? 6.512 -0.120 -1.182 1.00 0.00 28 GLN A O 21
ATOM 12434 N N . MET A 1 30 ? 4.691 1.200 -1.200 1.00 0.00 29 MET A N 21
ATOM 12435 C CA . MET A 1 30 ? 3.984 0.473 -0.153 1.00 0.00 29 MET A CA 21
ATOM 12436 C C . MET A 1 30 ? 3.756 -0.995 -0.529 1.00 0.00 29 MET A C 21
ATOM 12437 O O . MET A 1 30 ? 4.005 -1.868 0.298 1.00 0.00 29 MET A O 21
ATOM 12451 N N . LYS A 1 31 ? 3.312 -1.277 -1.762 1.00 0.00 30 LYS A N 21
ATOM 12452 C CA . LYS A 1 31 ? 3.168 -2.644 -2.260 1.00 0.00 30 LYS A CA 21
ATOM 12453 C C . LYS A 1 31 ? 4.472 -3.432 -2.096 1.00 0.00 30 LYS A C 21
ATOM 12454 O O . LYS A 1 31 ? 4.466 -4.517 -1.514 1.00 0.00 30 LYS A O 21
ATOM 12473 N N . LYS A 1 32 ? 5.585 -2.883 -2.591 1.00 0.00 31 LYS A N 21
ATOM 12474 C CA . LYS A 1 32 ? 6.899 -3.498 -2.490 1.00 0.00 31 LYS A CA 21
ATOM 12475 C C . LYS A 1 32 ? 7.318 -3.698 -1.029 1.00 0.00 31 LYS A C 21
ATOM 12476 O O . LYS A 1 32 ? 7.862 -4.745 -0.691 1.00 0.00 31 LYS A O 21
ATOM 12495 N N . GLU A 1 33 ? 7.083 -2.696 -0.173 1.00 0.00 32 GLU A N 21
ATOM 12496 C CA . GLU A 1 33 ? 7.571 -2.664 1.199 1.00 0.00 32 GLU A CA 21
ATOM 12497 C C . GLU A 1 33 ? 6.838 -3.689 2.061 1.00 0.00 32 GLU A C 21
ATOM 12498 O O . GLU A 1 33 ? 7.481 -4.519 2.701 1.00 0.00 32 GLU A O 21
ATOM 12511 N N . LYS A 1 34 ? 5.500 -3.648 2.061 1.00 0.00 33 LYS A N 21
ATOM 12512 C CA . LYS A 1 34 ? 4.684 -4.661 2.720 1.00 0.00 33 LYS A CA 21
ATOM 12513 C C . LYS A 1 34 ? 4.971 -6.046 2.128 1.00 0.00 33 LYS A C 21
ATOM 12514 O O . LYS A 1 34 ? 4.850 -7.044 2.834 1.00 0.00 33 LYS A O 21
ATOM 12533 N N . GLY A 1 35 ? 5.372 -6.092 0.851 1.00 0.00 34 GLY A N 21
ATOM 12534 C CA . GLY A 1 35 ? 5.904 -7.276 0.200 1.00 0.00 34 GLY A CA 21
ATOM 12535 C C . GLY A 1 35 ? 7.161 -7.753 0.931 1.00 0.00 34 GLY A C 21
ATOM 12536 O O . GLY A 1 35 ? 7.069 -8.591 1.826 1.00 0.00 34 GLY A O 21
ATOM 12540 N N . LEU A 1 36 ? 8.338 -7.263 0.517 1.00 0.00 35 LEU A N 21
ATOM 12541 C CA . LEU A 1 36 ? 9.621 -7.684 1.070 1.00 0.00 35 LEU A CA 21
ATOM 12542 C C . LEU A 1 36 ? 10.759 -6.706 0.736 1.00 0.00 35 LEU A C 21
ATOM 12543 O O . LEU A 1 36 ? 11.919 -7.119 0.706 1.00 0.00 35 LEU A O 21
ATOM 12559 N N . PHE A 1 37 ? 10.452 -5.427 0.475 1.00 0.00 36 PHE A N 21
ATOM 12560 C CA . PHE A 1 37 ? 11.440 -4.428 0.080 1.00 0.00 36 PHE A CA 21
ATOM 12561 C C . PHE A 1 37 ? 11.855 -3.594 1.293 1.00 0.00 36 PHE A C 21
ATOM 12562 O O . PHE A 1 37 ? 11.023 -2.779 1.746 1.00 0.00 36 PHE A O 21
ATOM 12586 N N . TYR A 1 2 ? -1.379 -8.780 -3.622 1.00 0.00 1 TYR A N 22
ATOM 12587 C CA . TYR A 1 2 ? -1.200 -10.197 -3.303 1.00 0.00 1 TYR A CA 22
ATOM 12588 C C . TYR A 1 2 ? -1.791 -10.546 -1.926 1.00 0.00 1 TYR A C 22
ATOM 12589 O O . TYR A 1 2 ? -1.227 -11.344 -1.182 1.00 0.00 1 TYR A O 22
ATOM 12607 N N . LEU A 1 3 ? -2.944 -9.951 -1.601 1.00 0.00 2 LEU A N 22
ATOM 12608 C CA . LEU A 1 3 ? -3.661 -10.060 -0.345 1.00 0.00 2 LEU A CA 22
ATOM 12609 C C . LEU A 1 3 ? -4.982 -9.320 -0.533 1.00 0.00 2 LEU A C 22
ATOM 12610 O O . LEU A 1 3 ? -4.987 -8.223 -1.094 1.00 0.00 2 LEU A O 22
ATOM 12626 N N . SER A 1 4 ? -6.098 -9.966 -0.159 1.00 0.00 3 SER A N 22
ATOM 12627 C CA . SER A 1 4 ? -7.462 -9.463 -0.339 1.00 0.00 3 SER A CA 22
ATOM 12628 C C . SER A 1 4 ? -7.533 -7.987 0.026 1.00 0.00 3 SER A C 22
ATOM 12629 O O . SER A 1 4 ? -6.923 -7.567 1.000 1.00 0.00 3 SER A O 22
ATOM 12637 N N . GLU A 1 5 ? -8.236 -7.195 -0.786 1.00 0.00 4 GLU A N 22
ATOM 12638 C CA . GLU A 1 5 ? -8.213 -5.741 -0.703 1.00 0.00 4 GLU A CA 22
ATOM 12639 C C . GLU A 1 5 ? -8.629 -5.201 0.668 1.00 0.00 4 GLU A C 22
ATOM 12640 O O . GLU A 1 5 ? -8.325 -4.053 0.978 1.00 0.00 4 GLU A O 22
ATOM 12653 N N . GLN A 1 6 ? -9.347 -5.988 1.477 1.00 0.00 5 GLN A N 22
ATOM 12654 C CA . GLN A 1 6 ? -9.637 -5.643 2.861 1.00 0.00 5 GLN A CA 22
ATOM 12655 C C . GLN A 1 6 ? -8.505 -6.051 3.820 1.00 0.00 5 GLN A C 22
ATOM 12656 O O . GLN A 1 6 ? -8.102 -5.264 4.672 1.00 0.00 5 GLN A O 22
ATOM 12670 N N . ASP A 1 7 ? -7.987 -7.280 3.685 1.00 0.00 6 ASP A N 22
ATOM 12671 C CA . ASP A 1 7 ? -6.803 -7.764 4.405 1.00 0.00 6 ASP A CA 22
ATOM 12672 C C . ASP A 1 7 ? -5.616 -6.813 4.199 1.00 0.00 6 ASP A C 22
ATOM 12673 O O . ASP A 1 7 ? -4.838 -6.559 5.114 1.00 0.00 6 ASP A O 22
ATOM 12683 N N . PHE A 1 8 ? -5.517 -6.276 2.983 1.00 0.00 7 PHE A N 22
ATOM 12684 C CA . PHE A 1 8 ? -4.630 -5.213 2.566 1.00 0.00 7 PHE A CA 22
ATOM 12685 C C . PHE A 1 8 ? -4.812 -4.057 3.519 1.00 0.00 7 PHE A C 22
ATOM 12686 O O . PHE A 1 8 ? -3.855 -3.694 4.176 1.00 0.00 7 PHE A O 22
ATOM 12703 N N . VAL A 1 9 ? -6.024 -3.514 3.646 1.00 0.00 8 VAL A N 22
ATOM 12704 C CA . VAL A 1 9 ? -6.265 -2.356 4.491 1.00 0.00 8 VAL A CA 22
ATOM 12705 C C . VAL A 1 9 ? -5.880 -2.648 5.940 1.00 0.00 8 VAL A C 22
ATOM 12706 O O . VAL A 1 9 ? -5.425 -1.741 6.635 1.00 0.00 8 VAL A O 22
ATOM 12719 N N . SER A 1 10 ? -6.028 -3.900 6.390 1.00 0.00 9 SER A N 22
ATOM 12720 C CA . SER A 1 10 ? -5.630 -4.265 7.743 1.00 0.00 9 SER A CA 22
ATOM 12721 C C . SER A 1 10 ? -4.109 -4.130 7.910 1.00 0.00 9 SER A C 22
ATOM 12722 O O . SER A 1 10 ? -3.644 -3.508 8.863 1.00 0.00 9 SER A O 22
ATOM 12730 N N . VAL A 1 11 ? -3.339 -4.696 6.973 1.00 0.00 10 VAL A N 22
ATOM 12731 C CA . VAL A 1 11 ? -1.878 -4.718 7.006 1.00 0.00 10 VAL A CA 22
ATOM 12732 C C . VAL A 1 11 ? -1.276 -3.350 6.642 1.00 0.00 10 VAL A C 22
ATOM 12733 O O . VAL A 1 11 ? -0.220 -2.982 7.152 1.00 0.00 10 VAL A O 22
ATOM 12746 N N . PHE A 1 12 ? -1.933 -2.605 5.747 1.00 0.00 11 PHE A N 22
ATOM 12747 C CA . PHE A 1 12 ? -1.494 -1.328 5.210 1.00 0.00 11 PHE A CA 22
ATOM 12748 C C . PHE A 1 12 ? -1.829 -0.232 6.213 1.00 0.00 11 PHE A C 22
ATOM 12749 O O . PHE A 1 12 ? -1.078 0.732 6.346 1.00 0.00 11 PHE A O 22
ATOM 12766 N N . GLY A 1 13 ? -2.956 -0.390 6.915 1.00 0.00 12 GLY A N 22
ATOM 12767 C CA . GLY A 1 13 ? -3.397 0.530 7.944 1.00 0.00 12 GLY A CA 22
ATOM 12768 C C . GLY A 1 13 ? -4.095 1.730 7.316 1.00 0.00 12 GLY A C 22
ATOM 12769 O O . GLY A 1 13 ? -4.243 2.752 7.983 1.00 0.00 12 GLY A O 22
ATOM 12773 N N . ILE A 1 14 ? -4.493 1.630 6.038 1.00 0.00 13 ILE A N 22
ATOM 12774 C CA . ILE A 1 14 ? -5.080 2.738 5.305 1.00 0.00 13 ILE A CA 22
ATOM 12775 C C . ILE A 1 14 ? -6.005 2.131 4.272 1.00 0.00 13 ILE A C 22
ATOM 12776 O O . ILE A 1 14 ? -5.698 1.065 3.747 1.00 0.00 13 ILE A O 22
ATOM 12792 N N . THR A 1 15 ? -7.125 2.801 3.991 1.00 0.00 14 THR A N 22
ATOM 12793 C CA . THR A 1 15 ? -8.120 2.303 3.058 1.00 0.00 14 THR A CA 22
ATOM 12794 C C . THR A 1 15 ? -7.620 2.239 1.628 1.00 0.00 14 THR A C 22
ATOM 12795 O O . THR A 1 15 ? -6.675 2.917 1.239 1.00 0.00 14 THR A O 22
ATOM 12806 N N . ARG A 1 16 ? -8.311 1.390 0.868 1.00 0.00 15 ARG A N 22
ATOM 12807 C CA . ARG A 1 16 ? -8.209 1.249 -0.564 1.00 0.00 15 ARG A CA 22
ATOM 12808 C C . ARG A 1 16 ? -8.412 2.605 -1.241 1.00 0.00 15 ARG A C 22
ATOM 12809 O O . ARG A 1 16 ? -7.720 2.936 -2.203 1.00 0.00 15 ARG A O 22
ATOM 12830 N N . GLY A 1 17 ? -9.359 3.384 -0.708 1.00 0.00 16 GLY A N 22
ATOM 12831 C CA . GLY A 1 17 ? -9.662 4.728 -1.169 1.00 0.00 16 GLY A CA 22
ATOM 12832 C C . GLY A 1 17 ? -8.474 5.662 -0.954 1.00 0.00 16 GLY A C 22
ATOM 12833 O O . GLY A 1 17 ? -8.012 6.296 -1.902 1.00 0.00 16 GLY A O 22
ATOM 12837 N N . GLN A 1 18 ? -7.973 5.749 0.287 1.00 0.00 17 GLN A N 22
ATOM 12838 C CA . GLN A 1 18 ? -6.864 6.639 0.611 1.00 0.00 17 GLN A CA 22
ATOM 12839 C C . GLN A 1 18 ? -5.587 6.209 -0.115 1.00 0.00 17 GLN A C 22
ATOM 12840 O O . GLN A 1 18 ? -4.818 7.055 -0.563 1.00 0.00 17 GLN A O 22
ATOM 12854 N N . PHE A 1 19 ? -5.373 4.897 -0.260 1.00 0.00 18 PHE A N 22
ATOM 12855 C CA . PHE A 1 19 ? -4.266 4.338 -1.012 1.00 0.00 18 PHE A CA 22
ATOM 12856 C C . PHE A 1 19 ? -4.334 4.804 -2.467 1.00 0.00 18 PHE A C 22
ATOM 12857 O O . PHE A 1 19 ? -3.338 5.284 -3.000 1.00 0.00 18 PHE A O 22
ATOM 12874 N N . ALA A 1 20 ? -5.506 4.688 -3.103 1.00 0.00 19 ALA A N 22
ATOM 12875 C CA . ALA A 1 20 ? -5.690 5.131 -4.478 1.00 0.00 19 ALA A CA 22
ATOM 12876 C C . ALA A 1 20 ? -5.538 6.652 -4.624 1.00 0.00 19 ALA A C 22
ATOM 12877 O O . ALA A 1 20 ? -5.262 7.126 -5.726 1.00 0.00 19 ALA A O 22
ATOM 12884 N N . ALA A 1 21 ? -5.662 7.411 -3.524 1.00 0.00 20 ALA A N 22
ATOM 12885 C CA . ALA A 1 21 ? -5.442 8.851 -3.503 1.00 0.00 20 ALA A CA 22
ATOM 12886 C C . ALA A 1 21 ? -3.958 9.186 -3.323 1.00 0.00 20 ALA A C 22
ATOM 12887 O O . ALA A 1 21 ? -3.487 10.173 -3.884 1.00 0.00 20 ALA A O 22
ATOM 12894 N N . LEU A 1 22 ? -3.222 8.377 -2.545 1.00 0.00 21 LEU A N 22
ATOM 12895 C CA . LEU A 1 22 ? -1.796 8.570 -2.301 1.00 0.00 21 LEU A CA 22
ATOM 12896 C C . LEU A 1 22 ? -1.017 8.513 -3.624 1.00 0.00 21 LEU A C 22
ATOM 12897 O O . LEU A 1 22 ? -1.469 7.851 -4.556 1.00 0.00 21 LEU A O 22
ATOM 12913 N N . PRO A 1 23 ? 0.149 9.181 -3.726 1.00 0.00 22 PRO A N 22
ATOM 12914 C CA . PRO A 1 23 ? 0.987 9.148 -4.918 1.00 0.00 22 PRO A CA 22
ATOM 12915 C C . PRO A 1 23 ? 1.296 7.723 -5.377 1.00 0.00 22 PRO A C 22
ATOM 12916 O O . PRO A 1 23 ? 1.499 6.840 -4.547 1.00 0.00 22 PRO A O 22
ATOM 12927 N N . GLY A 1 24 ? 1.374 7.519 -6.697 1.00 0.00 23 GLY A N 22
ATOM 12928 C CA . GLY A 1 24 ? 1.702 6.236 -7.305 1.00 0.00 23 GLY A CA 22
ATOM 12929 C C . GLY A 1 24 ? 3.002 5.643 -6.756 1.00 0.00 23 GLY A C 22
ATOM 12930 O O . GLY A 1 24 ? 3.125 4.424 -6.651 1.00 0.00 23 GLY A O 22
ATOM 12934 N N . TRP A 1 25 ? 3.965 6.495 -6.381 1.00 0.00 24 TRP A N 22
ATOM 12935 C CA . TRP A 1 25 ? 5.188 6.031 -5.754 1.00 0.00 24 TRP A CA 22
ATOM 12936 C C . TRP A 1 25 ? 4.905 5.478 -4.365 1.00 0.00 24 TRP A C 22
ATOM 12937 O O . TRP A 1 25 ? 5.365 4.389 -4.049 1.00 0.00 24 TRP A O 22
ATOM 12958 N N . LYS A 1 26 ? 4.195 6.222 -3.513 1.00 0.00 25 LYS A N 22
ATOM 12959 C CA . LYS A 1 26 ? 3.933 5.770 -2.159 1.00 0.00 25 LYS A CA 22
ATOM 12960 C C . LYS A 1 26 ? 3.115 4.469 -2.247 1.00 0.00 25 LYS A C 22
ATOM 12961 O O . LYS A 1 26 ? 3.285 3.573 -1.425 1.00 0.00 25 LYS A O 22
ATOM 12980 N N . GLN A 1 27 ? 2.256 4.348 -3.273 1.00 0.00 26 GLN A N 22
ATOM 12981 C CA . GLN A 1 27 ? 1.474 3.142 -3.512 1.00 0.00 26 GLN A CA 22
ATOM 12982 C C . GLN A 1 27 ? 2.392 1.947 -3.762 1.00 0.00 26 GLN A C 22
ATOM 12983 O O . GLN A 1 27 ? 2.308 0.940 -3.059 1.00 0.00 26 GLN A O 22
ATOM 12997 N N . LEU A 1 28 ? 3.257 2.054 -4.778 1.00 0.00 27 LEU A N 22
ATOM 12998 C CA . LEU A 1 28 ? 4.148 0.968 -5.166 1.00 0.00 27 LEU A CA 22
ATOM 12999 C C . LEU A 1 28 ? 5.127 0.643 -4.037 1.00 0.00 27 LEU A C 22
ATOM 13000 O O . LEU A 1 28 ? 5.393 -0.526 -3.771 1.00 0.00 27 LEU A O 22
ATOM 13016 N N . GLN A 1 29 ? 5.609 1.680 -3.345 1.00 0.00 28 GLN A N 22
ATOM 13017 C CA . GLN A 1 29 ? 6.482 1.584 -2.186 1.00 0.00 28 GLN A CA 22
ATOM 13018 C C . GLN A 1 29 ? 5.831 0.701 -1.123 1.00 0.00 28 GLN A C 22
ATOM 13019 O O . GLN A 1 29 ? 6.463 -0.244 -0.666 1.00 0.00 28 GLN A O 22
ATOM 13033 N N . MET A 1 30 ? 4.578 0.983 -0.736 1.00 0.00 29 MET A N 22
ATOM 13034 C CA . MET A 1 30 ? 3.862 0.200 0.265 1.00 0.00 29 MET A CA 22
ATOM 13035 C C . MET A 1 30 ? 3.746 -1.265 -0.160 1.00 0.00 29 MET A C 22
ATOM 13036 O O . MET A 1 30 ? 4.066 -2.154 0.628 1.00 0.00 29 MET A O 22
ATOM 13050 N N . LYS A 1 31 ? 3.310 -1.518 -1.400 1.00 0.00 30 LYS A N 22
ATOM 13051 C CA . LYS A 1 31 ? 3.158 -2.874 -1.918 1.00 0.00 30 LYS A CA 22
ATOM 13052 C C . LYS A 1 31 ? 4.479 -3.647 -1.848 1.00 0.00 30 LYS A C 22
ATOM 13053 O O . LYS A 1 31 ? 4.499 -4.779 -1.368 1.00 0.00 30 LYS A O 22
ATOM 13072 N N . LYS A 1 32 ? 5.582 -3.035 -2.296 1.00 0.00 31 LYS A N 22
ATOM 13073 C CA . LYS A 1 32 ? 6.907 -3.633 -2.211 1.00 0.00 31 LYS A CA 22
ATOM 13074 C C . LYS A 1 32 ? 7.331 -3.872 -0.757 1.00 0.00 31 LYS A C 22
ATOM 13075 O O . LYS A 1 32 ? 7.883 -4.924 -0.447 1.00 0.00 31 LYS A O 22
ATOM 13094 N N . GLU A 1 33 ? 7.109 -2.884 0.119 1.00 0.00 32 GLU A N 22
ATOM 13095 C CA . GLU A 1 33 ? 7.576 -2.878 1.501 1.00 0.00 32 GLU A CA 22
ATOM 13096 C C . GLU A 1 33 ? 7.006 -4.054 2.292 1.00 0.00 32 GLU A C 22
ATOM 13097 O O . GLU A 1 33 ? 7.744 -4.689 3.042 1.00 0.00 32 GLU A O 22
ATOM 13110 N N . LYS A 1 34 ? 5.710 -4.356 2.118 1.00 0.00 33 LYS A N 22
ATOM 13111 C CA . LYS A 1 34 ? 5.089 -5.527 2.731 1.00 0.00 33 LYS A CA 22
ATOM 13112 C C . LYS A 1 34 ? 5.815 -6.814 2.319 1.00 0.00 33 LYS A C 22
ATOM 13113 O O . LYS A 1 34 ? 5.878 -7.758 3.103 1.00 0.00 33 LYS A O 22
ATOM 13132 N N . GLY A 1 35 ? 6.388 -6.834 1.110 1.00 0.00 34 GLY A N 22
ATOM 13133 C CA . GLY A 1 35 ? 7.289 -7.874 0.654 1.00 0.00 34 GLY A CA 22
ATOM 13134 C C . GLY A 1 35 ? 8.649 -7.703 1.331 1.00 0.00 34 GLY A C 22
ATOM 13135 O O . GLY A 1 35 ? 8.886 -8.266 2.398 1.00 0.00 34 GLY A O 22
ATOM 13139 N N . LEU A 1 36 ? 9.551 -6.958 0.681 1.00 0.00 35 LEU A N 22
ATOM 13140 C CA . LEU A 1 36 ? 10.932 -6.760 1.112 1.00 0.00 35 LEU A CA 22
ATOM 13141 C C . LEU A 1 36 ? 11.579 -5.601 0.335 1.00 0.00 35 LEU A C 22
ATOM 13142 O O . LEU A 1 36 ? 12.767 -5.650 0.021 1.00 0.00 35 LEU A O 22
ATOM 13158 N N . PHE A 1 37 ? 10.784 -4.571 0.017 1.00 0.00 36 PHE A N 22
ATOM 13159 C CA . PHE A 1 37 ? 11.121 -3.483 -0.887 1.00 0.00 36 PHE A CA 22
ATOM 13160 C C . PHE A 1 37 ? 11.412 -4.037 -2.292 1.00 0.00 36 PHE A C 22
ATOM 13161 O O . PHE A 1 37 ? 12.242 -3.434 -3.008 1.00 0.00 36 PHE A O 22
ATOM 13185 N N . TYR A 1 2 ? -2.562 -11.537 -4.873 1.00 0.00 1 TYR A N 23
ATOM 13186 C CA . TYR A 1 2 ? -1.715 -10.601 -4.152 1.00 0.00 1 TYR A CA 23
ATOM 13187 C C . TYR A 1 2 ? -2.582 -9.668 -3.302 1.00 0.00 1 TYR A C 23
ATOM 13188 O O . TYR A 1 2 ? -3.049 -8.646 -3.801 1.00 0.00 1 TYR A O 23
ATOM 13206 N N . LEU A 1 3 ? -2.771 -10.023 -2.023 1.00 0.00 2 LEU A N 23
ATOM 13207 C CA . LEU A 1 3 ? -3.364 -9.199 -0.976 1.00 0.00 2 LEU A CA 23
ATOM 13208 C C . LEU A 1 3 ? -4.807 -8.775 -1.273 1.00 0.00 2 LEU A C 23
ATOM 13209 O O . LEU A 1 3 ? -5.038 -7.884 -2.090 1.00 0.00 2 LEU A O 23
ATOM 13225 N N . SER A 1 4 ? -5.785 -9.350 -0.557 1.00 0.00 3 SER A N 23
ATOM 13226 C CA . SER A 1 4 ? -7.150 -8.841 -0.606 1.00 0.00 3 SER A CA 23
ATOM 13227 C C . SER A 1 4 ? -7.148 -7.462 0.044 1.00 0.00 3 SER A C 23
ATOM 13228 O O . SER A 1 4 ? -6.407 -7.231 0.996 1.00 0.00 3 SER A O 23
ATOM 13236 N N . GLU A 1 5 ? -7.938 -6.538 -0.507 1.00 0.00 4 GLU A N 23
ATOM 13237 C CA . GLU A 1 5 ? -7.910 -5.125 -0.151 1.00 0.00 4 GLU A CA 23
ATOM 13238 C C . GLU A 1 5 ? -8.153 -4.906 1.343 1.00 0.00 4 GLU A C 23
ATOM 13239 O O . GLU A 1 5 ? -7.711 -3.912 1.912 1.00 0.00 4 GLU A O 23
ATOM 13252 N N . GLN A 1 6 ? -8.860 -5.840 1.975 1.00 0.00 5 GLN A N 23
ATOM 13253 C CA . GLN A 1 6 ? -9.142 -5.806 3.399 1.00 0.00 5 GLN A CA 23
ATOM 13254 C C . GLN A 1 6 ? -7.935 -6.274 4.231 1.00 0.00 5 GLN A C 23
ATOM 13255 O O . GLN A 1 6 ? -7.554 -5.594 5.183 1.00 0.00 5 GLN A O 23
ATOM 13269 N N . ASP A 1 7 ? -7.315 -7.410 3.876 1.00 0.00 6 ASP A N 23
ATOM 13270 C CA . ASP A 1 7 ? -6.085 -7.879 4.525 1.00 0.00 6 ASP A CA 23
ATOM 13271 C C . ASP A 1 7 ? -4.949 -6.870 4.374 1.00 0.00 6 ASP A C 23
ATOM 13272 O O . ASP A 1 7 ? -4.165 -6.651 5.292 1.00 0.00 6 ASP A O 23
ATOM 13282 N N . PHE A 1 8 ? -4.889 -6.278 3.184 1.00 0.00 7 PHE A N 23
ATOM 13283 C CA . PHE A 1 8 ? -4.050 -5.161 2.804 1.00 0.00 7 PHE A CA 23
ATOM 13284 C C . PHE A 1 8 ? -4.257 -4.073 3.829 1.00 0.00 7 PHE A C 23
ATOM 13285 O O . PHE A 1 8 ? -3.317 -3.769 4.538 1.00 0.00 7 PHE A O 23
ATOM 13302 N N . VAL A 1 9 ? -5.473 -3.548 3.979 1.00 0.00 8 VAL A N 23
ATOM 13303 C CA . VAL A 1 9 ? -5.760 -2.515 4.964 1.00 0.00 8 VAL A CA 23
ATOM 13304 C C . VAL A 1 9 ? -5.314 -2.914 6.372 1.00 0.00 8 VAL A C 23
ATOM 13305 O O . VAL A 1 9 ? -4.778 -2.071 7.093 1.00 0.00 8 VAL A O 23
ATOM 13318 N N . SER A 1 10 ? -5.490 -4.186 6.748 1.00 0.00 9 SER A N 23
ATOM 13319 C CA . SER A 1 10 ? -5.092 -4.656 8.072 1.00 0.00 9 SER A CA 23
ATOM 13320 C C . SER A 1 10 ? -3.577 -4.512 8.288 1.00 0.00 9 SER A C 23
ATOM 13321 O O . SER A 1 10 ? -3.136 -4.133 9.371 1.00 0.00 9 SER A O 23
ATOM 13329 N N . VAL A 1 11 ? -2.790 -4.807 7.247 1.00 0.00 10 VAL A N 23
ATOM 13330 C CA . VAL A 1 11 ? -1.331 -4.834 7.269 1.00 0.00 10 VAL A CA 23
ATOM 13331 C C . VAL A 1 11 ? -0.729 -3.462 6.927 1.00 0.00 10 VAL A C 23
ATOM 13332 O O . VAL A 1 11 ? 0.369 -3.133 7.375 1.00 0.00 10 VAL A O 23
ATOM 13345 N N . PHE A 1 12 ? -1.422 -2.673 6.099 1.00 0.00 11 PHE A N 23
ATOM 13346 C CA . PHE A 1 12 ? -0.925 -1.449 5.504 1.00 0.00 11 PHE A CA 23
ATOM 13347 C C . PHE A 1 12 ? -1.134 -0.306 6.486 1.00 0.00 11 PHE A C 23
ATOM 13348 O O . PHE A 1 12 ? -0.263 0.551 6.623 1.00 0.00 11 PHE A O 23
ATOM 13365 N N . GLY A 1 13 ? -2.278 -0.311 7.178 1.00 0.00 12 GLY A N 23
ATOM 13366 C CA . GLY A 1 13 ? -2.608 0.701 8.163 1.00 0.00 12 GLY A CA 23
ATOM 13367 C C . GLY A 1 13 ? -3.172 1.944 7.483 1.00 0.00 12 GLY A C 23
ATOM 13368 O O . GLY A 1 13 ? -3.102 3.033 8.050 1.00 0.00 12 GLY A O 23
ATOM 13372 N N . ILE A 1 14 ? -3.726 1.783 6.272 1.00 0.00 13 ILE A N 23
ATOM 13373 C CA . ILE A 1 14 ? -4.439 2.849 5.570 1.00 0.00 13 ILE A CA 23
ATOM 13374 C C . ILE A 1 14 ? -5.783 2.294 5.096 1.00 0.00 13 ILE A C 23
ATOM 13375 O O . ILE A 1 14 ? -6.194 1.236 5.563 1.00 0.00 13 ILE A O 23
ATOM 13391 N N . THR A 1 15 ? -6.467 2.996 4.188 1.00 0.00 14 THR A N 23
ATOM 13392 C CA . THR A 1 15 ? -7.657 2.525 3.493 1.00 0.00 14 THR A CA 23
ATOM 13393 C C . THR A 1 15 ? -7.473 2.485 1.992 1.00 0.00 14 THR A C 23
ATOM 13394 O O . THR A 1 15 ? -6.617 3.155 1.427 1.00 0.00 14 THR A O 23
ATOM 13405 N N . ARG A 1 16 ? -8.333 1.674 1.377 1.00 0.00 15 ARG A N 23
ATOM 13406 C CA . ARG A 1 16 ? -8.561 1.561 -0.042 1.00 0.00 15 ARG A CA 23
ATOM 13407 C C . ARG A 1 16 ? -8.796 2.944 -0.652 1.00 0.00 15 ARG A C 23
ATOM 13408 O O . ARG A 1 16 ? -8.278 3.252 -1.726 1.00 0.00 15 ARG A O 23
ATOM 13429 N N . GLY A 1 17 ? -9.563 3.776 0.064 1.00 0.00 16 GLY A N 23
ATOM 13430 C CA . GLY A 1 17 ? -9.882 5.134 -0.344 1.00 0.00 16 GLY A CA 23
ATOM 13431 C C . GLY A 1 17 ? -8.629 6.008 -0.373 1.00 0.00 16 GLY A C 23
ATOM 13432 O O . GLY A 1 17 ? -8.329 6.626 -1.394 1.00 0.00 16 GLY A O 23
ATOM 13436 N N . GLN A 1 18 ? -7.893 6.044 0.746 1.00 0.00 17 GLN A N 23
ATOM 13437 C CA . GLN A 1 18 ? -6.658 6.812 0.861 1.00 0.00 17 GLN A CA 23
ATOM 13438 C C . GLN A 1 18 ? -5.632 6.343 -0.166 1.00 0.00 17 GLN A C 23
ATOM 13439 O O . GLN A 1 18 ? -4.990 7.166 -0.813 1.00 0.00 17 GLN A O 23
ATOM 13453 N N . PHE A 1 19 ? -5.464 5.027 -0.304 1.00 0.00 18 PHE A N 23
ATOM 13454 C CA . PHE A 1 19 ? -4.434 4.439 -1.136 1.00 0.00 18 PHE A CA 23
ATOM 13455 C C . PHE A 1 19 ? -4.633 4.854 -2.590 1.00 0.00 18 PHE A C 23
ATOM 13456 O O . PHE A 1 19 ? -3.675 5.252 -3.249 1.00 0.00 18 PHE A O 23
ATOM 13473 N N . ALA A 1 20 ? -5.880 4.794 -3.075 1.00 0.00 19 ALA A N 23
ATOM 13474 C CA . ALA A 1 20 ? -6.213 5.189 -4.437 1.00 0.00 19 ALA A CA 23
ATOM 13475 C C . ALA A 1 20 ? -6.000 6.690 -4.684 1.00 0.00 19 ALA A C 23
ATOM 13476 O O . ALA A 1 20 ? -5.870 7.094 -5.838 1.00 0.00 19 ALA A O 23
ATOM 13483 N N . ALA A 1 21 ? -5.922 7.504 -3.621 1.00 0.00 20 ALA A N 23
ATOM 13484 C CA . ALA A 1 21 ? -5.655 8.934 -3.706 1.00 0.00 20 ALA A CA 23
ATOM 13485 C C . ALA A 1 21 ? -4.153 9.226 -3.623 1.00 0.00 20 ALA A C 23
ATOM 13486 O O . ALA A 1 21 ? -3.683 10.179 -4.243 1.00 0.00 20 ALA A O 23
ATOM 13493 N N . LEU A 1 22 ? -3.404 8.427 -2.849 1.00 0.00 21 LEU A N 23
ATOM 13494 C CA . LEU A 1 22 ? -1.979 8.633 -2.613 1.00 0.00 21 LEU A CA 23
ATOM 13495 C C . LEU A 1 22 ? -1.190 8.522 -3.927 1.00 0.00 21 LEU A C 23
ATOM 13496 O O . LEU A 1 22 ? -1.632 7.816 -4.833 1.00 0.00 21 LEU A O 23
ATOM 13512 N N . PRO A 1 23 ? -0.026 9.191 -4.051 1.00 0.00 22 PRO A N 23
ATOM 13513 C CA . PRO A 1 23 ? 0.830 9.100 -5.229 1.00 0.00 22 PRO A CA 23
ATOM 13514 C C . PRO A 1 23 ? 1.163 7.656 -5.601 1.00 0.00 22 PRO A C 23
ATOM 13515 O O . PRO A 1 23 ? 1.365 6.826 -4.717 1.00 0.00 22 PRO A O 23
ATOM 13526 N N . GLY A 1 24 ? 1.266 7.373 -6.905 1.00 0.00 23 GLY A N 23
ATOM 13527 C CA . GLY A 1 24 ? 1.617 6.059 -7.428 1.00 0.00 23 GLY A CA 23
ATOM 13528 C C . GLY A 1 24 ? 2.915 5.513 -6.827 1.00 0.00 23 GLY A C 23
ATOM 13529 O O . GLY A 1 24 ? 3.043 4.305 -6.635 1.00 0.00 23 GLY A O 23
ATOM 13533 N N . TRP A 1 25 ? 3.873 6.393 -6.506 1.00 0.00 24 TRP A N 23
ATOM 13534 C CA . TRP A 1 25 ? 5.094 5.980 -5.839 1.00 0.00 24 TRP A CA 23
ATOM 13535 C C . TRP A 1 25 ? 4.804 5.534 -4.412 1.00 0.00 24 TRP A C 23
ATOM 13536 O O . TRP A 1 25 ? 5.283 4.486 -4.003 1.00 0.00 24 TRP A O 23
ATOM 13557 N N . LYS A 1 26 ? 4.062 6.329 -3.635 1.00 0.00 25 LYS A N 23
ATOM 13558 C CA . LYS A 1 26 ? 3.765 5.987 -2.254 1.00 0.00 25 LYS A CA 23
ATOM 13559 C C . LYS A 1 26 ? 2.964 4.672 -2.245 1.00 0.00 25 LYS A C 23
ATOM 13560 O O . LYS A 1 26 ? 3.108 3.861 -1.332 1.00 0.00 25 LYS A O 23
ATOM 13579 N N . GLN A 1 27 ? 2.137 4.451 -3.277 1.00 0.00 26 GLN A N 23
ATOM 13580 C CA . GLN A 1 27 ? 1.368 3.222 -3.435 1.00 0.00 26 GLN A CA 23
ATOM 13581 C C . GLN A 1 27 ? 2.306 2.024 -3.589 1.00 0.00 26 GLN A C 23
ATOM 13582 O O . GLN A 1 27 ? 2.236 1.073 -2.811 1.00 0.00 26 GLN A O 23
ATOM 13596 N N . LEU A 1 28 ? 3.174 2.067 -4.606 1.00 0.00 27 LEU A N 23
ATOM 13597 C CA . LEU A 1 28 ? 4.085 0.972 -4.913 1.00 0.00 27 LEU A CA 23
ATOM 13598 C C . LEU A 1 28 ? 5.077 0.748 -3.770 1.00 0.00 27 LEU A C 23
ATOM 13599 O O . LEU A 1 28 ? 5.415 -0.392 -3.463 1.00 0.00 27 LEU A O 23
ATOM 13615 N N . GLN A 1 29 ? 5.499 1.839 -3.124 1.00 0.00 28 GLN A N 23
ATOM 13616 C CA . GLN A 1 29 ? 6.362 1.856 -1.952 1.00 0.00 28 GLN A CA 23
ATOM 13617 C C . GLN A 1 29 ? 5.745 1.019 -0.834 1.00 0.00 28 GLN A C 23
ATOM 13618 O O . GLN A 1 29 ? 6.395 0.109 -0.327 1.00 0.00 28 GLN A O 23
ATOM 13632 N N . MET A 1 30 ? 4.502 1.326 -0.445 1.00 0.00 29 MET A N 23
ATOM 13633 C CA . MET A 1 30 ? 3.785 0.570 0.572 1.00 0.00 29 MET A CA 23
ATOM 13634 C C . MET A 1 30 ? 3.702 -0.910 0.195 1.00 0.00 29 MET A C 23
ATOM 13635 O O . MET A 1 30 ? 3.989 -1.762 1.031 1.00 0.00 29 MET A O 23
ATOM 13649 N N . LYS A 1 31 ? 3.342 -1.217 -1.058 1.00 0.00 30 LYS A N 23
ATOM 13650 C CA . LYS A 1 31 ? 3.269 -2.592 -1.535 1.00 0.00 30 LYS A CA 23
ATOM 13651 C C . LYS A 1 31 ? 4.596 -3.336 -1.364 1.00 0.00 30 LYS A C 23
ATOM 13652 O O . LYS A 1 31 ? 4.598 -4.441 -0.822 1.00 0.00 30 LYS A O 23
ATOM 13671 N N . LYS A 1 32 ? 5.720 -2.757 -1.811 1.00 0.00 31 LYS A N 23
ATOM 13672 C CA . LYS A 1 32 ? 7.004 -3.438 -1.735 1.00 0.00 31 LYS A CA 23
ATOM 13673 C C . LYS A 1 32 ? 7.500 -3.529 -0.290 1.00 0.00 31 LYS A C 23
ATOM 13674 O O . LYS A 1 32 ? 8.176 -4.493 0.052 1.00 0.00 31 LYS A O 23
ATOM 13693 N N . GLU A 1 33 ? 7.159 -2.548 0.557 1.00 0.00 32 GLU A N 23
ATOM 13694 C CA . GLU A 1 33 ? 7.609 -2.498 1.939 1.00 0.00 32 GLU A CA 23
ATOM 13695 C C . GLU A 1 33 ? 6.892 -3.547 2.783 1.00 0.00 32 GLU A C 23
ATOM 13696 O O . GLU A 1 33 ? 7.548 -4.401 3.379 1.00 0.00 32 GLU A O 23
ATOM 13709 N N . LYS A 1 34 ? 5.553 -3.497 2.816 1.00 0.00 33 LYS A N 23
ATOM 13710 C CA . LYS A 1 34 ? 4.736 -4.505 3.483 1.00 0.00 33 LYS A CA 23
ATOM 13711 C C . LYS A 1 34 ? 5.003 -5.886 2.874 1.00 0.00 33 LYS A C 23
ATOM 13712 O O . LYS A 1 34 ? 4.939 -6.889 3.581 1.00 0.00 33 LYS A O 23
ATOM 13731 N N . GLY A 1 35 ? 5.330 -5.923 1.576 1.00 0.00 34 GLY A N 23
ATOM 13732 C CA . GLY A 1 35 ? 5.830 -7.089 0.872 1.00 0.00 34 GLY A CA 23
ATOM 13733 C C . GLY A 1 35 ? 7.097 -7.631 1.536 1.00 0.00 34 GLY A C 23
ATOM 13734 O O . GLY A 1 35 ? 7.028 -8.555 2.344 1.00 0.00 34 GLY A O 23
ATOM 13738 N N . LEU A 1 36 ? 8.259 -7.114 1.120 1.00 0.00 35 LEU A N 23
ATOM 13739 C CA . LEU A 1 36 ? 9.571 -7.641 1.474 1.00 0.00 35 LEU A CA 23
ATOM 13740 C C . LEU A 1 36 ? 10.642 -6.540 1.426 1.00 0.00 35 LEU A C 23
ATOM 13741 O O . LEU A 1 36 ? 11.739 -6.772 0.923 1.00 0.00 35 LEU A O 23
ATOM 13757 N N . PHE A 1 37 ? 10.306 -5.356 1.957 1.00 0.00 36 PHE A N 23
ATOM 13758 C CA . PHE A 1 37 ? 11.111 -4.139 2.005 1.00 0.00 36 PHE A CA 23
ATOM 13759 C C . PHE A 1 37 ? 11.200 -3.481 0.623 1.00 0.00 36 PHE A C 23
ATOM 13760 O O . PHE A 1 37 ? 10.618 -2.384 0.474 1.00 0.00 36 PHE A O 23
ATOM 13784 N N . TYR A 1 2 ? -1.129 -9.478 -3.317 1.00 0.00 1 TYR A N 24
ATOM 13785 C CA . TYR A 1 2 ? -0.971 -10.820 -2.759 1.00 0.00 1 TYR A CA 24
ATOM 13786 C C . TYR A 1 2 ? -1.664 -10.952 -1.391 1.00 0.00 1 TYR A C 24
ATOM 13787 O O . TYR A 1 2 ? -1.179 -11.655 -0.508 1.00 0.00 1 TYR A O 24
ATOM 13805 N N . LEU A 1 3 ? -2.811 -10.282 -1.232 1.00 0.00 2 LEU A N 24
ATOM 13806 C CA . LEU A 1 3 ? -3.623 -10.197 -0.032 1.00 0.00 2 LEU A CA 24
ATOM 13807 C C . LEU A 1 3 ? -4.871 -9.395 -0.403 1.00 0.00 2 LEU A C 24
ATOM 13808 O O . LEU A 1 3 ? -4.748 -8.370 -1.074 1.00 0.00 2 LEU A O 24
ATOM 13824 N N . SER A 1 4 ? -6.063 -9.908 -0.058 1.00 0.00 3 SER A N 24
ATOM 13825 C CA . SER A 1 4 ? -7.346 -9.302 -0.415 1.00 0.00 3 SER A CA 24
ATOM 13826 C C . SER A 1 4 ? -7.352 -7.809 -0.113 1.00 0.00 3 SER A C 24
ATOM 13827 O O . SER A 1 4 ? -6.673 -7.363 0.805 1.00 0.00 3 SER A O 24
ATOM 13835 N N . GLU A 1 5 ? -8.107 -7.036 -0.895 1.00 0.00 4 GLU A N 24
ATOM 13836 C CA . GLU A 1 5 ? -8.131 -5.586 -0.785 1.00 0.00 4 GLU A CA 24
ATOM 13837 C C . GLU A 1 5 ? -8.520 -5.121 0.624 1.00 0.00 4 GLU A C 24
ATOM 13838 O O . GLU A 1 5 ? -8.207 -3.993 0.994 1.00 0.00 4 GLU A O 24
ATOM 13851 N N . GLN A 1 6 ? -9.227 -5.956 1.393 1.00 0.00 5 GLN A N 24
ATOM 13852 C CA . GLN A 1 6 ? -9.536 -5.687 2.788 1.00 0.00 5 GLN A CA 24
ATOM 13853 C C . GLN A 1 6 ? -8.412 -6.114 3.745 1.00 0.00 5 GLN A C 24
ATOM 13854 O O . GLN A 1 6 ? -8.042 -5.347 4.633 1.00 0.00 5 GLN A O 24
ATOM 13868 N N . ASP A 1 7 ? -7.863 -7.328 3.586 1.00 0.00 6 ASP A N 24
ATOM 13869 C CA . ASP A 1 7 ? -6.706 -7.798 4.363 1.00 0.00 6 ASP A CA 24
ATOM 13870 C C . ASP A 1 7 ? -5.542 -6.811 4.223 1.00 0.00 6 ASP A C 24
ATOM 13871 O O . ASP A 1 7 ? -4.818 -6.536 5.176 1.00 0.00 6 ASP A O 24
ATOM 13881 N N . PHE A 1 8 ? -5.398 -6.272 3.012 1.00 0.00 7 PHE A N 24
ATOM 13882 C CA . PHE A 1 8 ? -4.534 -5.176 2.632 1.00 0.00 7 PHE A CA 24
ATOM 13883 C C . PHE A 1 8 ? -4.764 -4.044 3.603 1.00 0.00 7 PHE A C 24
ATOM 13884 O O . PHE A 1 8 ? -3.832 -3.687 4.300 1.00 0.00 7 PHE A O 24
ATOM 13901 N N . VAL A 1 9 ? -5.986 -3.519 3.710 1.00 0.00 8 VAL A N 24
ATOM 13902 C CA . VAL A 1 9 ? -6.264 -2.390 4.585 1.00 0.00 8 VAL A CA 24
ATOM 13903 C C . VAL A 1 9 ? -5.908 -2.723 6.034 1.00 0.00 8 VAL A C 24
ATOM 13904 O O . VAL A 1 9 ? -5.468 -1.836 6.764 1.00 0.00 8 VAL A O 24
ATOM 13917 N N . SER A 1 10 ? -6.063 -3.988 6.445 1.00 0.00 9 SER A N 24
ATOM 13918 C CA . SER A 1 10 ? -5.717 -4.389 7.803 1.00 0.00 9 SER A CA 24
ATOM 13919 C C . SER A 1 10 ? -4.206 -4.251 8.045 1.00 0.00 9 SER A C 24
ATOM 13920 O O . SER A 1 10 ? -3.794 -3.725 9.077 1.00 0.00 9 SER A O 24
ATOM 13928 N N . VAL A 1 11 ? -3.387 -4.719 7.094 1.00 0.00 10 VAL A N 24
ATOM 13929 C CA . VAL A 1 11 ? -1.929 -4.726 7.191 1.00 0.00 10 VAL A CA 24
ATOM 13930 C C . VAL A 1 11 ? -1.330 -3.350 6.857 1.00 0.00 10 VAL A C 24
ATOM 13931 O O . VAL A 1 11 ? -0.300 -2.972 7.411 1.00 0.00 10 VAL A O 24
ATOM 13944 N N . PHE A 1 12 ? -1.960 -2.610 5.937 1.00 0.00 11 PHE A N 24
ATOM 13945 C CA . PHE A 1 12 ? -1.512 -1.329 5.419 1.00 0.00 11 PHE A CA 24
ATOM 13946 C C . PHE A 1 12 ? -1.875 -0.243 6.425 1.00 0.00 11 PHE A C 24
ATOM 13947 O O . PHE A 1 12 ? -1.128 0.720 6.588 1.00 0.00 11 PHE A O 24
ATOM 13964 N N . GLY A 1 13 ? -3.022 -0.407 7.091 1.00 0.00 12 GLY A N 24
ATOM 13965 C CA . GLY A 1 13 ? -3.493 0.502 8.114 1.00 0.00 12 GLY A CA 24
ATOM 13966 C C . GLY A 1 13 ? -4.168 1.710 7.476 1.00 0.00 12 GLY A C 24
ATOM 13967 O O . GLY A 1 13 ? -4.340 2.724 8.150 1.00 0.00 12 GLY A O 24
ATOM 13971 N N . ILE A 1 14 ? -4.523 1.624 6.183 1.00 0.00 13 ILE A N 24
ATOM 13972 C CA . ILE A 1 14 ? -5.098 2.738 5.449 1.00 0.00 13 ILE A CA 24
ATOM 13973 C C . ILE A 1 14 ? -6.004 2.143 4.392 1.00 0.00 13 ILE A C 24
ATOM 13974 O O . ILE A 1 14 ? -5.682 1.091 3.849 1.00 0.00 13 ILE A O 24
ATOM 13990 N N . THR A 1 15 ? -7.125 2.811 4.115 1.00 0.00 14 THR A N 24
ATOM 13991 C CA . THR A 1 15 ? -8.120 2.324 3.175 1.00 0.00 14 THR A CA 24
ATOM 13992 C C . THR A 1 15 ? -7.625 2.293 1.743 1.00 0.00 14 THR A C 24
ATOM 13993 O O . THR A 1 15 ? -6.686 2.984 1.363 1.00 0.00 14 THR A O 24
ATOM 14004 N N . ARG A 1 16 ? -8.315 1.455 0.968 1.00 0.00 15 ARG A N 24
ATOM 14005 C CA . ARG A 1 16 ? -8.228 1.347 -0.467 1.00 0.00 15 ARG A CA 24
ATOM 14006 C C . ARG A 1 16 ? -8.420 2.720 -1.113 1.00 0.00 15 ARG A C 24
ATOM 14007 O O . ARG A 1 16 ? -7.729 3.065 -2.070 1.00 0.00 15 ARG A O 24
ATOM 14028 N N . GLY A 1 17 ? -9.356 3.498 -0.559 1.00 0.00 16 GLY A N 24
ATOM 14029 C CA . GLY A 1 17 ? -9.653 4.851 -0.994 1.00 0.00 16 GLY A CA 24
ATOM 14030 C C . GLY A 1 17 ? -8.456 5.774 -0.772 1.00 0.00 16 GLY A C 24
ATOM 14031 O O . GLY A 1 17 ? -7.991 6.414 -1.714 1.00 0.00 16 GLY A O 24
ATOM 14035 N N . GLN A 1 18 ? -7.952 5.842 0.469 1.00 0.00 17 GLN A N 24
ATOM 14036 C CA . GLN A 1 18 ? -6.835 6.718 0.803 1.00 0.00 17 GLN A CA 24
ATOM 14037 C C . GLN A 1 18 ? -5.561 6.286 0.074 1.00 0.00 17 GLN A C 24
ATOM 14038 O O . GLN A 1 18 ? -4.777 7.130 -0.352 1.00 0.00 17 GLN A O 24
ATOM 14052 N N . PHE A 1 19 ? -5.367 4.975 -0.101 1.00 0.00 18 PHE A N 24
ATOM 14053 C CA . PHE A 1 19 ? -4.260 4.420 -0.857 1.00 0.00 18 PHE A CA 24
ATOM 14054 C C . PHE A 1 19 ? -4.320 4.905 -2.303 1.00 0.00 18 PHE A C 24
ATOM 14055 O O . PHE A 1 19 ? -3.318 5.378 -2.830 1.00 0.00 18 PHE A O 24
ATOM 14072 N N . ALA A 1 20 ? -5.493 4.813 -2.941 1.00 0.00 19 ALA A N 24
ATOM 14073 C CA . ALA A 1 20 ? -5.673 5.281 -4.310 1.00 0.00 19 ALA A CA 24
ATOM 14074 C C . ALA A 1 20 ? -5.499 6.802 -4.433 1.00 0.00 19 ALA A C 24
ATOM 14075 O O . ALA A 1 20 ? -5.219 7.287 -5.527 1.00 0.00 19 ALA A O 24
ATOM 14082 N N . ALA A 1 21 ? -5.607 7.545 -3.321 1.00 0.00 20 ALA A N 24
ATOM 14083 C CA . ALA A 1 21 ? -5.364 8.981 -3.278 1.00 0.00 20 ALA A CA 24
ATOM 14084 C C . ALA A 1 21 ? -3.872 9.286 -3.104 1.00 0.00 20 ALA A C 24
ATOM 14085 O O . ALA A 1 21 ? -3.387 10.272 -3.657 1.00 0.00 20 ALA A O 24
ATOM 14092 N N . LEU A 1 22 ? -3.145 8.454 -2.343 1.00 0.00 21 LEU A N 24
ATOM 14093 C CA . LEU A 1 22 ? -1.713 8.619 -2.108 1.00 0.00 21 LEU A CA 24
ATOM 14094 C C . LEU A 1 22 ? -0.944 8.561 -3.436 1.00 0.00 21 LEU A C 24
ATOM 14095 O O . LEU A 1 22 ? -1.415 7.920 -4.374 1.00 0.00 21 LEU A O 24
ATOM 14111 N N . PRO A 1 23 ? 0.234 9.208 -3.541 1.00 0.00 22 PRO A N 24
ATOM 14112 C CA . PRO A 1 23 ? 1.060 9.173 -4.741 1.00 0.00 22 PRO A CA 24
ATOM 14113 C C . PRO A 1 23 ? 1.348 7.748 -5.214 1.00 0.00 22 PRO A C 24
ATOM 14114 O O . PRO A 1 23 ? 1.548 6.857 -4.390 1.00 0.00 22 PRO A O 24
ATOM 14125 N N . GLY A 1 24 ? 1.412 7.551 -6.535 1.00 0.00 23 GLY A N 24
ATOM 14126 C CA . GLY A 1 24 ? 1.718 6.268 -7.155 1.00 0.00 23 GLY A CA 24
ATOM 14127 C C . GLY A 1 24 ? 3.010 5.649 -6.618 1.00 0.00 23 GLY A C 24
ATOM 14128 O O . GLY A 1 24 ? 3.113 4.428 -6.520 1.00 0.00 23 GLY A O 24
ATOM 14132 N N . TRP A 1 25 ? 3.992 6.482 -6.251 1.00 0.00 24 TRP A N 24
ATOM 14133 C CA . TRP A 1 25 ? 5.213 5.995 -5.638 1.00 0.00 24 TRP A CA 24
ATOM 14134 C C . TRP A 1 25 ? 4.936 5.443 -4.248 1.00 0.00 24 TRP A C 24
ATOM 14135 O O . TRP A 1 25 ? 5.383 4.347 -3.938 1.00 0.00 24 TRP A O 24
ATOM 14156 N N . LYS A 1 26 ? 4.243 6.196 -3.390 1.00 0.00 25 LYS A N 24
ATOM 14157 C CA . LYS A 1 26 ? 3.984 5.745 -2.034 1.00 0.00 25 LYS A CA 24
ATOM 14158 C C . LYS A 1 26 ? 3.144 4.458 -2.120 1.00 0.00 25 LYS A C 24
ATOM 14159 O O . LYS A 1 26 ? 3.308 3.557 -1.299 1.00 0.00 25 LYS A O 24
ATOM 14178 N N . GLN A 1 27 ? 2.276 4.353 -3.137 1.00 0.00 26 GLN A N 24
ATOM 14179 C CA . GLN A 1 27 ? 1.467 3.163 -3.372 1.00 0.00 26 GLN A CA 24
ATOM 14180 C C . GLN A 1 27 ? 2.356 1.948 -3.632 1.00 0.00 26 GLN A C 24
ATOM 14181 O O . GLN A 1 27 ? 2.253 0.938 -2.934 1.00 0.00 26 GLN A O 24
ATOM 14195 N N . LEU A 1 28 ? 3.217 2.042 -4.652 1.00 0.00 27 LEU A N 24
ATOM 14196 C CA . LEU A 1 28 ? 4.083 0.940 -5.051 1.00 0.00 27 LEU A CA 24
ATOM 14197 C C . LEU A 1 28 ? 5.067 0.594 -3.931 1.00 0.00 27 LEU A C 24
ATOM 14198 O O . LEU A 1 28 ? 5.304 -0.580 -3.657 1.00 0.00 27 LEU A O 24
ATOM 14214 N N . GLN A 1 29 ? 5.588 1.622 -3.253 1.00 0.00 28 GLN A N 24
ATOM 14215 C CA . GLN A 1 29 ? 6.467 1.507 -2.100 1.00 0.00 28 GLN A CA 24
ATOM 14216 C C . GLN A 1 29 ? 5.802 0.633 -1.037 1.00 0.00 28 GLN A C 24
ATOM 14217 O O . GLN A 1 29 ? 6.405 -0.339 -0.600 1.00 0.00 28 GLN A O 24
ATOM 14231 N N . MET A 1 30 ? 4.565 0.957 -0.634 1.00 0.00 29 MET A N 24
ATOM 14232 C CA . MET A 1 30 ? 3.835 0.206 0.378 1.00 0.00 29 MET A CA 24
ATOM 14233 C C . MET A 1 30 ? 3.663 -1.259 -0.024 1.00 0.00 29 MET A C 24
ATOM 14234 O O . MET A 1 30 ? 3.930 -2.143 0.788 1.00 0.00 29 MET A O 24
ATOM 14248 N N . LYS A 1 31 ? 3.236 -1.520 -1.267 1.00 0.00 30 LYS A N 24
ATOM 14249 C CA . LYS A 1 31 ? 3.070 -2.881 -1.767 1.00 0.00 30 LYS A CA 24
ATOM 14250 C C . LYS A 1 31 ? 4.365 -3.688 -1.632 1.00 0.00 30 LYS A C 24
ATOM 14251 O O . LYS A 1 31 ? 4.342 -4.797 -1.099 1.00 0.00 30 LYS A O 24
ATOM 14270 N N . LYS A 1 32 ? 5.491 -3.130 -2.092 1.00 0.00 31 LYS A N 24
ATOM 14271 C CA . LYS A 1 32 ? 6.790 -3.775 -1.988 1.00 0.00 31 LYS A CA 24
ATOM 14272 C C . LYS A 1 32 ? 7.232 -3.961 -0.534 1.00 0.00 31 LYS A C 24
ATOM 14273 O O . LYS A 1 32 ? 7.768 -5.012 -0.197 1.00 0.00 31 LYS A O 24
ATOM 14292 N N . GLU A 1 33 ? 7.032 -2.945 0.314 1.00 0.00 32 GLU A N 24
ATOM 14293 C CA . GLU A 1 33 ? 7.513 -2.897 1.692 1.00 0.00 32 GLU A CA 24
ATOM 14294 C C . GLU A 1 33 ? 7.009 -4.077 2.523 1.00 0.00 32 GLU A C 24
ATOM 14295 O O . GLU A 1 33 ? 7.787 -4.655 3.279 1.00 0.00 32 GLU A O 24
ATOM 14308 N N . LYS A 1 34 ? 5.730 -4.450 2.377 1.00 0.00 33 LYS A N 24
ATOM 14309 C CA . LYS A 1 34 ? 5.173 -5.620 3.055 1.00 0.00 33 LYS A CA 24
ATOM 14310 C C . LYS A 1 34 ? 5.933 -6.892 2.658 1.00 0.00 33 LYS A C 24
ATOM 14311 O O . LYS A 1 34 ? 6.086 -7.797 3.476 1.00 0.00 33 LYS A O 24
ATOM 14330 N N . GLY A 1 35 ? 6.431 -6.941 1.417 1.00 0.00 34 GLY A N 24
ATOM 14331 C CA . GLY A 1 35 ? 7.352 -7.954 0.938 1.00 0.00 34 GLY A CA 24
ATOM 14332 C C . GLY A 1 35 ? 8.724 -7.737 1.576 1.00 0.00 34 GLY A C 24
ATOM 14333 O O . GLY A 1 35 ? 9.021 -8.311 2.621 1.00 0.00 34 GLY A O 24
ATOM 14337 N N . LEU A 1 36 ? 9.574 -6.942 0.913 1.00 0.00 35 LEU A N 24
ATOM 14338 C CA . LEU A 1 36 ? 10.944 -6.664 1.334 1.00 0.00 35 LEU A CA 24
ATOM 14339 C C . LEU A 1 36 ? 11.450 -5.337 0.749 1.00 0.00 35 LEU A C 24
ATOM 14340 O O . LEU A 1 36 ? 12.657 -5.152 0.598 1.00 0.00 35 LEU A O 24
ATOM 14356 N N . PHE A 1 37 ? 10.529 -4.429 0.409 1.00 0.00 36 PHE A N 24
ATOM 14357 C CA . PHE A 1 37 ? 10.778 -3.208 -0.343 1.00 0.00 36 PHE A CA 24
ATOM 14358 C C . PHE A 1 37 ? 11.442 -3.522 -1.694 1.00 0.00 36 PHE A C 24
ATOM 14359 O O . PHE A 1 37 ? 12.295 -2.720 -2.129 1.00 0.00 36 PHE A O 24
ATOM 14383 N N . TYR A 1 2 ? -1.015 -8.323 -3.349 1.00 0.00 1 TYR A N 25
ATOM 14384 C CA . TYR A 1 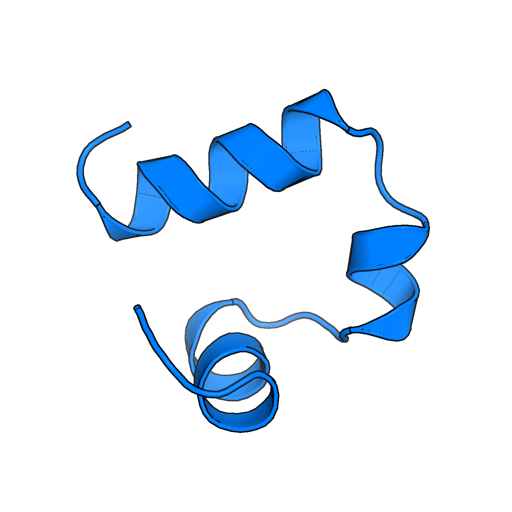2 ? -0.644 -9.690 -2.996 1.00 0.00 1 TYR A CA 25
ATOM 14385 C C . TYR A 1 2 ? -1.386 -10.152 -1.733 1.00 0.00 1 TYR A C 25
ATOM 14386 O O . TYR A 1 2 ? -0.919 -11.051 -1.038 1.00 0.00 1 TYR A O 25
ATOM 14404 N N . LEU A 1 3 ? -2.540 -9.537 -1.439 1.00 0.00 2 LEU A N 25
ATOM 14405 C CA . LEU A 1 3 ? -3.324 -9.746 -0.238 1.00 0.00 2 LEU A CA 25
ATOM 14406 C C . LEU A 1 3 ? -4.670 -9.040 -0.412 1.00 0.00 2 LEU A C 25
ATOM 14407 O O . LEU A 1 3 ? -4.704 -7.887 -0.842 1.00 0.00 2 LEU A O 25
ATOM 14423 N N . SER A 1 4 ? -5.766 -9.767 -0.149 1.00 0.00 3 SER A N 25
ATOM 14424 C CA . SER A 1 4 ? -7.155 -9.310 -0.222 1.00 0.00 3 SER A CA 25
ATOM 14425 C C . SER A 1 4 ? -7.307 -7.893 0.306 1.00 0.00 3 SER A C 25
ATOM 14426 O O . SER A 1 4 ? -6.675 -7.549 1.293 1.00 0.00 3 SER A O 25
ATOM 14434 N N . GLU A 1 5 ? -8.129 -7.079 -0.362 1.00 0.00 4 GLU A N 25
ATOM 14435 C CA . GLU A 1 5 ? -8.380 -5.680 -0.030 1.00 0.00 4 GLU A CA 25
ATOM 14436 C C . GLU A 1 5 ? -8.561 -5.435 1.476 1.00 0.00 4 GLU A C 25
ATOM 14437 O O . GLU A 1 5 ? -8.145 -4.398 1.986 1.00 0.00 4 GLU A O 25
ATOM 14450 N N . GLN A 1 6 ? -9.187 -6.371 2.194 1.00 0.00 5 GLN A N 25
ATOM 14451 C CA . GLN A 1 6 ? -9.361 -6.273 3.633 1.00 0.00 5 GLN A CA 25
ATOM 14452 C C . GLN A 1 6 ? -8.098 -6.668 4.414 1.00 0.00 5 GLN A C 25
ATOM 14453 O O . GLN A 1 6 ? -7.716 -5.972 5.353 1.00 0.00 5 GLN A O 25
ATOM 14467 N N . ASP A 1 7 ? -7.440 -7.768 4.026 1.00 0.00 6 ASP A N 25
ATOM 14468 C CA . ASP A 1 7 ? -6.155 -8.194 4.584 1.00 0.00 6 ASP A CA 25
ATOM 14469 C C . ASP A 1 7 ? -5.094 -7.103 4.382 1.00 0.00 6 ASP A C 25
ATOM 14470 O O . ASP A 1 7 ? -4.232 -6.897 5.231 1.00 0.00 6 ASP A O 25
ATOM 14480 N N . PHE A 1 8 ? -5.194 -6.393 3.256 1.00 0.00 7 PHE A N 25
ATOM 14481 C CA . PHE A 1 8 ? -4.436 -5.212 2.911 1.00 0.00 7 PHE A CA 25
ATOM 14482 C C . PHE A 1 8 ? -4.689 -4.184 3.996 1.00 0.00 7 PHE A C 25
ATOM 14483 O O . PHE A 1 8 ? -3.744 -3.814 4.669 1.00 0.00 7 PHE A O 25
ATOM 14500 N N . VAL A 1 9 ? -5.938 -3.776 4.236 1.00 0.00 8 VAL A N 25
ATOM 14501 C CA . VAL A 1 9 ? -6.249 -2.792 5.269 1.00 0.00 8 VAL A CA 25
ATOM 14502 C C . VAL A 1 9 ? -5.690 -3.199 6.634 1.00 0.00 8 VAL A C 25
ATOM 14503 O O . VAL A 1 9 ? -5.192 -2.340 7.362 1.00 0.00 8 VAL A O 25
ATOM 14516 N N . SER A 1 10 ? -5.732 -4.494 6.967 1.00 0.00 9 SER A N 25
ATOM 14517 C CA . SER A 1 10 ? -5.203 -4.986 8.234 1.00 0.00 9 SER A CA 25
ATOM 14518 C C . SER A 1 10 ? -3.697 -4.709 8.352 1.00 0.00 9 SER A C 25
ATOM 14519 O O . SER A 1 10 ? -3.230 -4.237 9.386 1.00 0.00 9 SER A O 25
ATOM 14527 N N . VAL A 1 11 ? -2.946 -4.994 7.282 1.00 0.00 10 VAL A N 25
ATOM 14528 C CA . VAL A 1 11 ? -1.491 -4.895 7.232 1.00 0.00 10 VAL A CA 25
ATOM 14529 C C . VAL A 1 11 ? -1.021 -3.455 6.975 1.00 0.00 10 VAL A C 25
ATOM 14530 O O . VAL A 1 11 ? 0.038 -3.052 7.460 1.00 0.00 10 VAL A O 25
ATOM 14543 N N . PHE A 1 12 ? -1.780 -2.688 6.187 1.00 0.00 11 PHE A N 25
ATOM 14544 C CA . PHE A 1 12 ? -1.412 -1.381 5.675 1.00 0.00 11 PHE A CA 25
ATOM 14545 C C . PHE A 1 12 ? -1.758 -0.326 6.715 1.00 0.00 11 PHE A C 25
ATOM 14546 O O . PHE A 1 12 ? -1.015 0.643 6.873 1.00 0.00 11 PHE A O 25
ATOM 14563 N N . GLY A 1 13 ? -2.871 -0.525 7.429 1.00 0.00 12 GLY A N 25
ATOM 14564 C CA . GLY A 1 13 ? -3.314 0.375 8.477 1.00 0.00 12 GLY A CA 25
ATOM 14565 C C . GLY A 1 13 ? -4.060 1.572 7.894 1.00 0.00 12 GLY A C 25
ATOM 14566 O O . GLY A 1 13 ? -4.365 2.507 8.633 1.00 0.00 12 GLY A O 25
ATOM 14570 N N . ILE A 1 14 ? -4.334 1.559 6.581 1.00 0.00 13 ILE A N 25
ATOM 14571 C CA . ILE A 1 14 ? -4.997 2.658 5.889 1.00 0.00 13 ILE A CA 25
ATOM 14572 C C . ILE A 1 14 ? -6.007 2.114 4.886 1.00 0.00 13 ILE A C 25
ATOM 14573 O O . ILE A 1 14 ? -5.795 1.050 4.306 1.00 0.00 13 ILE A O 25
ATOM 14589 N N . THR A 1 15 ? -7.104 2.858 4.696 1.00 0.00 14 THR A N 25
ATOM 14590 C CA . THR A 1 15 ? -8.203 2.478 3.825 1.00 0.00 14 THR A CA 25
ATOM 14591 C C . THR A 1 15 ? -7.790 2.351 2.368 1.00 0.00 14 THR A C 25
ATOM 14592 O O . THR A 1 15 ? -6.809 2.936 1.912 1.00 0.00 14 THR A O 25
ATOM 14603 N N . ARG A 1 16 ? -8.599 1.563 1.659 1.00 0.00 15 ARG A N 25
ATOM 14604 C CA . ARG A 1 16 ? -8.546 1.391 0.218 1.00 0.00 15 ARG A CA 25
ATOM 14605 C C . ARG A 1 16 ? -8.710 2.760 -0.449 1.00 0.00 15 ARG A C 25
ATOM 14606 O O . ARG A 1 16 ? -8.044 3.059 -1.439 1.00 0.00 15 ARG A O 25
ATOM 14627 N N . GLY A 1 17 ? -9.595 3.590 0.120 1.00 0.00 16 GLY A N 25
ATOM 14628 C CA . GLY A 1 17 ? -9.857 4.942 -0.333 1.00 0.00 16 GLY A CA 25
ATOM 14629 C C . GLY A 1 17 ? -8.631 5.832 -0.145 1.00 0.00 16 GLY A C 25
ATOM 14630 O O . GLY A 1 17 ? -8.191 6.468 -1.101 1.00 0.00 16 GLY A O 25
ATOM 14634 N N . GLN A 1 18 ? -8.072 5.879 1.075 1.00 0.00 17 GLN A N 25
ATOM 14635 C CA . GLN A 1 18 ? -6.926 6.737 1.345 1.00 0.00 17 GLN A CA 25
ATOM 14636 C C . GLN A 1 18 ? -5.707 6.283 0.541 1.00 0.00 17 GLN A C 25
ATOM 14637 O O . GLN A 1 18 ? -4.951 7.119 0.055 1.00 0.00 17 GLN A O 25
ATOM 14651 N N . PHE A 1 19 ? -5.529 4.970 0.367 1.00 0.00 18 PHE A N 25
ATOM 14652 C CA . PHE A 1 19 ? -4.458 4.423 -0.445 1.00 0.00 18 PHE A CA 25
ATOM 14653 C C . PHE A 1 19 ? -4.585 4.896 -1.892 1.00 0.00 18 PHE A C 25
ATOM 14654 O O . PHE A 1 19 ? -3.609 5.372 -2.464 1.00 0.00 18 PHE A O 25
ATOM 14671 N N . ALA A 1 20 ? -5.785 4.791 -2.474 1.00 0.00 19 ALA A N 25
ATOM 14672 C CA . ALA A 1 20 ? -6.032 5.249 -3.834 1.00 0.00 19 ALA A CA 25
ATOM 14673 C C . ALA A 1 20 ? -5.875 6.770 -3.976 1.00 0.00 19 ALA A C 25
ATOM 14674 O O . ALA A 1 20 ? -5.649 7.250 -5.085 1.00 0.00 19 ALA A O 25
ATOM 14681 N N . ALA A 1 21 ? -5.939 7.520 -2.865 1.00 0.00 20 ALA A N 25
ATOM 14682 C CA . ALA A 1 21 ? -5.704 8.958 -2.843 1.00 0.00 20 ALA A CA 25
ATOM 14683 C C . ALA A 1 21 ? -4.208 9.272 -2.732 1.00 0.00 20 ALA A C 25
ATOM 14684 O O . ALA A 1 21 ? -3.748 10.251 -3.318 1.00 0.00 20 ALA A O 25
ATOM 14691 N N . LEU A 1 22 ? -3.451 8.457 -1.984 1.00 0.00 21 LEU A N 25
ATOM 14692 C CA . LEU A 1 22 ? -2.014 8.637 -1.795 1.00 0.00 21 LEU A CA 25
ATOM 14693 C C . LEU A 1 22 ? -1.294 8.542 -3.148 1.00 0.00 21 LEU A C 25
ATOM 14694 O O . LEU A 1 22 ? -1.771 7.828 -4.030 1.00 0.00 21 LEU A O 25
ATOM 14710 N N . PRO A 1 23 ? -0.151 9.231 -3.332 1.00 0.00 22 PRO A N 25
ATOM 14711 C CA . PRO A 1 23 ? 0.639 9.154 -4.556 1.00 0.00 22 PRO A CA 25
ATOM 14712 C C . PRO A 1 23 ? 0.965 7.714 -4.952 1.00 0.00 22 PRO A C 25
ATOM 14713 O O . PRO A 1 23 ? 1.225 6.882 -4.085 1.00 0.00 22 PRO A O 25
ATOM 14724 N N . GLY A 1 24 ? 0.994 7.440 -6.261 1.00 0.00 23 GLY A N 25
ATOM 14725 C CA . GLY A 1 24 ? 1.326 6.131 -6.811 1.00 0.00 23 GLY A CA 25
ATOM 14726 C C . GLY A 1 24 ? 2.665 5.599 -6.296 1.00 0.00 23 GLY A C 25
ATOM 14727 O O . GLY A 1 24 ? 2.823 4.390 -6.131 1.00 0.00 23 GLY A O 25
ATOM 14731 N N . TRP A 1 25 ? 3.624 6.490 -6.015 1.00 0.00 24 TRP A N 25
ATOM 14732 C CA . TRP A 1 25 ? 4.881 6.086 -5.411 1.00 0.00 24 TRP A CA 25
ATOM 14733 C C . TRP A 1 25 ? 4.659 5.600 -3.987 1.00 0.00 24 TRP A C 25
ATOM 14734 O O . TRP A 1 25 ? 5.157 4.539 -3.632 1.00 0.00 24 TRP A O 25
ATOM 14755 N N . LYS A 1 26 ? 3.960 6.372 -3.151 1.00 0.00 25 LYS A N 25
ATOM 14756 C CA . LYS A 1 26 ? 3.756 5.989 -1.766 1.00 0.00 25 LYS A CA 25
ATOM 14757 C C . LYS A 1 26 ? 2.967 4.668 -1.754 1.00 0.00 25 LYS A C 25
ATOM 14758 O O . LYS A 1 26 ? 3.178 3.832 -0.880 1.00 0.00 25 LYS A O 25
ATOM 14777 N N . GLN A 1 27 ? 2.086 4.462 -2.746 1.00 0.00 26 GLN A N 25
ATOM 14778 C CA . GLN A 1 27 ? 1.333 3.223 -2.889 1.00 0.00 26 GLN A CA 25
ATOM 14779 C C . GLN A 1 27 ? 2.280 2.044 -3.107 1.00 0.00 26 GLN A C 25
ATOM 14780 O O . GLN A 1 27 ? 2.253 1.078 -2.344 1.00 0.00 26 GLN A O 25
ATOM 14794 N N . LEU A 1 28 ? 3.109 2.117 -4.156 1.00 0.00 27 LEU A N 25
ATOM 14795 C CA . LEU A 1 28 ? 4.012 1.032 -4.524 1.00 0.00 27 LEU A CA 25
ATOM 14796 C C . LEU A 1 28 ? 5.051 0.791 -3.426 1.00 0.00 27 LEU A C 25
ATOM 14797 O O . LEU A 1 28 ? 5.387 -0.355 -3.131 1.00 0.00 27 LEU A O 25
ATOM 14813 N N . GLN A 1 29 ? 5.514 1.875 -2.796 1.00 0.00 28 GLN A N 25
ATOM 14814 C CA . GLN A 1 29 ? 6.406 1.863 -1.646 1.00 0.00 28 GLN A CA 25
ATOM 14815 C C . GLN A 1 29 ? 5.780 1.034 -0.525 1.00 0.00 28 GLN A C 25
ATOM 14816 O O . GLN A 1 29 ? 6.414 0.106 -0.035 1.00 0.00 28 GLN A O 25
ATOM 14830 N N . MET A 1 30 ? 4.539 1.335 -0.124 1.00 0.00 29 MET A N 25
ATOM 14831 C CA . MET A 1 30 ? 3.854 0.582 0.917 1.00 0.00 29 MET A CA 25
ATOM 14832 C C . MET A 1 30 ? 3.752 -0.899 0.556 1.00 0.00 29 MET A C 25
ATOM 14833 O O . MET A 1 30 ? 3.996 -1.741 1.416 1.00 0.00 29 MET A O 25
ATOM 14847 N N . LYS A 1 31 ? 3.426 -1.224 -0.702 1.00 0.00 30 LYS A N 25
ATOM 14848 C CA . LYS A 1 31 ? 3.362 -2.613 -1.136 1.00 0.00 30 LYS A CA 25
ATOM 14849 C C . LYS A 1 31 ? 4.691 -3.336 -0.916 1.00 0.00 30 LYS A C 25
ATOM 14850 O O . LYS A 1 31 ? 4.693 -4.402 -0.305 1.00 0.00 30 LYS A O 25
ATOM 14869 N N . LYS A 1 32 ? 5.808 -2.775 -1.401 1.00 0.00 31 LYS A N 25
ATOM 14870 C CA . LYS A 1 32 ? 7.104 -3.438 -1.288 1.00 0.00 31 LYS A CA 25
ATOM 14871 C C . LYS A 1 32 ? 7.579 -3.498 0.166 1.00 0.00 31 LYS A C 25
ATOM 14872 O O . LYS A 1 32 ? 8.209 -4.479 0.556 1.00 0.00 31 LYS A O 25
ATOM 14891 N N . GLU A 1 33 ? 7.284 -2.462 0.963 1.00 0.00 32 GLU A N 25
ATOM 14892 C CA . GLU A 1 33 ? 7.752 -2.357 2.333 1.00 0.00 32 GLU A CA 25
ATOM 14893 C C . GLU A 1 33 ? 7.008 -3.375 3.197 1.00 0.00 32 GLU A C 25
ATOM 14894 O O . GLU A 1 33 ? 7.633 -4.254 3.785 1.00 0.00 32 GLU A O 25
ATOM 14907 N N . LYS A 1 34 ? 5.671 -3.280 3.249 1.00 0.00 33 LYS A N 25
ATOM 14908 C CA . LYS A 1 34 ? 4.839 -4.234 3.971 1.00 0.00 33 LYS A CA 25
ATOM 14909 C C . LYS A 1 34 ? 5.063 -5.652 3.443 1.00 0.00 33 LYS A C 25
ATOM 14910 O O . LYS A 1 34 ? 5.021 -6.612 4.210 1.00 0.00 33 LYS A O 25
ATOM 14929 N N . GLY A 1 35 ? 5.334 -5.753 2.140 1.00 0.00 34 GLY A N 25
ATOM 14930 C CA . GLY A 1 35 ? 5.799 -6.941 1.451 1.00 0.00 34 GLY A CA 25
ATOM 14931 C C . GLY A 1 35 ? 7.008 -7.555 2.157 1.00 0.00 34 GLY A C 25
ATOM 14932 O O . GLY A 1 35 ? 6.854 -8.487 2.944 1.00 0.00 34 GLY A O 25
ATOM 14936 N N . LEU A 1 36 ? 8.215 -7.099 1.799 1.00 0.00 35 LEU A N 25
ATOM 14937 C CA . LEU A 1 36 ? 9.462 -7.728 2.217 1.00 0.00 35 LEU A CA 25
ATOM 14938 C C . LEU A 1 36 ? 10.649 -6.762 2.110 1.00 0.00 35 LEU A C 25
ATOM 14939 O O . LEU A 1 36 ? 11.733 -7.159 1.681 1.00 0.00 35 LEU A O 25
ATOM 14955 N N . PHE A 1 37 ? 10.453 -5.495 2.489 1.00 0.00 36 PHE A N 25
ATOM 14956 C CA . PHE A 1 37 ? 11.492 -4.471 2.413 1.00 0.00 36 PHE A CA 25
ATOM 14957 C C . PHE A 1 37 ? 11.340 -3.466 3.560 1.00 0.00 36 PHE A C 25
ATOM 14958 O O . PHE A 1 37 ? 12.212 -2.577 3.671 1.00 0.00 36 PHE A O 25
#

Foldseek 3Di:
DDPQVRCCVLLVDHPVVLVVDDPVVNVVSCVVSVPD

Sequence (36 aa):
YLSEQDFVSVFGITRGQFAALPGWKQLQMKKEKGLFYLSEQDFVSVFGITRGQFAALPGWKQLQMKKEKGLFYLSEQDFVSVFGITRGQFAALPGWKQLQMKKEKGLFYLSEQDFVSVFGITRGQFAALPGWKQLQMKKEKGLFYLSEQDFVSVFGITRGQFAALPGWKQLQMKKEKGLFYLSEQDFVSVFGITRGQFAALPGWKQLQMKKEKGLFYLSEQDFVSVFGITRGQFAALPGWKQLQMKKEKGLFYLSEQDFVSVFGITRGQFAALPGWKQLQMKKEKGLFYLSEQDFVSVFGITRGQFAALPGWKQLQMKKEKGLFYLSEQDFVSVFGITRGQFAALPGWKQLQMKKEKGLFYLSEQDFVSVFGITRGQFAALPGWKQLQMKKEKGLFYLSEQDFVSVFGITRGQFAALPGWKQLQMKKEKGLFYLSEQDFVSVFGITRGQFAALPGWKQLQMKKEKGLFYLSEQDFVSVFGITRGQFAALPGWKQLQMKKEKGLFYLSEQDFVSVFGITRGQFAALPGWKQLQMKKEKGLFYLSEQDFVSVFGITRGQFAALPGWKQLQMKKEKGLFYLSEQDFVSVFGITRGQFAALPGWKQLQMKKEKGLFYLSEQDFVSVFGITRGQFAALPGWKQLQMKKEKGLFYLSEQDFVSVFGITRGQFAALPGWKQLQMKKEKGLFYLSEQDFVSVFGITRGQFAALPGWKQLQMKKEKGLFYLSEQDFVSVFGITRGQFAALPGWKQLQMKKEKGLFYLSEQDFVSVFGITRGQFAALPGWKQLQMKKEKGLFYLSEQDFVSVFGITRGQFAALPGWKQLQMKKEKGLFYLSEQDFVSVFGITRGQFAALPGWKQLQMKKEKGLFYLSEQDFVSVFGITRGQFAALPGWKQLQMKKEKGLF

Secondary structure (DSSP, 8-state):
---HHHHHHHHSS-HHHHHHS-HHHHHHHHHHHHT-

Solvent-accessible surface area: 2781 Å² total; per-residue (Å²): 194,48,75,63,128,84,3,53,94,78,15,66,31,72,141,49,94,21,78,86,57,70,50,148,58,44,109,39,29,80,97,94,82,40,160,154

InterPro domains:
  IPR003128 Villin headpiece [PF02209] (784-819)
  IPR003128 Villin headpiece [PS51089] (753-819)
  IPR003128 Villin headpiece [SM00153] (784-819)
  IPR007122 Villin/Gelsolin [PR00597] (325-346)
  IPR007122 Villin/Gelsolin [PR00597] (414-430)
  IPR007122 Villin/Gelsolin [PR00597] (439-457)
  IPR007122 Villin/Gelsolin [PR00597] (472-492)
  IPR007122 Villin/Gelsolin [PR00597] (525-545)
  IPR007122 Villin/Gelsolin [PR00597] (584-603)
  IPR007122 Villin/Gelsolin [PR00597] (638-660)
  IPR007122 Villin/Gelsolin [PR00597] (667-686)
  IPR007122 Villin/Gelsolin [PTHR11977] (9-807)
  IPR007122 Villin/Gelsolin [SM00262] (14-111)
  IPR007122 Villin/Gelsolin [SM00262] (132-226)
  IPR007122 Villin/Gelsolin [SM00262] (253-346)
  IPR007122 Villin/Gelsolin [SM00262] (395-492)
  IPR007122 Villin/Gelsolin [SM00262] (512-598)
  IPR007122 Villin/Gelsolin [SM00262] (617-711)
  IPR007123 Gelsolin-like domain [PF00626] (26-105)
  IPR007123 Gelsolin-like domain [PF00626] (144-215)

Organism: Homo sapiens (NCBI:txid9606)

Nearest PDB structures (foldseek):
  1und-assembly1_A  TM=9.706E-01  e=6.453E-05  Homo sapiens
  1wy3-assembly1_A  TM=7.901E-01  e=5.904E-03  unclassified
  1wy4-assembly1_A  TM=8.100E-01  e=6.830E-03  unclassified
  2f4k-assembly1_A  TM=7.994E-01  e=8.498E-03  unclassified
  3trw-assembly2_D  TM=8.321E-01  e=1.137E-02  Gallus gallus

GO terms:
  GO:0051015 actin filament binding (F, IDA)
  GO:0071933 Arp2/3 complex binding (F, IDA)
  GO:0005884 actin filament (C, IDA)
  GO:0005925 focal adhesion (C, IDA)
  GO:0030027 lamellipodium (C, IDA)
  GO:0010592 positive regulation of lamellipodium assembly (P, IMP)
  GO:1900480 regulation of diacylglycerol biosynthetic process (P, IMP)
  GO:0060271 cilium assembly (P, IMP)
  GO:0007015 actin filament organization (P, IMP)
  GO:0005515 protein binding (F, IPI)
  GO:0015629 actin cytoskeleton (C, TAS)
  GO:0007399 nervous system development (P, TAS)

Radius of gyration: 9.15 Å; Cα contacts (8 Å, |Δi|>4): 12; chains: 1; bounding box: 21×20×15 Å